Protein AF-A0A8J8BD97-F1 (afdb_monomer_lite)

Structure (mmCIF, N/CA/C/O backbone):
data_AF-A0A8J8BD97-F1
#
_entry.id   AF-A0A8J8BD97-F1
#
loop_
_atom_site.group_PDB
_atom_site.id
_atom_site.type_symbol
_atom_site.label_atom_id
_atom_site.label_alt_id
_atom_site.label_comp_id
_atom_site.label_asym_id
_atom_site.label_entity_id
_atom_site.label_seq_id
_atom_site.pdbx_PDB_ins_code
_atom_site.Cartn_x
_atom_site.Cartn_y
_atom_site.Cartn_z
_atom_site.occupancy
_atom_site.B_iso_or_equiv
_atom_site.auth_seq_id
_atom_site.auth_comp_id
_atom_site.auth_asym_id
_atom_site.auth_atom_id
_atom_site.pdbx_PDB_model_num
ATOM 1 N N . MET A 1 1 ? -46.536 -17.228 -31.215 1.00 35.28 1 MET A N 1
ATOM 2 C CA . MET A 1 1 ? -46.961 -16.449 -32.397 1.00 35.28 1 MET A CA 1
ATOM 3 C C . MET A 1 1 ? -45.708 -15.859 -33.032 1.00 35.28 1 MET A C 1
ATOM 5 O O . MET A 1 1 ? -45.006 -15.175 -32.308 1.00 35.28 1 MET A O 1
ATOM 9 N N . ALA A 1 2 ? -45.465 -16.206 -34.310 1.00 35.62 2 ALA A N 1
ATOM 10 C CA . ALA A 1 2 ? -44.478 -15.690 -35.294 1.00 35.62 2 ALA A CA 1
ATOM 11 C C . ALA A 1 2 ? -42.990 -15.623 -34.852 1.00 35.62 2 ALA A C 1
ATOM 13 O O . ALA A 1 2 ? -42.660 -14.841 -33.975 1.00 35.62 2 ALA A O 1
ATOM 14 N N . VAL A 1 3 ? -42.055 -16.492 -35.278 1.00 36.41 3 VAL A N 1
ATOM 15 C CA . VAL A 1 3 ? -41.516 -16.854 -36.625 1.00 36.41 3 VAL A CA 1
ATOM 16 C C . VAL A 1 3 ? -40.658 -15.756 -37.279 1.00 36.41 3 VAL A C 1
ATOM 18 O O . VAL A 1 3 ? -41.208 -14.749 -37.707 1.00 36.41 3 VAL A O 1
ATOM 21 N N . SER A 1 4 ? -39.341 -16.015 -37.391 1.00 37.94 4 SER A N 1
ATOM 22 C CA . SER A 1 4 ? -38.455 -15.852 -38.578 1.00 37.94 4 SER A CA 1
ATOM 23 C C . SER A 1 4 ? -36.998 -16.102 -38.118 1.00 37.94 4 SER A C 1
ATOM 25 O O . SER A 1 4 ? -36.515 -15.366 -37.267 1.00 37.94 4 SER A O 1
ATOM 27 N N . GLU A 1 5 ? -36.317 -17.228 -38.369 1.00 38.16 5 GLU A N 1
ATOM 28 C CA . GLU A 1 5 ? -35.751 -17.823 -39.606 1.00 38.16 5 GLU A CA 1
ATOM 29 C C . GLU A 1 5 ? -34.523 -17.121 -40.233 1.00 38.16 5 GLU A C 1
ATOM 31 O O . GLU A 1 5 ? -34.506 -15.906 -40.399 1.00 38.16 5 GLU A O 1
ATOM 36 N N . ALA A 1 6 ? -33.570 -17.985 -40.646 1.00 34.06 6 ALA A N 1
ATOM 37 C CA . ALA A 1 6 ? -32.276 -17.817 -41.340 1.00 34.06 6 ALA A CA 1
ATOM 38 C C . ALA A 1 6 ? -31.057 -17.447 -40.453 1.00 34.06 6 ALA A C 1
ATOM 40 O O . ALA A 1 6 ? -31.100 -16.499 -39.689 1.00 34.06 6 ALA A O 1
ATOM 41 N N . SER A 1 7 ? -29.911 -18.141 -40.484 1.00 34.38 7 SER A N 1
ATOM 42 C CA . SER A 1 7 ? -29.277 -18.841 -41.607 1.00 34.38 7 SER A CA 1
ATOM 43 C C . SER A 1 7 ? -28.393 -20.013 -41.142 1.00 34.38 7 SER A C 1
ATOM 45 O O . SER A 1 7 ? -27.539 -19.869 -40.268 1.00 34.38 7 SER A O 1
ATOM 47 N N . GLN A 1 8 ? -28.622 -21.173 -41.760 1.00 36.34 8 GLN A N 1
ATOM 48 C CA . GLN A 1 8 ? -27.786 -22.371 -41.738 1.00 36.34 8 GLN A CA 1
ATOM 49 C C . GLN A 1 8 ? -26.678 -22.221 -42.789 1.00 36.34 8 GLN A C 1
ATOM 51 O O . GLN A 1 8 ? -26.962 -21.830 -43.918 1.00 36.34 8 GLN A O 1
ATOM 56 N N . ASN A 1 9 ? -25.442 -22.605 -42.466 1.00 33.53 9 ASN A N 1
ATOM 57 C CA . ASN A 1 9 ? -24.452 -22.932 -43.492 1.00 33.53 9 ASN A CA 1
ATOM 58 C C . ASN A 1 9 ? -23.555 -24.077 -43.004 1.00 33.53 9 ASN A C 1
ATOM 60 O O . ASN A 1 9 ? -22.556 -23.883 -42.314 1.00 33.53 9 ASN A O 1
ATOM 64 N N . SER A 1 10 ? -23.980 -25.293 -43.338 1.00 34.22 10 SER A N 1
ATOM 65 C CA . SER A 1 10 ? -23.314 -26.557 -43.035 1.00 34.22 10 SER A CA 1
ATOM 66 C C . SER A 1 10 ? -22.428 -26.940 -44.221 1.00 34.22 10 SER A C 1
ATOM 68 O O . SER A 1 10 ? -22.919 -27.420 -45.240 1.00 34.22 10 SER A O 1
ATOM 70 N N . GLY A 1 11 ? -21.119 -26.720 -44.102 1.00 34.75 11 GLY A N 1
ATOM 71 C CA . GLY A 1 11 ? -20.126 -27.206 -45.058 1.00 34.75 11 GLY A CA 1
ATOM 72 C C . GLY A 1 11 ? -19.722 -28.647 -44.745 1.00 34.75 11 GLY A C 1
ATOM 73 O O . GLY A 1 11 ? -19.027 -28.908 -43.768 1.00 34.75 11 GLY A O 1
ATOM 74 N N . THR A 1 12 ? -20.161 -29.580 -45.584 1.00 37.75 12 THR A N 1
ATOM 75 C CA . THR A 1 12 ? -19.747 -30.990 -45.642 1.00 37.75 12 THR A CA 1
ATOM 76 C C . THR A 1 12 ? -18.242 -31.138 -45.895 1.00 37.75 12 THR A C 1
ATOM 78 O O . THR A 1 12 ? -17.764 -30.786 -46.973 1.00 37.75 12 THR A O 1
ATOM 81 N N . ALA A 1 13 ? -17.509 -31.723 -44.942 1.00 36.38 13 ALA A N 1
ATOM 82 C CA . ALA A 1 13 ? -16.130 -32.182 -45.116 1.00 36.38 13 ALA A CA 1
ATOM 83 C C . ALA A 1 13 ? -16.082 -33.718 -45.214 1.00 36.38 13 ALA A C 1
ATOM 85 O O . ALA A 1 13 ? -16.701 -34.429 -44.422 1.00 36.38 13 ALA A O 1
ATOM 86 N N . ALA A 1 14 ? -15.369 -34.211 -46.227 1.00 41.19 14 ALA A N 1
ATOM 87 C CA . ALA A 1 14 ? -15.228 -35.619 -46.586 1.00 41.19 14 ALA A CA 1
ATOM 88 C C . ALA A 1 14 ? -14.415 -36.437 -45.553 1.00 41.19 14 ALA A C 1
ATOM 90 O O . ALA A 1 14 ? -13.539 -35.882 -44.886 1.00 41.19 14 ALA A O 1
ATOM 91 N N . PRO A 1 15 ? -14.647 -37.761 -45.435 1.00 42.44 15 PRO A N 1
ATOM 92 C CA . PRO A 1 15 ? -13.942 -38.603 -44.473 1.00 42.44 15 PRO A CA 1
ATOM 93 C C . PRO A 1 15 ? -12.531 -38.986 -44.960 1.00 42.44 15 PRO A C 1
ATOM 95 O O . PRO A 1 15 ? -12.346 -39.486 -46.069 1.00 42.44 15 PRO A O 1
ATOM 98 N N . LEU A 1 16 ? -11.538 -38.774 -44.092 1.00 46.03 16 LEU A N 1
ATOM 99 C CA . LEU A 1 16 ? -10.150 -39.233 -44.239 1.00 46.03 16 LEU A CA 1
ATOM 100 C C . LEU A 1 16 ? -10.023 -40.753 -43.976 1.00 46.03 16 LEU A C 1
ATOM 102 O O . LEU A 1 16 ? -10.796 -41.306 -43.190 1.00 46.03 16 LEU A O 1
ATOM 106 N N . PRO A 1 17 ? -9.046 -41.445 -44.598 1.00 45.47 17 PRO A N 1
ATOM 107 C CA . PRO A 1 17 ? -8.873 -42.893 -44.479 1.00 45.47 17 PRO A CA 1
ATOM 108 C C . PRO A 1 17 ? -8.238 -43.304 -43.133 1.00 45.47 17 PRO A C 1
ATOM 110 O O . PRO A 1 17 ? -7.529 -42.509 -42.511 1.00 45.47 17 PRO A O 1
ATOM 113 N N . PRO A 1 18 ? -8.443 -44.555 -42.672 1.00 46.75 18 PRO A N 1
ATOM 114 C CA . PRO A 1 18 ? -7.999 -44.991 -41.352 1.00 46.75 18 PRO A CA 1
ATOM 115 C C . PRO A 1 18 ? -6.476 -45.170 -41.279 1.00 46.75 18 PRO A C 1
ATOM 117 O O . PRO A 1 18 ? -5.868 -45.921 -42.046 1.00 46.75 18 PRO A O 1
ATOM 120 N N . HIS A 1 19 ? -5.865 -44.505 -40.297 1.00 39.84 19 HIS A N 1
ATOM 121 C CA . HIS A 1 19 ? -4.459 -44.661 -39.947 1.00 39.84 19 HIS A CA 1
ATOM 122 C C . HIS A 1 19 ? -4.173 -46.064 -39.386 1.00 39.84 19 HIS A C 1
ATOM 124 O O . HIS A 1 19 ? -4.765 -46.520 -38.409 1.00 39.84 19 HIS A O 1
ATOM 130 N N . ARG A 1 20 ? -3.208 -46.731 -40.025 1.00 34.41 20 ARG A N 1
ATOM 131 C CA . ARG A 1 20 ? -2.569 -47.990 -39.624 1.00 34.41 20 ARG A CA 1
ATOM 132 C C . ARG A 1 20 ? -2.077 -47.932 -38.172 1.00 34.41 20 ARG A C 1
ATOM 134 O O . ARG A 1 20 ? -1.254 -47.086 -37.832 1.00 34.41 20 ARG A O 1
ATOM 141 N N . ALA A 1 21 ? -2.501 -48.902 -37.366 1.00 36.66 21 ALA A N 1
ATOM 142 C CA . ALA A 1 21 ? -1.968 -49.165 -36.035 1.00 36.66 21 ALA A CA 1
ATOM 143 C C . ALA A 1 21 ? -0.460 -49.482 -36.097 1.00 36.66 21 ALA A C 1
ATOM 145 O O . ALA A 1 21 ? -0.049 -50.552 -36.554 1.00 36.66 21 ALA A O 1
ATOM 146 N N . GLN A 1 22 ? 0.375 -48.551 -35.631 1.00 40.69 22 GLN A N 1
ATOM 147 C CA . GLN A 1 22 ? 1.781 -48.814 -35.339 1.00 40.69 22 GLN A CA 1
ATOM 148 C C . GLN A 1 22 ? 1.877 -49.576 -34.014 1.00 40.69 22 GLN A C 1
ATOM 150 O O . GLN A 1 22 ? 1.579 -49.052 -32.943 1.00 40.69 22 GLN A O 1
ATOM 155 N N . ARG A 1 23 ? 2.295 -50.843 -34.112 1.00 34.97 23 ARG A N 1
ATOM 156 C CA . ARG A 1 23 ? 2.743 -51.684 -32.996 1.00 34.97 23 ARG A CA 1
ATOM 157 C C . ARG A 1 23 ? 3.770 -50.920 -32.155 1.00 34.97 23 ARG A C 1
ATOM 159 O O . ARG A 1 23 ? 4.896 -50.714 -32.600 1.00 34.97 23 ARG A O 1
ATOM 166 N N . GLN A 1 24 ? 3.387 -50.569 -30.930 1.00 39.06 24 GLN A N 1
ATOM 167 C CA . GLN A 1 24 ? 4.304 -50.140 -29.880 1.00 39.06 24 GLN A CA 1
ATOM 168 C C . GLN A 1 24 ? 5.300 -51.271 -29.594 1.00 39.06 24 GLN A C 1
ATOM 170 O O . GLN A 1 24 ? 4.946 -52.319 -29.050 1.00 39.06 24 GLN A O 1
ATOM 175 N N . GLN A 1 25 ? 6.553 -51.071 -30.002 1.00 37.69 25 GLN A N 1
ATOM 176 C CA . GLN A 1 25 ? 7.673 -51.883 -29.546 1.00 37.69 25 GLN A CA 1
ATOM 177 C C . GLN A 1 25 ? 8.009 -51.477 -28.110 1.00 37.69 25 GLN A C 1
ATOM 179 O O . GLN A 1 25 ? 8.364 -50.338 -27.820 1.00 37.69 25 GLN A O 1
ATOM 184 N N . ARG A 1 26 ? 7.843 -52.445 -27.214 1.00 35.16 26 ARG A N 1
ATOM 185 C CA . ARG A 1 26 ? 8.197 -52.401 -25.796 1.00 35.16 26 ARG A CA 1
ATOM 186 C C . ARG A 1 26 ? 9.725 -52.228 -25.672 1.00 35.16 26 ARG A C 1
ATOM 188 O O . ARG A 1 26 ? 10.436 -53.038 -26.268 1.00 35.16 26 ARG A O 1
ATOM 195 N N . PRO A 1 27 ? 10.249 -51.235 -24.933 1.00 39.03 27 PRO A N 1
ATOM 196 C CA . PRO A 1 27 ? 11.689 -51.114 -24.733 1.00 39.03 27 PRO A CA 1
ATOM 197 C C . PRO A 1 27 ? 12.199 -52.243 -23.823 1.00 39.03 27 PRO A C 1
ATOM 199 O O . PRO A 1 27 ? 11.684 -52.446 -22.723 1.00 39.03 27 PRO A O 1
ATOM 202 N N . GLU A 1 28 ? 13.195 -52.994 -24.302 1.00 38.28 28 GLU A N 1
ATOM 203 C CA . GLU A 1 28 ? 13.972 -53.954 -23.504 1.00 38.28 28 GLU A CA 1
ATOM 204 C C . GLU A 1 28 ? 14.770 -53.211 -22.409 1.00 38.28 28 GLU A C 1
ATOM 206 O O . GLU A 1 28 ? 15.297 -52.124 -22.668 1.00 38.28 28 GLU A O 1
ATOM 211 N N . PRO A 1 29 ? 14.912 -53.777 -21.196 1.00 46.47 29 PRO A N 1
ATOM 212 C CA . PRO A 1 29 ? 15.723 -53.173 -20.145 1.00 46.47 29 PRO A CA 1
ATOM 213 C C . PRO A 1 29 ? 17.229 -53.274 -20.464 1.00 46.47 29 PRO A C 1
ATOM 215 O O . PRO A 1 29 ? 17.673 -54.243 -21.091 1.00 46.47 29 PRO A O 1
ATOM 218 N N . PRO A 1 30 ? 18.051 -52.307 -20.012 1.00 47.22 30 PRO A N 1
ATOM 219 C CA . PRO A 1 30 ? 19.470 -52.264 -20.336 1.00 47.22 30 PRO A CA 1
ATOM 220 C C . PRO A 1 30 ? 20.224 -53.417 -19.665 1.00 47.22 30 PRO A C 1
ATOM 222 O O . PRO A 1 30 ? 20.260 -53.546 -18.441 1.00 47.22 30 PRO A O 1
ATOM 225 N N . ARG A 1 31 ? 20.873 -54.255 -20.481 1.00 46.38 31 ARG A N 1
ATOM 226 C CA . ARG A 1 31 ? 21.808 -55.281 -20.007 1.00 46.38 31 ARG A CA 1
ATOM 227 C C . ARG A 1 31 ? 23.095 -54.612 -19.517 1.00 46.38 31 ARG A C 1
ATOM 229 O O . ARG A 1 31 ? 23.746 -53.882 -20.261 1.00 46.38 31 ARG A O 1
ATOM 236 N N . LEU A 1 32 ? 23.471 -54.893 -18.270 1.00 45.22 32 LEU A N 1
ATOM 237 C CA . LEU A 1 32 ? 24.732 -54.456 -17.668 1.00 45.22 32 LEU A CA 1
ATOM 238 C C . LEU A 1 32 ? 25.934 -55.027 -18.450 1.00 45.22 32 LEU A C 1
ATOM 240 O O . LEU A 1 32 ? 25.961 -56.231 -18.723 1.00 45.22 32 LEU A O 1
ATOM 244 N N . PRO A 1 33 ? 26.953 -54.217 -18.796 1.00 46.72 33 PRO A N 1
ATOM 245 C CA . PRO A 1 33 ? 28.117 -54.718 -19.508 1.00 46.72 33 PRO A CA 1
ATOM 246 C C . PRO A 1 33 ? 29.043 -55.506 -18.574 1.00 46.72 33 PRO A C 1
ATOM 248 O O . PRO A 1 33 ? 29.518 -55.012 -17.549 1.00 46.72 33 PRO A O 1
ATOM 251 N N . ALA A 1 34 ? 29.342 -56.738 -18.982 1.00 50.94 34 ALA A N 1
ATOM 252 C CA . ALA A 1 34 ? 30.339 -57.597 -18.364 1.00 50.94 34 ALA A CA 1
ATOM 253 C C . ALA A 1 34 ? 31.734 -56.939 -18.385 1.00 50.94 34 ALA A C 1
ATOM 255 O O . ALA A 1 34 ? 32.200 -56.438 -19.413 1.00 50.94 34 ALA A O 1
ATOM 256 N N . ARG A 1 35 ? 32.425 -56.968 -17.236 1.00 51.88 35 ARG A N 1
ATOM 257 C CA . ARG A 1 35 ? 33.811 -56.502 -17.062 1.00 51.88 35 ARG A CA 1
ATOM 258 C C . ARG A 1 35 ? 34.787 -57.389 -17.848 1.00 51.88 35 ARG A C 1
ATOM 260 O O . ARG A 1 35 ? 35.370 -58.325 -17.312 1.00 51.88 35 ARG A O 1
ATOM 267 N N . GLY A 1 36 ? 34.999 -57.064 -19.120 1.00 50.53 36 GLY A N 1
ATOM 268 C CA . GLY A 1 36 ? 36.103 -57.593 -19.922 1.00 50.53 36 GLY A CA 1
ATOM 269 C C . GLY A 1 36 ? 37.394 -56.803 -19.685 1.00 50.53 36 GLY A C 1
ATOM 270 O O . GLY A 1 36 ? 37.406 -55.577 -19.809 1.00 50.53 36 GLY A O 1
ATOM 271 N N . ARG A 1 37 ? 38.496 -57.499 -19.366 1.00 58.59 37 ARG A N 1
ATOM 272 C CA . ARG A 1 37 ? 39.863 -56.941 -19.321 1.00 58.59 37 ARG A CA 1
ATOM 273 C C . ARG A 1 37 ? 40.180 -56.251 -20.657 1.00 58.59 37 ARG A C 1
ATOM 275 O O . ARG A 1 37 ? 40.409 -56.911 -21.669 1.00 58.59 37 ARG A O 1
ATOM 282 N N . ARG A 1 38 ? 40.172 -54.913 -20.666 1.00 49.16 38 ARG A N 1
ATOM 283 C CA . ARG A 1 38 ? 40.465 -54.094 -21.852 1.00 49.16 38 ARG A CA 1
ATOM 284 C C . ARG A 1 38 ? 41.951 -54.194 -22.208 1.00 49.16 38 ARG A C 1
ATOM 286 O O . ARG A 1 38 ? 42.810 -53.867 -21.394 1.00 49.16 38 ARG A O 1
ATOM 293 N N . ARG A 1 39 ? 42.235 -54.619 -23.443 1.00 59.06 39 ARG A N 1
ATOM 294 C CA . ARG A 1 39 ? 43.574 -54.606 -24.053 1.00 59.06 39 ARG A CA 1
ATOM 295 C C . ARG A 1 39 ? 44.082 -53.153 -24.194 1.00 59.06 39 ARG A C 1
ATOM 297 O O . ARG A 1 39 ? 43.275 -52.276 -24.516 1.00 59.06 39 ARG A O 1
ATOM 304 N N . PRO A 1 40 ? 45.389 -52.883 -24.010 1.00 59.59 40 PRO A N 1
ATOM 305 C CA . PRO A 1 40 ? 45.945 -51.523 -23.938 1.00 59.59 40 PRO A CA 1
ATOM 306 C C . PRO A 1 40 ? 45.694 -50.661 -25.192 1.00 59.59 40 PRO A C 1
ATOM 308 O O . PRO A 1 40 ? 45.525 -49.450 -25.069 1.00 59.59 40 PRO A O 1
ATOM 311 N N . GLY A 1 41 ? 45.536 -51.264 -26.377 1.00 62.00 41 GLY A N 1
ATOM 312 C CA . GLY A 1 41 ? 45.231 -50.531 -27.617 1.00 62.00 41 GLY A CA 1
ATOM 313 C C . GLY A 1 41 ? 43.854 -49.844 -27.659 1.00 62.00 41 GLY A C 1
ATOM 314 O O . GLY A 1 41 ? 43.674 -48.885 -28.406 1.00 62.00 41 GLY A O 1
ATOM 315 N N . ALA A 1 42 ? 42.882 -50.267 -26.839 1.00 63.28 42 ALA A N 1
ATOM 316 C CA . ALA A 1 42 ? 41.546 -49.659 -26.832 1.00 63.28 42 ALA A CA 1
ATOM 317 C C . ALA A 1 42 ? 41.518 -48.284 -26.137 1.00 63.28 42 ALA A C 1
ATOM 319 O O . ALA A 1 42 ? 40.746 -47.416 -26.537 1.00 63.28 42 ALA A O 1
ATOM 320 N N . ARG A 1 43 ? 42.392 -48.057 -25.141 1.00 64.75 43 ARG A N 1
ATOM 321 C CA . ARG A 1 43 ? 42.479 -46.770 -24.423 1.00 64.75 43 ARG A CA 1
ATOM 322 C C . ARG A 1 43 ? 43.045 -45.656 -25.301 1.00 64.75 43 ARG A C 1
ATOM 324 O O . ARG A 1 43 ? 42.568 -44.533 -25.225 1.00 64.75 43 ARG A O 1
ATOM 331 N N . LEU A 1 44 ? 44.006 -45.981 -26.165 1.00 68.19 44 LEU A N 1
ATOM 332 C CA . LEU A 1 44 ? 44.607 -45.037 -27.110 1.00 68.19 44 LEU A CA 1
ATOM 333 C C . LEU A 1 44 ? 43.596 -44.545 -28.155 1.00 68.19 44 LEU A C 1
ATOM 335 O O . LEU A 1 44 ? 43.517 -43.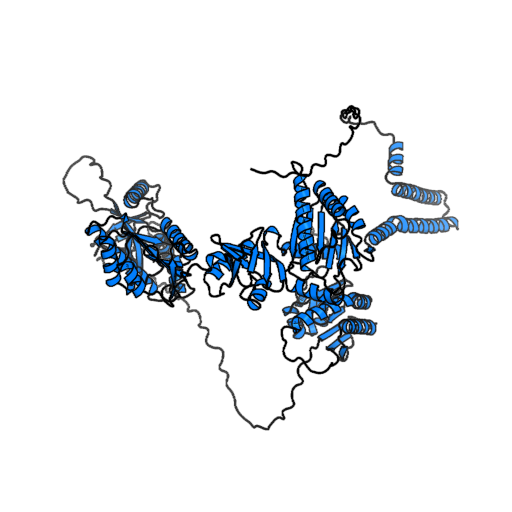351 -28.431 1.00 68.19 44 LEU A O 1
ATOM 339 N N . ARG A 1 45 ? 42.756 -45.448 -28.670 1.00 73.12 45 ARG A N 1
ATOM 340 C CA . ARG A 1 45 ? 41.702 -45.103 -29.636 1.00 73.12 45 ARG A CA 1
ATOM 341 C C . ARG A 1 45 ? 40.559 -44.299 -29.000 1.00 73.12 45 ARG A C 1
ATOM 343 O O . ARG A 1 45 ? 39.995 -43.418 -29.644 1.00 73.12 45 ARG A O 1
ATOM 350 N N . GLU A 1 46 ? 40.242 -44.570 -27.734 1.00 73.19 46 GLU A N 1
ATOM 351 C CA . GLU A 1 46 ? 39.256 -43.811 -26.949 1.00 73.19 46 GLU A CA 1
ATOM 352 C C . GLU A 1 46 ? 39.769 -42.397 -26.611 1.00 73.19 46 GLU A C 1
ATOM 354 O O . GLU A 1 46 ? 39.009 -41.434 -26.696 1.00 73.19 46 GLU A O 1
ATOM 359 N N . LEU A 1 47 ? 41.070 -42.245 -26.326 1.00 70.38 47 LEU A N 1
ATOM 360 C CA . LEU A 1 47 ? 41.707 -40.934 -26.142 1.00 70.38 47 LEU A CA 1
ATOM 361 C C . LEU A 1 47 ? 41.714 -40.114 -27.439 1.00 70.38 47 LEU A C 1
ATOM 363 O O . LEU A 1 47 ? 41.345 -38.943 -27.418 1.00 70.38 47 LEU A O 1
ATOM 367 N N . TRP A 1 48 ? 42.077 -40.740 -28.563 1.00 73.62 48 TRP A N 1
ATOM 368 C CA . TRP A 1 48 ? 42.134 -40.082 -29.871 1.00 73.62 48 TRP A CA 1
ATOM 369 C C . TRP A 1 48 ? 40.765 -39.573 -30.346 1.00 73.62 48 TRP A C 1
ATOM 371 O O . TRP A 1 48 ? 40.676 -38.502 -30.934 1.00 73.62 48 TRP A O 1
ATOM 381 N N . THR A 1 49 ? 39.687 -40.304 -30.044 1.00 73.19 49 THR A N 1
ATOM 382 C CA . THR A 1 49 ? 38.325 -39.942 -30.476 1.00 73.19 49 THR A CA 1
ATOM 383 C C . THR A 1 49 ? 37.616 -38.973 -29.532 1.00 73.19 49 THR A C 1
ATOM 385 O O . THR A 1 49 ? 36.848 -38.139 -29.999 1.00 73.19 49 THR A O 1
ATOM 388 N N . ARG A 1 50 ? 37.858 -39.043 -28.214 1.00 74.00 50 ARG A N 1
ATOM 389 C CA . ARG A 1 50 ? 37.197 -38.154 -27.237 1.00 74.00 50 ARG A CA 1
ATOM 390 C C . ARG A 1 50 ? 37.962 -36.870 -26.945 1.00 74.00 50 ARG A C 1
ATOM 392 O O . ARG A 1 50 ? 37.345 -35.883 -26.556 1.00 74.00 50 ARG A O 1
ATOM 399 N N . ARG A 1 51 ? 39.292 -36.888 -27.055 1.00 75.50 51 ARG A N 1
ATOM 400 C CA . ARG A 1 51 ? 40.169 -35.748 -26.744 1.00 75.50 51 ARG A CA 1
ATOM 401 C C . ARG A 1 51 ? 41.332 -35.687 -27.745 1.00 75.50 51 ARG A C 1
ATOM 403 O O . ARG A 1 51 ? 42.485 -35.862 -27.340 1.00 75.50 51 ARG A O 1
ATOM 410 N N . PRO A 1 52 ? 41.052 -35.430 -29.039 1.00 75.12 52 PRO A N 1
ATOM 411 C CA . PRO A 1 52 ? 42.068 -35.427 -30.096 1.00 75.12 52 PRO A CA 1
ATOM 412 C C . PRO A 1 52 ? 43.228 -34.467 -29.794 1.00 75.12 52 PRO A C 1
ATOM 414 O O . PRO A 1 52 ? 44.380 -34.790 -30.073 1.00 75.12 52 PRO A O 1
ATOM 417 N N . ASN A 1 53 ? 42.944 -33.348 -29.123 1.00 66.12 53 ASN A N 1
ATOM 418 C CA . ASN A 1 53 ? 43.937 -32.336 -28.755 1.00 66.12 53 ASN A CA 1
ATOM 419 C C . ASN A 1 53 ? 44.950 -32.854 -27.720 1.00 66.12 53 ASN A C 1
ATOM 421 O O . ASN A 1 53 ? 46.151 -32.652 -27.872 1.00 66.12 53 ASN A O 1
ATOM 425 N N . LEU A 1 54 ? 44.488 -33.587 -26.698 1.00 76.25 54 LEU A N 1
ATOM 426 C CA . LEU A 1 54 ? 45.371 -34.180 -25.686 1.00 76.25 54 LEU A CA 1
ATOM 427 C C . LEU A 1 54 ? 46.256 -35.268 -26.305 1.00 76.25 54 LEU A C 1
ATOM 429 O O . LEU A 1 54 ? 47.423 -35.411 -25.951 1.00 76.25 54 LEU A O 1
ATOM 433 N N . PHE A 1 55 ? 45.701 -36.029 -27.249 1.00 78.50 55 PHE A N 1
ATOM 434 C CA . PHE A 1 55 ? 46.456 -37.039 -27.975 1.00 78.50 55 PHE A CA 1
ATOM 435 C C . PHE A 1 55 ? 47.550 -36.419 -28.857 1.00 78.50 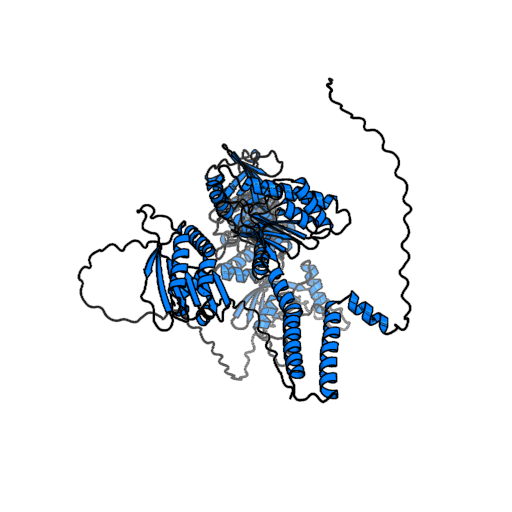55 PHE A C 1
ATOM 437 O O . PHE A 1 55 ? 48.688 -36.880 -28.811 1.00 78.50 55 PHE A O 1
ATOM 444 N N . ALA A 1 56 ? 47.233 -35.355 -29.603 1.00 75.56 56 ALA A N 1
ATOM 445 C CA . ALA A 1 56 ? 48.215 -34.616 -30.396 1.00 75.56 56 ALA A CA 1
ATOM 446 C C . ALA A 1 56 ? 49.345 -34.048 -29.518 1.00 75.56 56 ALA A C 1
ATOM 448 O O . ALA A 1 56 ? 50.516 -34.196 -29.866 1.00 75.56 56 ALA A O 1
ATOM 449 N N . PHE A 1 57 ? 49.004 -33.498 -28.346 1.00 75.38 57 PHE A N 1
ATOM 450 C CA . PHE A 1 57 ? 49.974 -32.991 -27.371 1.00 75.38 57 PHE A CA 1
ATOM 451 C C . PHE A 1 57 ? 50.908 -34.092 -26.851 1.00 75.38 57 PHE A C 1
ATOM 453 O O . PHE A 1 57 ? 52.124 -33.922 -26.844 1.00 75.38 57 PHE A O 1
ATOM 460 N N . LEU A 1 58 ? 50.362 -35.247 -26.455 1.00 82.00 58 LEU A N 1
ATOM 461 C CA . LEU A 1 58 ? 51.165 -36.376 -25.972 1.00 82.00 58 LEU A CA 1
ATOM 462 C C . LEU A 1 58 ? 52.071 -36.948 -27.066 1.00 82.00 58 LEU A C 1
ATOM 464 O O . LEU A 1 58 ? 53.219 -37.290 -26.793 1.00 82.00 58 LEU A O 1
ATOM 468 N N . LEU A 1 59 ? 51.573 -37.035 -28.299 1.00 83.25 59 LEU A N 1
ATOM 469 C CA . LEU A 1 59 ? 52.338 -37.552 -29.429 1.00 83.25 59 LEU A CA 1
ATOM 470 C C . LEU A 1 59 ? 53.493 -36.609 -29.783 1.00 83.25 59 LEU A C 1
ATOM 472 O O . LEU A 1 59 ? 54.630 -37.061 -29.903 1.00 83.25 59 LEU A O 1
ATOM 476 N N . LEU A 1 60 ? 53.237 -35.301 -29.851 1.00 77.31 60 LEU A N 1
ATOM 477 C CA . LEU A 1 60 ? 54.274 -34.303 -30.106 1.00 77.31 60 LEU A CA 1
ATOM 478 C C . LEU A 1 60 ? 55.279 -34.212 -28.949 1.00 77.31 60 LEU A C 1
ATOM 480 O O . LEU A 1 60 ? 56.483 -34.209 -29.186 1.00 77.31 60 LEU A O 1
ATOM 484 N N . GLY A 1 61 ? 54.808 -34.229 -27.699 1.00 80.88 61 GLY A N 1
ATOM 485 C CA . GLY A 1 61 ? 55.673 -34.262 -26.519 1.00 80.88 61 GLY A CA 1
ATOM 486 C C . GLY A 1 61 ? 56.570 -35.501 -26.497 1.00 80.88 61 GLY A C 1
ATOM 487 O O . GLY A 1 61 ? 57.763 -35.394 -26.224 1.00 80.88 61 GLY A O 1
ATOM 488 N N . SER A 1 62 ? 56.033 -36.667 -26.875 1.00 83.31 62 SER A N 1
ATOM 489 C CA . SER A 1 62 ? 56.824 -37.895 -27.006 1.00 83.31 62 SER A CA 1
ATOM 490 C C . SER A 1 62 ? 57.849 -37.826 -28.143 1.00 83.31 62 SER A C 1
ATOM 492 O O . SER A 1 62 ? 58.954 -38.340 -27.988 1.00 83.31 62 SER A O 1
ATOM 494 N N . LEU A 1 63 ? 57.526 -37.142 -29.248 1.00 82.62 63 LEU A N 1
ATOM 495 C CA . LEU A 1 63 ? 58.443 -36.914 -30.365 1.00 82.62 63 LEU A CA 1
ATOM 496 C C . LEU A 1 63 ? 59.608 -36.007 -29.945 1.00 82.62 63 LEU A C 1
ATOM 498 O O . LEU A 1 63 ? 60.761 -36.349 -30.187 1.00 82.62 63 LEU A O 1
ATOM 502 N N . VAL A 1 64 ? 59.318 -34.890 -29.271 1.00 78.19 64 VAL A N 1
ATOM 503 C CA . VAL A 1 64 ? 60.337 -33.953 -28.766 1.00 78.19 64 VAL A CA 1
ATOM 504 C C . VAL A 1 64 ? 61.229 -34.635 -27.729 1.00 78.19 64 VAL A C 1
ATOM 506 O O . VAL A 1 64 ? 62.452 -34.532 -27.807 1.00 78.19 64 VAL A O 1
ATOM 509 N N . LEU A 1 65 ? 60.639 -35.395 -26.802 1.00 82.44 65 LEU A N 1
ATOM 510 C CA . LEU A 1 65 ? 61.392 -36.147 -25.800 1.00 82.44 65 LEU A CA 1
ATOM 511 C C . LEU A 1 65 ? 62.263 -37.233 -26.447 1.00 82.44 65 LEU A C 1
ATOM 513 O O . LEU A 1 65 ? 63.421 -37.396 -26.073 1.00 82.44 65 LEU A O 1
ATOM 517 N N . GLY A 1 66 ? 61.739 -37.937 -27.454 1.00 84.56 66 GLY A N 1
ATOM 518 C CA . GLY A 1 66 ? 62.491 -38.923 -28.227 1.00 84.56 66 GLY A CA 1
ATOM 519 C C . GLY A 1 66 ? 63.678 -38.304 -28.968 1.00 84.56 66 GLY A C 1
ATOM 520 O O . GLY A 1 66 ? 64.778 -38.853 -28.926 1.00 84.56 66 GLY A O 1
ATOM 521 N N . LEU A 1 67 ? 63.490 -37.133 -29.583 1.00 78.12 67 LEU A N 1
ATOM 522 C CA . LEU A 1 67 ? 64.562 -36.387 -30.246 1.00 78.12 67 LEU A CA 1
ATOM 523 C C . LEU A 1 67 ? 65.623 -35.899 -29.248 1.00 78.12 67 LEU A C 1
ATOM 525 O O . LEU A 1 67 ? 66.815 -36.029 -29.524 1.00 78.12 67 LEU A O 1
ATOM 529 N N . ALA A 1 68 ? 65.214 -35.416 -28.072 1.00 75.31 68 ALA A N 1
ATOM 530 C CA . ALA A 1 68 ? 66.130 -34.987 -27.016 1.00 75.31 68 ALA A CA 1
ATOM 531 C C . ALA A 1 68 ? 66.969 -36.156 -26.466 1.00 75.31 68 ALA A C 1
ATOM 533 O O . ALA A 1 68 ? 68.193 -36.054 -26.369 1.00 75.31 68 ALA A O 1
ATOM 534 N N . VAL A 1 69 ? 66.333 -37.297 -26.178 1.00 81.88 69 VAL A N 1
ATOM 535 C CA . VAL A 1 69 ? 67.021 -38.514 -25.710 1.00 81.88 69 VAL A CA 1
ATOM 536 C C . VAL A 1 69 ? 67.953 -39.068 -26.791 1.00 81.88 69 VAL A C 1
ATOM 538 O O . VAL A 1 69 ? 69.093 -39.427 -26.496 1.00 81.88 69 VAL A O 1
ATOM 541 N N . SER A 1 70 ? 67.517 -39.085 -28.054 1.00 78.69 70 SER A N 1
ATOM 542 C CA . SER A 1 70 ? 68.353 -39.504 -29.184 1.00 78.69 70 SER A CA 1
ATOM 543 C C . SER A 1 70 ? 69.580 -38.600 -29.340 1.00 78.69 70 SER A C 1
ATOM 545 O O . SER A 1 70 ? 70.694 -39.102 -29.501 1.00 78.69 70 SER A O 1
ATOM 547 N N . SER A 1 71 ? 69.402 -37.279 -29.240 1.00 73.62 71 SER A N 1
ATOM 548 C CA . SER A 1 71 ? 70.500 -36.306 -29.307 1.00 73.62 71 SER A CA 1
ATOM 549 C C . SER A 1 71 ? 71.502 -36.489 -28.167 1.00 73.62 71 SER A C 1
ATOM 551 O O . SER A 1 71 ? 72.704 -36.374 -28.391 1.00 73.62 71 SER A O 1
ATOM 553 N N . TRP A 1 72 ? 71.029 -36.801 -26.957 1.00 76.94 72 TRP A N 1
ATOM 554 C CA . TRP A 1 72 ? 71.907 -37.069 -25.819 1.00 76.94 72 TRP A CA 1
ATOM 555 C C . TRP A 1 72 ? 72.673 -38.386 -25.997 1.00 76.94 72 TRP A C 1
ATOM 557 O O . TRP A 1 72 ? 73.889 -38.425 -25.832 1.00 76.94 72 TRP A O 1
ATOM 567 N N . SER A 1 73 ? 71.987 -39.458 -26.402 1.00 80.44 73 SER A N 1
ATOM 568 C CA . SER A 1 73 ? 72.595 -40.792 -26.523 1.00 80.44 73 SER A CA 1
ATOM 569 C C . SER A 1 73 ? 73.653 -40.907 -27.628 1.00 80.44 73 SER A C 1
ATOM 571 O O . SER A 1 73 ? 74.560 -41.728 -27.525 1.00 80.44 73 SER A O 1
ATOM 573 N N . THR A 1 74 ? 73.565 -40.081 -28.673 1.00 78.88 74 THR A N 1
ATOM 574 C CA . THR A 1 74 ? 74.482 -40.117 -29.825 1.00 78.88 74 THR A CA 1
ATOM 575 C C . THR A 1 74 ? 75.720 -39.230 -29.658 1.00 78.88 74 THR A C 1
ATOM 577 O O . THR A 1 74 ? 76.581 -39.226 -30.533 1.00 78.88 74 THR A O 1
ATOM 580 N N . GLY A 1 75 ? 75.853 -38.507 -28.536 1.00 69.88 75 GLY A N 1
ATOM 581 C CA . GLY A 1 75 ? 77.070 -37.758 -28.195 1.00 69.88 75 GLY A CA 1
ATOM 582 C C . GLY A 1 75 ? 77.315 -36.487 -29.019 1.00 69.88 75 GLY A C 1
ATOM 583 O O . GLY A 1 75 ? 78.415 -35.935 -28.981 1.00 69.88 75 GLY A O 1
ATOM 584 N N . PHE A 1 76 ? 76.312 -35.988 -29.749 1.00 66.31 76 PHE A N 1
ATOM 585 C CA . PHE A 1 76 ? 76.385 -34.727 -30.498 1.00 66.31 76 PHE A CA 1
ATOM 586 C C . PHE A 1 76 ? 76.299 -33.518 -29.550 1.00 66.31 76 PHE A C 1
ATOM 588 O O . PHE A 1 76 ? 75.284 -32.829 -29.484 1.00 66.31 76 PHE A O 1
ATOM 595 N N . HIS A 1 77 ? 77.363 -33.258 -28.789 1.00 60.09 77 HIS A N 1
ATOM 596 C CA . HIS A 1 77 ? 77.398 -32.168 -27.804 1.00 60.09 77 HIS A CA 1
ATOM 597 C C . HIS A 1 77 ? 77.883 -30.817 -28.361 1.00 60.09 77 HIS A C 1
ATOM 599 O O . HIS A 1 77 ? 77.821 -29.813 -27.656 1.00 60.09 77 HIS A O 1
ATOM 605 N N . SER A 1 78 ? 78.298 -30.741 -29.629 1.00 63.81 78 SER A N 1
ATOM 606 C CA . SER A 1 78 ? 78.632 -29.470 -30.286 1.00 63.81 78 SER A CA 1
ATOM 607 C C . SER A 1 78 ? 78.379 -29.530 -31.797 1.00 63.81 78 SER A C 1
ATOM 609 O O . SER A 1 78 ? 79.048 -30.242 -32.541 1.00 63.81 78 SER A O 1
ATOM 611 N N . GLY A 1 79 ? 77.378 -28.786 -32.275 1.00 66.19 79 GLY A N 1
ATOM 612 C CA . GLY A 1 79 ? 77.068 -28.706 -33.701 1.00 66.19 79 GLY A CA 1
ATOM 613 C C . GLY A 1 79 ? 75.814 -27.894 -34.019 1.00 66.19 79 GLY A C 1
ATOM 614 O O . GLY A 1 79 ? 75.036 -27.536 -33.138 1.00 66.19 79 GLY A O 1
ATOM 615 N N . PHE A 1 80 ? 75.612 -27.627 -35.310 1.00 74.44 80 PHE A N 1
ATOM 616 C CA . PHE A 1 80 ? 74.439 -26.931 -35.852 1.00 74.44 80 PHE A CA 1
ATOM 617 C C . PHE A 1 80 ? 73.112 -27.623 -35.487 1.00 74.44 80 PHE A C 1
ATOM 619 O O . PHE A 1 80 ? 72.137 -26.956 -35.152 1.00 74.44 80 PHE A O 1
ATOM 626 N N . TRP A 1 81 ? 73.088 -28.959 -35.499 1.00 72.62 81 TRP A N 1
ATOM 627 C CA . TRP A 1 81 ? 71.873 -29.754 -35.300 1.00 72.62 81 TRP A CA 1
ATOM 628 C C . TRP A 1 81 ? 71.262 -29.654 -33.892 1.00 72.62 81 TRP A C 1
ATOM 630 O O . TRP A 1 81 ? 70.056 -29.422 -33.820 1.00 72.62 81 TRP A O 1
ATOM 640 N N . PRO A 1 82 ? 72.031 -29.747 -32.787 1.00 67.31 82 PRO A N 1
ATOM 641 C CA . PRO A 1 82 ? 71.509 -29.476 -31.447 1.00 67.31 82 PRO A CA 1
ATOM 642 C C . PRO A 1 82 ? 70.871 -28.090 -31.315 1.00 67.31 82 PRO A C 1
ATOM 644 O O . PRO A 1 82 ? 69.764 -27.976 -30.799 1.00 67.31 82 PRO A O 1
ATOM 647 N N . ASN A 1 83 ? 71.520 -27.049 -31.846 1.00 69.06 83 ASN A N 1
ATOM 648 C CA . ASN A 1 83 ? 70.999 -25.680 -31.780 1.00 69.06 83 ASN A CA 1
ATOM 649 C C . ASN A 1 83 ? 69.741 -25.499 -32.641 1.00 69.06 83 ASN A C 1
ATOM 651 O O . ASN A 1 83 ? 68.782 -24.863 -32.210 1.00 69.06 83 ASN A O 1
ATOM 655 N N . PHE A 1 84 ? 69.709 -26.094 -33.837 1.00 75.50 84 PHE A N 1
ATOM 656 C CA . PHE A 1 84 ? 68.534 -26.072 -34.706 1.00 75.50 84 PHE A CA 1
ATOM 657 C C . PHE A 1 84 ? 67.343 -26.808 -34.080 1.00 75.50 84 PHE A C 1
ATOM 659 O O . PHE A 1 84 ? 66.224 -26.297 -34.113 1.00 75.50 84 PHE A O 1
ATOM 666 N N . LEU A 1 85 ? 67.576 -27.978 -33.474 1.00 71.12 85 LEU A N 1
ATOM 667 C CA . LEU A 1 85 ? 66.537 -28.750 -32.790 1.00 71.12 85 LEU A CA 1
ATOM 668 C C . LEU A 1 85 ? 66.027 -28.033 -31.540 1.00 71.12 85 LEU A C 1
ATOM 670 O O . LEU A 1 85 ? 64.822 -28.041 -31.310 1.00 71.12 85 LEU A O 1
ATOM 674 N N . LEU A 1 86 ? 66.904 -27.384 -30.769 1.00 70.56 86 LEU A N 1
ATOM 675 C CA . LEU A 1 86 ? 66.509 -26.621 -29.584 1.00 70.56 86 LEU A CA 1
ATOM 676 C C . LEU A 1 86 ? 65.628 -25.420 -29.960 1.00 70.56 86 LEU A C 1
ATOM 678 O O . LEU A 1 86 ? 64.565 -25.236 -29.372 1.00 70.56 86 LEU A O 1
ATOM 682 N N . ASN A 1 87 ? 66.025 -24.658 -30.984 1.00 70.38 87 ASN A N 1
ATOM 683 C CA . ASN A 1 87 ? 65.244 -23.516 -31.464 1.00 70.38 87 ASN A CA 1
ATOM 684 C C . ASN A 1 87 ? 63.915 -23.960 -32.090 1.00 70.38 87 ASN A C 1
ATOM 686 O O . ASN A 1 87 ? 62.867 -23.418 -31.758 1.00 70.38 87 ASN A O 1
ATOM 690 N N . SER A 1 88 ? 63.930 -25.012 -32.915 1.00 71.94 88 SER A N 1
ATOM 691 C CA . SER A 1 88 ? 62.708 -25.541 -33.539 1.00 71.94 88 SER A CA 1
ATOM 692 C C . SER A 1 88 ? 61.743 -26.139 -32.512 1.00 71.94 88 SER A C 1
ATOM 694 O O . SER A 1 88 ? 60.530 -26.009 -32.657 1.00 71.94 88 SER A O 1
ATOM 696 N N . ALA A 1 89 ? 62.260 -26.790 -31.462 1.00 66.12 89 ALA A N 1
ATOM 697 C CA . ALA A 1 89 ? 61.446 -27.282 -30.355 1.00 66.12 89 ALA A CA 1
ATOM 698 C C . ALA A 1 89 ? 60.845 -26.123 -29.549 1.00 66.12 89 ALA A C 1
ATOM 700 O O . ALA A 1 89 ? 59.674 -26.196 -29.185 1.00 66.12 89 ALA A O 1
ATOM 701 N N . GLY A 1 90 ? 61.609 -25.048 -29.325 1.00 68.62 90 GLY A N 1
ATOM 702 C CA . GLY A 1 90 ? 61.119 -23.816 -28.707 1.00 68.62 90 GLY A CA 1
ATOM 703 C C . GLY A 1 90 ? 59.954 -23.199 -29.482 1.00 68.62 90 GLY A C 1
ATOM 704 O O . GLY A 1 90 ? 58.899 -22.958 -28.897 1.00 68.62 90 GLY A O 1
ATOM 705 N N . ASP A 1 91 ? 60.095 -23.045 -30.799 1.00 71.94 91 ASP A N 1
ATOM 706 C CA . ASP A 1 91 ? 59.049 -22.480 -31.660 1.00 71.94 91 ASP A CA 1
ATOM 707 C C . ASP A 1 91 ? 57.807 -23.383 -31.749 1.00 71.94 91 ASP A C 1
ATOM 709 O O . ASP A 1 91 ? 56.677 -22.896 -31.687 1.00 71.94 91 ASP A O 1
ATOM 713 N N . LEU A 1 92 ? 57.984 -24.709 -31.828 1.00 68.56 92 LEU A N 1
ATOM 714 C CA . LEU A 1 92 ? 56.868 -25.665 -31.823 1.00 68.56 92 LEU A CA 1
ATOM 715 C C . LEU A 1 92 ? 56.113 -25.667 -30.491 1.00 68.56 92 LEU A C 1
ATOM 717 O O . LEU A 1 92 ? 54.882 -25.693 -30.486 1.00 68.56 92 LEU A O 1
ATOM 721 N N . ILE A 1 93 ? 56.831 -25.631 -29.365 1.00 69.38 93 ILE A N 1
ATOM 722 C CA . ILE A 1 93 ? 56.221 -25.555 -28.034 1.00 69.38 93 ILE A CA 1
ATOM 723 C C . ILE A 1 93 ? 55.509 -24.209 -27.868 1.00 69.38 93 ILE A C 1
ATOM 725 O O . ILE A 1 93 ? 54.364 -24.188 -27.418 1.00 69.38 93 ILE A O 1
ATOM 729 N N . GLY A 1 94 ? 56.133 -23.107 -28.295 1.00 66.12 94 GLY A N 1
ATOM 730 C CA . GLY A 1 94 ? 55.538 -21.771 -28.283 1.00 66.12 94 GLY A CA 1
ATOM 731 C C . GLY A 1 94 ? 54.244 -21.704 -29.096 1.00 66.12 94 GLY A C 1
ATOM 732 O O . GLY A 1 94 ? 53.203 -21.314 -28.568 1.00 66.12 94 GLY A O 1
ATOM 733 N N . GLY A 1 95 ? 54.265 -22.180 -30.344 1.00 72.62 95 GLY A N 1
ATOM 734 C CA . GLY A 1 95 ? 53.077 -22.243 -31.199 1.00 72.62 95 GLY A CA 1
ATOM 735 C C . GLY A 1 95 ? 51.968 -23.125 -30.618 1.00 72.62 95 GLY A C 1
ATOM 736 O O . GLY A 1 95 ? 50.791 -22.776 -30.696 1.00 72.62 95 GLY A O 1
ATOM 737 N N . MET A 1 96 ? 52.328 -24.236 -29.970 1.00 65.75 96 MET A N 1
ATOM 738 C CA . MET A 1 96 ? 51.368 -25.135 -29.329 1.00 65.75 96 MET A CA 1
ATOM 739 C C . MET A 1 96 ? 50.726 -24.507 -28.082 1.00 65.75 96 MET A C 1
ATOM 741 O O . MET A 1 96 ? 49.520 -24.646 -27.883 1.00 65.75 96 MET A O 1
ATOM 745 N N . ILE A 1 97 ? 51.491 -23.780 -27.262 1.00 65.50 97 ILE A N 1
ATOM 746 C CA . ILE A 1 97 ? 50.948 -23.033 -26.117 1.00 65.50 97 ILE A CA 1
ATOM 747 C C . ILE A 1 97 ? 49.962 -21.966 -26.607 1.00 65.50 97 ILE A C 1
ATOM 749 O O . ILE A 1 97 ? 48.869 -21.844 -26.054 1.00 65.50 97 ILE A O 1
ATOM 753 N N . VAL A 1 98 ? 50.289 -21.244 -27.681 1.00 69.25 98 VAL A N 1
ATOM 754 C CA . VAL A 1 98 ? 49.381 -20.241 -28.255 1.00 69.25 98 VAL A CA 1
ATOM 755 C C . VAL A 1 98 ? 48.079 -20.887 -28.745 1.00 69.25 98 VAL A C 1
ATOM 757 O O . VAL A 1 98 ? 47.005 -20.464 -28.330 1.00 69.25 98 VAL A O 1
ATOM 760 N N . LEU A 1 99 ? 48.148 -21.950 -29.550 1.00 71.81 99 LEU A N 1
ATOM 761 C CA . LEU A 1 99 ? 46.966 -22.599 -30.143 1.00 71.81 99 LEU A CA 1
ATOM 762 C C . LEU A 1 99 ? 46.086 -23.359 -29.139 1.00 71.81 99 LEU A C 1
ATOM 764 O O . LEU A 1 99 ? 44.872 -23.437 -29.318 1.00 71.81 99 LEU A O 1
ATOM 768 N N . PHE A 1 100 ? 46.669 -23.962 -28.099 1.00 66.75 100 PHE A N 1
ATOM 769 C CA . PHE A 1 100 ? 45.924 -24.848 -27.193 1.00 66.75 100 PHE A CA 1
ATOM 770 C C . PHE A 1 100 ? 45.684 -24.280 -25.800 1.00 66.75 100 PHE A C 1
ATOM 772 O O . PHE A 1 100 ? 44.774 -24.757 -25.124 1.00 66.75 100 PHE A O 1
ATOM 779 N N . LEU A 1 101 ? 46.470 -23.297 -25.361 1.00 61.97 101 LEU A N 1
ATOM 780 C CA . LEU A 1 101 ? 46.290 -22.660 -24.059 1.00 61.97 101 LEU A CA 1
ATOM 781 C C . LEU A 1 101 ? 45.677 -21.270 -24.218 1.00 61.97 101 LEU A C 1
ATOM 783 O O . LEU A 1 101 ? 44.670 -20.972 -23.585 1.00 61.97 101 LEU A O 1
ATOM 787 N N . ILE A 1 102 ? 46.248 -20.442 -25.097 1.00 62.81 102 ILE A N 1
ATOM 788 C CA . ILE A 1 102 ? 45.831 -19.043 -25.243 1.00 62.81 102 ILE A CA 1
ATOM 789 C C . ILE A 1 102 ? 44.592 -18.932 -26.132 1.00 62.81 102 ILE A C 1
ATOM 791 O O . ILE A 1 102 ? 43.641 -18.255 -25.760 1.00 62.81 102 ILE A O 1
ATOM 795 N N . GLU A 1 103 ? 44.540 -19.616 -27.273 1.00 69.06 103 GLU A N 1
ATOM 796 C CA . GLU A 1 103 ? 43.430 -19.475 -28.218 1.00 69.06 103 GLU A CA 1
ATOM 797 C C . GLU A 1 103 ? 42.067 -19.913 -27.653 1.00 69.06 103 GLU A C 1
ATOM 799 O O . GLU A 1 103 ? 41.091 -19.217 -27.919 1.00 69.06 103 GLU A O 1
ATOM 804 N N . PRO A 1 104 ? 41.932 -20.971 -26.829 1.00 61.41 104 PRO A N 1
ATOM 805 C CA . PRO A 1 104 ? 40.669 -21.262 -26.154 1.00 61.41 104 PRO A CA 1
ATOM 806 C C . PRO A 1 104 ? 40.263 -20.169 -25.164 1.00 61.41 104 PRO A C 1
ATOM 808 O O . PRO A 1 104 ? 39.083 -19.845 -25.103 1.00 61.41 104 PRO A O 1
ATOM 811 N N . ILE A 1 105 ? 41.217 -19.561 -24.449 1.00 60.56 105 ILE A N 1
ATOM 812 C CA . ILE A 1 105 ? 40.964 -18.437 -23.533 1.00 60.56 105 ILE A CA 1
ATOM 813 C C . ILE A 1 105 ? 40.533 -17.202 -24.327 1.00 60.56 105 ILE A C 1
ATOM 815 O O . ILE A 1 105 ? 39.546 -16.566 -23.977 1.00 60.56 105 ILE A O 1
ATOM 819 N N . VAL A 1 106 ? 41.200 -16.905 -25.444 1.00 56.78 106 VAL A N 1
ATOM 820 C CA . VAL A 1 106 ? 40.845 -15.802 -26.349 1.00 56.78 106 VAL A CA 1
ATOM 821 C C . VAL A 1 106 ? 39.502 -16.059 -27.027 1.00 56.78 106 VAL A C 1
ATOM 823 O O . VAL A 1 106 ? 38.706 -15.141 -27.144 1.00 56.78 106 VAL A O 1
ATOM 826 N N . ARG A 1 107 ? 39.192 -17.297 -27.426 1.00 57.66 107 ARG A N 1
ATOM 827 C CA . ARG A 1 107 ? 37.884 -17.676 -27.985 1.00 57.66 107 ARG A CA 1
ATOM 828 C C . ARG A 1 107 ? 36.782 -17.671 -26.931 1.00 57.66 107 ARG A C 1
ATOM 830 O O . ARG A 1 107 ? 35.647 -17.377 -27.277 1.00 57.66 107 ARG A O 1
ATOM 837 N N . GLN A 1 108 ? 37.090 -17.968 -25.672 1.00 57.38 108 GLN A N 1
ATOM 838 C CA . GLN A 1 108 ? 36.151 -17.886 -24.552 1.00 57.38 108 GLN A CA 1
ATOM 839 C C . GLN A 1 108 ? 35.903 -16.426 -24.145 1.00 57.38 108 GLN A C 1
ATOM 841 O O . GLN A 1 108 ? 34.754 -16.045 -23.955 1.00 57.38 108 GLN A O 1
ATOM 846 N N . ALA A 1 109 ? 36.937 -15.583 -24.150 1.00 52.91 109 ALA A N 1
ATOM 847 C CA . ALA A 1 109 ? 36.821 -14.130 -24.025 1.00 52.91 109 ALA A CA 1
ATOM 848 C C . ALA A 1 109 ? 36.108 -13.501 -25.241 1.00 52.91 109 ALA A C 1
ATOM 850 O O . ALA A 1 109 ? 35.330 -12.564 -25.096 1.00 52.91 109 ALA A O 1
ATOM 851 N N . ALA A 1 110 ? 36.290 -14.057 -26.445 1.00 50.56 110 ALA A N 1
ATOM 852 C CA . ALA A 1 110 ? 35.551 -13.665 -27.645 1.00 50.56 110 ALA A CA 1
ATOM 853 C C . ALA A 1 110 ? 34.100 -14.182 -27.635 1.00 50.56 110 ALA A C 1
ATOM 855 O O . ALA A 1 110 ? 33.213 -13.542 -28.184 1.00 50.56 110 ALA A O 1
ATOM 856 N N . ALA A 1 111 ? 33.817 -15.312 -26.983 1.00 51.44 111 ALA A N 1
ATOM 857 C CA . ALA A 1 111 ? 32.455 -15.794 -26.743 1.00 51.44 111 ALA A CA 1
ATOM 858 C C . ALA A 1 111 ? 31.722 -14.966 -25.671 1.00 51.44 111 ALA A C 1
ATOM 860 O O . ALA A 1 111 ? 30.495 -14.949 -25.666 1.00 51.44 111 ALA A O 1
ATOM 861 N N . GLN A 1 112 ? 32.467 -14.251 -24.821 1.00 53.88 112 GLN A N 1
ATOM 862 C CA . GLN A 1 112 ? 31.971 -13.189 -23.941 1.00 53.88 112 GLN A CA 1
ATOM 863 C C . GLN A 1 112 ? 31.807 -11.834 -24.657 1.00 53.88 112 GLN A C 1
ATOM 865 O O . GLN A 1 112 ? 31.405 -10.862 -24.017 1.00 53.88 112 GLN A O 1
ATOM 870 N N . GLN A 1 113 ? 32.095 -11.732 -25.964 1.00 58.34 113 GLN A N 1
ATOM 871 C CA . GLN A 1 113 ? 31.838 -10.492 -26.694 1.00 58.34 113 GLN A CA 1
ATOM 872 C C . GLN A 1 113 ? 30.338 -10.257 -26.814 1.00 58.34 113 GLN A C 1
ATOM 874 O O . GLN A 1 113 ? 29.599 -11.050 -27.402 1.00 58.34 113 GLN A O 1
ATOM 879 N N . ILE A 1 114 ? 29.929 -9.114 -26.272 1.00 66.62 114 ILE A N 1
ATOM 880 C CA . ILE A 1 114 ? 28.608 -8.530 -26.435 1.00 66.62 114 ILE A CA 1
ATOM 881 C C . ILE A 1 114 ? 28.323 -8.439 -27.938 1.00 66.62 114 ILE A C 1
ATOM 883 O O . ILE A 1 114 ? 29.007 -7.712 -28.662 1.00 66.62 114 ILE A O 1
ATOM 887 N N . ARG A 1 115 ? 27.337 -9.200 -28.428 1.00 81.38 115 ARG A N 1
ATOM 888 C CA . ARG A 1 115 ? 26.940 -9.117 -29.839 1.00 81.38 115 ARG A CA 1
ATOM 889 C C . ARG A 1 115 ? 25.953 -7.983 -30.000 1.00 81.38 115 ARG A C 1
ATOM 891 O O . ARG A 1 115 ? 24.902 -7.977 -29.370 1.00 81.38 115 ARG A O 1
ATOM 898 N N . GLN A 1 116 ? 26.287 -7.042 -30.864 1.00 82.38 116 GLN A N 1
ATOM 899 C CA . GLN A 1 116 ? 25.415 -5.924 -31.167 1.00 82.38 116 GLN A CA 1
ATOM 900 C C . GLN A 1 116 ? 24.450 -6.303 -32.295 1.00 82.38 116 GLN A C 1
ATOM 902 O O . GLN A 1 116 ? 24.871 -6.759 -33.358 1.00 82.38 116 GLN A O 1
ATOM 907 N N . HIS A 1 117 ? 23.160 -6.077 -32.076 1.00 88.31 117 HIS A N 1
ATOM 908 C CA . HIS A 1 117 ? 22.114 -6.179 -33.087 1.00 88.31 117 HIS A CA 1
ATOM 909 C C . HIS A 1 117 ? 21.568 -4.771 -33.365 1.00 88.31 117 HIS A C 1
ATOM 911 O O . HIS A 1 117 ? 21.338 -4.019 -32.418 1.00 88.31 117 HIS A O 1
ATOM 917 N N . PRO A 1 118 ? 21.337 -4.377 -34.630 1.00 86.50 118 PRO A N 1
ATOM 918 C CA . PRO A 1 118 ? 20.864 -3.025 -34.945 1.00 86.50 118 PRO A CA 1
ATOM 919 C C . PRO A 1 118 ? 19.486 -2.683 -34.361 1.00 86.50 118 PRO A C 1
ATOM 921 O O . PRO A 1 118 ? 19.192 -1.517 -34.138 1.00 86.50 118 PRO A O 1
ATOM 924 N N . ARG A 1 119 ? 18.638 -3.699 -34.165 1.00 92.50 119 ARG A N 1
ATOM 925 C CA . ARG A 1 119 ? 17.274 -3.605 -33.631 1.00 92.50 119 ARG A CA 1
ATOM 926 C C . ARG A 1 119 ? 16.853 -4.943 -33.032 1.00 92.50 119 ARG A C 1
ATOM 928 O O . ARG A 1 119 ? 17.501 -5.960 -33.298 1.00 92.50 119 ARG A O 1
ATOM 935 N N . LEU A 1 120 ? 15.751 -4.965 -32.290 1.00 94.75 120 LEU A N 1
ATOM 936 C CA . LEU A 1 120 ? 15.168 -6.199 -31.775 1.00 94.75 120 LEU A CA 1
ATOM 937 C C . LEU A 1 120 ? 14.363 -6.918 -32.872 1.00 94.75 120 LEU A C 1
ATOM 939 O O . LEU A 1 120 ? 13.362 -6.411 -33.369 1.00 94.75 120 LEU A O 1
ATOM 943 N N . ASP A 1 121 ? 14.796 -8.119 -33.260 1.00 94.88 121 ASP A N 1
ATOM 944 C CA . ASP A 1 121 ? 14.029 -9.004 -34.146 1.00 94.88 121 ASP A CA 1
ATOM 945 C C . ASP A 1 121 ? 13.164 -9.952 -33.301 1.00 94.88 121 ASP A C 1
ATOM 947 O O . ASP A 1 121 ? 13.640 -10.974 -32.796 1.00 94.88 121 ASP A O 1
ATOM 951 N N . TYR A 1 122 ? 11.877 -9.619 -33.157 1.00 95.56 122 TYR A N 1
ATOM 952 C CA . TYR A 1 122 ? 10.926 -10.431 -32.395 1.00 95.56 122 TYR A CA 1
ATOM 953 C C . TYR A 1 122 ? 10.769 -11.850 -32.947 1.00 95.56 122 TYR A C 1
ATOM 955 O O . TYR A 1 122 ? 10.640 -12.788 -32.166 1.00 95.56 122 TYR A O 1
ATOM 963 N N . ALA A 1 123 ? 10.826 -12.057 -34.265 1.00 94.81 123 ALA A N 1
ATOM 964 C CA . ALA A 1 123 ? 10.698 -13.396 -34.837 1.00 94.81 123 ALA A CA 1
ATOM 965 C C . ALA A 1 123 ? 11.921 -14.261 -34.498 1.00 94.81 123 ALA A C 1
ATOM 967 O O . ALA A 1 123 ? 11.791 -15.461 -34.243 1.00 94.81 123 ALA A O 1
ATOM 968 N N . TRP A 1 124 ? 13.114 -13.662 -34.482 1.00 95.00 124 TRP A N 1
ATOM 969 C CA . TRP A 1 124 ? 14.323 -14.324 -33.996 1.00 95.00 124 TRP A CA 1
ATOM 970 C C . TRP A 1 124 ? 14.251 -14.630 -32.501 1.00 95.00 124 TRP A C 1
ATOM 972 O O . TRP A 1 124 ? 14.520 -15.768 -32.111 1.00 95.00 124 TRP A O 1
ATOM 982 N N . PHE A 1 125 ? 13.832 -13.662 -31.687 1.00 96.19 125 PHE A N 1
ATOM 983 C CA . PHE A 1 125 ? 13.689 -13.833 -30.243 1.00 96.19 125 PHE A CA 1
ATOM 984 C C . PHE A 1 125 ? 12.667 -14.927 -29.899 1.00 96.19 125 PHE A C 1
ATOM 986 O O . PHE A 1 125 ? 12.973 -15.825 -29.122 1.00 96.19 125 PHE A O 1
ATOM 993 N N . LEU A 1 126 ? 11.499 -14.941 -30.548 1.00 96.88 126 LEU A N 1
ATOM 994 C CA . LEU A 1 126 ? 10.450 -15.939 -30.313 1.00 96.88 126 LEU A CA 1
ATOM 995 C C . LEU A 1 126 ? 10.899 -17.374 -30.627 1.00 96.88 126 LEU A C 1
ATOM 997 O O . LEU A 1 126 ? 10.505 -18.304 -29.923 1.00 96.88 126 LEU A O 1
ATOM 1001 N N . ARG A 1 127 ? 11.771 -17.572 -31.627 1.00 95.81 127 ARG A N 1
ATOM 1002 C CA . ARG A 1 127 ? 12.387 -18.891 -31.870 1.00 95.81 127 ARG A CA 1
ATOM 1003 C C . ARG A 1 127 ? 13.248 -19.344 -30.690 1.00 95.81 127 ARG A C 1
ATOM 1005 O O . ARG A 1 127 ? 13.213 -20.519 -30.352 1.00 95.81 127 ARG A O 1
ATOM 1012 N N . ARG A 1 128 ? 13.985 -18.427 -30.050 1.00 96.25 128 ARG A N 1
ATOM 1013 C CA . ARG A 1 128 ? 14.789 -18.719 -28.848 1.00 96.25 128 ARG A CA 1
ATOM 1014 C C . ARG A 1 128 ? 13.928 -18.961 -27.619 1.00 96.25 128 ARG A C 1
ATOM 1016 O O . ARG A 1 128 ? 14.194 -19.892 -26.871 1.00 96.25 128 ARG A O 1
ATOM 1023 N N . VAL A 1 129 ? 12.865 -18.181 -27.459 1.00 95.81 129 VAL A N 1
ATOM 1024 C CA . VAL A 1 129 ? 11.877 -18.355 -26.390 1.00 95.81 129 VAL A CA 1
ATOM 1025 C C . VAL A 1 129 ? 11.258 -19.752 -26.432 1.00 95.81 129 VAL A C 1
ATOM 1027 O O . VAL A 1 129 ? 11.220 -20.409 -25.402 1.00 95.81 129 VAL A O 1
ATOM 1030 N N . GLY A 1 130 ? 10.860 -20.257 -27.606 1.00 92.75 130 GLY A N 1
ATOM 1031 C CA . GLY A 1 130 ? 10.304 -21.615 -27.731 1.00 92.75 130 GLY A CA 1
ATOM 1032 C C . GLY A 1 130 ? 11.284 -22.752 -27.385 1.00 92.75 130 GLY A C 1
ATOM 1033 O O . GLY A 1 130 ? 10.859 -23.886 -27.148 1.00 92.75 130 GLY A O 1
ATOM 1034 N N . GLU A 1 131 ? 12.589 -22.456 -27.347 1.00 94.50 131 GLU A N 1
ATOM 1035 C CA . GLU A 1 131 ? 13.667 -23.362 -26.930 1.00 94.50 131 GLU A CA 1
ATOM 1036 C C . GLU A 1 131 ? 14.040 -23.198 -25.440 1.00 94.50 131 GLU A C 1
ATOM 1038 O O . GLU A 1 131 ? 14.783 -24.027 -24.905 1.00 94.50 131 GLU A O 1
ATOM 1043 N N . ALA A 1 132 ? 13.531 -22.174 -24.749 1.00 96.31 132 ALA A N 1
ATOM 1044 C CA . ALA A 1 132 ? 13.886 -21.892 -23.362 1.00 96.31 132 ALA A CA 1
ATOM 1045 C C . ALA A 1 132 ? 13.344 -22.966 -22.410 1.00 96.31 132 ALA A C 1
ATOM 1047 O O . ALA A 1 132 ? 12.236 -23.478 -22.586 1.00 96.31 132 ALA A O 1
ATOM 1048 N N . ARG A 1 133 ? 14.134 -23.323 -21.392 1.00 95.19 133 ARG A N 1
ATOM 1049 C CA . ARG A 1 133 ? 13.783 -24.395 -20.436 1.00 95.19 133 ARG A CA 1
ATOM 1050 C C . ARG A 1 133 ? 13.728 -23.946 -18.984 1.00 95.19 133 ARG A C 1
ATOM 1052 O O . ARG A 1 133 ? 13.155 -24.659 -18.169 1.00 95.19 133 ARG A O 1
ATOM 1059 N N . LYS A 1 134 ? 14.357 -22.823 -18.641 1.00 95.44 134 LYS A N 1
ATOM 1060 C CA . LYS A 1 134 ? 14.480 -22.356 -17.258 1.00 95.44 134 LYS A CA 1
ATOM 1061 C C . LYS A 1 134 ? 13.635 -21.122 -17.018 1.00 95.44 134 LYS A C 1
ATOM 1063 O O . LYS A 1 134 ? 12.821 -21.111 -16.105 1.00 95.44 134 LYS A O 1
ATOM 1068 N N . GLN A 1 135 ? 13.853 -20.080 -17.811 1.00 96.50 135 GLN A N 1
ATOM 1069 C CA . GLN A 1 135 ? 13.274 -18.773 -17.523 1.00 96.50 135 GLN A CA 1
ATOM 1070 C C . GLN A 1 135 ? 13.206 -17.887 -18.759 1.00 96.50 135 GLN A C 1
ATOM 1072 O O . GLN A 1 135 ? 14.087 -17.913 -19.615 1.00 96.50 135 GLN A O 1
ATOM 1077 N N . ILE A 1 136 ? 12.179 -17.054 -18.811 1.00 98.00 136 ILE A N 1
ATOM 1078 C CA . ILE A 1 136 ? 11.994 -15.995 -19.793 1.00 98.00 136 ILE A CA 1
ATOM 1079 C C . ILE A 1 136 ? 11.736 -14.713 -19.010 1.00 98.00 136 ILE A C 1
ATOM 1081 O O . ILE A 1 136 ? 10.886 -14.686 -18.121 1.00 98.00 136 ILE A O 1
ATOM 1085 N N . ARG A 1 137 ? 12.475 -13.652 -19.331 1.00 98.00 137 ARG A N 1
ATOM 1086 C CA . ARG A 1 137 ? 12.335 -12.335 -18.698 1.00 98.00 137 ARG A CA 1
ATOM 1087 C C . ARG A 1 137 ? 12.004 -11.299 -19.748 1.00 98.00 137 ARG A C 1
ATOM 1089 O O . ARG A 1 137 ? 12.686 -11.222 -20.762 1.00 98.00 137 ARG A O 1
ATOM 1096 N N . ILE A 1 138 ? 10.994 -10.485 -19.502 1.00 97.94 138 ILE A N 1
ATOM 1097 C CA . ILE A 1 138 ? 10.650 -9.361 -20.368 1.00 97.94 138 ILE A CA 1
ATOM 1098 C C . ILE A 1 138 ? 10.516 -8.136 -19.473 1.00 97.94 138 ILE A C 1
ATOM 1100 O O . ILE A 1 138 ? 9.718 -8.160 -18.547 1.00 97.94 138 ILE A O 1
ATOM 1104 N N . LEU A 1 139 ? 11.289 -7.088 -19.730 1.00 97.12 139 LEU A N 1
ATOM 1105 C CA . LEU A 1 139 ? 11.158 -5.768 -19.119 1.00 97.12 139 LEU A CA 1
ATOM 1106 C C . LEU A 1 139 ? 11.082 -4.745 -20.240 1.00 97.12 139 LEU A C 1
ATOM 1108 O O . LEU A 1 139 ? 12.023 -4.620 -21.022 1.00 97.12 139 LEU A O 1
ATOM 1112 N N . ASP A 1 140 ? 9.978 -4.015 -20.318 1.00 95.38 140 ASP A N 1
ATOM 1113 C CA . ASP A 1 140 ? 9.825 -2.942 -21.293 1.00 95.38 140 ASP A CA 1
ATOM 1114 C C . ASP A 1 140 ? 8.778 -1.914 -20.846 1.00 95.38 140 ASP A C 1
ATOM 1116 O O . ASP A 1 140 ? 7.949 -2.175 -19.977 1.00 95.38 140 ASP A O 1
ATOM 1120 N N . THR A 1 141 ? 8.771 -0.751 -21.495 1.00 91.50 141 THR A N 1
ATOM 1121 C CA . THR A 1 141 ? 7.712 0.257 -21.357 1.00 91.50 141 THR A CA 1
ATOM 1122 C C . THR A 1 141 ? 6.352 -0.353 -21.719 1.00 91.50 141 THR A C 1
ATOM 1124 O O . THR A 1 141 ? 5.402 -0.319 -20.941 1.00 91.50 141 THR A O 1
ATOM 1127 N N . PHE A 1 142 ? 6.299 -0.937 -22.910 1.00 92.44 142 PHE A N 1
ATOM 1128 C CA . PHE A 1 142 ? 5.269 -1.814 -23.451 1.00 92.44 142 PHE A CA 1
ATOM 1129 C C . PHE A 1 142 ? 6.003 -2.778 -24.392 1.00 92.44 142 PHE A C 1
ATOM 1131 O O . PHE A 1 142 ? 7.093 -2.454 -24.862 1.00 92.44 142 PHE A O 1
ATOM 1138 N N . SER A 1 143 ? 5.454 -3.954 -24.675 1.00 92.75 143 SER A N 1
ATOM 1139 C CA . SER A 1 143 ? 6.139 -4.941 -25.509 1.00 92.75 143 SER A CA 1
ATOM 1140 C C . SER A 1 143 ? 5.550 -5.011 -26.915 1.00 92.75 143 SER A C 1
ATOM 1142 O O . SER A 1 143 ? 4.372 -5.313 -27.103 1.00 92.75 143 SER A O 1
ATOM 1144 N N . GLY A 1 144 ? 6.395 -4.823 -27.928 1.00 92.31 144 GLY A N 1
ATOM 1145 C CA . GLY A 1 144 ? 6.050 -5.089 -29.326 1.00 92.31 144 GLY A CA 1
ATOM 1146 C C . GLY A 1 144 ? 5.920 -6.580 -29.663 1.00 92.31 144 GLY A C 1
ATOM 1147 O O . GLY A 1 144 ? 5.615 -6.916 -30.801 1.00 92.31 144 GLY A O 1
ATOM 1148 N N . LEU A 1 145 ? 6.105 -7.490 -28.698 1.00 94.69 145 LEU A N 1
ATOM 1149 C CA . LEU A 1 145 ? 6.141 -8.938 -28.929 1.00 94.69 145 LEU A CA 1
ATOM 1150 C C . LEU A 1 145 ? 4.903 -9.487 -29.660 1.00 94.69 145 LEU A C 1
ATOM 1152 O O . LEU A 1 145 ? 5.019 -10.431 -30.438 1.00 94.69 145 LEU A O 1
ATOM 1156 N N . PHE A 1 146 ? 3.731 -8.891 -29.422 1.00 93.81 146 PHE A N 1
ATOM 1157 C CA . PHE A 1 146 ? 2.453 -9.317 -30.002 1.00 93.81 146 PHE A CA 1
ATOM 1158 C C . PHE A 1 146 ? 2.006 -8.488 -31.215 1.00 93.81 146 PHE A C 1
ATOM 1160 O O . PHE A 1 146 ? 0.973 -8.802 -31.802 1.00 93.81 146 PHE A O 1
ATOM 1167 N N . SER A 1 147 ? 2.746 -7.442 -31.602 1.00 87.19 147 SER A N 1
ATOM 1168 C CA . SER A 1 147 ? 2.319 -6.510 -32.659 1.00 87.19 147 SER A CA 1
ATOM 1169 C C . SER A 1 147 ? 2.400 -7.111 -34.068 1.00 87.19 147 SER A C 1
ATOM 1171 O O . SER A 1 147 ? 1.647 -6.707 -34.951 1.00 87.19 147 SER A O 1
ATOM 1173 N N . GLY A 1 148 ? 3.305 -8.074 -34.277 1.00 87.81 148 GLY A N 1
ATOM 1174 C CA . GLY A 1 148 ? 3.470 -8.805 -35.533 1.00 87.81 148 GLY A CA 1
ATOM 1175 C C . GLY A 1 148 ? 2.587 -10.053 -35.599 1.00 87.81 148 GLY A C 1
ATOM 1176 O O . GLY A 1 148 ? 1.387 -9.980 -35.842 1.00 87.81 148 GLY A O 1
ATOM 1177 N N . ASP A 1 149 ? 3.196 -11.224 -35.398 1.00 91.88 149 ASP A N 1
ATOM 1178 C CA . ASP A 1 149 ? 2.489 -12.510 -35.370 1.00 91.88 149 ASP A CA 1
ATOM 1179 C C . ASP A 1 149 ? 2.122 -12.877 -33.924 1.00 91.88 149 ASP A C 1
ATOM 1181 O O . ASP A 1 149 ? 2.844 -13.600 -33.228 1.00 91.88 149 ASP A O 1
ATOM 1185 N N . ARG A 1 150 ? 0.985 -12.337 -33.469 1.00 94.06 150 ARG A N 1
ATOM 1186 C CA . ARG A 1 150 ? 0.425 -12.572 -32.129 1.00 94.06 150 ARG A CA 1
ATOM 1187 C C . ARG A 1 150 ? 0.305 -14.061 -31.805 1.00 94.06 150 ARG A C 1
ATOM 1189 O O . ARG A 1 150 ? 0.643 -14.477 -30.698 1.00 94.06 150 ARG A O 1
ATOM 1196 N N . ASP A 1 151 ? -0.129 -14.873 -32.767 1.00 93.75 151 ASP A N 1
ATOM 1197 C CA . ASP A 1 151 ? -0.321 -16.304 -32.547 1.00 93.75 151 ASP A CA 1
ATOM 1198 C C . ASP A 1 151 ? 1.019 -17.035 -32.419 1.00 93.75 151 ASP A C 1
ATOM 1200 O O . ASP A 1 151 ? 1.139 -17.957 -31.611 1.00 93.75 151 ASP A O 1
ATOM 1204 N N . ALA A 1 152 ? 2.047 -16.640 -33.178 1.00 94.88 152 ALA A N 1
ATOM 1205 C CA . ALA A 1 152 ? 3.395 -17.177 -32.997 1.00 94.88 152 ALA A CA 1
ATOM 1206 C C . ALA A 1 152 ? 3.978 -16.817 -31.629 1.00 94.88 152 ALA A C 1
ATOM 1208 O O . ALA A 1 152 ? 4.592 -17.681 -31.002 1.00 94.88 152 ALA A O 1
ATOM 1209 N N . ALA A 1 153 ? 3.747 -15.594 -31.147 1.00 96.44 153 ALA A N 1
ATOM 1210 C CA . ALA A 1 153 ? 4.180 -15.176 -29.818 1.00 96.44 153 ALA A CA 1
ATOM 1211 C C . ALA A 1 153 ? 3.508 -16.003 -28.712 1.00 96.44 153 ALA A C 1
ATOM 1213 O O . ALA A 1 153 ? 4.198 -16.567 -27.859 1.00 96.44 153 ALA A O 1
ATOM 1214 N N . ILE A 1 154 ? 2.178 -16.149 -28.773 1.00 95.25 154 ILE A N 1
ATOM 1215 C CA . ILE A 1 154 ? 1.416 -16.972 -27.822 1.00 95.25 154 ILE A CA 1
ATOM 1216 C C . ILE A 1 154 ? 1.890 -18.428 -27.872 1.00 95.25 154 ILE A C 1
ATOM 1218 O O . ILE A 1 154 ? 2.134 -19.019 -26.822 1.00 95.25 154 ILE A O 1
ATOM 1222 N N . ARG A 1 155 ? 2.067 -19.010 -29.069 1.00 95.12 155 ARG A N 1
ATOM 1223 C CA . ARG A 1 155 ? 2.569 -20.387 -29.218 1.00 95.12 155 ARG A CA 1
ATOM 1224 C C . ARG A 1 155 ? 3.954 -20.556 -28.600 1.00 95.12 155 ARG A C 1
ATOM 1226 O O . ARG A 1 155 ? 4.125 -21.459 -27.794 1.00 95.12 155 ARG A O 1
ATOM 1233 N N . ALA A 1 156 ? 4.915 -19.693 -28.927 1.00 96.88 156 ALA A N 1
ATOM 1234 C CA . ALA A 1 156 ? 6.287 -19.822 -28.441 1.00 96.88 156 ALA A CA 1
ATOM 1235 C C . ALA A 1 156 ? 6.384 -19.704 -26.911 1.00 96.88 156 ALA A C 1
ATOM 1237 O O . ALA A 1 156 ? 7.034 -20.534 -26.278 1.00 96.88 156 ALA A O 1
ATOM 1238 N N . LEU A 1 157 ? 5.706 -18.718 -26.311 1.00 96.69 157 LEU A N 1
ATOM 1239 C CA . LEU A 1 157 ? 5.681 -18.551 -24.855 1.00 96.69 157 LEU A CA 1
ATOM 1240 C C . LEU A 1 157 ? 4.964 -19.716 -24.163 1.00 96.69 157 LEU A C 1
ATOM 1242 O O . LEU A 1 157 ? 5.462 -20.249 -23.175 1.00 96.69 157 LEU A O 1
ATOM 1246 N N . ARG A 1 158 ? 3.823 -20.162 -24.701 1.00 95.12 158 ARG A N 1
ATOM 1247 C CA . ARG A 1 158 ? 3.095 -21.317 -24.165 1.00 95.12 158 ARG A CA 1
ATOM 1248 C C . ARG A 1 158 ? 3.947 -22.583 -24.226 1.00 95.12 158 ARG A C 1
ATOM 1250 O O . ARG A 1 158 ? 4.007 -23.323 -23.249 1.00 95.12 158 ARG A O 1
ATOM 1257 N N . ASP A 1 159 ? 4.607 -22.833 -25.353 1.00 94.31 159 ASP A N 1
ATOM 1258 C CA . ASP A 1 159 ? 5.439 -24.019 -25.543 1.00 94.31 159 ASP A CA 1
ATOM 1259 C C . ASP A 1 159 ? 6.644 -24.008 -24.582 1.00 94.31 159 ASP A C 1
ATOM 1261 O O . ASP A 1 159 ? 6.987 -25.057 -24.041 1.00 94.31 159 ASP A O 1
ATOM 1265 N N . ALA A 1 160 ? 7.229 -22.841 -24.291 1.00 95.94 160 ALA A N 1
ATOM 1266 C CA . ALA A 1 160 ? 8.275 -22.694 -23.277 1.00 95.94 160 ALA A CA 1
ATOM 1267 C C . ALA A 1 160 ? 7.763 -22.963 -21.849 1.00 95.94 160 ALA A C 1
ATOM 1269 O O . ALA A 1 160 ? 8.397 -23.697 -21.088 1.00 95.94 160 ALA A O 1
ATOM 1270 N N . ALA A 1 161 ? 6.580 -22.444 -21.498 1.00 94.44 161 ALA A N 1
ATOM 1271 C CA . ALA A 1 161 ? 5.946 -22.722 -20.208 1.00 94.44 161 ALA A CA 1
ATOM 1272 C C . ALA A 1 161 ? 5.643 -24.220 -20.031 1.00 94.44 161 ALA A C 1
ATOM 1274 O O . ALA A 1 161 ? 5.921 -24.786 -18.975 1.00 94.44 161 ALA A O 1
ATOM 1275 N N . ILE A 1 162 ? 5.149 -24.900 -21.076 1.00 91.38 162 ILE A N 1
ATOM 1276 C CA . ILE A 1 162 ? 4.921 -26.359 -21.074 1.00 91.38 162 ILE A CA 1
ATOM 1277 C C . ILE A 1 162 ? 6.228 -27.130 -20.841 1.00 91.38 162 ILE A C 1
ATOM 1279 O O . ILE A 1 162 ? 6.225 -28.196 -20.229 1.00 91.38 162 ILE A O 1
ATOM 1283 N N . GLN A 1 163 ? 7.356 -26.597 -21.308 1.00 92.25 163 GLN A N 1
ATOM 1284 C CA . GLN A 1 163 ? 8.678 -27.190 -21.104 1.00 92.25 163 GLN A CA 1
ATOM 1285 C C . GLN A 1 163 ? 9.282 -26.885 -19.722 1.00 92.25 163 GLN A C 1
ATOM 1287 O O . GLN A 1 163 ? 10.374 -27.372 -19.427 1.00 92.25 163 GLN A O 1
ATOM 1292 N N . GLY A 1 164 ? 8.577 -26.122 -18.880 1.00 93.38 164 GLY A N 1
ATOM 1293 C CA . GLY A 1 164 ? 8.965 -25.813 -17.505 1.00 93.38 164 GLY A CA 1
ATOM 1294 C C . GLY A 1 164 ? 9.628 -24.449 -17.305 1.00 93.38 164 GLY A C 1
ATOM 1295 O O . GLY A 1 164 ? 10.078 -24.182 -16.195 1.00 93.38 164 GLY A O 1
ATOM 1296 N N . ALA A 1 165 ? 9.695 -23.588 -18.327 1.00 96.31 165 ALA A N 1
ATOM 1297 C CA . ALA A 1 165 ? 10.300 -22.266 -18.185 1.00 96.31 165 ALA A CA 1
ATOM 1298 C C . ALA A 1 165 ? 9.376 -21.286 -17.439 1.00 96.31 165 ALA A C 1
ATOM 1300 O O . ALA A 1 165 ? 8.218 -21.113 -17.822 1.00 96.31 165 ALA A O 1
ATOM 1301 N N . ASP A 1 166 ? 9.901 -20.597 -16.425 1.00 96.38 166 ASP A N 1
ATOM 1302 C CA . ASP A 1 166 ? 9.185 -19.523 -15.729 1.00 96.38 166 ASP A CA 1
ATOM 1303 C C . ASP A 1 166 ? 9.207 -18.230 -16.554 1.00 96.38 166 ASP A C 1
ATOM 1305 O O . ASP A 1 166 ? 10.268 -17.728 -16.919 1.00 96.38 166 ASP A O 1
ATOM 1309 N N . ILE A 1 167 ? 8.039 -17.660 -16.832 1.00 97.44 167 ILE A N 1
ATOM 1310 C CA . ILE A 1 167 ? 7.875 -16.459 -17.650 1.00 97.44 167 ILE A CA 1
ATOM 1311 C C . ILE A 1 167 ? 7.563 -15.276 -16.738 1.00 97.44 167 ILE A C 1
ATOM 1313 O O . ILE A 1 167 ? 6.486 -15.191 -16.152 1.00 97.44 167 ILE A O 1
ATOM 1317 N N . ARG A 1 168 ? 8.503 -14.336 -16.646 1.00 97.56 168 ARG A N 1
ATOM 1318 C CA . ARG A 1 168 ? 8.396 -13.112 -15.849 1.00 97.56 168 ARG A CA 1
ATOM 1319 C C . ARG A 1 168 ? 8.331 -11.899 -16.756 1.00 97.56 168 ARG A C 1
ATOM 1321 O O . ARG A 1 168 ? 9.261 -11.635 -17.517 1.00 97.56 168 ARG A O 1
ATOM 1328 N N . VAL A 1 169 ? 7.245 -11.146 -16.655 1.00 97.31 169 VAL A N 1
ATOM 1329 C CA . VAL A 1 169 ? 7.004 -9.971 -17.492 1.00 97.31 169 VAL A CA 1
ATOM 1330 C C . VAL A 1 169 ? 6.814 -8.732 -16.625 1.00 97.31 169 VAL A C 1
ATOM 1332 O O . VAL A 1 169 ? 5.968 -8.706 -15.734 1.00 97.31 169 VAL A O 1
ATOM 1335 N N . LEU A 1 170 ? 7.592 -7.697 -16.916 1.00 96.44 170 LEU A N 1
ATOM 1336 C CA . LEU A 1 170 ? 7.527 -6.363 -16.347 1.00 96.44 170 LEU A CA 1
ATOM 1337 C C . LEU A 1 170 ? 7.160 -5.375 -17.441 1.00 96.44 170 LEU A C 1
ATOM 1339 O O . LEU A 1 170 ? 7.947 -5.117 -18.351 1.00 96.44 170 LEU A O 1
ATOM 1343 N N . LEU A 1 171 ? 5.968 -4.804 -17.322 1.00 95.31 171 LEU A N 1
ATOM 1344 C CA . LEU A 1 171 ? 5.541 -3.683 -18.150 1.00 95.31 171 LEU A CA 1
ATOM 1345 C C . LEU A 1 171 ? 5.429 -2.429 -17.295 1.00 95.31 171 LEU A C 1
ATOM 1347 O O . LEU A 1 171 ? 5.202 -2.506 -16.086 1.00 95.31 171 LEU A O 1
ATOM 1351 N N . MET A 1 172 ? 5.573 -1.258 -17.899 1.00 91.25 172 MET A N 1
ATOM 1352 C CA . MET A 1 172 ? 5.380 -0.022 -17.155 1.00 91.25 172 MET A CA 1
ATOM 1353 C C . MET A 1 172 ? 3.915 0.103 -16.735 1.00 91.25 172 MET A C 1
ATOM 1355 O O . MET A 1 172 ? 2.998 -0.193 -17.499 1.00 91.25 172 MET A O 1
ATOM 1359 N N . SER A 1 173 ? 3.668 0.565 -15.514 1.00 87.44 173 SER A N 1
ATOM 1360 C CA . SER A 1 173 ? 2.314 0.879 -15.080 1.00 87.44 173 SER A CA 1
ATOM 1361 C C . SER A 1 173 ? 1.810 2.098 -15.850 1.00 87.44 173 SER A C 1
ATOM 1363 O O . SER A 1 173 ? 2.449 3.158 -15.783 1.00 87.44 173 SER A O 1
ATOM 1365 N N . PRO A 1 174 ? 0.643 2.000 -16.519 1.00 78.50 174 PRO A N 1
ATOM 1366 C CA . PRO A 1 174 ? 0.108 3.099 -17.303 1.00 78.50 174 PRO A CA 1
ATOM 1367 C C . PRO A 1 174 ? -0.234 4.294 -16.418 1.00 78.50 174 PRO A C 1
ATOM 1369 O O . PRO A 1 174 ? -0.371 5.382 -16.930 1.00 78.50 174 PRO A O 1
ATOM 1372 N N . ASN A 1 175 ? -0.369 4.142 -15.099 1.00 73.00 175 ASN A N 1
ATOM 1373 C CA . ASN A 1 175 ? -0.903 5.177 -14.212 1.00 73.00 175 ASN A CA 1
ATOM 1374 C C . ASN A 1 175 ? 0.168 5.924 -13.413 1.00 73.00 175 ASN A C 1
ATOM 1376 O O . ASN A 1 175 ? -0.056 6.293 -12.262 1.00 73.00 175 ASN A O 1
ATOM 1380 N N . THR A 1 176 ? 1.338 6.138 -14.010 1.00 73.75 176 THR A N 1
ATOM 1381 C CA . THR A 1 176 ? 2.497 6.724 -13.319 1.00 73.75 176 THR A CA 1
ATOM 1382 C C . THR A 1 176 ? 3.020 7.975 -14.004 1.00 73.75 176 THR A C 1
ATOM 1384 O O . THR A 1 176 ? 2.876 8.140 -15.214 1.00 73.75 176 THR A O 1
ATOM 1387 N N . ASP A 1 177 ? 3.681 8.846 -13.244 1.00 72.50 177 ASP A N 1
ATOM 1388 C CA . ASP A 1 177 ? 4.317 10.046 -13.800 1.00 72.50 177 ASP A CA 1
ATOM 1389 C C . ASP A 1 177 ? 5.423 9.660 -14.805 1.00 72.50 177 ASP A C 1
ATOM 1391 O O . ASP A 1 177 ? 5.538 10.266 -15.869 1.00 72.50 177 ASP A O 1
ATOM 1395 N N . ALA A 1 178 ? 6.148 8.564 -14.536 1.00 75.81 178 ALA A N 1
ATOM 1396 C CA . ALA A 1 178 ? 7.113 7.971 -15.463 1.00 75.81 178 ALA A CA 1
ATOM 1397 C C . ALA A 1 178 ? 6.467 7.583 -16.805 1.00 75.81 178 ALA A C 1
ATOM 1399 O O . ALA A 1 178 ? 7.020 7.882 -17.863 1.00 75.81 178 ALA A O 1
ATOM 1400 N N . SER A 1 179 ? 5.267 6.991 -16.775 1.00 83.44 179 SER A N 1
ATOM 1401 C CA . SER A 1 179 ? 4.537 6.652 -18.001 1.00 83.44 179 SER A CA 1
ATOM 1402 C C . SER A 1 179 ? 4.090 7.866 -18.802 1.00 83.44 179 SER A C 1
ATOM 1404 O O . SER A 1 179 ? 4.212 7.860 -20.025 1.00 83.44 179 SER A O 1
ATOM 1406 N N . ALA A 1 180 ? 3.641 8.927 -18.125 1.00 78.56 180 ALA A N 1
ATOM 1407 C CA . ALA A 1 180 ? 3.237 10.168 -18.775 1.00 78.56 180 ALA A CA 1
ATOM 1408 C C . ALA A 1 180 ? 4.437 10.873 -19.419 1.00 78.56 180 ALA A C 1
ATOM 1410 O O . ALA A 1 180 ? 4.348 11.315 -20.563 1.00 78.56 180 ALA A O 1
ATOM 1411 N N . LEU A 1 181 ? 5.575 10.923 -18.718 1.00 79.88 181 LEU A N 1
ATOM 1412 C CA . LEU A 1 181 ? 6.820 11.450 -19.270 1.00 79.88 181 LEU A CA 1
ATOM 1413 C C . LEU A 1 181 ? 7.260 10.641 -20.491 1.00 79.88 181 LEU A C 1
ATOM 1415 O O . LEU A 1 181 ? 7.587 11.216 -21.526 1.00 79.88 181 LEU A O 1
ATOM 1419 N N . ARG A 1 182 ? 7.232 9.310 -20.398 1.00 84.94 182 ARG A N 1
ATOM 1420 C CA . ARG A 1 182 ? 7.622 8.434 -21.505 1.00 84.94 182 ARG A CA 1
ATOM 1421 C C . ARG A 1 182 ? 6.709 8.600 -22.720 1.00 84.94 182 ARG A C 1
ATOM 1423 O O . ARG A 1 182 ? 7.189 8.633 -23.849 1.00 84.94 182 ARG A O 1
ATOM 1430 N N . GLU A 1 183 ? 5.407 8.747 -22.492 1.00 86.81 183 GLU A N 1
ATOM 1431 C CA . GLU A 1 183 ? 4.420 9.033 -23.535 1.00 86.81 183 GLU A CA 1
ATOM 1432 C C . GLU A 1 183 ? 4.677 10.385 -24.187 1.00 86.81 183 GLU A C 1
ATOM 1434 O O . GLU A 1 183 ? 4.703 10.476 -25.412 1.00 86.81 183 GLU A O 1
ATOM 1439 N N . PHE A 1 184 ? 4.939 11.414 -23.384 1.00 83.12 184 PHE A N 1
ATOM 1440 C CA . PHE A 1 184 ? 5.316 12.728 -23.884 1.00 83.12 184 PHE A CA 1
ATOM 1441 C C . PHE A 1 184 ? 6.568 12.660 -24.769 1.00 83.12 184 PHE A C 1
ATOM 1443 O O . PHE A 1 184 ? 6.540 13.168 -25.886 1.00 83.12 184 PHE A O 1
ATOM 1450 N N . GLN A 1 185 ? 7.628 11.982 -24.318 1.00 82.19 185 GLN A N 1
ATOM 1451 C CA . GLN A 1 185 ? 8.873 11.826 -25.077 1.00 82.19 185 GLN A CA 1
ATOM 1452 C C . GLN A 1 185 ? 8.653 11.103 -26.417 1.00 82.19 185 GLN A C 1
ATOM 1454 O O . GLN A 1 185 ? 9.105 11.575 -27.460 1.00 82.19 185 GLN A O 1
ATOM 1459 N N . LEU A 1 186 ? 7.909 9.992 -26.421 1.00 86.31 186 LEU A N 1
ATOM 1460 C CA . LEU A 1 186 ? 7.645 9.239 -27.649 1.00 86.31 186 LEU A CA 1
ATOM 1461 C C . LEU A 1 186 ? 6.705 9.985 -28.604 1.00 86.31 186 LEU A C 1
ATOM 1463 O O . LEU A 1 186 ? 6.896 9.934 -29.817 1.00 86.31 186 LEU A O 1
ATOM 1467 N N . ARG A 1 187 ? 5.733 10.746 -28.091 1.00 86.31 187 ARG A N 1
ATOM 1468 C CA . ARG A 1 187 ? 4.825 11.550 -28.924 1.00 86.31 187 ARG A CA 1
ATOM 1469 C C . ARG A 1 187 ? 5.514 12.680 -29.680 1.00 86.31 187 ARG A C 1
ATOM 1471 O O . ARG A 1 187 ? 4.978 13.116 -30.695 1.00 86.31 187 ARG A O 1
ATOM 1478 N N . GLN A 1 188 ? 6.684 13.139 -29.229 1.00 82.69 188 GLN A N 1
ATOM 1479 C CA . GLN A 1 188 ? 7.470 14.132 -29.972 1.00 82.69 188 GLN A CA 1
ATOM 1480 C C . GLN A 1 188 ? 7.907 13.615 -31.347 1.00 82.69 188 GLN A C 1
ATOM 1482 O O . GLN A 1 188 ? 8.091 14.403 -32.268 1.00 82.69 188 GLN A O 1
ATOM 1487 N N . THR A 1 189 ? 8.057 12.298 -31.492 1.00 79.00 189 THR A N 1
ATOM 1488 C CA . THR A 1 189 ? 8.484 11.658 -32.745 1.00 79.00 189 THR A CA 1
ATOM 1489 C C . THR A 1 189 ? 7.407 10.807 -33.391 1.00 79.00 189 THR A C 1
ATOM 1491 O O . THR A 1 189 ? 7.430 10.622 -34.606 1.00 79.00 189 THR A O 1
ATOM 1494 N N . ILE A 1 190 ? 6.439 10.326 -32.610 1.00 84.88 190 ILE A N 1
ATOM 1495 C CA . ILE A 1 190 ? 5.354 9.463 -33.074 1.00 84.88 190 ILE A CA 1
ATOM 1496 C C . ILE A 1 190 ? 4.016 10.100 -32.669 1.00 84.88 190 ILE A C 1
ATOM 1498 O O . ILE A 1 190 ? 3.450 9.768 -31.620 1.00 84.88 190 ILE A O 1
ATOM 1502 N N . PRO A 1 191 ? 3.505 11.053 -33.472 1.00 80.94 191 PRO A N 1
ATOM 1503 C CA . PRO A 1 191 ? 2.234 11.709 -33.195 1.00 80.94 191 PRO A CA 1
ATOM 1504 C C . PRO A 1 191 ? 1.091 10.694 -33.092 1.00 80.94 191 PRO A C 1
ATOM 1506 O O . PRO A 1 191 ? 0.985 9.780 -33.905 1.00 80.94 191 PRO A O 1
ATOM 1509 N N . GLY A 1 192 ? 0.219 10.865 -32.096 1.00 78.69 192 GLY A N 1
ATOM 1510 C CA . GLY A 1 192 ? -0.936 9.983 -31.879 1.00 78.69 192 GLY A CA 1
ATOM 1511 C C . GLY A 1 192 ? -0.640 8.697 -31.102 1.00 78.69 192 GLY A C 1
ATOM 1512 O O . GLY A 1 192 ? -1.545 7.893 -30.912 1.00 78.69 192 GLY A O 1
ATOM 1513 N N . LEU A 1 193 ? 0.591 8.498 -30.617 1.00 82.56 193 LEU A N 1
ATOM 1514 C CA . LEU A 1 193 ? 0.914 7.356 -29.766 1.00 82.56 193 LEU A CA 1
ATOM 1515 C C . LEU A 1 193 ? 0.266 7.476 -28.377 1.00 82.56 193 LEU A C 1
ATOM 1517 O O . LEU A 1 193 ? 0.507 8.443 -27.645 1.00 82.56 193 LEU A O 1
ATOM 1521 N N . TRP A 1 194 ? -0.470 6.436 -27.987 1.00 81.94 194 TRP A N 1
ATOM 1522 C CA . TRP A 1 194 ? -1.033 6.261 -26.650 1.00 81.94 194 TRP A CA 1
ATOM 1523 C C . TRP A 1 194 ? -0.410 5.043 -25.977 1.00 81.94 194 TRP A C 1
ATOM 1525 O O . TRP A 1 194 ? -0.817 3.908 -26.208 1.00 81.94 194 TRP A O 1
ATOM 1535 N N . ILE A 1 195 ? 0.600 5.277 -25.130 1.00 84.38 195 ILE A N 1
ATOM 1536 C CA . ILE A 1 195 ? 1.313 4.191 -24.433 1.00 84.38 195 ILE A CA 1
ATOM 1537 C C . ILE A 1 195 ? 0.349 3.348 -23.594 1.00 84.38 195 ILE A C 1
ATOM 1539 O O . ILE A 1 195 ? 0.492 2.129 -23.540 1.00 84.38 195 ILE A O 1
ATOM 1543 N N . ASN A 1 196 ? -0.650 3.979 -22.972 1.00 78.31 196 ASN A N 1
ATOM 1544 C CA . ASN A 1 196 ? -1.647 3.264 -22.179 1.00 78.31 196 ASN A CA 1
ATOM 1545 C C . ASN A 1 196 ? -2.365 2.193 -23.008 1.00 78.31 196 ASN A C 1
ATOM 1547 O O . ASN A 1 196 ? -2.500 1.070 -22.534 1.00 78.31 196 ASN A O 1
ATOM 1551 N N . ASP A 1 197 ? -2.763 2.506 -24.241 1.00 81.06 197 ASP A N 1
ATOM 1552 C CA . ASP A 1 197 ? -3.501 1.578 -25.100 1.00 81.06 197 ASP A CA 1
ATOM 1553 C C . ASP A 1 197 ? -2.638 0.368 -25.472 1.00 81.06 197 ASP A C 1
ATOM 1555 O O . ASP A 1 197 ? -3.107 -0.769 -25.441 1.00 81.06 197 ASP A O 1
ATOM 1559 N N . LEU A 1 198 ? -1.348 0.598 -25.733 1.00 88.75 198 LEU A N 1
ATOM 1560 C CA . LEU A 1 198 ? -0.385 -0.466 -26.021 1.00 88.75 198 LEU A CA 1
ATOM 1561 C C . LEU A 1 198 ? -0.143 -1.366 -24.805 1.00 88.75 198 LEU A C 1
ATOM 1563 O O . LEU A 1 198 ? -0.152 -2.590 -24.935 1.00 88.75 198 LEU A O 1
ATOM 1567 N N . ILE A 1 199 ? 0.004 -0.782 -23.611 1.00 87.94 199 ILE A N 1
ATOM 1568 C CA . ILE A 1 199 ? 0.139 -1.554 -22.369 1.00 87.94 199 ILE A CA 1
ATOM 1569 C C . ILE A 1 199 ? -1.128 -2.383 -22.124 1.00 87.94 199 ILE A C 1
ATOM 1571 O O . ILE A 1 199 ? -1.026 -3.567 -21.812 1.00 87.94 199 ILE A O 1
ATOM 1575 N N . GLN A 1 200 ? -2.324 -1.810 -22.295 1.00 80.12 200 GLN A N 1
ATOM 1576 C CA . GLN A 1 200 ? -3.588 -2.537 -22.109 1.00 80.12 200 GLN A CA 1
ATOM 1577 C C . GLN A 1 200 ? -3.760 -3.674 -23.122 1.00 80.12 200 GLN A C 1
ATOM 1579 O O . GLN A 1 200 ? -4.221 -4.763 -22.758 1.00 80.12 200 GLN A O 1
ATOM 1584 N N . ALA A 1 201 ? -3.354 -3.453 -24.375 1.00 84.81 201 ALA A N 1
ATOM 1585 C CA . ALA A 1 201 ? -3.317 -4.498 -25.390 1.00 84.81 201 ALA A CA 1
ATOM 1586 C C . ALA A 1 201 ? -2.391 -5.643 -24.952 1.00 84.81 201 ALA A C 1
ATOM 1588 O O . ALA A 1 201 ? -2.834 -6.789 -24.891 1.00 84.81 201 ALA A O 1
ATOM 1589 N N . ASN A 1 202 ? -1.166 -5.336 -24.509 1.00 92.56 202 ASN A N 1
ATOM 1590 C CA . ASN A 1 202 ? -0.240 -6.350 -24.004 1.00 92.56 202 ASN A CA 1
ATOM 1591 C C . ASN A 1 202 ? -0.780 -7.100 -22.782 1.00 92.56 202 ASN A C 1
ATOM 1593 O O . ASN A 1 202 ? -0.653 -8.318 -22.709 1.00 92.56 202 ASN A O 1
ATOM 1597 N N . ILE A 1 203 ? -1.400 -6.407 -21.825 1.00 86.94 203 ILE A N 1
ATOM 1598 C CA . ILE A 1 203 ? -2.023 -7.046 -20.656 1.00 86.94 203 ILE A CA 1
ATOM 1599 C C . ILE A 1 203 ? -3.099 -8.040 -21.098 1.00 86.94 203 ILE A C 1
ATOM 1601 O O . ILE A 1 203 ? -3.183 -9.147 -20.563 1.00 86.94 203 ILE A O 1
ATOM 1605 N N . SER A 1 204 ? -3.903 -7.662 -22.089 1.00 82.69 204 SER A N 1
ATOM 1606 C CA . SER A 1 204 ? -4.922 -8.536 -22.667 1.00 82.69 204 SER A CA 1
ATOM 1607 C C . SER A 1 204 ? -4.293 -9.749 -23.364 1.00 82.69 204 SER A C 1
ATOM 1609 O O . SER A 1 204 ? -4.762 -10.870 -23.173 1.00 82.69 204 SER A O 1
ATOM 1611 N N . ASP A 1 205 ? -3.198 -9.555 -24.101 1.00 90.25 205 ASP A N 1
ATOM 1612 C CA . ASP A 1 205 ? -2.444 -10.635 -24.751 1.00 90.25 205 ASP A CA 1
ATOM 1613 C C . ASP A 1 205 ? -1.854 -11.625 -23.743 1.00 90.25 205 ASP A C 1
ATOM 1615 O O . ASP A 1 205 ? -2.000 -12.838 -23.899 1.00 90.25 205 ASP A O 1
ATOM 1619 N N . PHE A 1 206 ? -1.248 -11.127 -22.666 1.00 91.56 206 PHE A N 1
ATOM 1620 C CA . PHE A 1 206 ? -0.696 -11.973 -21.611 1.00 91.56 206 PHE A CA 1
ATOM 1621 C C . PHE A 1 206 ? -1.779 -12.723 -20.827 1.00 91.56 206 PHE A C 1
ATOM 1623 O O . PHE A 1 206 ? -1.544 -13.855 -20.414 1.00 91.56 206 PHE A O 1
ATOM 1630 N N . ARG A 1 207 ? -2.986 -12.160 -20.675 1.00 85.31 207 ARG A N 1
ATOM 1631 C CA . ARG A 1 207 ? -4.135 -12.891 -20.109 1.00 85.31 207 ARG A CA 1
ATOM 1632 C C . ARG A 1 207 ? -4.599 -14.034 -21.010 1.00 85.31 207 ARG A C 1
ATOM 1634 O O . ARG A 1 207 ? -4.932 -15.105 -20.510 1.00 85.31 207 ARG A O 1
ATOM 1641 N N . LEU A 1 208 ? -4.610 -13.829 -22.328 1.00 84.88 208 LEU A N 1
ATOM 1642 C CA . LEU A 1 208 ? -4.911 -14.907 -23.275 1.00 84.88 208 LEU A CA 1
ATOM 1643 C C . LEU A 1 208 ? -3.842 -15.999 -23.239 1.00 84.88 208 LEU A C 1
ATOM 1645 O O . LEU A 1 208 ? -4.178 -17.180 -23.297 1.00 84.88 208 LEU A O 1
ATOM 1649 N N . LEU A 1 209 ? -2.571 -15.615 -23.112 1.00 91.62 209 LEU A N 1
ATOM 1650 C CA . LEU A 1 209 ? -1.475 -16.559 -22.929 1.00 91.62 209 LEU A CA 1
ATOM 1651 C C . LEU A 1 209 ? -1.644 -17.379 -21.643 1.00 91.62 209 LEU A C 1
ATOM 1653 O O . LEU A 1 209 ? -1.512 -18.598 -21.700 1.00 91.62 209 LEU A O 1
ATOM 1657 N N . ASP A 1 210 ? -1.963 -16.741 -20.516 1.00 88.31 210 ASP A N 1
ATOM 1658 C CA . ASP A 1 210 ? -2.186 -17.426 -19.236 1.00 88.31 210 ASP A CA 1
ATOM 1659 C C . ASP A 1 210 ? -3.310 -18.467 -19.349 1.00 88.31 210 ASP A C 1
ATOM 1661 O O . ASP A 1 210 ? -3.126 -19.644 -19.037 1.00 88.31 210 ASP A O 1
ATOM 1665 N N . ALA A 1 211 ? -4.441 -18.076 -19.947 1.00 85.31 211 ALA A N 1
ATOM 1666 C CA . ALA A 1 211 ? -5.540 -18.994 -20.241 1.00 85.31 211 ALA A CA 1
ATOM 1667 C C . ALA A 1 211 ? -5.111 -20.152 -21.165 1.00 85.31 211 ALA A C 1
ATOM 1669 O O . ALA A 1 211 ? -5.519 -21.296 -20.958 1.00 85.31 211 ALA A O 1
ATOM 1670 N N . ALA A 1 212 ? -4.269 -19.882 -22.168 1.00 88.75 212 ALA A N 1
ATOM 1671 C CA . ALA A 1 212 ? -3.753 -20.900 -23.080 1.00 88.75 212 ALA A CA 1
ATOM 1672 C C . ALA A 1 212 ? -2.775 -21.875 -22.400 1.00 88.75 212 ALA A C 1
ATOM 1674 O O . ALA A 1 212 ? -2.755 -23.052 -22.762 1.00 88.75 212 ALA A O 1
ATOM 1675 N N . ILE A 1 213 ? -1.982 -21.415 -21.427 1.00 88.69 213 ILE A N 1
ATOM 1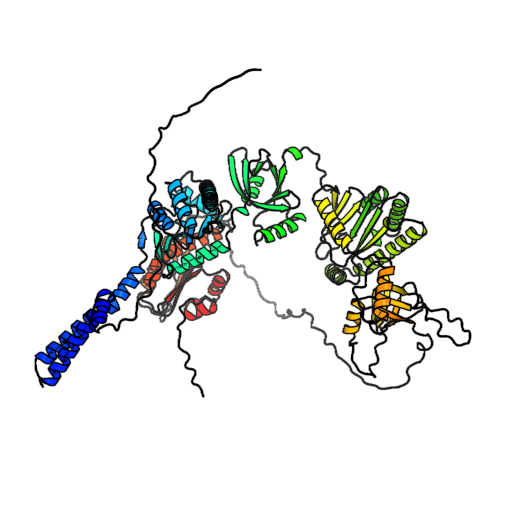676 C CA . ILE A 1 213 ? -1.102 -22.263 -20.609 1.00 88.69 213 ILE A CA 1
ATOM 1677 C C . ILE A 1 213 ? -1.953 -23.159 -19.699 1.00 88.69 213 ILE A C 1
ATOM 1679 O O . ILE A 1 213 ? -1.781 -24.380 -19.705 1.00 88.69 213 ILE A O 1
ATOM 1683 N N . LEU A 1 214 ? -2.932 -22.579 -18.997 1.00 85.00 214 LEU A N 1
ATOM 1684 C CA . LEU A 1 214 ? -3.833 -23.308 -18.097 1.00 85.00 214 LEU A CA 1
ATOM 1685 C C . LEU A 1 214 ? -4.669 -24.369 -18.825 1.00 85.00 214 LEU A C 1
ATOM 1687 O O . LEU A 1 214 ? -4.845 -25.469 -18.309 1.00 85.00 214 LEU A O 1
ATOM 1691 N N . ALA A 1 215 ? -5.134 -24.084 -20.045 1.00 86.25 215 ALA A N 1
ATOM 1692 C CA . ALA A 1 215 ? -5.911 -25.035 -20.844 1.00 86.25 215 ALA A CA 1
ATOM 1693 C C . ALA A 1 215 ? -5.129 -26.314 -21.202 1.00 86.25 215 ALA A C 1
ATOM 1695 O O . ALA A 1 215 ? -5.724 -27.379 -21.369 1.00 86.25 215 ALA A O 1
ATOM 1696 N N . VAL A 1 216 ? -3.800 -26.222 -21.317 1.00 82.94 216 VAL A N 1
ATOM 1697 C CA . VAL A 1 216 ? -2.922 -27.377 -21.568 1.00 82.94 216 VAL A CA 1
ATOM 1698 C C . VAL A 1 216 ? -2.530 -28.075 -20.257 1.00 82.94 216 VAL A C 1
ATOM 1700 O O . VAL A 1 216 ? -2.318 -29.287 -20.241 1.00 82.94 216 VAL A O 1
ATOM 1703 N N . GLY A 1 217 ? -2.483 -27.328 -19.149 1.00 64.06 217 GLY A N 1
ATOM 1704 C CA . GLY A 1 217 ? -1.969 -27.726 -17.836 1.00 64.06 217 GLY A CA 1
ATOM 1705 C C . GLY A 1 217 ? -2.821 -28.686 -16.996 1.00 64.06 217 GLY A C 1
ATOM 1706 O O . GLY A 1 217 ? -2.577 -28.790 -15.797 1.00 64.06 217 GLY A O 1
ATOM 1707 N N . ASN A 1 218 ? -3.778 -29.426 -17.570 1.00 59.88 218 ASN A N 1
ATOM 1708 C CA . ASN A 1 218 ? -4.593 -30.418 -16.846 1.00 59.88 218 ASN A CA 1
ATOM 1709 C C . ASN A 1 218 ? -3.775 -31.670 -16.423 1.00 59.88 218 ASN A C 1
ATOM 1711 O O . ASN A 1 218 ? -4.050 -32.784 -16.867 1.00 59.88 218 ASN A O 1
ATOM 1715 N N . GLY A 1 219 ? -2.760 -31.493 -15.563 1.00 58.50 219 GLY A N 1
ATOM 1716 C CA . GLY A 1 219 ? -2.039 -32.559 -14.852 1.00 58.50 219 GLY A CA 1
ATOM 1717 C C . GLY A 1 219 ? -0.513 -32.608 -15.020 1.00 58.50 219 GLY A C 1
ATOM 1718 O O . GLY A 1 219 ? 0.121 -33.448 -14.383 1.00 58.50 219 GLY A O 1
ATOM 1719 N N . LEU A 1 220 ? 0.096 -31.746 -15.841 1.00 64.06 220 LEU A N 1
ATOM 1720 C CA . LEU A 1 220 ? 1.555 -31.689 -16.021 1.00 64.06 220 LEU A CA 1
ATOM 1721 C C . LEU A 1 220 ? 2.138 -30.434 -15.352 1.00 64.06 220 LEU A C 1
ATOM 1723 O O . LEU A 1 220 ? 1.544 -29.363 -15.482 1.00 64.06 220 LEU A O 1
ATOM 1727 N N . PRO A 1 221 ? 3.290 -30.530 -14.659 1.00 68.75 221 PRO A N 1
ATOM 1728 C CA . PRO A 1 221 ? 3.977 -29.355 -14.141 1.00 68.75 221 PRO A CA 1
ATOM 1729 C C . PRO A 1 221 ? 4.409 -28.466 -15.311 1.00 68.75 221 PRO A C 1
ATOM 1731 O O . PRO A 1 221 ? 5.159 -28.901 -16.182 1.00 68.75 221 PRO A O 1
ATOM 1734 N N . HIS A 1 222 ? 3.919 -27.232 -15.322 1.00 81.81 222 HIS A N 1
ATOM 1735 C CA . HIS A 1 222 ? 4.314 -26.187 -16.258 1.00 81.81 222 HIS A CA 1
ATOM 1736 C C . HIS A 1 222 ? 4.999 -25.050 -15.493 1.00 81.81 222 HIS A C 1
ATOM 1738 O O . HIS A 1 222 ? 4.796 -24.886 -14.286 1.00 81.81 222 HIS A O 1
ATOM 1744 N N . GLY A 1 223 ? 5.812 -24.268 -16.196 1.00 84.25 223 GLY A N 1
ATOM 1745 C CA . GLY A 1 223 ? 6.393 -23.043 -15.660 1.00 84.25 223 GLY A CA 1
ATOM 1746 C C . GLY A 1 223 ? 5.317 -22.016 -15.303 1.00 84.25 223 GLY A C 1
ATOM 1747 O O . GLY A 1 223 ? 4.172 -22.088 -15.770 1.00 84.25 223 GLY A O 1
ATOM 1748 N N . ARG A 1 224 ? 5.669 -21.073 -14.429 1.00 89.81 224 ARG A N 1
ATOM 1749 C CA . ARG A 1 224 ? 4.761 -20.015 -13.971 1.00 89.81 224 ARG A CA 1
ATOM 1750 C C . ARG A 1 224 ? 4.827 -18.828 -14.919 1.00 89.81 224 ARG A C 1
ATOM 1752 O O . ARG A 1 224 ? 5.915 -18.354 -15.217 1.00 89.81 224 ARG A O 1
ATOM 1759 N N . LEU A 1 225 ? 3.675 -18.320 -15.350 1.00 93.19 225 LEU A N 1
ATOM 1760 C CA . LEU A 1 225 ? 3.577 -17.013 -15.992 1.00 93.19 225 LEU A CA 1
ATOM 1761 C C . LEU A 1 225 ? 3.190 -15.975 -14.939 1.00 93.19 225 LEU A C 1
ATOM 1763 O O . LEU A 1 225 ? 2.164 -16.110 -14.278 1.00 93.19 225 LEU A O 1
ATOM 1767 N N . GLU A 1 226 ? 3.994 -14.928 -14.799 1.00 94.19 226 GLU A N 1
ATOM 1768 C CA . GLU A 1 226 ? 3.687 -13.804 -13.926 1.00 94.19 226 GLU A CA 1
ATOM 1769 C C . GLU A 1 226 ? 3.937 -12.481 -14.652 1.00 94.19 226 GLU A C 1
ATOM 1771 O O . GLU A 1 226 ? 5.005 -12.240 -15.217 1.00 94.19 226 GLU A O 1
ATOM 1776 N N . LEU A 1 227 ? 2.925 -11.614 -14.626 1.00 94.06 227 LEU A N 1
ATOM 1777 C CA . LEU A 1 227 ? 2.970 -10.275 -15.197 1.00 94.06 227 LEU A CA 1
ATOM 1778 C C . LEU A 1 227 ? 2.782 -9.238 -14.085 1.00 94.06 227 LEU A C 1
ATOM 1780 O O . LEU A 1 227 ? 1.759 -9.219 -13.388 1.00 94.06 227 LEU A O 1
ATOM 1784 N N . ARG A 1 228 ? 3.774 -8.359 -13.945 1.00 93.75 228 ARG A N 1
ATOM 1785 C CA . ARG A 1 228 ? 3.806 -7.258 -12.983 1.00 93.75 228 ARG A CA 1
ATOM 1786 C C . ARG A 1 228 ? 3.956 -5.918 -13.693 1.00 93.75 228 ARG A C 1
ATOM 1788 O O . ARG A 1 228 ? 4.530 -5.830 -14.777 1.00 93.75 228 ARG A O 1
ATOM 1795 N N . LEU A 1 229 ? 3.441 -4.868 -13.059 1.00 91.56 229 LEU A N 1
ATOM 1796 C CA . LEU A 1 229 ? 3.567 -3.495 -13.522 1.00 91.56 229 LEU A CA 1
ATOM 1797 C C . LEU A 1 229 ? 4.516 -2.708 -12.618 1.00 91.56 229 LEU A C 1
ATOM 1799 O O . LEU A 1 229 ? 4.258 -2.563 -11.419 1.00 91.56 229 LEU A O 1
ATOM 1803 N N . TYR A 1 230 ? 5.594 -2.175 -13.189 1.00 90.69 230 TYR A N 1
ATOM 1804 C CA . TYR A 1 230 ? 6.564 -1.356 -12.460 1.00 90.69 230 TYR A CA 1
ATOM 1805 C C . TYR A 1 230 ? 6.204 0.133 -12.536 1.00 90.69 230 TYR A C 1
ATOM 1807 O O . TYR A 1 230 ? 5.566 0.583 -13.487 1.00 90.69 230 TYR A O 1
ATOM 1815 N N . THR A 1 231 ? 6.583 0.918 -11.523 1.00 81.56 231 THR A N 1
ATOM 1816 C CA . THR A 1 231 ? 6.191 2.340 -11.436 1.00 81.56 231 THR A CA 1
ATOM 1817 C C . THR A 1 231 ? 7.328 3.343 -11.584 1.00 81.56 231 THR A C 1
ATOM 1819 O O . THR A 1 231 ? 7.069 4.540 -11.689 1.00 81.56 231 THR A O 1
ATOM 1822 N N . VAL A 1 232 ? 8.571 2.871 -11.562 1.00 76.50 232 VAL A N 1
ATOM 1823 C CA . VAL A 1 232 ? 9.777 3.694 -11.723 1.00 76.50 232 VAL A CA 1
ATOM 1824 C C . VAL A 1 232 ? 10.167 3.795 -13.196 1.00 76.50 232 VAL A C 1
ATOM 1826 O O . VAL A 1 232 ? 9.840 2.912 -13.975 1.00 76.50 232 VAL A O 1
ATOM 1829 N N . ALA A 1 233 ? 10.861 4.849 -13.618 1.00 72.94 233 ALA A N 1
ATOM 1830 C CA . ALA A 1 233 ? 11.385 4.897 -14.982 1.00 72.94 233 ALA A CA 1
ATOM 1831 C C . ALA A 1 233 ? 12.542 3.891 -15.119 1.00 72.94 233 ALA A C 1
ATOM 1833 O O . ALA A 1 233 ? 13.622 4.116 -14.578 1.00 72.94 233 ALA A O 1
ATOM 1834 N N . ALA A 1 234 ? 12.318 2.775 -15.817 1.00 74.44 234 ALA A N 1
ATOM 1835 C CA . ALA A 1 234 ? 13.396 1.858 -16.171 1.00 74.44 234 ALA A CA 1
ATOM 1836 C C . ALA A 1 234 ? 14.263 2.511 -17.267 1.00 74.44 234 ALA A C 1
ATOM 1838 O O . ALA A 1 234 ? 13.700 3.011 -18.243 1.00 74.44 234 ALA A O 1
ATOM 1839 N N . PRO A 1 235 ? 15.602 2.535 -17.143 1.00 72.50 235 PRO A N 1
ATOM 1840 C CA . PRO A 1 235 ? 16.466 3.145 -18.155 1.00 72.50 235 PRO A CA 1
ATOM 1841 C C . PRO A 1 235 ? 16.738 2.228 -19.360 1.00 72.50 235 PRO A C 1
ATOM 1843 O O . PRO A 1 235 ? 17.341 2.665 -20.341 1.00 72.50 235 PRO A O 1
ATOM 1846 N N . PHE A 1 236 ? 16.301 0.967 -19.312 1.00 87.00 236 PHE A N 1
ATOM 1847 C CA . PHE A 1 236 ? 16.536 -0.033 -20.352 1.00 87.00 236 PHE A CA 1
ATOM 1848 C C . PHE A 1 236 ? 15.336 -0.966 -20.549 1.00 87.00 236 PHE A C 1
ATOM 1850 O O . PHE A 1 236 ? 14.459 -1.071 -19.692 1.00 87.00 236 PHE A O 1
ATOM 1857 N N . ALA A 1 237 ? 15.338 -1.652 -21.689 1.00 94.12 237 ALA A N 1
ATOM 1858 C CA . ALA A 1 237 ? 14.514 -2.809 -21.989 1.00 94.12 237 ALA A CA 1
ATOM 1859 C C . ALA A 1 237 ? 15.372 -4.081 -21.962 1.00 94.12 237 ALA A C 1
ATOM 1861 O O . ALA A 1 237 ? 16.559 -4.056 -22.308 1.00 94.12 237 ALA A O 1
ATOM 1862 N N . LEU A 1 238 ? 14.767 -5.193 -21.549 1.00 96.94 238 LEU A N 1
ATOM 1863 C CA . LEU A 1 238 ? 15.425 -6.491 -21.443 1.00 96.94 238 LEU A CA 1
ATOM 1864 C C . LEU A 1 238 ? 14.504 -7.603 -21.947 1.00 96.94 238 LEU A C 1
ATOM 1866 O O . LEU A 1 238 ? 13.389 -7.763 -21.460 1.00 96.94 238 LEU A O 1
ATOM 1870 N N . TYR A 1 239 ? 14.997 -8.401 -22.891 1.00 97.88 239 TYR A N 1
ATOM 1871 C CA . TYR A 1 239 ? 14.325 -9.582 -23.436 1.00 97.88 239 TYR A CA 1
ATOM 1872 C C . TYR A 1 239 ? 15.232 -10.802 -23.249 1.00 97.88 239 TYR A C 1
ATOM 1874 O O . TYR A 1 239 ? 16.124 -11.072 -24.054 1.00 97.88 239 TYR A O 1
ATOM 1882 N N . GLY A 1 240 ? 15.034 -11.507 -22.139 1.00 96.69 240 GLY A N 1
ATOM 1883 C CA . GLY A 1 240 ? 15.853 -12.617 -21.663 1.00 96.69 240 GLY A CA 1
ATOM 1884 C C . GLY A 1 240 ? 15.261 -13.996 -21.927 1.00 96.69 240 GLY A C 1
ATOM 1885 O O . GLY A 1 240 ? 14.052 -14.198 -21.811 1.00 96.69 240 GLY A O 1
ATOM 1886 N N . TRP A 1 241 ? 16.137 -14.955 -22.216 1.00 97.12 241 TRP A N 1
ATOM 1887 C CA . TRP A 1 241 ? 15.847 -16.385 -22.274 1.00 97.12 241 TRP A CA 1
ATOM 1888 C C . TRP A 1 241 ? 17.010 -17.154 -21.634 1.00 97.12 241 TRP A C 1
ATOM 1890 O O . TRP A 1 241 ? 18.171 -16.972 -21.993 1.00 97.12 241 TRP A O 1
ATOM 1900 N N . ASP A 1 242 ? 16.694 -18.005 -20.661 1.00 95.38 242 ASP A N 1
ATOM 1901 C CA . ASP A 1 242 ? 17.651 -18.779 -19.872 1.00 95.38 242 ASP A CA 1
ATOM 1902 C C . ASP A 1 242 ? 18.806 -17.925 -19.301 1.00 95.38 242 ASP A C 1
ATOM 1904 O O . ASP A 1 242 ? 18.576 -17.137 -18.382 1.00 95.38 242 ASP A O 1
ATOM 1908 N N . ASP A 1 243 ? 20.034 -18.100 -19.793 1.00 93.38 243 ASP A N 1
ATOM 1909 C CA . ASP A 1 243 ? 21.271 -17.425 -19.365 1.00 93.38 243 ASP A CA 1
ATOM 1910 C C . ASP A 1 243 ? 21.639 -16.203 -20.230 1.00 93.38 243 ASP A C 1
ATOM 1912 O O . ASP A 1 243 ? 22.701 -15.599 -20.051 1.00 93.38 243 ASP A O 1
ATOM 1916 N N . ARG A 1 244 ? 20.778 -15.827 -21.184 1.00 94.12 244 ARG A N 1
ATOM 1917 C CA . ARG A 1 244 ? 21.020 -14.753 -22.156 1.00 94.12 244 ARG A CA 1
ATOM 1918 C C . ARG A 1 244 ? 19.922 -13.707 -22.139 1.00 94.12 244 ARG A C 1
ATOM 1920 O O . ARG A 1 244 ? 18.777 -13.990 -21.791 1.00 94.12 244 ARG A O 1
ATOM 1927 N N . ALA A 1 245 ? 20.254 -12.502 -22.586 1.00 95.56 245 ALA A N 1
ATOM 1928 C CA . ALA A 1 245 ? 19.260 -11.476 -22.852 1.00 95.56 245 ALA A CA 1
ATOM 1929 C C . ALA A 1 245 ? 19.670 -10.533 -23.979 1.00 95.56 245 ALA A C 1
ATOM 1931 O O . ALA A 1 245 ? 20.853 -10.290 -24.201 1.00 95.56 245 ALA A O 1
ATOM 1932 N N . MET A 1 246 ? 18.673 -9.980 -24.666 1.00 96.94 246 MET A N 1
ATOM 1933 C CA . MET A 1 246 ? 18.830 -8.746 -25.426 1.00 96.94 246 MET A CA 1
ATOM 1934 C C . MET A 1 246 ? 18.591 -7.574 -24.485 1.00 96.94 246 MET A C 1
ATOM 1936 O O . MET A 1 246 ? 17.545 -7.502 -23.840 1.00 96.94 246 MET A O 1
ATOM 1940 N N . PHE A 1 247 ? 19.559 -6.674 -24.415 1.00 92.06 247 PHE A N 1
ATOM 1941 C CA . PHE A 1 247 ? 19.527 -5.479 -23.589 1.00 92.06 247 PHE A CA 1
ATOM 1942 C C . PHE A 1 247 ? 19.617 -4.237 -24.466 1.00 92.06 247 PHE A C 1
ATOM 1944 O O . PHE A 1 247 ? 20.474 -4.169 -25.347 1.00 92.06 247 PHE A O 1
ATOM 1951 N N . ALA A 1 248 ? 18.798 -3.229 -24.191 1.00 88.94 248 ALA A N 1
ATOM 1952 C CA . ALA A 1 248 ? 18.946 -1.927 -24.823 1.00 88.94 248 ALA A CA 1
ATOM 1953 C C . ALA A 1 248 ? 18.540 -0.795 -23.891 1.00 88.94 248 ALA A C 1
ATOM 1955 O O . ALA A 1 248 ? 17.522 -0.877 -23.211 1.00 88.94 248 ALA A O 1
ATOM 1956 N N . PHE A 1 249 ? 19.297 0.298 -23.905 1.00 80.81 249 PHE A N 1
ATOM 1957 C CA . PHE A 1 249 ? 18.871 1.534 -23.254 1.00 80.81 249 PHE A CA 1
ATOM 1958 C C . PHE A 1 249 ? 17.636 2.096 -23.955 1.00 80.81 249 PHE A C 1
ATOM 1960 O O . PHE A 1 249 ? 17.537 2.023 -25.176 1.00 80.81 249 PHE A O 1
ATOM 1967 N N . LEU A 1 250 ? 16.703 2.671 -23.197 1.00 78.62 250 LEU A N 1
ATOM 1968 C CA . LEU A 1 250 ? 15.477 3.248 -23.745 1.00 78.62 250 LEU A CA 1
ATOM 1969 C C . LEU A 1 250 ? 15.750 4.671 -24.265 1.00 78.62 250 LEU A C 1
ATOM 1971 O O . LEU A 1 250 ? 15.866 5.598 -23.460 1.00 78.62 250 LEU A O 1
ATOM 1975 N N . PRO A 1 251 ? 15.834 4.896 -25.593 1.00 74.69 251 PRO A N 1
ATOM 1976 C CA . PRO A 1 251 ? 16.049 6.237 -26.125 1.00 74.69 251 PRO A CA 1
ATOM 1977 C C . PRO A 1 251 ? 14.782 7.082 -25.932 1.00 74.69 251 PRO A C 1
ATOM 1979 O O . PRO A 1 251 ? 13.677 6.552 -26.074 1.00 74.69 251 PRO A O 1
ATOM 1982 N N . PRO A 1 252 ? 14.881 8.397 -25.662 1.00 70.25 252 PRO A N 1
ATOM 1983 C CA . PRO A 1 252 ? 13.708 9.244 -25.421 1.00 70.25 252 PRO A CA 1
ATOM 1984 C C . PRO A 1 252 ? 12.739 9.270 -26.615 1.00 70.25 252 PRO A C 1
ATOM 1986 O O . PRO A 1 252 ? 11.532 9.319 -26.431 1.00 70.25 252 PRO A O 1
ATOM 1989 N N . HIS A 1 253 ? 13.247 9.146 -27.837 1.00 79.75 253 HIS A N 1
ATOM 1990 C CA . HIS A 1 253 ? 12.498 9.389 -29.070 1.00 79.75 253 HIS A CA 1
ATOM 1991 C C . HIS A 1 253 ? 12.332 8.146 -29.965 1.00 79.75 253 HIS A C 1
ATOM 1993 O O . HIS A 1 253 ? 12.083 8.276 -31.160 1.00 79.75 253 HIS A O 1
ATOM 1999 N N . ALA A 1 254 ? 12.505 6.937 -29.426 1.00 85.06 254 ALA A N 1
ATOM 2000 C CA . ALA A 1 254 ? 12.271 5.707 -30.181 1.00 85.06 254 ALA A CA 1
ATOM 2001 C C . ALA A 1 254 ? 11.826 4.545 -29.282 1.00 85.06 254 ALA A C 1
ATOM 2003 O O . ALA A 1 254 ? 12.023 4.551 -28.062 1.00 85.06 254 ALA A O 1
ATOM 2004 N N . TYR A 1 255 ? 11.216 3.540 -29.907 1.00 87.75 255 TYR A N 1
ATOM 2005 C CA . TYR A 1 255 ? 10.868 2.275 -29.268 1.00 87.75 255 TYR A CA 1
ATOM 2006 C C . TYR A 1 255 ? 12.114 1.465 -28.888 1.00 87.75 255 TYR A C 1
ATOM 2008 O O . TYR A 1 255 ? 13.176 1.621 -29.493 1.00 87.75 255 TYR A O 1
ATOM 2016 N N . SER A 1 256 ? 11.960 0.581 -27.901 1.00 86.56 256 SER A N 1
ATOM 2017 C CA . SER A 1 256 ? 13.006 -0.312 -27.382 1.00 86.56 256 SER A CA 1
ATOM 2018 C C . SER A 1 256 ? 13.587 -1.217 -28.476 1.00 86.56 256 SER A C 1
ATOM 2020 O O . SER A 1 256 ? 14.706 -0.993 -28.914 1.00 86.56 256 SER A O 1
ATOM 2022 N N . ASP A 1 257 ? 12.817 -2.153 -29.020 1.00 89.38 257 ASP A N 1
ATOM 2023 C CA . ASP A 1 257 ? 12.395 -1.976 -30.399 1.00 89.38 257 ASP A CA 1
ATOM 2024 C C . ASP A 1 257 ? 13.446 -1.705 -31.488 1.00 89.38 257 ASP A C 1
ATOM 2026 O O . ASP A 1 257 ? 14.134 -2.571 -32.035 1.00 89.38 257 ASP A O 1
ATOM 2030 N N . HIS A 1 258 ? 13.501 -0.421 -31.827 1.00 88.56 258 HIS A N 1
ATOM 2031 C CA . HIS A 1 258 ? 14.296 0.166 -32.892 1.00 88.56 258 HIS A CA 1
ATOM 2032 C C . HIS A 1 258 ? 15.705 0.563 -32.441 1.00 88.56 258 HIS A C 1
ATOM 2034 O O . HIS A 1 258 ? 16.502 1.012 -33.263 1.00 88.56 258 HIS A O 1
ATOM 2040 N N . SER A 1 259 ? 16.006 0.449 -31.148 1.00 85.31 259 SER A N 1
ATOM 2041 C CA . SER A 1 259 ? 17.323 0.775 -30.614 1.00 85.31 259 SER A CA 1
ATOM 2042 C C . SER A 1 259 ? 18.302 -0.386 -30.785 1.00 85.31 259 SER A C 1
ATOM 2044 O O . SER A 1 259 ? 17.915 -1.551 -30.915 1.00 85.31 259 SER A O 1
ATOM 2046 N N . THR A 1 260 ? 19.592 -0.055 -30.770 1.00 82.12 260 THR A N 1
ATOM 2047 C CA . THR A 1 260 ? 20.672 -1.039 -30.753 1.00 82.12 260 THR A CA 1
ATOM 2048 C C . THR A 1 260 ? 20.505 -1.984 -29.564 1.00 82.12 260 THR A C 1
ATOM 2050 O O . THR A 1 260 ? 20.507 -1.538 -28.419 1.00 82.12 260 THR A O 1
ATOM 2053 N N . GLN A 1 261 ? 20.441 -3.286 -29.837 1.00 91.25 261 GLN A N 1
ATOM 2054 C CA . GLN A 1 261 ? 20.380 -4.325 -28.814 1.00 91.25 261 GLN A CA 1
ATOM 2055 C C . GLN A 1 261 ? 21.761 -4.932 -28.585 1.00 91.25 261 GLN A C 1
ATOM 2057 O O . GLN A 1 261 ? 22.520 -5.172 -29.524 1.00 91.25 261 GLN A O 1
ATOM 2062 N N . LEU A 1 262 ? 22.062 -5.237 -27.335 1.00 87.69 262 LEU A N 1
ATOM 2063 C CA . LEU A 1 262 ? 23.255 -5.940 -26.900 1.00 87.69 262 LEU A CA 1
ATOM 2064 C C . LEU A 1 262 ? 22.841 -7.334 -26.430 1.00 87.69 262 LEU A C 1
ATOM 2066 O O . LEU A 1 262 ? 22.083 -7.466 -25.473 1.00 87.69 262 LEU A O 1
ATOM 2070 N N . GLU A 1 263 ? 23.328 -8.377 -27.098 1.00 93.38 263 GLU A N 1
ATOM 2071 C CA . GLU A 1 263 ? 23.211 -9.747 -26.602 1.00 93.38 263 GLU A CA 1
ATOM 2072 C C . GLU A 1 263 ? 24.221 -9.923 -25.468 1.00 93.38 263 GLU A C 1
ATOM 2074 O O . GLU A 1 263 ? 25.437 -9.937 -25.684 1.00 93.38 263 GLU A O 1
ATOM 2079 N N . ILE A 1 264 ? 23.692 -10.026 -24.256 1.00 89.69 264 ILE A N 1
ATOM 2080 C CA . ILE A 1 264 ? 24.426 -10.189 -23.006 1.00 89.69 264 ILE A CA 1
ATOM 2081 C C . ILE A 1 264 ? 24.175 -11.586 -22.430 1.00 89.69 264 ILE A C 1
ATOM 2083 O O . ILE A 1 264 ? 23.180 -12.244 -22.741 1.00 89.69 264 ILE A O 1
ATOM 2087 N N . THR A 1 265 ? 25.087 -12.042 -21.577 1.00 90.38 265 THR A N 1
ATOM 2088 C CA . THR A 1 265 ? 24.999 -13.325 -20.866 1.00 90.38 265 THR A CA 1
ATOM 2089 C C . THR A 1 265 ? 25.131 -13.080 -19.371 1.00 90.38 265 THR A C 1
ATOM 2091 O O . THR A 1 265 ? 25.871 -12.175 -18.995 1.00 90.38 265 THR A O 1
ATOM 2094 N N . ASP A 1 266 ? 24.549 -13.921 -18.522 1.00 87.69 266 ASP A N 1
ATOM 2095 C CA . ASP A 1 266 ? 24.727 -13.846 -17.059 1.00 87.69 266 ASP A CA 1
ATOM 2096 C C . ASP A 1 266 ? 26.196 -13.977 -16.588 1.00 87.69 266 ASP A C 1
ATOM 2098 O O . ASP A 1 266 ? 26.531 -13.647 -15.454 1.00 87.69 266 ASP A O 1
ATOM 2102 N N . GLN A 1 267 ? 27.097 -14.419 -17.469 1.00 83.94 267 GLN A N 1
ATOM 2103 C CA . GLN A 1 267 ? 28.538 -14.488 -17.220 1.00 83.94 267 GLN A CA 1
ATOM 2104 C C . GLN A 1 267 ? 29.273 -13.160 -17.458 1.00 83.94 267 GLN A C 1
ATOM 2106 O O . GLN A 1 267 ? 30.430 -13.032 -17.054 1.00 83.94 267 GLN A O 1
ATOM 2111 N N . SER A 1 268 ? 28.658 -12.186 -18.138 1.00 80.25 268 SER A N 1
ATOM 2112 C CA . SER A 1 268 ? 29.272 -10.876 -18.373 1.00 80.25 268 SER A CA 1
ATOM 2113 C C . SER A 1 268 ? 28.902 -9.909 -17.250 1.00 80.25 268 SER A C 1
ATOM 2115 O O . SER A 1 268 ? 27.821 -10.006 -16.674 1.00 80.25 268 SER A O 1
ATOM 2117 N N . GLN A 1 269 ? 29.787 -8.960 -16.930 1.00 76.12 269 GLN A N 1
ATOM 2118 C CA . GLN A 1 269 ? 29.522 -7.971 -15.878 1.00 76.12 269 GLN A CA 1
ATOM 2119 C C . GLN A 1 269 ? 28.234 -7.183 -16.155 1.00 76.12 269 GLN A C 1
ATOM 2121 O O . GLN A 1 269 ? 27.338 -7.183 -15.318 1.00 76.12 269 GLN A O 1
ATOM 2126 N N . LEU A 1 270 ? 28.106 -6.623 -17.364 1.00 76.75 270 LEU A N 1
ATOM 2127 C CA . LEU A 1 270 ? 26.893 -5.927 -17.802 1.00 76.75 270 LEU A CA 1
ATOM 2128 C C . LEU A 1 270 ? 25.653 -6.828 -17.726 1.00 76.75 270 LEU A C 1
ATOM 2130 O O . LEU A 1 270 ? 24.570 -6.363 -17.389 1.00 76.75 270 LEU A O 1
ATOM 2134 N N . GLY A 1 271 ? 25.801 -8.118 -18.044 1.00 84.75 271 GLY A N 1
ATOM 2135 C CA . GLY A 1 271 ? 24.701 -9.067 -17.971 1.00 84.75 271 GLY A CA 1
ATOM 2136 C C . GLY A 1 271 ? 24.221 -9.315 -16.546 1.00 84.75 271 GLY A C 1
ATOM 2137 O O . GLY A 1 271 ? 23.015 -9.311 -16.318 1.00 84.75 271 GLY A O 1
ATOM 2138 N N . ARG A 1 272 ? 25.146 -9.460 -15.590 1.00 84.50 272 ARG A N 1
ATOM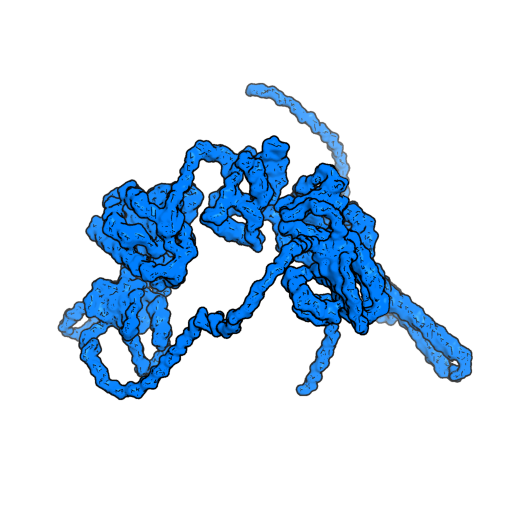 2139 C CA . ARG A 1 272 ? 24.815 -9.566 -14.161 1.00 84.50 272 ARG A CA 1
ATOM 2140 C C . ARG A 1 272 ? 24.120 -8.311 -13.660 1.00 84.50 272 ARG A C 1
ATOM 2142 O O . ARG A 1 272 ? 23.013 -8.415 -13.161 1.00 84.50 272 ARG A O 1
ATOM 2149 N N . GLU A 1 273 ? 24.698 -7.139 -13.909 1.00 79.25 273 GLU A N 1
ATOM 2150 C CA . GLU A 1 273 ? 24.124 -5.857 -13.478 1.00 79.25 273 GLU A CA 1
ATOM 2151 C C . GLU A 1 273 ? 22.714 -5.633 -14.052 1.00 79.25 273 GLU A C 1
ATOM 2153 O O . GLU A 1 273 ? 21.793 -5.249 -13.331 1.00 79.25 273 GLU A O 1
ATOM 2158 N N . ALA A 1 274 ? 22.504 -5.921 -15.341 1.00 84.12 274 ALA A N 1
ATOM 2159 C CA . ALA A 1 274 ? 21.192 -5.782 -15.973 1.00 84.12 274 ALA A CA 1
ATOM 2160 C C . ALA A 1 274 ? 20.151 -6.764 -15.402 1.00 84.12 274 ALA A C 1
ATOM 2162 O O . ALA A 1 274 ? 18.982 -6.401 -15.247 1.00 84.12 274 ALA A O 1
ATOM 2163 N N . LEU A 1 275 ? 20.560 -8.000 -15.093 1.00 89.88 275 LEU A N 1
ATOM 2164 C CA . LEU A 1 275 ? 19.692 -9.009 -14.482 1.00 89.88 275 LEU A CA 1
ATOM 2165 C C . LEU A 1 275 ? 19.404 -8.692 -13.008 1.00 89.88 275 LEU A C 1
ATOM 2167 O O . LEU A 1 275 ? 18.255 -8.805 -12.595 1.00 89.88 275 LEU A O 1
ATOM 2171 N N . ASP A 1 276 ? 20.386 -8.222 -12.242 1.00 86.94 276 ASP A N 1
ATOM 2172 C CA . ASP A 1 276 ? 20.199 -7.793 -10.852 1.00 86.94 276 ASP A CA 1
ATOM 2173 C C . ASP A 1 276 ? 19.225 -6.612 -10.780 1.00 86.94 276 ASP A C 1
ATOM 2175 O O . ASP A 1 276 ? 18.285 -6.613 -9.983 1.00 86.94 276 ASP A O 1
ATOM 2179 N N . GLN A 1 277 ? 19.364 -5.643 -11.690 1.00 85.50 277 GLN A N 1
ATOM 2180 C CA . GLN A 1 277 ? 18.434 -4.522 -11.790 1.00 85.50 277 GLN A CA 1
ATOM 2181 C C . GLN A 1 277 ? 17.029 -4.968 -12.228 1.00 85.50 277 GLN A C 1
ATOM 2183 O O . GLN A 1 277 ? 16.036 -4.407 -11.760 1.00 85.50 277 GLN A O 1
ATOM 2188 N N . PHE A 1 278 ? 16.913 -5.987 -13.090 1.00 93.69 278 PHE A N 1
ATOM 2189 C CA . PHE A 1 278 ? 15.619 -6.604 -13.397 1.00 93.69 278 PHE A CA 1
ATOM 2190 C C . PHE A 1 278 ? 14.980 -7.192 -12.134 1.00 93.69 278 PHE A C 1
ATOM 2192 O O . PHE A 1 278 ? 13.806 -6.929 -11.878 1.00 93.69 278 PHE A O 1
ATOM 2199 N N . GLU A 1 279 ? 15.726 -7.964 -11.341 1.00 93.50 279 GLU A N 1
ATOM 2200 C CA . GLU A 1 279 ? 15.204 -8.589 -10.119 1.00 93.50 279 GLU A CA 1
ATOM 2201 C C . GLU A 1 279 ? 14.842 -7.536 -9.051 1.00 93.50 279 GLU A C 1
ATOM 2203 O O . GLU A 1 279 ? 13.825 -7.680 -8.369 1.00 93.50 279 GLU A O 1
ATOM 2208 N N . ALA A 1 280 ? 15.586 -6.428 -8.964 1.00 84.38 280 ALA A N 1
ATOM 2209 C CA . ALA A 1 280 ? 15.237 -5.291 -8.109 1.00 84.38 280 ALA A CA 1
ATOM 2210 C C . ALA A 1 280 ? 13.901 -4.645 -8.526 1.00 84.38 280 ALA A C 1
ATOM 2212 O O . ALA A 1 280 ? 13.005 -4.474 -7.701 1.00 84.38 280 ALA A O 1
ATOM 2213 N N . ILE A 1 281 ? 13.718 -4.354 -9.822 1.00 88.56 281 ILE A N 1
ATOM 2214 C CA . ILE A 1 281 ? 12.448 -3.810 -10.338 1.00 88.56 281 ILE A CA 1
ATOM 2215 C C . ILE A 1 281 ? 11.311 -4.825 -10.150 1.00 88.56 281 ILE A C 1
ATOM 2217 O O . ILE A 1 281 ? 10.184 -4.444 -9.837 1.00 88.56 281 ILE A O 1
ATOM 2221 N N . TRP A 1 282 ? 11.593 -6.118 -10.324 1.00 93.69 282 TRP A N 1
ATOM 2222 C CA . TRP A 1 282 ? 10.629 -7.199 -10.131 1.00 93.69 282 TRP A CA 1
ATOM 2223 C C . TRP A 1 282 ? 10.081 -7.246 -8.704 1.00 93.69 282 TRP A C 1
ATOM 2225 O O . TRP A 1 282 ? 8.870 -7.414 -8.522 1.00 93.69 282 TRP A O 1
ATOM 2235 N N . ALA A 1 283 ? 10.958 -7.092 -7.708 1.00 87.06 283 ALA A N 1
ATOM 2236 C CA . ALA A 1 283 ? 10.590 -7.086 -6.297 1.00 87.06 283 ALA A CA 1
ATOM 2237 C C . ALA A 1 283 ? 9.629 -5.935 -5.950 1.00 87.06 283 ALA A C 1
ATOM 2239 O O . ALA A 1 283 ? 8.667 -6.157 -5.215 1.00 87.06 283 ALA A O 1
ATOM 2240 N N . ASP A 1 284 ? 9.833 -4.758 -6.548 1.00 81.94 284 ASP A N 1
ATOM 2241 C CA . ASP A 1 284 ? 9.031 -3.550 -6.302 1.00 81.94 284 ASP A CA 1
ATOM 2242 C C . ASP A 1 284 ? 7.756 -3.448 -7.165 1.00 81.94 284 ASP A C 1
ATOM 2244 O O . ASP A 1 284 ? 6.872 -2.623 -6.905 1.00 81.94 284 ASP A O 1
ATOM 2248 N N . ALA A 1 285 ? 7.646 -4.249 -8.228 1.00 85.88 285 ALA A N 1
ATOM 2249 C CA . ALA A 1 285 ? 6.532 -4.189 -9.169 1.00 85.88 285 ALA A CA 1
ATOM 2250 C C . ALA A 1 285 ? 5.256 -4.866 -8.636 1.00 85.88 285 ALA A C 1
ATOM 2252 O O . ALA A 1 285 ? 5.296 -5.903 -7.974 1.00 85.88 285 ALA A O 1
ATOM 2253 N N . ALA A 1 286 ? 4.091 -4.313 -8.992 1.00 78.50 286 ALA A N 1
ATOM 2254 C CA . ALA A 1 286 ? 2.795 -4.817 -8.534 1.00 78.50 286 ALA A CA 1
ATOM 2255 C C . ALA A 1 286 ? 2.203 -5.843 -9.520 1.00 78.50 286 ALA A C 1
ATOM 2257 O O . ALA A 1 286 ? 2.092 -5.537 -10.711 1.00 78.50 286 ALA A O 1
ATOM 2258 N N . PRO A 1 287 ? 1.766 -7.033 -9.077 1.00 82.81 287 PRO A N 1
ATOM 2259 C CA . PRO A 1 287 ? 1.113 -8.004 -9.950 1.00 82.81 287 PRO A CA 1
ATOM 2260 C C . PRO A 1 287 ? -0.276 -7.520 -10.398 1.00 82.81 287 PRO A C 1
ATOM 2262 O O . PRO A 1 287 ? -1.018 -6.896 -9.637 1.00 82.81 287 PRO A O 1
ATOM 2265 N N . ILE A 1 288 ? -0.660 -7.836 -11.640 1.00 74.25 288 ILE A N 1
ATOM 2266 C CA . ILE A 1 288 ? -1.921 -7.362 -12.247 1.00 74.25 288 ILE A CA 1
ATOM 2267 C C . ILE A 1 288 ? -3.195 -7.696 -11.457 1.00 74.25 288 ILE A C 1
ATOM 2269 O O . ILE A 1 288 ? -4.065 -6.827 -11.406 1.00 74.25 288 ILE A O 1
ATOM 2273 N N . PRO A 1 289 ? -3.357 -8.877 -10.824 1.00 64.44 289 PRO A N 1
ATOM 2274 C CA . PRO A 1 289 ? -4.549 -9.180 -10.024 1.00 64.44 289 PRO A CA 1
ATOM 2275 C C . PRO A 1 289 ? -4.799 -8.203 -8.865 1.00 64.44 289 PRO A C 1
ATOM 2277 O O . PRO A 1 289 ? -5.904 -8.144 -8.333 1.00 64.44 289 PRO A O 1
ATOM 2280 N N . GLN A 1 290 ? -3.793 -7.417 -8.474 1.00 69.81 290 GLN A N 1
ATOM 2281 C CA . GLN A 1 290 ? -3.936 -6.381 -7.456 1.00 69.81 290 GLN A CA 1
ATOM 2282 C C . GLN A 1 290 ? -4.447 -5.044 -8.020 1.00 69.81 290 GLN A C 1
ATOM 2284 O O . GLN A 1 290 ? -4.627 -4.099 -7.258 1.00 69.81 290 GLN A O 1
ATOM 2289 N N . LEU A 1 291 ? -4.709 -4.941 -9.325 1.00 75.94 291 LEU A N 1
ATOM 2290 C CA . LEU A 1 291 ? -5.234 -3.742 -9.977 1.00 75.94 291 LEU A CA 1
ATOM 2291 C C . LEU A 1 291 ? -6.637 -3.996 -10.533 1.00 75.94 291 LEU A C 1
ATOM 2293 O O . LEU A 1 291 ? -6.902 -5.023 -11.157 1.00 75.94 291 LEU A O 1
ATOM 2297 N N . LEU A 1 292 ? -7.536 -3.036 -10.329 1.00 81.19 292 LEU A N 1
ATOM 2298 C CA . LEU A 1 292 ? -8.906 -3.074 -10.821 1.00 81.19 292 LEU A CA 1
ATOM 2299 C C . LEU A 1 292 ? -8.981 -2.346 -12.172 1.00 81.19 292 LEU A C 1
ATOM 2301 O O . LEU A 1 292 ? -8.631 -1.163 -12.238 1.00 81.19 292 LEU A O 1
ATOM 2305 N N . PRO A 1 293 ? -9.426 -3.008 -13.256 1.00 80.31 293 PRO A N 1
ATOM 2306 C CA . PRO A 1 293 ? -9.732 -2.323 -14.503 1.00 80.31 293 PRO A CA 1
ATOM 2307 C C . PRO A 1 293 ? -10.982 -1.458 -14.325 1.00 80.31 293 PRO A C 1
ATOM 2309 O O . PRO A 1 293 ? -12.054 -1.954 -13.974 1.00 80.31 293 PRO A O 1
ATOM 2312 N N . VAL A 1 294 ? -10.836 -0.163 -14.587 1.00 87.00 294 VAL A N 1
ATOM 2313 C CA . VAL A 1 294 ? -11.909 0.827 -14.528 1.00 87.00 294 VAL A CA 1
ATOM 2314 C C . VAL A 1 294 ? -11.951 1.622 -15.827 1.00 87.00 294 VAL A C 1
ATOM 2316 O O . VAL A 1 294 ? -10.926 2.049 -16.349 1.00 87.00 294 VAL A O 1
ATOM 2319 N N . ARG A 1 295 ? -13.149 1.838 -16.350 1.00 86.88 295 ARG A N 1
ATOM 2320 C CA . ARG A 1 295 ? -13.424 2.673 -17.509 1.00 86.88 295 ARG A CA 1
ATOM 2321 C C . ARG A 1 295 ? -13.927 4.021 -17.027 1.00 86.88 295 ARG A C 1
ATOM 2323 O O . ARG A 1 295 ? -15.031 4.128 -16.496 1.00 86.88 295 ARG A O 1
ATOM 2330 N N . VAL A 1 296 ? -13.106 5.041 -17.205 1.00 87.69 296 VAL A N 1
ATOM 2331 C CA . VAL A 1 296 ? -13.463 6.426 -16.921 1.00 87.69 296 VAL A CA 1
ATOM 2332 C C . VAL A 1 296 ? -14.195 6.983 -18.136 1.00 87.69 296 VAL A C 1
ATOM 2334 O O . VAL A 1 296 ? -13.661 6.980 -19.245 1.00 87.69 296 VAL A O 1
ATOM 2337 N N . VAL A 1 297 ? -15.433 7.416 -17.930 1.00 85.19 297 VAL A N 1
ATOM 2338 C CA . VAL A 1 297 ? -16.294 8.019 -18.946 1.00 85.19 297 VAL A CA 1
ATOM 2339 C C . VAL A 1 297 ? -16.400 9.507 -18.632 1.00 85.19 297 VAL A C 1
ATOM 2341 O O . VAL A 1 297 ? -17.003 9.901 -17.634 1.00 85.19 297 VAL A O 1
ATOM 2344 N N . ASP A 1 298 ? -15.783 10.310 -19.489 1.00 80.62 298 ASP A N 1
ATOM 2345 C CA . ASP A 1 298 ? -15.878 11.768 -19.511 1.00 80.62 298 ASP A CA 1
ATOM 2346 C C . ASP A 1 298 ? -16.691 12.208 -20.747 1.00 80.62 298 ASP A C 1
ATOM 2348 O O . ASP A 1 298 ? -16.858 11.429 -21.689 1.00 80.62 298 ASP A O 1
ATOM 2352 N N . GLU A 1 299 ? -17.186 13.449 -20.774 1.00 76.31 299 GLU A N 1
ATOM 2353 C CA . GLU A 1 299 ? -17.959 14.014 -21.895 1.00 76.31 299 GLU A CA 1
ATOM 2354 C C . GLU A 1 299 ? -17.178 13.976 -23.217 1.00 76.31 299 GLU A C 1
ATOM 2356 O O . GLU A 1 299 ? -17.765 13.841 -24.290 1.00 76.31 299 GLU A O 1
ATOM 2361 N N . GLN A 1 300 ? -15.848 14.073 -23.145 1.00 70.69 300 GLN A N 1
ATOM 2362 C CA . GLN A 1 300 ? -14.974 14.160 -24.316 1.00 70.69 300 GLN A CA 1
ATOM 2363 C C . GLN A 1 300 ? -14.339 12.825 -24.718 1.00 70.69 300 GLN A C 1
ATOM 2365 O O . GLN A 1 300 ? -13.956 12.657 -25.877 1.00 70.69 300 GLN A O 1
ATOM 2370 N N . ALA A 1 301 ? -14.170 11.884 -23.783 1.00 74.25 301 ALA A N 1
ATOM 2371 C CA . ALA A 1 301 ? -13.453 10.640 -24.046 1.00 74.25 301 ALA A CA 1
ATOM 2372 C C . ALA A 1 301 ? -13.785 9.536 -23.036 1.00 74.25 301 ALA A C 1
ATOM 2374 O O . ALA A 1 301 ? -13.977 9.774 -21.846 1.00 74.25 301 ALA A O 1
ATOM 2375 N N . THR A 1 302 ? -13.750 8.293 -23.513 1.00 79.56 302 THR A N 1
ATOM 2376 C CA . THR A 1 302 ? -13.723 7.099 -22.662 1.00 79.56 302 THR A CA 1
ATOM 2377 C C . THR A 1 302 ? -12.285 6.602 -22.547 1.00 79.56 302 THR A C 1
ATOM 2379 O O . THR A 1 302 ? -11.595 6.504 -23.560 1.00 79.56 302 THR A O 1
ATOM 2382 N N . ARG A 1 303 ? -11.820 6.306 -21.329 1.00 80.62 303 ARG A N 1
ATOM 2383 C CA . ARG A 1 303 ? -10.448 5.848 -21.060 1.00 80.62 303 ARG A CA 1
ATOM 2384 C C . ARG A 1 303 ? -10.453 4.632 -20.141 1.00 80.62 303 ARG A C 1
ATOM 2386 O O . ARG A 1 303 ? -11.064 4.677 -19.076 1.00 80.62 303 ARG A O 1
ATOM 2393 N N . ASP A 1 304 ? -9.720 3.588 -20.512 1.00 78.12 304 ASP A N 1
ATOM 2394 C CA . ASP A 1 304 ? -9.542 2.398 -19.677 1.00 78.12 304 ASP A CA 1
ATOM 2395 C C . ASP A 1 304 ? -8.274 2.545 -18.810 1.00 78.12 304 ASP A C 1
ATOM 2397 O O . ASP A 1 304 ? -7.168 2.770 -19.304 1.00 78.12 304 ASP A O 1
ATOM 2401 N N . LEU A 1 305 ? -8.433 2.443 -17.488 1.00 79.94 305 LEU A N 1
ATOM 2402 C CA . LEU A 1 305 ? -7.382 2.593 -16.480 1.00 79.94 305 LEU A CA 1
ATOM 2403 C C . LEU A 1 305 ? -7.276 1.330 -15.615 1.00 79.94 305 LEU A C 1
ATOM 2405 O O . LEU A 1 305 ? -8.273 0.689 -15.309 1.00 79.94 305 LEU A O 1
ATOM 2409 N N . LEU A 1 306 ? -6.069 1.003 -15.147 1.00 79.44 306 LEU A N 1
ATOM 2410 C CA . LEU A 1 306 ? -5.845 -0.034 -14.128 1.00 79.44 306 LEU A CA 1
ATOM 2411 C C . LEU A 1 306 ? -5.473 0.600 -12.794 1.00 79.44 306 LEU A C 1
ATOM 2413 O O . LEU A 1 306 ? -4.334 1.022 -12.590 1.00 79.44 306 LEU A O 1
ATOM 2417 N N . VAL A 1 307 ? -6.431 0.703 -11.887 1.00 84.88 307 VAL A N 1
ATOM 2418 C CA . VAL A 1 307 ? -6.257 1.459 -10.645 1.00 84.88 307 VAL A CA 1
ATOM 2419 C C . VAL A 1 307 ? -6.065 0.540 -9.456 1.00 84.88 307 VAL A C 1
ATOM 2421 O O . VAL A 1 307 ? -6.590 -0.572 -9.407 1.00 84.88 307 VAL A O 1
ATOM 2424 N N . ARG A 1 308 ? -5.295 1.006 -8.475 1.00 87.50 308 ARG A N 1
ATOM 2425 C CA . ARG A 1 308 ? -5.225 0.310 -7.195 1.00 87.50 308 ARG A CA 1
ATOM 2426 C C . ARG A 1 308 ? -6.551 0.486 -6.482 1.00 87.50 308 ARG A C 1
ATOM 2428 O O . ARG A 1 308 ? -7.212 1.514 -6.616 1.00 87.50 308 ARG A O 1
ATOM 2435 N N . PHE A 1 309 ? -6.912 -0.530 -5.722 1.00 92.12 309 PHE A N 1
ATOM 2436 C CA . PHE A 1 309 ? -8.154 -0.548 -4.975 1.00 92.12 309 PHE A CA 1
ATOM 2437 C C . PHE A 1 309 ? -8.001 -1.240 -3.628 1.00 92.12 309 PHE A C 1
ATOM 2439 O O . PHE A 1 309 ? -7.154 -2.127 -3.461 1.00 92.12 309 PHE A O 1
ATOM 2446 N N . VAL A 1 310 ? -8.867 -0.879 -2.696 1.00 90.75 310 VAL A N 1
ATOM 2447 C CA . VAL A 1 310 ? -9.060 -1.570 -1.421 1.00 90.75 310 VAL A CA 1
ATOM 2448 C C . VAL A 1 310 ? -10.549 -1.865 -1.275 1.00 90.75 310 VAL A C 1
ATOM 2450 O O . VAL A 1 310 ? -11.383 -1.052 -1.676 1.00 90.75 310 VAL A O 1
ATOM 2453 N N . HIS A 1 311 ? -10.873 -3.041 -0.741 1.00 87.88 311 HIS A N 1
ATOM 2454 C CA . HIS A 1 311 ? -12.237 -3.389 -0.364 1.00 87.88 311 HIS A CA 1
ATOM 2455 C C . HIS A 1 311 ? -12.365 -3.315 1.149 1.00 87.88 311 HIS A C 1
ATOM 2457 O O . HIS A 1 311 ? -11.588 -3.955 1.853 1.00 87.88 311 HIS A O 1
ATOM 2463 N N . ILE A 1 312 ? -13.341 -2.548 1.620 1.00 85.44 312 ILE A N 1
ATOM 2464 C CA . ILE A 1 312 ? -13.730 -2.473 3.029 1.00 85.44 312 ILE A CA 1
ATOM 2465 C C . ILE A 1 312 ? -15.257 -2.499 3.044 1.00 85.44 312 ILE A C 1
ATOM 2467 O O . ILE A 1 312 ? -15.873 -1.732 2.311 1.00 85.44 312 ILE A O 1
ATOM 2471 N N . ASP A 1 313 ? -15.856 -3.405 3.815 1.00 71.75 313 ASP A N 1
ATOM 2472 C CA . ASP A 1 313 ? -17.304 -3.466 4.069 1.00 71.75 313 ASP A CA 1
ATOM 2473 C C . ASP A 1 313 ? -18.186 -3.391 2.802 1.00 71.75 313 ASP A C 1
ATOM 2475 O O . ASP A 1 313 ? -19.101 -2.576 2.704 1.00 71.75 313 ASP A O 1
ATOM 2479 N N . ASN A 1 314 ? -17.890 -4.231 1.798 1.00 77.38 314 ASN A N 1
ATOM 2480 C CA . ASN A 1 314 ? -18.525 -4.261 0.464 1.00 77.38 314 ASN A CA 1
ATOM 2481 C C . ASN A 1 314 ? -18.369 -2.994 -0.398 1.00 77.38 314 ASN A C 1
ATOM 2483 O O . ASN A 1 314 ? -18.810 -2.982 -1.549 1.00 77.38 314 ASN A O 1
ATOM 2487 N N . ALA A 1 315 ? -17.699 -1.957 0.093 1.00 85.69 315 ALA A N 1
ATOM 2488 C CA . ALA A 1 315 ? -17.344 -0.795 -0.698 1.00 85.69 315 ALA A CA 1
ATOM 2489 C C . ALA A 1 315 ? -16.016 -1.008 -1.437 1.00 85.69 315 ALA A C 1
ATOM 2491 O O . ALA A 1 315 ? -15.109 -1.718 -0.991 1.00 85.69 315 ALA A O 1
ATOM 2492 N N . THR A 1 316 ? -15.900 -0.374 -2.604 1.00 89.50 316 THR A N 1
ATOM 2493 C CA . THR A 1 316 ? -14.666 -0.355 -3.394 1.00 89.50 316 THR A CA 1
ATOM 2494 C C . THR A 1 316 ? -14.098 1.052 -3.386 1.00 89.50 316 THR A C 1
ATOM 2496 O O . THR A 1 316 ? -14.734 1.984 -3.880 1.00 89.50 316 THR A O 1
ATOM 2499 N N . TYR A 1 317 ? -12.889 1.182 -2.845 1.00 93.88 317 TYR A N 1
ATOM 2500 C CA . TYR A 1 317 ? -12.149 2.435 -2.799 1.00 93.88 317 TYR A CA 1
ATOM 2501 C C . TYR A 1 317 ? -11.043 2.403 -3.840 1.00 93.88 317 TYR A C 1
ATOM 2503 O O . TYR A 1 317 ? -10.230 1.477 -3.844 1.00 93.88 317 TYR A O 1
ATOM 2511 N N . LEU A 1 318 ? -11.001 3.401 -4.716 1.00 94.19 318 LEU A N 1
ATOM 2512 C CA . LEU A 1 318 ? -9.972 3.546 -5.741 1.00 94.19 318 LEU A CA 1
ATOM 2513 C C . LEU A 1 318 ? -8.860 4.475 -5.261 1.00 94.19 318 LEU A C 1
ATOM 2515 O O . LEU A 1 318 ? -9.128 5.478 -4.607 1.00 94.19 318 LEU A O 1
ATOM 2519 N N . VAL A 1 319 ? -7.622 4.173 -5.644 1.00 92.81 319 VAL A N 1
ATOM 2520 C CA . VAL A 1 319 ? -6.445 5.014 -5.388 1.00 92.81 319 VAL A CA 1
ATOM 2521 C C . VAL A 1 319 ? -5.721 5.245 -6.705 1.00 92.81 319 VAL A C 1
ATOM 2523 O O . VAL A 1 319 ? -5.142 4.319 -7.286 1.00 92.81 319 VAL A O 1
ATOM 2526 N N . SER A 1 320 ? -5.788 6.475 -7.215 1.00 88.31 320 SER A N 1
ATOM 2527 C CA . SER A 1 320 ? -5.152 6.847 -8.480 1.00 88.31 320 SER A CA 1
ATOM 2528 C C . SER A 1 320 ? -5.032 8.360 -8.636 1.00 88.31 320 SER A C 1
ATOM 2530 O O . SER A 1 320 ? -6.044 9.054 -8.712 1.00 88.31 320 SER A O 1
ATOM 2532 N N . LYS A 1 321 ? -3.803 8.856 -8.842 1.00 84.69 321 LYS A N 1
ATOM 2533 C CA . LYS A 1 321 ? -3.546 10.271 -9.171 1.00 84.69 321 LYS A CA 1
ATOM 2534 C C . LYS A 1 321 ? -4.269 10.726 -10.443 1.00 84.69 321 LYS A C 1
ATOM 2536 O O . LYS A 1 321 ? -4.591 11.897 -10.604 1.00 84.69 321 LYS A O 1
ATOM 2541 N N . ARG A 1 322 ? -4.512 9.804 -11.382 1.00 81.44 322 ARG A N 1
ATOM 2542 C CA . ARG A 1 322 ? -5.252 10.113 -12.612 1.00 81.44 322 ARG A CA 1
ATOM 2543 C C . ARG A 1 322 ? -6.742 10.269 -12.358 1.00 81.44 322 ARG A C 1
ATOM 2545 O O . ARG A 1 322 ? -7.362 11.087 -13.024 1.00 81.44 322 ARG A O 1
ATOM 2552 N N . ILE A 1 323 ? -7.295 9.512 -11.411 1.00 86.94 323 ILE A N 1
ATOM 2553 C CA . ILE A 1 323 ? -8.673 9.717 -10.961 1.00 86.94 323 ILE A CA 1
ATOM 2554 C C . ILE A 1 323 ? -8.760 11.036 -10.188 1.00 86.94 323 ILE A C 1
ATOM 2556 O O . ILE A 1 323 ? -9.641 11.823 -10.508 1.00 86.94 323 ILE A O 1
ATOM 2560 N N . ASP A 1 324 ? -7.802 11.337 -9.297 1.00 87.38 324 ASP A N 1
ATOM 2561 C CA . ASP A 1 324 ? -7.712 12.650 -8.632 1.00 87.38 324 ASP A CA 1
ATOM 2562 C C . ASP A 1 324 ? -7.761 13.789 -9.660 1.00 87.38 324 ASP A C 1
ATOM 2564 O O . ASP A 1 324 ? -8.618 14.668 -9.581 1.00 87.38 324 ASP A O 1
ATOM 2568 N N . ALA A 1 325 ? -6.873 13.752 -10.658 1.00 83.56 325 ALA A N 1
ATOM 2569 C CA . ALA A 1 325 ? -6.796 14.774 -11.696 1.00 83.56 325 ALA A CA 1
ATOM 2570 C C . ALA A 1 325 ? -8.067 14.840 -12.560 1.00 83.56 325 ALA A C 1
ATOM 2572 O O . ALA A 1 325 ? -8.527 15.931 -12.889 1.00 83.56 325 ALA A O 1
ATOM 2573 N N . ALA A 1 326 ? -8.650 13.689 -12.914 1.00 84.06 326 ALA A N 1
ATOM 2574 C CA . ALA A 1 326 ? -9.871 13.631 -13.711 1.00 84.06 326 ALA A CA 1
ATOM 2575 C C . ALA A 1 326 ? -11.085 14.190 -12.954 1.00 84.06 326 ALA A C 1
ATOM 2577 O O . ALA A 1 326 ? -11.876 14.907 -13.553 1.00 84.06 326 ALA A O 1
ATOM 2578 N N . ILE A 1 327 ? -11.201 13.934 -11.648 1.00 86.69 327 ILE A N 1
ATOM 2579 C CA . ILE A 1 327 ? -12.262 14.495 -10.797 1.00 86.69 327 ILE A CA 1
ATOM 2580 C C . ILE A 1 327 ? -12.087 16.004 -10.630 1.00 86.69 327 ILE A C 1
ATOM 2582 O O . ILE A 1 327 ? -13.064 16.745 -10.701 1.00 86.69 327 ILE A O 1
ATOM 2586 N N . HIS A 1 328 ? -10.850 16.480 -10.449 1.00 84.19 328 HIS A N 1
ATOM 2587 C CA . HIS A 1 328 ? -10.576 17.919 -10.386 1.00 84.19 328 HIS A CA 1
ATOM 2588 C C . HIS A 1 328 ? -10.942 18.632 -11.696 1.00 84.19 328 HIS A C 1
ATOM 2590 O O . HIS A 1 328 ? -11.423 19.762 -11.657 1.00 84.19 328 HIS A O 1
ATOM 2596 N N . ALA A 1 329 ? -10.721 17.986 -12.845 1.00 83.44 329 ALA A N 1
ATOM 2597 C CA . ALA A 1 329 ? -11.086 18.530 -14.151 1.00 83.44 329 ALA A CA 1
ATOM 2598 C C . ALA A 1 329 ? -12.598 18.441 -14.430 1.00 83.44 329 ALA A C 1
ATOM 2600 O O . ALA A 1 329 ? -13.169 19.366 -15.001 1.00 83.44 329 ALA A O 1
ATOM 2601 N N . ASN A 1 330 ? -13.239 17.344 -14.021 1.00 86.69 330 ASN A N 1
ATOM 2602 C CA . ASN A 1 330 ? -14.666 17.103 -14.184 1.00 86.69 330 ASN A CA 1
ATOM 2603 C C . ASN A 1 330 ? -15.254 16.454 -12.912 1.00 86.69 330 ASN A C 1
ATOM 2605 O O . ASN A 1 330 ? -15.194 15.233 -12.758 1.00 86.69 330 ASN A O 1
ATOM 2609 N N . PRO A 1 331 ? -15.894 17.231 -12.020 1.00 85.44 331 PRO A N 1
ATOM 2610 C CA . PRO A 1 331 ? -16.540 16.692 -10.818 1.00 85.44 331 PRO A CA 1
ATOM 2611 C C . PRO A 1 331 ? -17.692 15.706 -11.098 1.00 85.44 331 PRO A C 1
ATOM 2613 O O . PRO A 1 331 ? -18.092 14.951 -10.212 1.00 85.44 331 PRO A O 1
ATOM 2616 N N . ALA A 1 332 ? -18.231 15.694 -12.323 1.00 84.50 332 ALA A N 1
ATOM 2617 C CA . ALA A 1 332 ? -19.265 14.764 -12.778 1.00 84.50 332 ALA A CA 1
ATOM 2618 C C . ALA A 1 332 ? -18.687 13.491 -13.432 1.00 84.50 332 ALA A C 1
ATOM 2620 O O . ALA A 1 332 ? -19.403 12.784 -14.147 1.00 84.50 332 ALA A O 1
ATOM 2621 N N . LEU A 1 333 ? -17.399 13.198 -13.203 1.00 89.06 333 LEU A N 1
ATOM 2622 C CA . LEU A 1 333 ? -16.717 12.017 -13.724 1.00 89.06 333 LEU A CA 1
ATOM 2623 C C . LEU A 1 333 ? -17.501 10.737 -13.423 1.00 89.06 333 LEU A C 1
ATOM 2625 O O . LEU A 1 333 ? -17.879 10.478 -12.279 1.00 89.06 333 LEU A O 1
ATOM 2629 N N . ARG A 1 334 ? -17.679 9.892 -14.439 1.00 90.94 334 ARG A N 1
ATOM 2630 C CA . ARG A 1 334 ? -18.301 8.577 -14.280 1.00 90.94 334 ARG A CA 1
ATOM 2631 C C . ARG A 1 334 ? -17.244 7.496 -14.400 1.00 90.94 334 ARG A C 1
ATOM 2633 O O . ARG A 1 334 ? -16.425 7.505 -15.316 1.00 90.94 334 ARG A O 1
ATOM 2640 N N . VAL A 1 335 ? -17.285 6.529 -13.498 1.00 91.25 335 VAL A N 1
ATOM 2641 C CA . VAL A 1 335 ? -16.397 5.369 -13.500 1.00 91.25 335 VAL A CA 1
ATOM 2642 C C . VAL A 1 335 ? -17.244 4.113 -13.634 1.00 91.25 335 VAL A C 1
ATOM 2644 O O . VAL A 1 335 ? -18.230 3.938 -12.929 1.00 91.25 335 VAL A O 1
ATOM 2647 N N . ARG A 1 336 ? -16.879 3.225 -14.551 1.00 89.62 336 ARG A N 1
ATOM 2648 C CA . ARG A 1 336 ? -17.426 1.866 -14.651 1.00 89.62 336 ARG A CA 1
ATOM 2649 C C . ARG A 1 336 ? -16.314 0.884 -14.323 1.00 89.62 336 ARG A C 1
ATOM 2651 O O . ARG A 1 336 ? -15.166 1.151 -14.657 1.00 89.62 336 ARG A O 1
ATOM 2658 N N . PHE A 1 337 ? -16.613 -0.245 -13.701 1.00 82.81 337 PHE A N 1
ATOM 2659 C CA . PHE A 1 337 ? -15.612 -1.286 -13.465 1.00 82.81 337 PHE A CA 1
ATOM 2660 C C . PHE A 1 337 ? -16.182 -2.665 -13.795 1.00 82.81 337 PHE A C 1
ATOM 2662 O O . PHE A 1 337 ? -17.362 -2.927 -13.577 1.00 82.81 337 PHE A O 1
ATOM 2669 N N . GLY A 1 338 ? -15.342 -3.531 -14.366 1.00 69.38 338 GLY A N 1
ATOM 2670 C CA . GLY A 1 338 ? -15.767 -4.835 -14.886 1.00 69.38 338 GLY A CA 1
ATOM 2671 C C . GLY A 1 338 ? -16.619 -4.753 -16.161 1.00 69.38 338 GLY A C 1
ATOM 2672 O O . GLY A 1 338 ? -16.470 -3.842 -16.974 1.00 69.38 338 GLY A O 1
ATOM 2673 N N . ASP A 1 339 ? -17.502 -5.732 -16.337 1.00 60.41 339 ASP A N 1
ATOM 2674 C CA . ASP A 1 339 ? -18.514 -5.819 -17.401 1.00 60.41 339 ASP A CA 1
ATOM 2675 C C . ASP A 1 339 ? -19.824 -5.089 -17.045 1.00 60.41 339 ASP A C 1
ATOM 2677 O O . ASP A 1 339 ? -20.812 -5.158 -17.778 1.00 60.41 339 ASP A O 1
ATOM 2681 N N . GLN A 1 340 ? -19.840 -4.378 -15.916 1.00 62.97 340 GLN A N 1
ATOM 2682 C CA . GLN A 1 340 ? -21.048 -3.798 -15.352 1.00 62.97 340 GLN A CA 1
ATOM 2683 C C . GLN A 1 340 ? -21.532 -2.592 -16.170 1.00 62.97 340 GLN A C 1
ATOM 2685 O O . GLN A 1 340 ? -20.777 -1.673 -16.498 1.00 62.97 340 GLN A O 1
ATOM 2690 N N . SER A 1 341 ? -22.837 -2.562 -16.456 1.00 72.69 341 SER A N 1
ATOM 2691 C CA . SER A 1 341 ? -23.520 -1.414 -17.072 1.00 72.69 341 SER A CA 1
ATOM 2692 C C . SER A 1 341 ? -23.665 -0.222 -16.120 1.00 72.69 341 SER A C 1
ATOM 2694 O O . SER A 1 341 ? -23.933 0.897 -16.563 1.00 72.69 341 SER A O 1
ATOM 2696 N N . THR A 1 342 ? -23.509 -0.459 -14.817 1.00 81.94 342 THR A N 1
ATOM 2697 C CA . THR A 1 342 ? -23.689 0.533 -13.758 1.00 81.94 342 THR A CA 1
ATOM 2698 C C . THR A 1 342 ? -22.552 1.548 -13.779 1.00 81.94 342 THR A C 1
ATOM 2700 O O . THR A 1 342 ? -21.377 1.190 -13.705 1.00 81.94 342 THR A O 1
ATOM 2703 N N . ALA A 1 343 ? -22.902 2.827 -13.905 1.00 86.62 343 ALA A N 1
ATOM 2704 C CA . ALA A 1 343 ? -21.964 3.918 -13.702 1.00 86.62 343 ALA A CA 1
ATOM 2705 C C . ALA A 1 343 ? -21.893 4.263 -12.212 1.00 86.62 343 ALA A C 1
ATOM 2707 O O . ALA A 1 343 ? -22.904 4.275 -11.507 1.00 86.62 343 ALA A O 1
ATOM 2708 N N . PHE A 1 344 ? -20.681 4.544 -11.757 1.00 90.81 344 PHE A N 1
ATOM 2709 C CA . PHE A 1 344 ? -20.380 4.973 -10.406 1.00 90.81 344 PHE A CA 1
ATOM 2710 C C . PHE A 1 344 ? -19.834 6.394 -10.443 1.00 90.81 344 PHE A C 1
ATOM 2712 O O . PHE A 1 344 ? -19.082 6.745 -11.357 1.00 90.81 344 PHE A O 1
ATOM 2719 N N . GLN A 1 345 ? -20.177 7.198 -9.443 1.00 90.00 345 GLN A N 1
ATOM 2720 C CA . GLN A 1 345 ? -19.527 8.480 -9.216 1.00 90.00 345 GLN A CA 1
ATOM 2721 C C . GLN A 1 345 ? -18.473 8.303 -8.115 1.00 90.00 345 GLN A C 1
ATOM 2723 O O . GLN A 1 345 ? -18.804 7.796 -7.038 1.00 90.00 345 GLN A O 1
ATOM 2728 N N . PRO A 1 346 ? -17.203 8.650 -8.376 1.00 91.88 346 PRO A N 1
ATOM 2729 C CA . PRO A 1 346 ? -16.169 8.613 -7.358 1.00 91.88 346 PRO A CA 1
ATOM 2730 C C . PRO A 1 346 ? -16.340 9.795 -6.392 1.00 91.88 346 PRO A C 1
ATOM 2732 O O . PRO A 1 346 ? -16.423 10.947 -6.812 1.00 91.88 346 PRO A O 1
ATOM 2735 N N . GLU A 1 347 ? -16.377 9.506 -5.095 1.00 90.94 347 GLU A N 1
ATOM 2736 C CA . GLU A 1 347 ? -16.420 10.489 -4.012 1.00 90.94 347 GLU A CA 1
ATOM 2737 C C . GLU A 1 347 ? -15.074 10.505 -3.283 1.00 90.94 347 GLU A C 1
ATOM 2739 O O . GLU A 1 347 ? -14.647 9.487 -2.733 1.00 90.94 347 GLU A O 1
ATOM 2744 N N . ALA A 1 348 ? -14.402 11.657 -3.277 1.00 91.56 348 ALA A N 1
ATOM 2745 C CA . ALA A 1 348 ? -13.112 11.811 -2.615 1.00 91.56 348 ALA A CA 1
ATOM 2746 C C . ALA A 1 348 ? -13.263 11.717 -1.089 1.00 91.56 348 ALA A C 1
ATOM 2748 O O . ALA A 1 348 ? -14.035 12.460 -0.482 1.00 91.56 348 ALA A O 1
ATOM 2749 N N . ILE A 1 349 ? -12.483 10.837 -0.468 1.00 92.75 349 ILE A N 1
ATOM 2750 C CA . ILE A 1 349 ? -12.388 10.721 0.986 1.00 92.75 349 ILE A CA 1
ATOM 2751 C C . ILE A 1 349 ? -11.369 11.745 1.488 1.00 92.75 349 ILE A C 1
ATOM 2753 O O . ILE A 1 349 ? -10.225 11.777 1.028 1.00 92.75 349 ILE A O 1
ATOM 2757 N N . SER A 1 350 ? -11.783 12.597 2.428 1.00 88.81 350 SER A N 1
ATOM 2758 C CA . SER A 1 350 ? -10.892 13.587 3.041 1.00 88.81 350 SER A CA 1
ATOM 2759 C C . SER A 1 350 ? -9.760 12.900 3.809 1.00 88.81 350 SER A C 1
ATOM 2761 O O . SER A 1 350 ? -9.978 11.883 4.460 1.00 88.81 350 SER A O 1
ATOM 2763 N N . ALA A 1 351 ? -8.561 13.486 3.806 1.00 85.62 351 ALA A N 1
ATOM 2764 C CA . ALA A 1 351 ? -7.445 12.997 4.624 1.00 85.62 351 ALA A CA 1
ATOM 2765 C C . ALA A 1 351 ? -7.740 13.061 6.138 1.00 85.62 351 ALA A C 1
ATOM 2767 O O . ALA A 1 351 ? -7.149 12.312 6.915 1.00 85.62 351 ALA A O 1
ATOM 2768 N N . ASP A 1 352 ? -8.664 13.938 6.545 1.00 83.81 352 ASP A N 1
ATOM 2769 C CA . ASP A 1 352 ? -9.129 14.054 7.930 1.00 83.81 352 ASP A CA 1
ATOM 2770 C C . ASP A 1 352 ? -10.249 13.055 8.273 1.00 83.81 352 ASP A C 1
ATOM 2772 O O . ASP A 1 352 ? -10.621 12.931 9.444 1.00 83.81 352 ASP A O 1
ATOM 2776 N N . ASP A 1 353 ? -10.795 12.344 7.279 1.00 83.25 353 ASP A N 1
ATOM 2777 C CA . ASP A 1 353 ? -11.822 11.327 7.494 1.00 83.25 353 ASP A CA 1
ATOM 2778 C C . ASP A 1 353 ? -11.217 10.142 8.270 1.00 83.25 353 ASP A C 1
ATOM 2780 O O . ASP A 1 353 ? -10.177 9.605 7.872 1.00 83.25 353 ASP A O 1
ATOM 2784 N N . PRO A 1 354 ? -11.830 9.686 9.373 1.00 79.25 354 PRO A N 1
ATOM 2785 C CA . PRO A 1 354 ? -11.326 8.534 10.108 1.00 79.25 354 PRO A CA 1
ATOM 2786 C C . PRO A 1 354 ? -11.165 7.260 9.268 1.00 79.25 354 PRO A C 1
ATOM 2788 O O . PRO A 1 354 ? -10.257 6.465 9.532 1.00 79.25 354 PRO A O 1
ATOM 2791 N N . VAL A 1 355 ? -12.004 7.082 8.241 1.00 82.75 355 VAL A N 1
ATOM 2792 C CA . VAL A 1 355 ? -11.929 5.952 7.308 1.00 82.75 355 VAL A CA 1
ATOM 2793 C C . VAL A 1 355 ? -10.615 5.982 6.521 1.00 82.75 355 VAL A C 1
ATOM 2795 O O . VAL A 1 355 ? -10.076 4.920 6.215 1.00 82.75 355 VAL A O 1
ATOM 2798 N N . ALA A 1 356 ? -10.024 7.159 6.279 1.00 87.81 356 ALA A N 1
ATOM 2799 C CA . ALA A 1 356 ? -8.745 7.286 5.579 1.00 87.81 356 ALA A CA 1
ATOM 2800 C C . ALA A 1 356 ? -7.611 6.521 6.281 1.00 87.81 356 ALA A C 1
ATOM 2802 O O . ALA A 1 356 ? -6.795 5.894 5.614 1.00 87.81 356 ALA A O 1
ATOM 2803 N N . ARG A 1 357 ? -7.593 6.470 7.623 1.00 86.88 357 ARG A N 1
ATOM 2804 C CA . ARG A 1 357 ? -6.571 5.708 8.372 1.00 86.88 357 ARG A CA 1
ATOM 2805 C C . ARG A 1 357 ? -6.728 4.200 8.218 1.00 86.88 357 ARG A C 1
ATOM 2807 O O . ARG A 1 357 ? -5.734 3.476 8.167 1.00 86.88 357 ARG A O 1
ATOM 2814 N N . VAL A 1 358 ? -7.972 3.725 8.178 1.00 85.69 358 VAL A N 1
ATOM 2815 C CA . VAL A 1 358 ? -8.268 2.307 7.938 1.00 85.69 358 VAL A CA 1
ATOM 2816 C C . VAL A 1 358 ? -7.864 1.959 6.509 1.00 85.69 358 VAL A C 1
ATOM 2818 O O . VAL A 1 358 ? -7.138 0.993 6.296 1.00 85.69 358 VAL A O 1
ATOM 2821 N N . LEU A 1 359 ? -8.240 2.803 5.548 1.00 90.81 359 LEU A N 1
ATOM 2822 C CA . LEU A 1 359 ? -7.860 2.665 4.149 1.00 90.81 359 LEU A CA 1
ATOM 2823 C C . LEU A 1 359 ? -6.339 2.659 3.956 1.00 90.81 359 LEU A C 1
ATOM 2825 O O . LEU A 1 359 ? -5.842 1.797 3.240 1.00 90.81 359 LEU A O 1
ATOM 2829 N N . ASP A 1 360 ? -5.591 3.531 4.636 1.00 89.44 360 ASP A N 1
ATOM 2830 C CA . ASP A 1 360 ? -4.123 3.536 4.631 1.00 89.44 360 ASP A CA 1
ATOM 2831 C C . ASP A 1 360 ? -3.540 2.202 5.115 1.00 89.44 360 ASP A C 1
ATOM 2833 O O . ASP A 1 360 ? -2.618 1.664 4.497 1.00 89.44 360 ASP A O 1
ATOM 2837 N N . ARG A 1 361 ? -4.079 1.652 6.211 1.00 89.00 361 ARG A N 1
ATOM 2838 C CA . ARG A 1 361 ? -3.637 0.371 6.780 1.00 89.00 361 ARG A CA 1
ATOM 2839 C C . ARG A 1 361 ? -3.922 -0.788 5.833 1.00 89.00 361 ARG A C 1
ATOM 2841 O O . ARG A 1 361 ? -3.016 -1.570 5.555 1.00 89.00 361 ARG A O 1
ATOM 2848 N N . GLU A 1 362 ? -5.148 -0.891 5.327 1.00 83.25 362 GLU A N 1
ATOM 2849 C CA . GLU A 1 362 ? -5.551 -1.961 4.408 1.00 83.25 362 GLU A CA 1
ATOM 2850 C C . GLU A 1 362 ? -4.821 -1.850 3.061 1.00 83.25 362 GLU A C 1
ATOM 2852 O O . GLU A 1 362 ? -4.396 -2.850 2.479 1.00 83.25 362 GLU A O 1
ATOM 2857 N N . PHE A 1 363 ? -4.587 -0.625 2.585 1.00 87.88 363 PHE A N 1
ATOM 2858 C CA . PHE A 1 363 ? -3.759 -0.372 1.412 1.00 87.88 363 PHE A CA 1
ATOM 2859 C C . PHE A 1 363 ? -2.315 -0.824 1.654 1.00 87.88 363 PHE A C 1
ATOM 2861 O O . PHE A 1 363 ? -1.750 -1.545 0.831 1.00 87.88 363 PHE A O 1
ATOM 2868 N N . TYR A 1 364 ? -1.721 -0.465 2.793 1.00 82.94 364 TYR A N 1
ATOM 2869 C CA . TYR A 1 364 ? -0.375 -0.908 3.144 1.00 82.94 364 TYR A CA 1
ATOM 2870 C C . TYR A 1 364 ? -0.293 -2.431 3.283 1.00 82.94 364 TYR A C 1
ATOM 2872 O O . TYR A 1 364 ? 0.652 -3.031 2.783 1.00 82.94 364 TYR A O 1
ATOM 2880 N N . ALA A 1 365 ? -1.289 -3.080 3.886 1.00 74.00 365 ALA A N 1
ATOM 2881 C CA . ALA A 1 365 ? -1.341 -4.536 3.990 1.00 74.00 365 ALA A CA 1
ATOM 2882 C C . ALA A 1 365 ? -1.413 -5.213 2.610 1.00 74.00 365 ALA A C 1
ATOM 2884 O O . ALA A 1 365 ? -0.751 -6.224 2.381 1.00 74.00 365 ALA A O 1
ATOM 2885 N N . LYS A 1 366 ? -2.176 -4.636 1.672 1.00 77.69 366 LYS A N 1
ATOM 2886 C CA . LYS A 1 366 ? -2.351 -5.180 0.319 1.00 77.69 366 LYS A CA 1
ATOM 2887 C C . LYS A 1 366 ? -1.156 -4.927 -0.606 1.00 77.69 366 LYS A C 1
ATOM 2889 O O . LYS A 1 366 ? -0.843 -5.790 -1.422 1.00 77.69 366 LYS A O 1
ATOM 2894 N N . TYR A 1 367 ? -0.513 -3.761 -0.508 1.00 74.19 367 TYR A N 1
ATOM 2895 C CA . TYR A 1 367 ? 0.514 -3.310 -1.463 1.00 74.19 367 TYR A CA 1
ATOM 2896 C C . TYR A 1 367 ? 1.911 -3.107 -0.855 1.00 74.19 367 TYR A C 1
ATOM 2898 O O . TYR A 1 367 ? 2.817 -2.697 -1.577 1.00 74.19 367 TYR A O 1
ATOM 2906 N N . ALA A 1 368 ? 2.090 -3.336 0.451 1.00 75.94 368 ALA A N 1
ATOM 2907 C CA . ALA A 1 368 ? 3.332 -3.114 1.204 1.00 75.94 368 ALA A CA 1
ATOM 2908 C C . ALA A 1 368 ? 3.921 -1.692 1.064 1.00 75.94 368 ALA A C 1
ATOM 2910 O O . ALA A 1 368 ? 5.132 -1.492 1.125 1.00 75.94 368 ALA A O 1
ATOM 2911 N N . ARG A 1 369 ? 3.067 -0.682 0.851 1.00 79.00 369 ARG A N 1
ATOM 2912 C CA . ARG A 1 369 ? 3.471 0.715 0.619 1.00 79.00 369 ARG A CA 1
ATOM 2913 C C . ARG A 1 369 ? 2.356 1.690 0.986 1.00 79.00 369 ARG A C 1
ATOM 2915 O O . ARG A 1 369 ? 1.191 1.307 1.019 1.00 79.00 369 ARG A O 1
ATOM 2922 N N . ARG A 1 370 ? 2.697 2.961 1.220 1.00 84.25 370 ARG A N 1
ATOM 2923 C CA . ARG A 1 370 ? 1.703 4.029 1.438 1.00 84.25 370 ARG A CA 1
ATOM 2924 C C . ARG A 1 370 ? 1.015 4.432 0.124 1.00 84.25 370 ARG A C 1
ATOM 2926 O O . ARG A 1 370 ? 1.639 4.305 -0.939 1.00 84.25 370 ARG A O 1
ATOM 2933 N N . PRO A 1 371 ? -0.243 4.902 0.165 1.00 87.19 371 PRO A N 1
ATOM 2934 C CA . PRO A 1 371 ? -0.898 5.431 -1.022 1.00 87.19 371 PRO A CA 1
ATOM 2935 C C . PRO A 1 371 ? -0.200 6.709 -1.499 1.00 87.19 371 PRO A C 1
ATOM 2937 O O . PRO A 1 371 ? 0.286 7.523 -0.719 1.00 87.19 371 PRO A O 1
ATOM 2940 N N . ASP A 1 372 ? -0.121 6.850 -2.817 1.00 82.69 372 ASP A N 1
ATOM 2941 C CA . ASP A 1 372 ? 0.477 7.974 -3.543 1.00 82.69 372 ASP A CA 1
ATOM 2942 C C . ASP A 1 372 ? -0.580 8.955 -4.084 1.00 82.69 372 ASP A C 1
ATOM 2944 O O . ASP A 1 372 ? -0.240 9.870 -4.838 1.00 82.69 372 ASP A O 1
ATOM 2948 N N . ALA A 1 373 ? -1.849 8.737 -3.733 1.00 89.50 373 ALA A N 1
ATOM 2949 C CA . ALA A 1 373 ? -3.030 9.447 -4.214 1.00 89.50 373 ALA A CA 1
ATOM 2950 C C . ALA A 1 373 ? -4.145 9.407 -3.151 1.00 89.50 373 ALA A C 1
ATOM 2952 O O . ALA A 1 373 ? -4.063 8.610 -2.212 1.00 89.50 373 ALA A O 1
ATOM 2953 N N . GLY A 1 374 ? -5.188 10.225 -3.317 1.00 91.56 374 GLY A N 1
ATOM 2954 C CA . GLY A 1 374 ? -6.375 10.171 -2.457 1.00 91.56 374 GLY A CA 1
ATOM 2955 C C . GLY A 1 374 ? -7.199 8.893 -2.663 1.00 91.56 374 GLY A C 1
ATOM 2956 O O . GLY A 1 374 ? -7.120 8.249 -3.716 1.00 91.56 374 GLY A O 1
ATOM 2957 N N . PHE A 1 375 ? -7.999 8.525 -1.658 1.00 95.62 375 PHE A N 1
ATOM 2958 C CA . PHE A 1 375 ? -8.984 7.448 -1.780 1.00 95.62 375 PHE A CA 1
ATOM 2959 C C . PHE A 1 375 ? -10.302 7.989 -2.339 1.00 95.62 375 PHE A C 1
ATOM 2961 O O . PHE A 1 375 ? -10.777 9.036 -1.905 1.00 95.62 375 PHE A O 1
ATOM 2968 N N . HIS A 1 376 ? -10.922 7.238 -3.252 1.00 94.75 376 HIS A N 1
ATOM 2969 C CA . HIS A 1 376 ? -12.231 7.559 -3.827 1.00 94.75 376 HIS A CA 1
ATOM 2970 C C . HIS A 1 376 ? -13.211 6.418 -3.622 1.00 94.75 376 HIS A C 1
ATOM 2972 O O . HIS A 1 376 ? -12.980 5.320 -4.131 1.00 94.75 376 HIS A O 1
ATOM 2978 N N . LEU A 1 377 ? -14.312 6.673 -2.924 1.00 93.56 377 LEU A N 1
ATOM 2979 C CA . LEU A 1 377 ? -15.410 5.724 -2.781 1.00 93.56 377 LEU A CA 1
ATOM 2980 C C . LEU A 1 377 ? -16.248 5.698 -4.063 1.00 93.56 377 LEU A C 1
ATOM 2982 O O . LEU A 1 377 ? -16.690 6.739 -4.540 1.00 93.56 377 LEU A O 1
ATOM 2986 N N . LEU A 1 378 ? -16.499 4.513 -4.614 1.00 89.75 378 LEU A N 1
ATOM 2987 C CA . LEU A 1 378 ? -17.415 4.357 -5.743 1.00 89.75 378 LEU A CA 1
ATOM 2988 C C . LEU A 1 378 ? -18.868 4.260 -5.269 1.00 89.75 378 LEU A C 1
ATOM 2990 O O . LEU A 1 378 ? -19.249 3.249 -4.679 1.00 89.75 378 LEU A O 1
ATOM 2994 N N . ARG A 1 379 ? -19.696 5.266 -5.583 1.00 84.56 379 ARG A N 1
ATOM 2995 C CA . ARG A 1 379 ? -21.149 5.220 -5.340 1.00 84.56 379 ARG A CA 1
ATOM 2996 C C . ARG A 1 379 ? -21.934 4.900 -6.612 1.00 84.56 379 ARG A C 1
ATOM 2998 O O . ARG A 1 379 ? -21.682 5.552 -7.627 1.00 84.56 379 ARG A O 1
ATOM 3005 N N . PRO A 1 380 ? -22.886 3.950 -6.591 1.00 83.81 380 PRO A N 1
ATOM 3006 C CA . PRO A 1 380 ? -23.786 3.721 -7.716 1.00 83.81 380 PRO A CA 1
ATOM 3007 C C . PRO A 1 380 ? -24.593 4.983 -8.037 1.00 83.81 380 PRO A C 1
ATOM 3009 O O . PRO A 1 380 ? -25.154 5.612 -7.144 1.00 83.81 380 PRO A O 1
ATOM 3012 N N . GLU A 1 381 ? -24.710 5.333 -9.318 1.00 76.31 381 GLU A N 1
ATOM 3013 C CA . GLU A 1 381 ? -25.490 6.506 -9.751 1.00 76.31 381 GLU A CA 1
ATOM 3014 C C . GLU A 1 381 ? -26.975 6.413 -9.335 1.00 76.31 381 GLU A C 1
ATOM 3016 O O . GLU A 1 381 ? -27.611 7.431 -9.075 1.00 76.31 381 GLU A O 1
ATOM 3021 N N . ALA A 1 382 ? -27.519 5.197 -9.202 1.00 66.44 382 ALA A N 1
ATOM 3022 C CA . ALA A 1 382 ? -28.897 4.961 -8.761 1.00 66.44 382 ALA A CA 1
ATOM 3023 C C . ALA A 1 382 ? -29.158 5.374 -7.296 1.00 66.44 382 ALA A C 1
ATOM 3025 O O . ALA A 1 382 ? -30.274 5.784 -6.975 1.00 66.44 382 ALA A O 1
ATOM 3026 N N . ASP A 1 383 ? -28.134 5.337 -6.437 1.00 57.53 383 ASP A N 1
ATOM 3027 C CA . ASP A 1 383 ? -28.252 5.654 -5.006 1.00 57.53 383 ASP A CA 1
ATOM 3028 C C . ASP A 1 383 ? -28.145 7.161 -4.719 1.00 57.53 383 ASP A C 1
ATOM 3030 O O . ASP A 1 383 ? -28.430 7.614 -3.613 1.00 57.53 383 ASP A O 1
ATOM 3034 N N . MET A 1 384 ? -27.790 7.971 -5.723 1.00 53.69 384 MET A N 1
ATOM 3035 C CA . MET A 1 384 ? -27.623 9.426 -5.593 1.00 53.69 384 MET A CA 1
ATOM 3036 C C . MET A 1 384 ? -28.939 10.183 -5.341 1.00 53.69 384 MET A C 1
ATOM 3038 O O . MET A 1 384 ? -28.908 11.317 -4.866 1.00 53.69 384 MET A O 1
ATOM 3042 N N . ASN A 1 385 ? -30.090 9.570 -5.649 1.00 45.47 385 ASN A N 1
ATOM 3043 C CA . ASN A 1 385 ? -31.416 10.165 -5.438 1.00 45.47 385 ASN A CA 1
ATOM 3044 C C . ASN A 1 385 ? -32.066 9.767 -4.103 1.00 45.47 385 ASN A C 1
ATOM 3046 O O . ASN A 1 385 ? -33.116 10.314 -3.758 1.00 45.47 385 ASN A O 1
ATOM 3050 N N . ALA A 1 386 ? -31.477 8.837 -3.345 1.00 45.00 386 ALA A N 1
ATOM 3051 C CA . ALA A 1 386 ? -31.903 8.599 -1.973 1.00 45.00 386 ALA A CA 1
ATOM 3052 C C . ALA A 1 386 ? -31.414 9.784 -1.119 1.00 45.00 386 ALA A C 1
ATOM 3054 O O . ALA A 1 386 ? -30.233 10.131 -1.208 1.00 45.00 386 ALA A O 1
ATOM 3055 N N . PRO A 1 387 ? -32.277 10.451 -0.325 1.00 44.06 387 PRO A N 1
ATOM 3056 C CA . PRO A 1 387 ? -31.833 11.515 0.562 1.00 44.06 387 PRO A CA 1
ATOM 3057 C C . PRO A 1 387 ? -30.746 10.943 1.466 1.00 44.06 387 PRO A C 1
ATOM 3059 O O . PRO A 1 387 ? -30.997 10.065 2.285 1.00 44.06 387 PRO A O 1
ATOM 3062 N N . THR A 1 388 ? -29.518 11.409 1.254 1.00 47.09 388 THR A N 1
ATOM 3063 C CA . THR A 1 388 ? -28.367 11.024 2.056 1.00 47.09 388 THR A CA 1
ATOM 3064 C C . THR A 1 388 ? -28.687 11.323 3.508 1.00 47.09 388 THR A C 1
ATOM 3066 O O . THR A 1 388 ? -28.815 12.496 3.873 1.00 47.09 388 THR A O 1
ATOM 3069 N N . ASP A 1 389 ? -28.757 10.279 4.327 1.00 54.09 389 ASP A N 1
ATOM 3070 C CA . ASP A 1 389 ? -28.575 10.362 5.771 1.00 54.09 389 ASP A CA 1
ATOM 3071 C C . ASP A 1 389 ? -27.108 10.765 5.994 1.00 54.09 389 ASP A C 1
ATOM 3073 O O . ASP A 1 389 ? -26.229 9.953 6.285 1.00 54.09 389 ASP A O 1
ATOM 3077 N N . ARG A 1 390 ? -26.783 12.024 5.661 1.00 59.00 390 ARG A N 1
ATOM 3078 C CA . ARG A 1 390 ? -25.439 12.560 5.852 1.00 59.00 390 ARG A CA 1
ATOM 3079 C C . ARG A 1 390 ? -25.141 12.429 7.338 1.00 59.00 390 ARG A C 1
ATOM 3081 O O . ARG A 1 390 ? -25.968 12.896 8.128 1.00 59.00 390 ARG A O 1
ATOM 3088 N N . PRO A 1 391 ? -23.984 11.853 7.706 1.00 69.69 391 PRO A N 1
ATOM 3089 C CA . PRO A 1 391 ? -23.562 11.815 9.090 1.00 69.69 391 PRO A CA 1
ATOM 3090 C C . PRO A 1 391 ? -23.695 13.215 9.678 1.00 69.69 391 PRO A C 1
ATOM 3092 O O . PRO A 1 391 ? -23.140 14.172 9.127 1.00 69.69 391 PRO A O 1
ATOM 3095 N N . ARG A 1 392 ? -24.476 13.367 10.748 1.00 84.50 392 ARG A N 1
ATOM 3096 C CA . ARG A 1 392 ? -24.497 14.647 11.455 1.00 84.50 392 ARG A CA 1
ATOM 3097 C C . ARG A 1 392 ? -23.230 14.715 12.280 1.00 84.50 392 ARG A C 1
ATOM 3099 O O . ARG A 1 392 ? -22.967 13.846 13.107 1.00 84.50 392 ARG A O 1
ATOM 3106 N N . GLU A 1 393 ? -22.433 15.733 12.014 1.00 87.62 393 GLU A N 1
ATOM 3107 C CA . GLU A 1 393 ? -21.155 15.934 12.676 1.00 87.62 393 GLU A CA 1
ATOM 3108 C C . GLU A 1 393 ? -21.314 16.874 13.873 1.00 87.62 393 GLU A C 1
ATOM 3110 O O . GLU A 1 393 ? -21.993 17.900 13.801 1.00 87.62 393 GLU A O 1
ATOM 3115 N N . TYR A 1 394 ? -20.661 16.520 14.975 1.00 92.25 394 TYR A N 1
ATOM 3116 C CA . TYR A 1 394 ? -20.591 17.309 16.197 1.00 92.25 394 TYR A CA 1
ATOM 3117 C C . TYR A 1 394 ? -19.129 17.498 16.582 1.00 92.25 394 TYR A C 1
ATOM 3119 O O . TYR A 1 394 ? -18.387 16.527 16.622 1.00 92.25 394 TYR A O 1
ATOM 3127 N N . ASP A 1 395 ? -18.706 18.712 16.938 1.00 89.25 395 ASP A N 1
ATOM 3128 C CA . ASP A 1 395 ? -17.305 18.984 17.313 1.00 89.25 395 ASP A CA 1
ATOM 3129 C C . ASP A 1 395 ? -16.857 18.302 18.621 1.00 89.25 395 ASP A C 1
ATOM 3131 O O . ASP A 1 395 ? -15.663 18.129 18.872 1.00 89.25 395 ASP A O 1
ATOM 3135 N N . THR A 1 396 ? -17.816 17.939 19.475 1.00 93.38 396 THR A N 1
ATOM 3136 C CA . THR A 1 396 ? -17.628 17.253 20.764 1.00 93.38 396 THR A CA 1
ATOM 3137 C C . THR A 1 396 ? -18.796 16.301 21.004 1.00 93.38 396 THR A C 1
ATOM 3139 O O . THR A 1 396 ? -19.785 16.362 20.274 1.00 93.38 396 THR A O 1
ATOM 3142 N N . LEU A 1 397 ? -18.718 15.437 22.024 1.00 94.88 397 LEU A N 1
ATOM 3143 C CA . LEU A 1 397 ? -19.825 14.538 22.368 1.00 94.88 397 LEU A CA 1
ATOM 3144 C C . LEU A 1 397 ? -21.086 15.365 22.682 1.00 94.88 397 LEU A C 1
ATOM 3146 O O . LEU A 1 397 ? -21.081 16.108 23.671 1.00 94.88 397 LEU A O 1
ATOM 3150 N N . PRO A 1 398 ? -22.177 15.243 21.903 1.00 94.75 398 PRO A N 1
ATOM 3151 C CA . PRO A 1 398 ? -23.371 16.056 22.097 1.00 94.75 398 PRO A CA 1
ATOM 3152 C C . PRO A 1 398 ? -24.217 15.491 23.248 1.00 94.75 398 PRO A C 1
ATOM 3154 O O . PRO A 1 398 ? -25.278 14.911 23.036 1.00 94.75 398 PRO A O 1
ATOM 3157 N N . VAL A 1 399 ? -23.741 15.663 24.488 1.00 94.62 399 VAL A N 1
ATOM 3158 C CA . VAL A 1 399 ? -24.319 15.058 25.705 1.00 94.62 399 VAL A CA 1
ATOM 3159 C C . VAL A 1 399 ? -25.823 15.296 25.810 1.00 94.62 399 VAL A C 1
ATOM 3161 O O . VAL A 1 399 ? -26.554 14.368 26.125 1.00 94.62 399 VAL A O 1
ATOM 3164 N N . ARG A 1 400 ? -26.304 16.510 25.511 1.00 93.06 400 ARG A N 1
ATOM 3165 C CA . ARG A 1 400 ? -27.740 16.821 25.553 1.00 93.06 400 ARG A CA 1
ATOM 3166 C C . ARG A 1 400 ? -28.534 15.997 24.539 1.00 93.06 400 ARG A C 1
ATOM 3168 O O . ARG A 1 400 ? -29.485 15.339 24.930 1.00 93.06 400 ARG A O 1
ATOM 3175 N N . THR A 1 401 ? -28.106 15.984 23.278 1.00 94.38 401 THR A N 1
ATOM 3176 C CA . THR A 1 401 ? -28.748 15.192 22.221 1.00 94.38 401 THR A CA 1
ATOM 3177 C C . THR A 1 401 ? -28.762 13.710 22.577 1.00 94.38 401 THR A C 1
ATOM 3179 O O . THR A 1 401 ? -29.776 13.047 22.409 1.00 94.38 401 THR A O 1
ATOM 3182 N N . LEU A 1 402 ? -27.655 13.188 23.110 1.00 95.94 402 LEU A N 1
ATOM 3183 C CA . LEU A 1 402 ? -27.569 11.789 23.510 1.00 95.94 402 LEU A CA 1
ATOM 3184 C C . LEU A 1 402 ? -28.476 11.471 24.711 1.00 95.94 402 LEU A C 1
ATOM 3186 O O . LEU A 1 402 ? -29.083 10.409 24.743 1.00 95.94 402 LEU A O 1
ATOM 3190 N N . MET A 1 403 ? -28.602 12.386 25.674 1.00 96.25 403 MET A N 1
ATOM 3191 C CA . MET A 1 403 ? -29.535 12.256 26.798 1.00 96.25 403 MET A CA 1
ATOM 3192 C C . MET A 1 403 ? -30.996 12.259 26.340 1.00 96.25 403 MET A C 1
ATOM 3194 O O . MET A 1 403 ? -31.771 11.447 26.837 1.00 96.25 403 MET A O 1
ATOM 3198 N N . ASP A 1 404 ? -31.348 13.124 25.384 1.00 95.31 404 ASP A N 1
ATOM 3199 C CA . ASP A 1 404 ? -32.684 13.159 24.782 1.00 95.31 404 ASP A CA 1
ATOM 3200 C C . ASP A 1 404 ? -32.968 11.827 24.058 1.00 95.31 404 ASP A C 1
ATOM 3202 O O . ASP A 1 404 ? -33.979 11.186 24.328 1.00 95.31 404 ASP A O 1
ATOM 3206 N N . LEU A 1 405 ? -32.016 11.326 23.255 1.00 96.69 405 LEU A N 1
ATOM 3207 C CA . LEU A 1 405 ? -32.126 10.016 22.599 1.00 96.69 405 LEU A CA 1
ATOM 3208 C C . LEU A 1 405 ? -32.301 8.870 23.607 1.00 96.69 405 LEU A C 1
ATOM 3210 O O . LEU A 1 405 ? -33.191 8.047 23.441 1.00 96.69 405 LEU A O 1
ATOM 3214 N N . ILE A 1 406 ? -31.487 8.809 24.668 1.00 97.38 406 ILE A N 1
ATOM 3215 C CA . ILE A 1 406 ? -31.616 7.791 25.729 1.00 97.38 406 ILE A CA 1
ATOM 3216 C C . ILE A 1 406 ? -32.990 7.891 26.414 1.00 97.38 406 ILE A C 1
ATOM 3218 O O . ILE A 1 406 ? -33.588 6.869 26.756 1.00 97.38 406 ILE A O 1
ATOM 3222 N N . GLY A 1 407 ? -33.495 9.112 26.608 1.00 96.44 407 GLY A N 1
ATOM 3223 C CA . GLY A 1 407 ? -34.827 9.377 27.145 1.00 96.44 407 GLY A CA 1
ATOM 3224 C C . GLY A 1 407 ? -35.947 8.816 26.272 1.00 96.44 407 GLY A C 1
ATOM 3225 O O . GLY A 1 407 ? -36.917 8.299 26.826 1.00 96.44 407 GLY A O 1
ATOM 3226 N N . ASP A 1 408 ? -35.755 8.828 24.954 1.00 97.12 408 ASP A N 1
ATOM 3227 C CA . ASP A 1 408 ? -36.703 8.344 23.944 1.00 97.12 408 ASP A CA 1
ATOM 3228 C C . ASP A 1 408 ? -36.466 6.881 23.521 1.00 97.12 408 ASP A C 1
ATOM 3230 O O . ASP A 1 408 ? -37.218 6.349 22.711 1.00 97.12 408 ASP A O 1
ATOM 3234 N N . ALA A 1 409 ? -35.446 6.213 24.070 1.00 98.06 409 ALA A N 1
ATOM 3235 C CA . ALA A 1 409 ? -35.072 4.859 23.671 1.00 98.06 409 ALA A CA 1
ATOM 3236 C C . ALA A 1 409 ? -36.201 3.842 23.907 1.00 98.06 409 ALA A C 1
ATOM 3238 O O . ALA A 1 409 ? -36.822 3.825 24.982 1.00 98.06 409 ALA A O 1
ATOM 3239 N N . GLU A 1 410 ? -36.389 2.941 22.939 1.00 97.88 410 GLU A N 1
ATOM 3240 C CA . GLU A 1 410 ? -37.424 1.900 22.972 1.00 97.88 410 GLU A CA 1
ATOM 3241 C C . GLU A 1 410 ? -36.855 0.480 23.096 1.00 97.88 410 GLU A C 1
ATOM 3243 O O . GLU A 1 410 ? -37.480 -0.380 23.719 1.00 97.88 410 GLU A O 1
ATOM 3248 N N . ARG A 1 411 ? -35.669 0.205 22.534 1.00 97.81 411 ARG A N 1
ATOM 3249 C CA . ARG A 1 411 ? -35.131 -1.161 22.421 1.00 97.81 411 ARG A CA 1
ATOM 3250 C C . ARG A 1 411 ? -33.804 -1.336 23.133 1.00 97.81 411 ARG A C 1
ATOM 3252 O O . ARG A 1 411 ? -33.680 -2.227 23.978 1.00 97.81 411 ARG A O 1
ATOM 3259 N N . VAL A 1 412 ? -32.794 -0.543 22.778 1.00 98.12 412 VAL A N 1
ATOM 3260 C CA . VAL A 1 412 ? -31.425 -0.772 23.249 1.00 98.12 412 VAL A CA 1
ATOM 3261 C C . VAL A 1 412 ? -30.627 0.514 23.426 1.00 98.12 412 VAL A C 1
ATOM 3263 O O . VAL A 1 412 ? -30.650 1.411 22.591 1.00 98.12 412 VAL A O 1
ATOM 3266 N N . ILE A 1 413 ? -29.852 0.559 24.504 1.00 98.44 413 ILE A N 1
ATOM 3267 C CA . ILE A 1 413 ? -28.825 1.565 24.756 1.00 98.44 413 ILE A CA 1
ATOM 3268 C C . ILE A 1 413 ? -27.497 0.830 24.907 1.00 98.44 413 ILE A C 1
ATOM 3270 O O . ILE A 1 413 ? -27.356 -0.024 25.786 1.00 98.44 413 ILE A O 1
ATOM 3274 N N . ARG A 1 414 ? -26.508 1.166 24.075 1.00 98.50 414 ARG A N 1
ATOM 3275 C CA . ARG A 1 414 ? -25.146 0.635 24.191 1.00 98.50 414 ARG A CA 1
ATOM 3276 C C . ARG A 1 414 ? -24.126 1.747 24.321 1.00 98.50 414 ARG A C 1
ATOM 3278 O O . ARG A 1 414 ? -24.137 2.698 23.548 1.00 98.50 414 ARG A O 1
ATOM 3285 N N . ILE A 1 415 ? -23.219 1.607 25.279 1.00 98.12 415 ILE A N 1
ATOM 3286 C CA . ILE A 1 415 ? -22.143 2.569 25.524 1.00 98.12 415 ILE A CA 1
ATOM 3287 C C . ILE A 1 415 ? -20.819 1.811 25.537 1.00 98.12 415 ILE A C 1
ATOM 3289 O O . ILE A 1 415 ? -20.642 0.921 26.358 1.00 98.12 415 ILE A O 1
ATOM 3293 N N . LEU A 1 416 ? -19.888 2.174 24.660 1.00 97.62 416 LEU A N 1
ATOM 3294 C CA . LEU A 1 416 ? -18.484 1.770 24.682 1.00 97.62 416 LEU A CA 1
ATOM 3295 C C . LEU A 1 416 ? -17.633 3.033 24.754 1.00 97.62 416 LEU A C 1
ATOM 3297 O O . LEU A 1 416 ? -17.595 3.813 23.804 1.00 97.62 416 LEU A O 1
ATOM 3301 N N . ASP A 1 417 ? -16.936 3.239 25.866 1.00 95.19 417 ASP A N 1
ATOM 3302 C CA . ASP A 1 417 ? -16.056 4.397 26.030 1.00 95.19 417 ASP A CA 1
ATOM 3303 C C . ASP A 1 417 ? -14.905 4.089 26.998 1.00 95.19 417 ASP A C 1
ATOM 3305 O O . ASP A 1 417 ? -14.998 3.197 27.844 1.00 95.19 417 ASP A O 1
ATOM 3309 N N . THR A 1 418 ? -13.813 4.851 26.910 1.00 91.56 418 THR A N 1
ATOM 3310 C CA . THR A 1 418 ? -12.688 4.717 27.848 1.00 91.56 418 THR A CA 1
ATOM 3311 C C . THR A 1 418 ? -12.988 5.372 29.190 1.00 91.56 418 THR A C 1
ATOM 3313 O O . THR A 1 418 ? -12.698 4.798 30.233 1.00 91.56 418 THR A O 1
ATOM 3316 N N . SER A 1 419 ? -13.558 6.580 29.167 1.00 88.81 419 SER A N 1
ATOM 3317 C CA . SER A 1 419 ? -13.925 7.350 30.361 1.00 88.81 419 SER A CA 1
ATOM 3318 C C . SER A 1 419 ? -15.109 8.260 30.039 1.00 88.81 419 SER A C 1
ATOM 3320 O O . SER A 1 419 ? -14.967 9.423 29.653 1.00 88.81 419 SER A O 1
ATOM 3322 N N . SER A 1 420 ? -16.309 7.696 30.164 1.00 89.94 420 SER A N 1
ATOM 3323 C CA . SER A 1 420 ? -17.518 8.330 29.654 1.00 89.94 420 SER A CA 1
ATOM 3324 C C . SER A 1 420 ? -17.876 9.587 30.440 1.00 89.94 420 SER A C 1
ATOM 3326 O O . SER A 1 420 ? -18.280 9.549 31.609 1.00 89.94 420 SER A O 1
ATOM 3328 N N . THR A 1 421 ? -17.764 10.737 29.775 1.00 88.88 421 THR A N 1
ATOM 3329 C CA . THR A 1 421 ? -18.217 12.021 30.330 1.00 88.88 421 THR A CA 1
ATOM 3330 C C . THR A 1 421 ? -19.732 12.059 30.514 1.00 88.88 421 THR A C 1
ATOM 3332 O O . THR A 1 421 ? -20.204 12.640 31.488 1.00 88.88 421 THR A O 1
ATOM 3335 N N . LEU A 1 422 ? -20.469 11.330 29.667 1.00 91.44 422 LEU A N 1
ATOM 3336 C CA . LEU A 1 422 ? -21.911 11.130 29.795 1.00 91.44 422 LEU A CA 1
ATOM 3337 C C . LEU A 1 422 ? -22.282 10.545 31.165 1.00 91.44 422 LEU A C 1
ATOM 3339 O O . LEU A 1 422 ? -23.245 10.986 31.775 1.00 91.44 422 LEU A O 1
ATOM 3343 N N . ILE A 1 423 ? -21.492 9.598 31.678 1.00 92.12 423 ILE A N 1
ATOM 3344 C CA . ILE A 1 423 ? -21.782 8.925 32.950 1.00 92.12 423 ILE A CA 1
ATOM 3345 C C . ILE A 1 423 ? -21.237 9.727 34.144 1.00 92.12 423 ILE A C 1
ATOM 3347 O O . ILE A 1 423 ? -21.943 9.924 35.128 1.00 92.12 423 ILE A O 1
ATOM 3351 N N . ALA A 1 424 ? -19.982 10.194 34.089 1.00 84.56 424 ALA A N 1
ATOM 3352 C CA . ALA A 1 424 ? -19.329 10.830 35.244 1.00 84.56 424 ALA A CA 1
ATOM 3353 C C . ALA A 1 424 ? -19.807 12.264 35.479 1.00 84.56 424 ALA A C 1
ATOM 3355 O O . ALA A 1 424 ? -20.082 12.640 36.613 1.00 84.56 424 ALA A O 1
ATOM 3356 N N . GLU A 1 425 ? -19.885 13.074 34.421 1.00 83.75 425 GLU A N 1
ATOM 3357 C CA . GLU A 1 425 ? -20.348 14.464 34.527 1.00 83.75 425 GLU A CA 1
ATOM 3358 C C . GLU A 1 425 ? -21.864 14.548 34.377 1.00 83.75 425 GLU A C 1
ATOM 3360 O O . GLU A 1 425 ? -22.500 15.347 35.060 1.00 83.75 425 GLU A O 1
ATOM 3365 N N . GLY A 1 426 ? -22.456 13.693 33.534 1.00 74.38 426 GLY A N 1
ATOM 3366 C CA . GLY A 1 426 ? -23.911 13.599 33.418 1.00 74.38 426 GLY A CA 1
ATOM 3367 C C . GLY A 1 426 ? -24.585 13.049 34.675 1.00 74.38 426 GLY A C 1
ATOM 3368 O O . GLY A 1 426 ? -25.769 13.308 34.861 1.00 74.38 426 GLY A O 1
ATOM 3369 N N . GLY A 1 427 ? -23.844 12.360 35.556 1.00 81.94 427 GLY A N 1
ATOM 3370 C CA . GLY A 1 427 ? -24.198 12.093 36.952 1.00 81.94 427 GLY A CA 1
ATOM 3371 C C . GLY A 1 427 ? -25.641 11.625 37.173 1.00 81.94 427 GLY A C 1
ATOM 3372 O O . GLY A 1 427 ? -26.132 10.710 36.512 1.00 81.94 427 GLY A O 1
ATOM 3373 N N . THR A 1 428 ? -26.334 12.269 38.118 1.00 86.62 428 THR A N 1
ATOM 3374 C CA . THR A 1 428 ? -27.732 11.963 38.469 1.00 86.62 428 THR A CA 1
ATOM 3375 C C . THR A 1 428 ? -28.702 12.055 37.278 1.00 86.62 428 THR A C 1
ATOM 3377 O O . THR A 1 428 ? -29.548 11.167 37.167 1.00 86.62 428 THR A O 1
ATOM 3380 N N . PRO A 1 429 ? -28.624 13.065 36.381 1.00 92.62 429 PRO A N 1
ATOM 3381 C CA . PRO A 1 429 ? -29.413 13.082 35.145 1.00 92.62 429 PRO A CA 1
ATOM 3382 C C . PRO A 1 429 ? -29.280 11.819 34.287 1.00 92.62 429 PRO A C 1
ATOM 3384 O O . PRO A 1 429 ? -30.301 11.243 33.908 1.00 92.62 429 PRO A O 1
ATOM 3387 N N . PHE A 1 430 ? -28.051 11.367 34.015 1.00 94.50 430 PHE A N 1
ATOM 3388 C CA . PHE A 1 430 ? -27.807 10.143 33.244 1.00 94.50 430 PHE A CA 1
ATOM 3389 C C . PHE A 1 430 ? -28.436 8.929 33.928 1.00 94.50 430 PHE A C 1
ATOM 3391 O O . PHE A 1 430 ? -29.245 8.231 33.319 1.00 94.50 430 PHE A O 1
ATOM 3398 N N . VAL A 1 431 ? -28.134 8.732 35.216 1.00 93.94 431 VAL A N 1
ATOM 3399 C CA . VAL A 1 431 ? -28.660 7.608 36.008 1.00 93.94 431 VAL A CA 1
ATOM 3400 C C . VAL A 1 431 ? -30.188 7.583 35.975 1.00 93.94 431 VAL A C 1
ATOM 3402 O O . VAL A 1 431 ? -30.761 6.555 35.641 1.00 93.94 431 VAL A O 1
ATOM 3405 N N . ARG A 1 432 ? -30.852 8.719 36.223 1.00 94.75 432 ARG A N 1
ATOM 3406 C CA . ARG A 1 432 ? -32.320 8.816 36.193 1.00 94.75 432 ARG A CA 1
ATOM 3407 C C . ARG A 1 432 ? -32.906 8.455 34.827 1.00 94.75 432 ARG A C 1
ATOM 3409 O O . ARG A 1 432 ? -33.941 7.805 34.758 1.00 94.75 432 ARG A O 1
ATOM 3416 N N . THR A 1 433 ? -32.268 8.892 33.746 1.00 96.88 433 THR A N 1
ATOM 3417 C CA . THR A 1 433 ? -32.778 8.653 32.385 1.00 96.88 433 THR A CA 1
ATOM 3418 C C . THR A 1 433 ? -32.637 7.179 32.007 1.00 96.88 433 THR A C 1
ATOM 3420 O O . THR A 1 433 ? -33.556 6.590 31.446 1.00 96.88 433 THR A O 1
ATOM 3423 N N . VAL A 1 434 ? -31.526 6.547 32.397 1.00 97.38 434 VAL A N 1
ATOM 3424 C CA . VAL A 1 434 ? -31.334 5.103 32.221 1.00 97.38 434 VAL A CA 1
ATOM 3425 C C . VAL A 1 434 ? -32.296 4.293 33.095 1.00 97.38 434 VAL A C 1
ATOM 3427 O O . VAL A 1 434 ? -32.838 3.304 32.617 1.00 97.38 434 VAL A O 1
ATOM 3430 N N . GLU A 1 435 ? -32.566 4.714 34.335 1.00 96.19 435 GLU A N 1
ATOM 3431 C CA . GLU A 1 435 ? -33.591 4.092 35.191 1.00 96.19 435 GLU A CA 1
ATOM 3432 C C . GLU A 1 435 ? -34.965 4.097 34.510 1.00 96.19 435 GLU A C 1
ATOM 3434 O O . GLU A 1 435 ? -35.594 3.049 34.396 1.00 96.19 435 GLU A O 1
ATOM 3439 N N . GLN A 1 436 ? -35.386 5.238 33.959 1.00 96.25 436 GLN A N 1
ATOM 3440 C CA . GLN A 1 436 ? -36.647 5.346 33.220 1.00 96.25 436 GLN A CA 1
ATOM 3441 C C . GLN A 1 436 ? -36.672 4.458 31.965 1.00 96.25 436 GLN A C 1
ATOM 3443 O O . GLN A 1 436 ? -37.699 3.859 31.652 1.00 96.25 436 GLN A O 1
ATOM 3448 N N . ALA A 1 437 ? -35.553 4.334 31.244 1.00 97.69 437 ALA A N 1
ATOM 3449 C CA . ALA A 1 437 ? -35.451 3.417 30.109 1.00 97.69 437 ALA A CA 1
ATOM 3450 C C . ALA A 1 437 ? -35.569 1.944 30.552 1.00 97.69 437 ALA A C 1
ATOM 3452 O O . ALA A 1 437 ? -36.271 1.148 29.923 1.00 97.69 437 ALA A O 1
ATOM 3453 N N . LEU A 1 438 ? -34.949 1.579 31.679 1.00 97.56 438 LEU A N 1
ATOM 3454 C CA . LEU A 1 438 ? -35.063 0.243 32.267 1.00 97.56 438 LEU A CA 1
ATOM 3455 C C . LEU A 1 438 ? -36.497 -0.058 32.733 1.00 97.56 438 LEU A C 1
ATOM 3457 O O . LEU A 1 438 ? -36.994 -1.157 32.475 1.00 97.56 438 LEU A O 1
ATOM 3461 N N . GLU A 1 439 ? -37.203 0.905 33.324 1.00 95.62 439 GLU A N 1
ATOM 3462 C CA . GLU A 1 439 ? -38.628 0.768 33.669 1.00 95.62 439 GLU A CA 1
ATOM 3463 C C . GLU A 1 439 ? -39.496 0.472 32.431 1.00 95.62 439 GLU A C 1
ATOM 3465 O O . GLU A 1 439 ? -40.447 -0.304 32.515 1.00 95.62 439 GLU A O 1
ATOM 3470 N N . ARG A 1 440 ? -39.137 1.019 31.259 1.00 96.25 440 ARG A N 1
ATOM 3471 C CA . ARG A 1 440 ? -39.894 0.859 30.002 1.00 96.25 440 ARG A CA 1
ATOM 3472 C C . ARG A 1 440 ? -39.664 -0.435 29.226 1.00 96.25 440 ARG A C 1
ATOM 3474 O O . ARG A 1 440 ? -40.410 -0.695 28.290 1.00 96.25 440 ARG A O 1
ATOM 3481 N N . GLY A 1 441 ? -38.658 -1.241 29.551 1.00 96.81 441 GLY A N 1
ATOM 3482 C CA . GLY A 1 441 ? -38.352 -2.441 28.747 1.00 96.81 441 GLY A CA 1
ATOM 3483 C C . GLY A 1 441 ? -37.031 -2.392 27.970 1.00 96.81 441 GLY A C 1
ATOM 3484 O O . GLY A 1 441 ? -36.553 -3.439 27.539 1.00 96.81 441 GLY A O 1
ATOM 3485 N N . VAL A 1 442 ? -36.365 -1.235 27.903 1.00 98.31 442 VAL A N 1
ATOM 3486 C CA . VAL A 1 442 ? -35.114 -1.039 27.151 1.00 98.31 442 VAL A CA 1
ATOM 3487 C C . VAL A 1 442 ? -33.965 -1.877 27.726 1.00 98.31 442 VAL A C 1
ATOM 3489 O O . VAL A 1 442 ? -33.807 -1.967 28.948 1.00 98.31 442 VAL A O 1
ATOM 3492 N N . LYS A 1 443 ? -33.152 -2.491 26.859 1.00 98.38 443 LYS A N 1
ATOM 3493 C CA . LYS A 1 443 ? -31.914 -3.185 27.245 1.00 98.38 443 LYS A CA 1
ATOM 3494 C C . LYS A 1 443 ? -30.737 -2.208 27.284 1.00 98.38 443 LYS A C 1
ATOM 3496 O O . LYS A 1 443 ? -30.497 -1.495 26.318 1.00 98.38 443 LYS A O 1
ATOM 3501 N N . VAL A 1 444 ? -29.963 -2.210 28.363 1.00 98.38 444 VAL A N 1
ATOM 3502 C CA . VAL A 1 444 ? -28.829 -1.302 28.573 1.00 98.38 444 VAL A CA 1
ATOM 3503 C C . VAL A 1 444 ? -27.539 -2.102 28.713 1.00 98.38 444 VAL A C 1
ATOM 3505 O O . VAL A 1 444 ? -27.416 -2.963 29.582 1.00 98.38 444 VAL A O 1
ATOM 3508 N N . GLN A 1 445 ? -26.563 -1.805 27.859 1.00 98.38 445 GLN A N 1
ATOM 3509 C CA . GLN A 1 445 ? -25.262 -2.465 27.826 1.00 98.38 445 GLN A CA 1
ATOM 3510 C C . GLN A 1 445 ? -24.138 -1.430 27.895 1.00 98.38 445 GLN A C 1
ATOM 3512 O O . GLN A 1 445 ? -24.037 -0.549 27.043 1.00 98.38 445 GLN A O 1
ATOM 3517 N N . VAL A 1 446 ? -23.269 -1.530 28.899 1.00 97.94 446 VAL A N 1
ATOM 3518 C CA . VAL A 1 446 ? -22.188 -0.558 29.114 1.00 97.94 446 VAL A CA 1
ATOM 3519 C C . VAL A 1 446 ? -20.836 -1.262 29.176 1.00 97.94 446 VAL A C 1
ATOM 3521 O O . VAL A 1 446 ? -20.629 -2.146 30.003 1.00 97.94 446 VAL A O 1
ATOM 3524 N N . LEU A 1 447 ? -19.911 -0.839 28.318 1.00 97.12 447 LEU A N 1
ATOM 3525 C CA . LEU A 1 447 ? -18.511 -1.244 28.258 1.00 97.12 447 LEU A CA 1
ATOM 3526 C C . LEU A 1 447 ? -17.609 -0.077 28.637 1.00 97.12 447 LEU A C 1
ATOM 3528 O O . LEU A 1 447 ? -17.584 0.949 27.956 1.00 97.12 447 LEU A O 1
ATOM 3532 N N . LEU A 1 448 ? -16.821 -0.269 29.693 1.00 95.81 448 LEU A N 1
ATOM 3533 C CA . LEU A 1 448 ? -15.821 0.701 30.132 1.00 95.81 448 LEU A CA 1
ATOM 3534 C C . LEU A 1 448 ? -14.431 0.087 30.242 1.00 95.81 448 LEU A C 1
ATOM 3536 O O . LEU A 1 448 ? -14.272 -1.109 30.487 1.00 95.81 448 LEU A O 1
ATOM 3540 N N . LEU A 1 449 ? -13.415 0.933 30.100 1.00 93.56 449 LEU A N 1
ATOM 3541 C CA . LEU A 1 449 ? -12.032 0.533 30.312 1.00 93.56 449 LEU A CA 1
ATOM 3542 C C . LEU A 1 449 ? -11.801 0.194 31.791 1.00 93.56 449 LEU A C 1
ATOM 3544 O O . LEU A 1 449 ? -12.107 0.985 32.683 1.00 93.56 449 LEU A O 1
ATOM 3548 N N . ALA A 1 450 ? -11.232 -0.979 32.061 1.00 90.56 450 ALA A N 1
ATOM 3549 C CA . ALA A 1 450 ? -10.878 -1.384 33.415 1.00 90.56 450 ALA A CA 1
ATOM 3550 C C . ALA A 1 450 ? -9.708 -0.522 33.952 1.00 90.56 450 ALA A C 1
ATOM 3552 O O . ALA A 1 450 ? -8.608 -0.606 33.396 1.00 90.56 450 ALA A O 1
ATOM 3553 N N . PRO A 1 451 ? -9.882 0.240 35.055 1.00 85.88 451 PRO A N 1
ATOM 3554 C CA . PRO A 1 451 ? -8.934 1.268 35.523 1.00 85.88 451 PRO A CA 1
ATOM 3555 C C . PRO A 1 451 ? -7.560 0.724 35.927 1.00 85.88 451 PRO A C 1
ATOM 3557 O O . PRO A 1 451 ? -6.592 1.466 36.029 1.00 85.88 451 PRO A O 1
ATOM 3560 N N . THR A 1 452 ? -7.460 -0.579 36.181 1.00 80.62 452 THR A N 1
ATOM 3561 C CA . THR A 1 452 ? -6.240 -1.230 36.667 1.00 80.62 452 THR A CA 1
ATOM 3562 C C . THR A 1 452 ? -5.421 -1.916 35.576 1.00 80.62 452 THR A C 1
ATOM 3564 O O . THR A 1 452 ? -4.383 -2.507 35.875 1.00 80.62 452 THR A O 1
ATOM 3567 N N . THR A 1 453 ? -5.861 -1.847 34.321 1.00 83.62 453 THR A N 1
ATOM 3568 C CA . THR A 1 453 ? -5.199 -2.514 33.191 1.00 83.62 453 THR A CA 1
ATOM 3569 C C . THR A 1 453 ? -4.042 -1.694 32.631 1.00 83.62 453 THR A C 1
ATOM 3571 O O . THR A 1 453 ? -3.975 -0.482 32.837 1.00 83.62 453 THR A O 1
ATOM 3574 N N . GLN A 1 454 ? -3.134 -2.348 31.898 1.00 81.81 454 GLN A N 1
ATOM 3575 C CA . GLN A 1 454 ? -2.069 -1.643 31.177 1.00 81.81 454 GLN A CA 1
ATOM 3576 C C . GLN A 1 454 ? -2.661 -0.658 30.162 1.00 81.81 454 GLN A C 1
ATOM 3578 O O . GLN A 1 454 ? -2.259 0.494 30.131 1.00 81.81 454 GLN A O 1
ATOM 3583 N N . ALA A 1 455 ? -3.717 -1.061 29.447 1.00 86.19 455 ALA A N 1
ATOM 3584 C CA . ALA A 1 455 ? -4.449 -0.192 28.529 1.00 86.19 455 ALA A CA 1
ATOM 3585 C C . ALA A 1 455 ? -4.979 1.093 29.192 1.00 86.19 455 ALA A C 1
ATOM 3587 O O . ALA A 1 455 ? -4.951 2.153 28.573 1.00 86.19 455 ALA A O 1
ATOM 3588 N N . ALA A 1 456 ? -5.452 1.022 30.443 1.00 87.69 456 ALA A N 1
ATOM 3589 C CA . ALA A 1 456 ? -5.869 2.206 31.195 1.00 87.69 456 ALA A CA 1
ATOM 3590 C C . ALA A 1 456 ? -4.702 3.124 31.550 1.00 87.69 456 ALA A C 1
ATOM 3592 O O . ALA A 1 456 ? -4.838 4.336 31.412 1.00 87.69 456 ALA A O 1
ATOM 3593 N N . GLN A 1 457 ? -3.565 2.558 31.956 1.00 84.56 457 GLN A N 1
ATOM 3594 C CA . GLN A 1 457 ? -2.359 3.319 32.287 1.00 84.56 457 GLN A CA 1
ATOM 3595 C C . GLN A 1 457 ? -1.764 3.988 31.052 1.00 84.56 457 GLN A C 1
ATOM 3597 O O . GLN A 1 457 ? -1.504 5.188 31.077 1.00 84.56 457 GLN A O 1
ATOM 3602 N N . ASP A 1 458 ? -1.617 3.235 29.961 1.00 86.38 458 ASP A N 1
ATOM 3603 C CA . ASP A 1 458 ? -1.132 3.748 28.682 1.00 86.38 458 ASP A CA 1
ATOM 3604 C C . ASP A 1 458 ? -2.024 4.900 28.227 1.00 86.38 458 ASP A C 1
ATOM 3606 O O . ASP A 1 458 ? -1.538 5.975 27.883 1.00 86.38 458 ASP A O 1
ATOM 3610 N N . ARG A 1 459 ? -3.347 4.717 28.322 1.00 88.56 459 ARG A N 1
ATOM 3611 C CA . ARG A 1 459 ? -4.303 5.752 27.936 1.00 88.56 459 ARG A CA 1
ATOM 3612 C C . ARG A 1 459 ? -4.273 6.969 28.860 1.00 88.56 459 ARG A C 1
ATOM 3614 O O . ARG A 1 459 ? -4.389 8.091 28.372 1.00 88.56 459 ARG A O 1
ATOM 3621 N N . ALA A 1 460 ? -4.111 6.776 30.167 1.00 87.81 460 ALA A N 1
ATOM 3622 C CA . ALA A 1 460 ? -3.975 7.866 31.131 1.00 87.81 460 ALA A CA 1
ATOM 3623 C C . ALA A 1 460 ? -2.701 8.687 30.865 1.00 87.81 460 ALA A C 1
ATOM 3625 O O . ALA A 1 460 ? -2.762 9.917 30.792 1.00 87.81 460 ALA A O 1
ATOM 3626 N N . ALA A 1 461 ? -1.572 8.004 30.651 1.00 85.81 461 ALA A N 1
ATOM 3627 C CA . ALA A 1 461 ? -0.289 8.612 30.309 1.00 85.81 461 ALA A CA 1
ATOM 3628 C C . ALA A 1 461 ? -0.346 9.357 28.968 1.00 85.81 461 ALA A C 1
ATOM 3630 O O . ALA A 1 461 ? 0.240 10.428 28.824 1.00 85.81 461 ALA A O 1
ATOM 3631 N N . GLU A 1 462 ? -1.085 8.814 28.001 1.00 86.25 462 GLU A N 1
ATOM 3632 C CA . GLU A 1 462 ? -1.272 9.416 26.688 1.00 86.25 462 GLU A CA 1
ATOM 3633 C C . GLU A 1 462 ? -2.127 10.689 26.744 1.00 86.25 462 GLU A C 1
ATOM 3635 O O . GLU A 1 462 ? -1.742 11.706 26.177 1.00 86.25 462 GLU A O 1
ATOM 3640 N N . ILE A 1 463 ? -3.280 10.663 27.426 1.00 87.50 463 ILE A N 1
ATOM 3641 C CA . ILE A 1 463 ? -4.194 11.816 27.508 1.00 87.50 463 ILE A CA 1
ATOM 3642 C C . ILE A 1 463 ? -3.603 12.944 28.372 1.00 87.50 463 ILE A C 1
ATOM 3644 O O . ILE A 1 463 ? -3.952 14.106 28.163 1.00 87.50 463 ILE A O 1
ATOM 3648 N N . GLN A 1 464 ? -2.731 12.615 29.335 1.00 85.81 464 GLN A N 1
ATOM 3649 C CA . GLN A 1 464 ? -2.132 13.566 30.286 1.00 85.81 464 GLN A CA 1
ATOM 3650 C C . GLN A 1 464 ? -3.171 14.366 31.086 1.00 85.81 464 GLN A C 1
ATOM 3652 O O . GLN A 1 464 ? -2.950 15.513 31.473 1.00 85.81 464 GLN A O 1
ATOM 3657 N N . ASP A 1 465 ? -4.329 13.761 31.339 1.00 83.06 465 ASP A N 1
ATOM 3658 C CA . ASP A 1 465 ? -5.388 14.351 32.144 1.00 83.06 465 ASP A CA 1
ATOM 3659 C C . ASP A 1 465 ? -5.365 13.772 33.564 1.00 83.06 465 ASP A C 1
ATOM 3661 O O . ASP A 1 465 ? -5.733 12.607 33.739 1.00 83.06 465 ASP A O 1
ATOM 3665 N N . PRO A 1 466 ? -5.039 14.575 34.592 1.00 81.88 466 PRO A N 1
ATOM 3666 C CA . PRO A 1 466 ? -5.020 14.110 35.978 1.00 81.88 466 PRO A CA 1
ATOM 3667 C C . PRO A 1 466 ? -6.376 13.585 36.467 1.00 81.88 466 PRO A C 1
ATOM 3669 O O . PRO A 1 466 ? -6.435 12.799 37.406 1.00 81.88 466 PRO A O 1
ATOM 3672 N N . ALA A 1 467 ? -7.481 14.014 35.846 1.00 85.75 467 ALA A N 1
ATOM 3673 C CA . ALA A 1 467 ? -8.825 13.590 36.223 1.00 85.75 467 ALA A CA 1
ATOM 3674 C C . ALA A 1 467 ? -9.275 12.285 35.541 1.00 85.75 467 ALA A C 1
ATOM 3676 O O . ALA A 1 467 ? -10.382 11.821 35.820 1.00 85.75 467 ALA A O 1
ATOM 3677 N N . PHE A 1 468 ? -8.475 11.700 34.641 1.00 87.56 468 PHE A N 1
ATOM 3678 C CA . PHE A 1 468 ? -8.885 10.546 33.836 1.00 87.56 468 PHE A CA 1
ATOM 3679 C C . PHE A 1 468 ? -9.182 9.317 34.702 1.00 87.56 468 PHE A C 1
ATOM 3681 O O . PHE A 1 468 ? -10.266 8.743 34.598 1.00 87.56 468 PHE A O 1
ATOM 3688 N N . GLU A 1 469 ? -8.266 8.954 35.603 1.00 85.44 469 GLU A N 1
ATOM 3689 C CA . GLU A 1 469 ? -8.435 7.796 36.491 1.00 85.44 469 GLU A CA 1
ATOM 3690 C C . GLU A 1 469 ? -9.616 7.991 37.449 1.00 85.44 469 GLU A C 1
ATOM 3692 O O . GLU A 1 469 ? -10.516 7.152 37.506 1.00 85.44 469 GLU A O 1
ATOM 3697 N N . ALA A 1 470 ? -9.679 9.149 38.117 1.00 86.75 470 ALA A N 1
ATOM 3698 C CA . ALA A 1 470 ? -10.779 9.502 39.017 1.00 86.75 470 ALA A CA 1
ATOM 3699 C C . ALA A 1 470 ? -12.150 9.444 38.319 1.00 86.75 470 ALA A C 1
ATOM 3701 O O . ALA A 1 470 ? -13.161 9.095 38.932 1.00 86.75 470 ALA A O 1
ATOM 3702 N N . ARG A 1 471 ? -12.191 9.753 37.020 1.00 89.31 471 ARG A N 1
ATOM 3703 C CA . ARG A 1 471 ? -13.404 9.700 36.203 1.00 89.31 471 ARG A CA 1
ATOM 3704 C C . ARG A 1 471 ? -13.829 8.276 35.869 1.00 89.31 471 ARG A C 1
ATOM 3706 O O . ARG A 1 471 ? -15.021 7.993 35.955 1.00 89.31 471 ARG A O 1
ATOM 3713 N N . ILE A 1 472 ? -12.890 7.388 35.536 1.00 89.94 472 ILE A N 1
ATOM 3714 C CA . ILE A 1 472 ? -13.196 5.959 35.362 1.00 89.94 472 ILE A CA 1
ATOM 3715 C C . ILE A 1 472 ? -13.758 5.394 36.671 1.00 89.94 472 ILE A C 1
ATOM 3717 O O . ILE A 1 472 ? -14.768 4.689 36.656 1.00 89.94 472 ILE A O 1
ATOM 3721 N N . GLU A 1 473 ? -13.161 5.750 37.813 1.00 87.88 473 GLU A N 1
ATOM 3722 C CA . GLU A 1 473 ? -13.675 5.327 39.118 1.00 87.88 473 GLU A CA 1
ATOM 3723 C C . GLU A 1 473 ? -15.085 5.854 39.399 1.00 87.88 473 GLU A C 1
ATOM 3725 O O . GLU A 1 473 ? -15.939 5.103 39.871 1.00 87.88 473 GLU A O 1
ATOM 3730 N N . GLU A 1 474 ? -15.355 7.125 39.093 1.00 90.81 474 GLU A N 1
ATOM 3731 C CA . GLU A 1 474 ? -16.696 7.701 39.223 1.00 90.81 474 GLU A CA 1
ATOM 3732 C C . GLU A 1 474 ? -17.703 7.014 38.293 1.00 90.81 474 GLU A C 1
ATOM 3734 O O . GLU A 1 474 ? -18.796 6.671 38.742 1.00 90.81 474 GLU A O 1
ATOM 3739 N N . ASN A 1 475 ? -17.337 6.715 37.039 1.00 93.00 475 ASN A N 1
ATOM 3740 C CA . ASN A 1 475 ? -18.193 5.951 36.129 1.00 93.00 475 ASN A CA 1
ATOM 3741 C C . ASN A 1 475 ? -18.573 4.591 36.726 1.00 93.00 475 ASN A C 1
ATOM 3743 O O . ASN A 1 475 ? -19.753 4.244 36.785 1.00 93.00 475 ASN A O 1
ATOM 3747 N N . ILE A 1 476 ? -17.582 3.838 37.210 1.00 92.06 476 ILE A N 1
ATOM 3748 C CA . ILE A 1 476 ? -17.792 2.518 37.812 1.00 92.06 476 ILE A CA 1
ATOM 3749 C C . ILE A 1 476 ? -18.657 2.624 39.071 1.00 92.06 476 ILE A C 1
ATOM 3751 O O . ILE A 1 476 ? -19.569 1.819 39.269 1.00 92.06 476 ILE A O 1
ATOM 3755 N N . ARG A 1 477 ? -18.416 3.632 39.916 1.00 90.00 477 ARG A N 1
ATOM 3756 C CA . ARG A 1 477 ? -19.198 3.889 41.132 1.00 90.00 477 ARG A CA 1
ATOM 3757 C C . ARG A 1 477 ? -20.668 4.163 40.815 1.00 90.00 477 ARG A C 1
ATOM 3759 O O . ARG A 1 477 ? -21.537 3.575 41.462 1.00 90.00 477 ARG A O 1
ATOM 3766 N N . GLN A 1 478 ? -20.948 5.015 39.829 1.00 92.19 478 GLN A N 1
ATOM 3767 C CA . GLN A 1 478 ? -22.312 5.334 39.394 1.00 92.19 478 GLN A CA 1
ATOM 3768 C C . GLN A 1 478 ? -23.012 4.106 38.805 1.00 92.19 478 GLN A C 1
ATOM 3770 O O . GLN A 1 478 ? -24.118 3.768 39.223 1.00 92.19 478 GLN A O 1
ATOM 3775 N N . LEU A 1 479 ? -22.337 3.360 37.927 1.00 93.31 479 LEU A N 1
ATOM 3776 C CA . LEU A 1 479 ? -22.893 2.146 37.324 1.00 93.31 479 LEU A CA 1
ATOM 3777 C C . LEU A 1 479 ? -23.155 1.038 38.351 1.00 93.31 479 LEU A C 1
ATOM 3779 O O . LEU A 1 479 ? -24.164 0.349 38.256 1.00 93.31 479 LEU A O 1
ATOM 3783 N N . ARG A 1 480 ? -22.319 0.899 39.390 1.00 90.94 480 ARG A N 1
ATOM 3784 C CA . ARG A 1 480 ? -22.589 -0.017 40.514 1.00 90.94 480 ARG A CA 1
ATOM 3785 C C . ARG A 1 480 ? -23.806 0.378 41.336 1.00 90.94 480 ARG A C 1
ATOM 3787 O O . ARG A 1 480 ? -24.469 -0.493 41.898 1.00 90.94 480 ARG A O 1
ATOM 3794 N N . ARG A 1 481 ? -24.043 1.679 41.520 1.00 90.81 481 ARG A N 1
ATOM 3795 C CA . ARG A 1 481 ? -25.238 2.166 42.224 1.00 90.81 481 ARG A CA 1
ATOM 3796 C C . ARG A 1 481 ? -26.482 1.866 41.396 1.00 90.81 481 ARG A C 1
ATOM 3798 O O . ARG A 1 481 ? -27.417 1.289 41.939 1.00 90.81 481 ARG A O 1
ATOM 3805 N N . LEU A 1 482 ? -26.429 2.161 40.097 1.00 93.62 482 LEU A N 1
ATOM 3806 C CA . LEU A 1 482 ? -27.493 1.849 39.147 1.00 93.62 482 LEU A CA 1
ATOM 3807 C C . LEU A 1 482 ? -27.794 0.342 39.105 1.00 93.62 482 LEU A C 1
ATOM 3809 O O . LEU A 1 482 ? -28.941 -0.040 39.288 1.00 93.62 482 LEU A O 1
ATOM 3813 N N . ALA A 1 483 ? -26.778 -0.515 38.958 1.00 92.06 483 ALA A N 1
ATOM 3814 C CA . ALA A 1 483 ? -26.955 -1.969 38.907 1.00 92.06 483 ALA A CA 1
ATOM 3815 C C . ALA A 1 483 ? -27.586 -2.542 40.186 1.00 92.06 483 ALA A C 1
ATOM 3817 O O . ALA A 1 483 ? -28.513 -3.343 40.112 1.00 92.06 483 ALA A O 1
ATOM 3818 N N . ARG A 1 484 ? -27.138 -2.089 41.367 1.00 90.94 484 ARG A N 1
ATOM 3819 C CA . ARG A 1 484 ? -27.724 -2.513 42.651 1.00 90.94 484 ARG A CA 1
ATOM 3820 C C . ARG A 1 484 ? -29.172 -2.072 42.807 1.00 90.94 484 ARG A C 1
ATOM 3822 O O . ARG A 1 484 ? -29.983 -2.845 43.306 1.00 90.94 484 ARG A O 1
ATOM 3829 N N . LYS A 1 485 ? -29.483 -0.837 42.410 1.00 93.06 485 LYS A N 1
ATOM 3830 C CA . LYS A 1 485 ? -30.848 -0.319 42.473 1.00 93.06 485 LYS A CA 1
ATOM 3831 C C . LYS A 1 485 ? -31.760 -1.058 41.491 1.00 93.06 485 LYS A C 1
ATOM 3833 O O . LYS A 1 485 ? -32.792 -1.547 41.912 1.00 93.06 485 LYS A O 1
ATOM 3838 N N . ALA A 1 486 ? -31.335 -1.236 40.240 1.00 93.31 486 ALA A N 1
ATOM 3839 C CA . ALA A 1 486 ? -32.088 -1.982 39.234 1.00 93.31 486 ALA A CA 1
ATOM 3840 C C . ALA A 1 486 ? -32.413 -3.411 39.705 1.00 93.31 486 ALA A C 1
ATOM 3842 O O . ALA A 1 486 ? -33.551 -3.855 39.580 1.00 93.31 486 ALA A O 1
ATOM 3843 N N . LEU A 1 487 ? -31.447 -4.101 40.325 1.00 90.81 487 LEU A N 1
ATOM 3844 C CA . LEU A 1 487 ? -31.679 -5.415 40.927 1.00 90.81 487 LEU A CA 1
ATOM 3845 C C . LEU A 1 487 ? -32.709 -5.362 42.069 1.00 90.81 487 LEU A C 1
ATOM 3847 O O . LEU A 1 487 ? -33.585 -6.219 42.142 1.00 90.81 487 LEU A O 1
ATOM 3851 N N . ALA A 1 488 ? -32.621 -4.358 42.949 1.00 93.12 488 ALA A N 1
ATOM 3852 C CA . ALA A 1 488 ? -33.577 -4.161 44.041 1.00 93.12 488 ALA A CA 1
ATOM 3853 C C . ALA A 1 488 ? -34.996 -3.841 43.535 1.00 93.12 488 ALA A C 1
ATOM 3855 O O . ALA A 1 488 ? -35.973 -4.277 44.142 1.00 93.12 488 ALA A O 1
ATOM 3856 N N . ASP A 1 489 ? -35.096 -3.151 42.400 1.00 94.75 489 ASP A N 1
ATOM 3857 C CA . ASP A 1 489 ? -36.349 -2.808 41.723 1.00 94.75 489 ASP A CA 1
ATOM 3858 C C . ASP A 1 489 ? -36.893 -3.974 40.860 1.00 94.75 489 ASP A C 1
ATOM 3860 O O . ASP A 1 489 ? -37.924 -3.841 40.203 1.00 94.75 489 ASP A O 1
ATOM 3864 N N . GLY A 1 490 ? -36.227 -5.138 40.862 1.00 93.81 490 GLY A N 1
ATOM 3865 C CA . GLY A 1 490 ? -36.666 -6.339 40.146 1.00 93.81 490 GLY A CA 1
ATOM 3866 C C . GLY A 1 490 ? -36.389 -6.325 38.639 1.00 93.81 490 GLY A C 1
ATOM 3867 O O . GLY A 1 490 ? -36.976 -7.116 37.899 1.00 93.81 490 GLY A O 1
ATOM 3868 N N . VAL A 1 491 ? -35.503 -5.447 38.162 1.00 93.69 491 VAL A N 1
ATOM 3869 C CA . VAL A 1 491 ? -35.050 -5.442 36.766 1.00 93.69 491 VAL A CA 1
ATOM 3870 C C . VAL A 1 491 ? -34.216 -6.698 36.508 1.00 93.69 491 VAL A C 1
ATOM 3872 O O . VAL A 1 491 ? -33.266 -6.990 37.234 1.00 93.69 491 VAL A O 1
ATOM 3875 N N . ALA A 1 492 ? -34.563 -7.446 35.458 1.00 89.50 492 ALA A N 1
ATOM 3876 C CA . ALA A 1 492 ? -33.832 -8.651 35.079 1.00 89.50 492 ALA A CA 1
ATOM 3877 C C . ALA A 1 492 ? -32.360 -8.338 34.742 1.00 89.50 492 ALA A C 1
ATOM 3879 O O . ALA A 1 492 ? -32.056 -7.332 34.096 1.00 89.50 492 ALA A O 1
ATOM 3880 N N . ALA A 1 493 ? -31.443 -9.209 35.174 1.00 85.44 493 ALA A N 1
ATOM 3881 C CA . ALA A 1 493 ? -29.997 -8.989 35.061 1.00 85.44 493 ALA A CA 1
ATOM 3882 C C . ALA A 1 493 ? -29.502 -8.851 33.607 1.00 85.44 493 ALA A C 1
ATOM 3884 O O . ALA A 1 493 ? -28.518 -8.169 33.346 1.00 85.44 493 ALA A O 1
ATOM 3885 N N . ASP A 1 494 ? -30.201 -9.447 32.641 1.00 90.25 494 ASP A N 1
ATOM 3886 C CA . ASP A 1 494 ? -29.900 -9.345 31.209 1.00 90.25 494 ASP A CA 1
ATOM 3887 C C . ASP A 1 494 ? -30.362 -8.020 30.571 1.00 90.25 494 ASP A C 1
ATOM 3889 O O . ASP A 1 494 ? -29.993 -7.718 29.430 1.00 90.25 494 ASP A O 1
ATOM 3893 N N . ARG A 1 495 ? -31.153 -7.215 31.296 1.00 95.06 495 ARG A N 1
ATOM 3894 C CA . ARG A 1 495 ? -31.616 -5.891 30.856 1.00 95.06 495 ARG A CA 1
ATOM 3895 C C . ARG A 1 495 ? -30.667 -4.763 31.238 1.00 95.06 495 ARG A C 1
ATOM 3897 O O . ARG A 1 495 ? -30.692 -3.737 30.565 1.00 95.06 495 ARG A O 1
ATOM 3904 N N . LEU A 1 496 ? -29.819 -4.943 32.250 1.00 97.12 496 LEU A N 1
ATOM 3905 C CA . LEU A 1 496 ? -28.727 -4.024 32.573 1.00 97.12 496 LEU A CA 1
ATOM 3906 C C . LEU A 1 496 ? -27.425 -4.805 32.742 1.00 97.12 496 LEU A C 1
ATOM 3908 O O . LEU A 1 496 ? -27.151 -5.365 33.799 1.00 97.12 496 LEU A O 1
ATOM 3912 N N . GLU A 1 497 ? -26.584 -4.768 31.716 1.00 96.56 497 GLU A N 1
ATOM 3913 C CA . GLU A 1 497 ? -25.283 -5.425 31.732 1.00 96.56 497 GLU A CA 1
ATOM 3914 C C . GLU A 1 497 ? -24.164 -4.376 31.708 1.00 96.56 497 GLU A C 1
ATOM 3916 O O . GLU A 1 497 ? -24.061 -3.563 30.788 1.00 96.56 497 GLU A O 1
ATOM 3921 N N . VAL A 1 498 ? -23.283 -4.412 32.709 1.00 96.19 498 VAL A N 1
ATOM 3922 C CA . VAL A 1 498 ? -22.090 -3.557 32.763 1.00 96.19 498 VAL A CA 1
ATOM 3923 C C . VAL A 1 498 ? -20.852 -4.439 32.760 1.00 96.19 498 VAL A C 1
ATOM 3925 O O . VAL A 1 498 ? -20.693 -5.301 33.627 1.00 96.19 498 VAL A O 1
ATOM 3928 N N . ARG A 1 499 ? -19.961 -4.219 31.794 1.00 95.94 499 ARG A N 1
ATOM 3929 C CA . ARG A 1 499 ? -18.731 -4.990 31.611 1.00 95.94 499 ARG A CA 1
ATOM 3930 C C . ARG A 1 499 ? -17.511 -4.080 31.486 1.00 95.94 499 ARG A C 1
ATOM 3932 O O . ARG A 1 499 ? -17.603 -2.917 31.099 1.00 95.94 499 ARG A O 1
ATOM 3939 N N . LEU A 1 500 ? -16.354 -4.631 31.827 1.00 94.69 500 LEU A N 1
ATOM 3940 C CA . LEU A 1 500 ? -15.062 -3.970 31.783 1.00 94.69 500 LEU A CA 1
ATOM 3941 C C . LEU A 1 500 ? -14.146 -4.663 30.777 1.00 94.69 500 LEU A C 1
ATOM 3943 O O . LEU A 1 500 ? -13.936 -5.876 30.860 1.00 94.69 500 LEU A O 1
ATOM 3947 N N . TYR A 1 501 ? -13.584 -3.894 29.851 1.00 94.56 501 TYR A N 1
ATOM 3948 C CA . TYR A 1 501 ? -12.616 -4.380 28.871 1.00 94.56 501 TYR A CA 1
ATOM 3949 C C . TYR A 1 501 ? -11.189 -3.964 29.251 1.00 94.56 501 TYR A C 1
ATOM 3951 O O . TYR A 1 501 ? -10.976 -2.993 29.979 1.00 94.56 501 TYR A O 1
ATOM 3959 N N . ASP A 1 502 ? -10.199 -4.693 28.742 1.00 90.06 502 ASP A N 1
ATOM 3960 C CA . ASP A 1 502 ? -8.775 -4.504 29.050 1.00 90.06 502 ASP A CA 1
ATOM 3961 C C . ASP A 1 502 ? -7.906 -4.162 27.830 1.00 90.06 502 ASP A C 1
ATOM 3963 O O . ASP A 1 502 ? -6.706 -3.935 27.970 1.00 90.06 502 ASP A O 1
ATOM 3967 N N . ARG A 1 503 ? -8.509 -4.075 26.639 1.00 87.00 503 ARG A N 1
ATOM 3968 C CA . ARG A 1 503 ? -7.859 -3.660 25.387 1.00 87.00 503 ARG A CA 1
ATOM 3969 C C . ARG A 1 503 ? -8.572 -2.460 24.785 1.00 87.00 503 ARG A C 1
ATOM 3971 O O . ARG A 1 503 ? -9.765 -2.566 24.497 1.00 87.00 503 ARG A O 1
ATOM 3978 N N . LEU A 1 504 ? -7.842 -1.377 24.510 1.00 87.94 504 LEU A N 1
ATOM 3979 C CA . LEU A 1 504 ? -8.404 -0.159 23.912 1.00 87.94 504 LEU A CA 1
ATOM 3980 C C . LEU A 1 504 ? -9.213 -0.467 22.631 1.00 87.94 504 LEU A C 1
ATOM 3982 O O . LEU A 1 504 ? -8.785 -1.303 21.824 1.00 87.94 504 LEU A O 1
ATOM 3986 N N . PRO A 1 505 ? -10.407 0.127 22.462 1.00 87.31 505 PRO A N 1
ATOM 3987 C CA . PRO A 1 505 ? -11.160 0.056 21.216 1.00 87.31 505 PRO A CA 1
ATOM 3988 C C . PRO A 1 505 ? -10.600 1.040 20.184 1.00 87.31 505 PRO A C 1
ATOM 3990 O O . PRO A 1 505 ? -9.857 1.954 20.532 1.00 87.31 505 PRO A O 1
ATOM 3993 N N . GLU A 1 506 ? -10.967 0.869 18.914 1.00 85.06 506 GLU A N 1
ATOM 3994 C CA . GLU A 1 506 ? -10.586 1.818 17.855 1.00 85.06 506 GLU A CA 1
ATOM 3995 C C . GLU A 1 506 ? -11.461 3.092 17.889 1.00 85.06 506 GLU A C 1
ATOM 3997 O O . GLU A 1 506 ? -11.013 4.181 17.521 1.00 85.06 506 GLU A O 1
ATOM 4002 N N . CYS A 1 507 ? -12.692 2.982 18.400 1.00 90.25 507 CYS A N 1
ATOM 4003 C CA . CYS A 1 507 ? -13.632 4.089 18.577 1.00 90.25 507 CYS A CA 1
ATOM 4004 C C . CYS A 1 507 ? -14.442 3.969 19.881 1.00 90.25 507 CYS A C 1
ATOM 4006 O O . CYS A 1 507 ? -14.534 2.894 20.476 1.00 90.25 507 CYS A O 1
ATOM 4008 N N . SER A 1 508 ? -15.015 5.085 20.334 1.00 96.00 508 SER A N 1
ATOM 4009 C CA . SER A 1 508 ? -16.128 5.099 21.277 1.00 96.00 508 SER A CA 1
ATOM 4010 C C . SER A 1 508 ? -17.447 5.012 20.517 1.00 96.00 508 SER A C 1
ATOM 4012 O O . SER A 1 508 ? -17.577 5.538 19.411 1.00 96.00 508 SER A O 1
ATOM 4014 N N . VAL A 1 509 ? -18.426 4.346 21.123 1.00 97.56 509 VAL A N 1
ATOM 4015 C CA . VAL A 1 509 ? -19.727 4.055 20.516 1.00 97.56 509 VAL A CA 1
ATOM 4016 C C . VAL A 1 509 ? -20.817 4.378 21.524 1.00 97.56 509 VAL A C 1
ATOM 4018 O O . VAL A 1 509 ? -20.808 3.858 22.637 1.00 97.56 509 VAL A O 1
ATOM 4021 N N . HIS A 1 510 ? -21.771 5.212 21.129 1.00 98.00 510 HIS A N 1
ATOM 4022 C CA . HIS A 1 510 ? -23.007 5.439 21.867 1.00 98.00 510 HIS A CA 1
ATOM 4023 C C . HIS A 1 510 ? -24.172 5.114 20.936 1.00 98.00 510 HIS A C 1
ATOM 4025 O O . HIS A 1 510 ? -24.529 5.919 20.078 1.00 98.00 510 HIS A O 1
ATOM 4031 N N . GLN A 1 511 ? -24.717 3.908 21.063 1.00 97.94 511 GLN A N 1
ATOM 4032 C CA . GLN A 1 511 ? -25.868 3.460 20.289 1.00 97.94 511 GLN A CA 1
ATOM 4033 C C . GLN A 1 511 ? -27.141 3.660 21.104 1.00 97.94 511 GLN A C 1
ATOM 4035 O O . GLN A 1 511 ? -27.220 3.222 22.253 1.00 97.94 511 GLN A O 1
ATOM 4040 N N . VAL A 1 512 ? -28.144 4.261 20.477 1.00 98.12 512 VAL A N 1
ATOM 4041 C CA . VAL A 1 512 ? -29.519 4.291 20.963 1.00 98.12 512 VAL A CA 1
ATOM 4042 C C . VAL A 1 512 ? -30.413 3.830 19.823 1.00 98.12 512 VAL A C 1
ATOM 4044 O O . VAL A 1 512 ? -30.514 4.505 18.800 1.00 98.12 512 VAL A O 1
ATOM 4047 N N . ASP A 1 513 ? -31.013 2.655 19.990 1.00 97.12 513 ASP A N 1
ATOM 4048 C CA . ASP A 1 513 ? -31.793 1.972 18.958 1.00 97.12 513 ASP A CA 1
ATOM 4049 C C . ASP A 1 513 ? -31.021 1.886 17.627 1.00 97.12 513 ASP A C 1
ATOM 4051 O O . ASP A 1 513 ? -29.940 1.288 17.579 1.00 97.12 513 ASP A O 1
ATOM 4055 N N . ASP A 1 514 ? -31.541 2.495 16.561 1.00 94.38 514 ASP A N 1
ATOM 4056 C CA . ASP A 1 514 ? -30.938 2.457 15.225 1.00 94.38 514 ASP A CA 1
ATOM 4057 C C . ASP A 1 514 ? -29.981 3.639 14.968 1.00 94.38 514 ASP A C 1
ATOM 4059 O O . ASP A 1 514 ? -29.486 3.806 13.854 1.00 94.38 514 ASP A O 1
ATOM 4063 N N . ARG A 1 515 ? -29.696 4.473 15.978 1.00 95.62 515 ARG A N 1
ATOM 4064 C CA . ARG A 1 515 ? -28.766 5.606 15.872 1.00 95.62 515 ARG A CA 1
ATOM 4065 C C . ARG A 1 515 ? -27.479 5.332 16.621 1.00 95.62 515 ARG A C 1
ATOM 4067 O O . ARG A 1 515 ? -27.493 4.927 17.781 1.00 95.62 515 ARG A O 1
ATOM 4074 N N . ILE A 1 516 ? -26.357 5.610 15.973 1.00 95.88 516 ILE A N 1
ATOM 4075 C CA . ILE A 1 516 ? -25.026 5.418 16.535 1.00 95.88 516 ILE A CA 1
ATOM 4076 C C . ILE A 1 516 ? -24.283 6.748 16.498 1.00 95.88 516 ILE A C 1
ATOM 4078 O O . ILE A 1 516 ? -24.141 7.357 15.443 1.00 95.88 516 ILE A O 1
ATOM 4082 N N . MET A 1 517 ? -23.779 7.185 17.650 1.00 97.00 517 MET A N 1
ATOM 4083 C CA . MET A 1 517 ? -22.772 8.239 17.739 1.00 97.00 517 MET A CA 1
ATOM 4084 C C . MET A 1 517 ? -21.399 7.607 17.931 1.00 97.00 517 MET A C 1
ATOM 4086 O O . MET A 1 517 ? -21.151 6.945 18.945 1.00 97.00 517 MET A O 1
ATOM 4090 N N . VAL A 1 518 ? -20.510 7.817 16.963 1.00 94.88 518 VAL A N 1
ATOM 4091 C CA . VAL A 1 518 ? -19.159 7.248 16.959 1.00 94.88 518 VAL A CA 1
ATOM 4092 C C . VAL A 1 518 ? -18.097 8.344 16.971 1.00 94.88 518 VAL A C 1
ATOM 4094 O O . VAL A 1 518 ? -18.213 9.344 16.262 1.00 94.88 518 VAL A O 1
ATOM 4097 N N . ALA A 1 519 ? -17.038 8.140 17.755 1.00 93.25 519 ALA A N 1
ATOM 4098 C CA . ALA A 1 519 ? -15.823 8.948 17.691 1.00 93.25 519 ALA A CA 1
ATOM 4099 C C . ALA A 1 519 ? -14.580 8.068 17.795 1.00 93.25 519 ALA A C 1
ATOM 4101 O O . ALA A 1 519 ? -14.469 7.209 18.663 1.00 93.25 519 ALA A O 1
ATOM 4102 N N . PHE A 1 520 ? -13.606 8.294 16.924 1.00 87.00 520 PHE A N 1
ATOM 4103 C CA . PHE A 1 520 ? -12.369 7.518 16.917 1.00 87.00 520 PHE A CA 1
ATOM 4104 C C . PHE A 1 520 ? -11.451 7.958 18.047 1.00 87.00 520 PHE A C 1
ATOM 4106 O O . PHE A 1 520 ? -11.355 9.155 18.321 1.00 87.00 520 PHE A O 1
ATOM 4113 N N . LEU A 1 521 ? -10.768 7.009 18.697 1.00 83.38 521 LEU A N 1
ATOM 4114 C CA . LEU A 1 521 ? -9.885 7.326 19.819 1.00 83.38 521 LEU A CA 1
ATOM 4115 C C . LEU A 1 521 ? -8.721 8.200 19.322 1.00 83.38 521 LEU A C 1
ATOM 4117 O O . LEU A 1 521 ? -7.873 7.735 18.557 1.00 83.38 521 LEU A O 1
ATOM 4121 N N . PRO A 1 522 ? -8.654 9.478 19.730 1.00 76.25 522 PRO A N 1
ATOM 4122 C CA . PRO A 1 522 ? -7.625 10.383 19.243 1.00 76.25 522 PRO A CA 1
ATOM 4123 C C . PRO A 1 522 ? -6.335 10.218 20.049 1.00 76.25 522 PRO A C 1
ATOM 4125 O O . PRO A 1 522 ? -6.380 9.873 21.236 1.00 76.25 522 PRO A O 1
ATOM 4128 N N . TYR A 1 523 ? -5.198 10.549 19.431 1.00 77.56 523 TYR A N 1
ATOM 4129 C CA . TYR A 1 523 ? -3.935 10.637 20.157 1.00 77.56 523 TYR A CA 1
ATOM 4130 C C . TYR A 1 523 ? -3.959 11.832 21.125 1.00 77.56 523 TYR A C 1
ATOM 4132 O O . TYR A 1 523 ? -4.363 12.928 20.726 1.00 77.56 523 TYR A O 1
ATOM 4140 N N . GLN A 1 524 ? -3.565 11.631 22.386 1.00 83.56 524 GLN A N 1
ATOM 4141 C CA . GLN A 1 524 ? -3.443 12.673 23.429 1.00 83.56 524 GLN A CA 1
ATOM 4142 C C . GLN A 1 524 ? -4.721 13.474 23.752 1.00 83.56 524 GLN A C 1
ATOM 4144 O O . GLN A 1 524 ? -4.669 14.527 24.390 1.00 83.56 524 GLN A O 1
ATOM 4149 N N . ARG A 1 525 ? -5.900 13.021 23.316 1.00 83.94 525 ARG A N 1
ATOM 4150 C CA . ARG A 1 525 ? -7.172 13.716 23.573 1.00 83.94 525 ARG A CA 1
ATOM 4151 C C . ARG A 1 525 ? -8.227 12.760 24.113 1.00 83.94 525 ARG A C 1
ATOM 4153 O O . ARG A 1 525 ? -8.162 11.546 23.941 1.00 83.94 525 ARG A O 1
ATOM 4160 N N . ARG A 1 526 ? -9.242 13.314 24.772 1.00 86.38 526 ARG A N 1
ATOM 4161 C CA . ARG A 1 526 ? -10.420 12.543 25.191 1.00 86.38 526 ARG A CA 1
ATOM 4162 C C . ARG A 1 526 ? -11.358 12.334 24.006 1.00 86.38 526 ARG A C 1
ATOM 4164 O O . ARG A 1 526 ? -11.534 13.251 23.205 1.00 86.38 526 ARG A O 1
ATOM 4171 N N . THR A 1 527 ? -12.015 11.180 23.962 1.00 88.19 527 THR A N 1
ATOM 4172 C CA . THR A 1 527 ? -13.074 10.858 22.989 1.00 88.19 527 THR A CA 1
ATOM 4173 C C . THR A 1 527 ? -14.214 11.876 23.034 1.00 88.19 527 THR A C 1
ATOM 4175 O O . THR A 1 527 ? -14.728 12.276 21.999 1.00 88.19 527 THR A O 1
ATOM 4178 N N . SER A 1 528 ? -14.562 12.406 24.210 1.00 90.44 528 SER A N 1
ATOM 4179 C CA . SER A 1 528 ? -15.616 13.424 24.333 1.00 90.44 528 SER A CA 1
ATOM 4180 C C . SER A 1 528 ? -15.270 14.799 23.750 1.00 90.44 528 SER A C 1
ATOM 4182 O O . SER A 1 528 ? -16.167 15.611 23.545 1.00 90.44 528 SER A O 1
ATOM 4184 N N . ARG A 1 529 ? -13.985 15.076 23.487 1.00 90.00 529 ARG A N 1
ATOM 4185 C CA . ARG A 1 529 ? -13.482 16.371 22.989 1.00 90.00 529 ARG A CA 1
ATOM 4186 C C . ARG A 1 529 ? -13.020 16.322 21.532 1.00 90.00 529 ARG A C 1
ATOM 4188 O O . ARG A 1 529 ? -12.246 17.176 21.103 1.00 90.00 529 ARG A O 1
ATOM 4195 N N . VAL A 1 530 ? -13.422 15.291 20.806 1.00 88.62 530 VAL A N 1
ATOM 4196 C CA . VAL A 1 530 ? -13.186 15.180 19.367 1.00 88.62 530 VAL A CA 1
ATOM 4197 C C . VAL A 1 530 ? -14.502 15.085 18.633 1.00 88.62 530 VAL A C 1
ATOM 4199 O O . VAL A 1 530 ? -15.548 15.003 19.268 1.00 88.62 530 VAL A O 1
ATOM 4202 N N . LYS A 1 531 ? -14.428 15.109 17.306 1.00 89.50 531 LYS A N 1
ATOM 4203 C CA . LYS A 1 531 ? -15.595 15.043 16.444 1.00 89.50 531 LYS A CA 1
ATOM 4204 C C . LYS A 1 531 ? -16.346 13.720 16.630 1.00 89.50 531 LYS A C 1
ATOM 4206 O O . LYS A 1 531 ? -15.725 12.657 16.627 1.00 89.50 531 LYS A O 1
ATOM 4211 N N . HIS A 1 532 ? -17.664 13.810 16.794 1.00 93.62 532 HIS A N 1
ATOM 4212 C CA . HIS A 1 532 ? -18.600 12.683 16.811 1.00 93.62 532 HIS A CA 1
ATOM 4213 C C . HIS A 1 532 ? -19.444 12.714 15.546 1.00 93.62 532 HIS A C 1
ATOM 4215 O O . HIS A 1 532 ? -19.863 13.783 15.103 1.00 93.62 532 HIS A O 1
ATOM 4221 N N . LEU A 1 533 ? -19.717 11.536 14.999 1.00 90.31 533 LEU A N 1
ATOM 4222 C CA . LEU A 1 533 ? -20.596 11.352 13.852 1.00 90.31 533 LEU A CA 1
ATOM 4223 C C . LEU A 1 533 ? -21.847 10.604 14.312 1.00 90.31 533 LEU A C 1
ATOM 4225 O O . LEU A 1 533 ? -21.730 9.495 14.829 1.00 90.31 533 LEU A O 1
ATOM 4229 N N . GLU A 1 534 ? -23.024 11.204 14.138 1.00 93.62 534 GLU A N 1
ATOM 4230 C CA . GLU A 1 534 ? -24.312 10.511 14.240 1.00 93.62 534 GLU A CA 1
ATOM 4231 C C . GLU A 1 534 ? -24.636 9.884 12.885 1.00 93.62 534 GLU A C 1
ATOM 4233 O O . GLU A 1 534 ? -24.717 10.577 11.869 1.00 93.62 534 GLU A O 1
ATOM 4238 N N . ILE A 1 535 ? -24.811 8.568 12.890 1.00 90.12 535 ILE A N 1
ATOM 4239 C CA . ILE A 1 535 ? -25.058 7.730 11.718 1.00 90.12 535 ILE A CA 1
ATOM 4240 C C . ILE A 1 535 ? -26.135 6.692 12.038 1.00 90.12 535 ILE A C 1
ATOM 4242 O O . ILE A 1 535 ? -26.311 6.297 13.194 1.00 90.12 535 ILE A O 1
ATOM 4246 N N . GLY A 1 536 ? -26.843 6.230 11.011 1.00 86.06 536 GLY A N 1
ATOM 4247 C CA . GLY A 1 536 ? -27.741 5.087 11.136 1.00 86.06 536 GLY A CA 1
ATOM 4248 C C . GLY A 1 536 ? -26.974 3.782 11.364 1.00 86.06 536 GLY A C 1
ATOM 4249 O O . GLY A 1 536 ? -25.852 3.612 10.883 1.00 86.06 536 GLY A O 1
ATOM 4250 N N . HIS A 1 537 ? -27.601 2.845 12.067 1.00 85.06 537 HIS A N 1
ATOM 4251 C CA . HIS A 1 537 ? -27.094 1.498 12.329 1.00 85.06 537 HIS A CA 1
ATOM 4252 C C . HIS A 1 537 ? -26.707 0.753 11.043 1.00 85.06 537 HIS A C 1
ATOM 4254 O O . HIS A 1 537 ? -25.678 0.083 10.999 1.00 85.06 537 HIS A O 1
ATOM 4260 N N . ASP A 1 538 ? -27.494 0.925 9.981 1.00 79.06 538 ASP A N 1
ATOM 4261 C CA . ASP A 1 538 ? -27.301 0.205 8.720 1.00 79.06 538 ASP A CA 1
ATOM 4262 C C . ASP A 1 538 ? -26.203 0.813 7.835 1.00 79.06 538 ASP A C 1
ATOM 4264 O O . ASP A 1 538 ? -25.762 0.174 6.877 1.00 79.06 538 ASP A O 1
ATOM 4268 N N . ALA A 1 539 ? -25.719 2.019 8.157 1.00 72.62 539 ALA A N 1
ATOM 4269 C CA . ALA A 1 539 ? -24.595 2.629 7.456 1.00 72.62 539 ALA A CA 1
ATOM 4270 C C . ALA A 1 539 ? -23.302 1.842 7.724 1.00 72.62 539 ALA A C 1
ATOM 4272 O O . ALA A 1 539 ? -23.096 1.344 8.829 1.00 72.62 539 ALA A O 1
ATOM 4273 N N . SER A 1 540 ? -22.379 1.787 6.758 1.00 71.81 540 SER A N 1
ATOM 4274 C CA . SER A 1 540 ? -21.122 1.025 6.891 1.00 71.81 540 SER A CA 1
ATOM 4275 C C . SER A 1 540 ? -20.330 1.400 8.149 1.00 71.81 540 SER A C 1
ATOM 4277 O O . SER A 1 540 ? -19.891 0.532 8.899 1.00 71.81 540 SER A O 1
ATOM 4279 N N . LEU A 1 541 ? -20.222 2.700 8.447 1.00 74.56 541 LEU A N 1
ATOM 4280 C CA . LEU A 1 541 ? -19.562 3.169 9.668 1.00 74.56 541 LEU A CA 1
ATOM 4281 C C . LEU A 1 541 ? -20.334 2.769 10.947 1.00 74.56 541 LEU A C 1
ATOM 4283 O O . LEU A 1 541 ? -19.720 2.553 11.992 1.00 74.56 541 LEU A O 1
ATOM 4287 N N . GLY A 1 542 ? -21.661 2.629 10.866 1.00 84.25 542 GLY A N 1
ATOM 4288 C CA . GLY A 1 542 ? -22.514 2.148 11.954 1.00 84.25 542 GLY A CA 1
ATOM 4289 C C . GLY A 1 542 ? -22.279 0.665 12.235 1.00 84.25 542 GLY A C 1
ATOM 4290 O O . GLY A 1 542 ? -22.050 0.286 13.385 1.00 84.25 542 GLY A O 1
ATOM 4291 N N . GLN A 1 543 ? -22.204 -0.152 11.182 1.00 80.81 543 GLN A N 1
ATOM 4292 C CA . GLN A 1 543 ? -21.859 -1.574 11.274 1.00 80.81 543 GLN A CA 1
ATOM 4293 C C . GLN A 1 543 ? -20.447 -1.780 11.843 1.00 80.81 543 GLN A C 1
ATOM 4295 O O . GLN A 1 543 ? -20.252 -2.615 12.728 1.00 80.81 543 GLN A O 1
ATOM 4300 N N . PHE A 1 544 ? -19.467 -0.977 11.413 1.00 80.94 544 PHE A N 1
ATOM 4301 C CA . PHE A 1 544 ? -18.121 -0.986 11.993 1.00 80.94 544 PHE A CA 1
ATOM 4302 C C . PHE A 1 544 ? -18.143 -0.675 13.498 1.00 80.94 544 PHE A C 1
ATOM 4304 O O . PHE A 1 544 ? -17.561 -1.415 14.294 1.00 80.94 544 PHE A O 1
ATOM 4311 N N . ALA A 1 545 ? -18.840 0.389 13.910 1.00 88.06 545 ALA A N 1
ATOM 4312 C CA . ALA A 1 545 ? -18.975 0.752 15.320 1.00 88.06 545 ALA A CA 1
ATOM 4313 C C . ALA A 1 545 ? -19.628 -0.378 16.140 1.00 88.06 545 ALA A C 1
ATOM 4315 O O . ALA A 1 545 ? -19.181 -0.695 17.245 1.00 88.06 545 ALA A O 1
ATOM 4316 N N . GLN A 1 546 ? -20.633 -1.051 15.581 1.00 92.88 546 GLN A N 1
ATOM 4317 C CA . GLN A 1 546 ? -21.255 -2.210 16.211 1.00 92.88 546 GLN A CA 1
ATOM 4318 C C . GLN A 1 546 ? -20.293 -3.396 16.336 1.00 92.88 546 GLN A C 1
ATOM 4320 O O . GLN A 1 546 ? -20.220 -4.003 17.402 1.00 92.88 546 GLN A O 1
ATOM 4325 N N . LEU A 1 547 ? -19.507 -3.707 15.303 1.00 86.75 547 LEU A N 1
ATOM 4326 C CA . LEU A 1 547 ? -18.489 -4.761 15.369 1.00 86.75 547 LEU A CA 1
ATOM 4327 C C . LEU A 1 547 ? -17.450 -4.481 16.460 1.00 86.75 547 LEU A C 1
ATOM 4329 O O . LEU A 1 547 ? -17.073 -5.395 17.198 1.00 86.75 547 LEU A O 1
ATOM 4333 N N . GLN A 1 548 ? -17.026 -3.221 16.612 1.00 91.31 548 GLN A N 1
ATOM 4334 C CA . GLN A 1 548 ? -16.149 -2.813 17.713 1.00 91.31 548 GLN A CA 1
ATOM 4335 C C . GLN A 1 548 ? -16.812 -3.067 19.068 1.00 91.31 548 GLN A C 1
ATOM 4337 O O . GLN A 1 548 ? -16.173 -3.620 19.964 1.00 91.31 548 GLN A O 1
ATOM 4342 N N . PHE A 1 549 ? -18.094 -2.725 19.217 1.00 96.81 549 PHE A N 1
ATOM 4343 C CA . PHE A 1 549 ? -18.847 -3.018 20.434 1.00 96.81 549 PHE A CA 1
ATOM 4344 C C . PHE A 1 549 ? -18.904 -4.524 20.725 1.00 96.81 549 PHE A C 1
ATOM 4346 O O . PHE A 1 549 ? -18.468 -4.948 21.793 1.00 96.81 549 PHE A O 1
ATOM 4353 N N . GLU A 1 550 ? -19.384 -5.337 19.783 1.00 95.44 550 GLU A N 1
ATOM 4354 C CA . GLU A 1 550 ? -19.604 -6.778 19.974 1.00 95.44 550 GLU A CA 1
ATOM 4355 C C . GLU A 1 550 ? -18.288 -7.534 20.231 1.00 95.44 550 GLU A C 1
ATOM 4357 O O . GLU A 1 550 ? -18.209 -8.382 21.124 1.00 95.44 550 GLU A O 1
ATOM 4362 N N . SER A 1 551 ? -17.213 -7.174 19.520 1.00 90.12 551 SER A N 1
ATOM 4363 C CA . SER A 1 551 ? -15.881 -7.754 19.732 1.00 90.12 551 SER A CA 1
ATOM 4364 C C . SER A 1 551 ? -15.382 -7.524 21.161 1.00 90.12 551 SER A C 1
ATOM 4366 O O . SER A 1 551 ? -14.901 -8.450 21.822 1.00 90.12 551 SER A O 1
ATOM 4368 N N . LYS A 1 552 ? -15.526 -6.295 21.675 1.00 93.94 552 LYS A N 1
ATOM 4369 C CA . LYS A 1 552 ? -15.140 -5.974 23.054 1.00 93.94 552 LYS A CA 1
ATOM 4370 C C . LYS A 1 552 ? -16.098 -6.591 24.061 1.00 93.94 552 LYS A C 1
ATOM 4372 O O . LYS A 1 552 ? -15.643 -7.058 25.100 1.00 93.94 552 LYS A O 1
ATOM 4377 N N . TRP A 1 553 ? -17.389 -6.644 23.750 1.00 96.06 553 TRP A N 1
ATOM 4378 C CA . TRP A 1 553 ? -18.415 -7.241 24.600 1.00 96.06 553 TRP A CA 1
ATOM 4379 C C . TRP A 1 553 ? -18.125 -8.708 24.918 1.00 96.06 553 TRP A C 1
ATOM 4381 O O . TRP A 1 553 ? -18.216 -9.120 26.078 1.00 96.06 553 TRP A O 1
ATOM 4391 N N . ALA A 1 554 ? -17.726 -9.474 23.898 1.00 92.00 554 ALA A N 1
ATOM 4392 C CA . ALA A 1 554 ? -17.400 -10.891 24.018 1.00 92.00 554 ALA A CA 1
ATOM 4393 C C . ALA A 1 554 ? -16.182 -11.157 24.921 1.00 92.00 554 ALA A C 1
ATOM 4395 O O . ALA A 1 554 ? -16.155 -12.160 25.630 1.00 92.00 554 ALA A O 1
ATOM 4396 N N . ALA A 1 555 ? -15.191 -10.260 24.922 1.00 88.12 555 ALA A N 1
ATOM 4397 C CA . ALA A 1 555 ? -13.973 -10.390 25.728 1.00 88.12 555 ALA A CA 1
ATOM 4398 C C . ALA A 1 555 ? -14.056 -9.702 27.106 1.00 88.12 555 ALA A C 1
ATOM 4400 O O . ALA A 1 555 ? -13.196 -9.917 27.961 1.00 88.12 555 ALA A O 1
ATOM 4401 N N . ALA A 1 556 ? -15.050 -8.838 27.324 1.00 93.12 556 ALA A N 1
ATOM 4402 C CA . ALA A 1 556 ? -15.157 -8.029 28.530 1.00 93.12 556 ALA A CA 1
ATOM 4403 C C . ALA A 1 556 ? -15.697 -8.819 29.731 1.00 93.12 556 ALA A C 1
ATOM 4405 O O . ALA A 1 556 ? -16.547 -9.701 29.614 1.00 93.12 556 ALA A O 1
ATOM 4406 N N . ARG A 1 557 ? -15.233 -8.440 30.923 1.00 89.94 557 ARG A N 1
ATOM 4407 C CA . ARG A 1 557 ? -15.587 -9.075 32.199 1.00 89.94 557 ARG A CA 1
ATOM 4408 C C . ARG A 1 557 ? -16.769 -8.355 32.851 1.00 89.94 557 ARG A C 1
ATOM 4410 O O . ARG A 1 557 ? -16.750 -7.128 32.878 1.00 89.94 557 ARG A O 1
ATOM 4417 N N . PRO A 1 558 ? -17.763 -9.051 33.428 1.00 91.69 558 PRO A N 1
ATOM 4418 C CA . PRO A 1 558 ? -18.847 -8.388 34.150 1.00 91.69 558 PRO A CA 1
ATOM 4419 C C . PRO A 1 558 ? -18.310 -7.578 35.336 1.00 91.69 558 PRO A C 1
ATOM 4421 O O . PRO A 1 558 ? -17.357 -7.988 36.006 1.00 91.69 558 PRO A O 1
ATOM 4424 N N . LEU A 1 559 ? -18.925 -6.417 35.579 1.00 91.12 559 LEU A N 1
ATOM 4425 C CA . LEU A 1 559 ? -18.613 -5.543 36.714 1.00 91.12 559 LEU A CA 1
ATOM 4426 C C . LEU A 1 559 ? -19.108 -6.130 38.049 1.00 91.12 559 LEU A C 1
ATOM 4428 O O . LEU A 1 559 ? -18.613 -5.753 39.114 1.00 91.12 559 LEU A O 1
ATOM 4432 N N . GLU A 1 560 ? -20.078 -7.040 37.994 1.00 83.88 560 GLU A N 1
ATOM 4433 C CA . GLU A 1 560 ? -20.621 -7.734 39.158 1.00 83.88 560 GLU A CA 1
ATOM 4434 C C . GLU A 1 560 ? -19.529 -8.492 39.938 1.00 83.88 560 GLU A C 1
ATOM 4436 O O . GLU A 1 560 ? -18.611 -9.081 39.364 1.00 83.88 560 GLU A O 1
ATOM 4441 N N . GLY A 1 561 ? -19.581 -8.393 41.271 1.00 78.25 561 GLY A N 1
ATOM 4442 C CA . GLY A 1 561 ? -18.595 -8.966 42.201 1.00 78.25 561 GLY A CA 1
ATOM 4443 C C . GLY A 1 561 ? -17.194 -8.341 42.185 1.00 78.25 561 GLY A C 1
ATOM 4444 O O . GLY A 1 561 ? -16.326 -8.748 42.958 1.00 78.25 561 GLY A O 1
ATOM 4445 N N . MET A 1 562 ? -16.949 -7.319 41.362 1.00 84.50 562 MET A N 1
ATOM 4446 C CA . MET A 1 562 ? -15.762 -6.479 41.513 1.00 84.50 562 MET A CA 1
ATOM 4447 C C . MET A 1 562 ? -15.968 -5.514 42.694 1.00 84.50 562 MET A C 1
ATOM 4449 O O . MET A 1 562 ? -17.029 -4.897 42.808 1.00 84.50 562 MET A O 1
ATOM 4453 N N . LYS A 1 563 ? -14.946 -5.304 43.527 1.00 83.62 563 LYS A N 1
ATOM 4454 C CA . LYS A 1 563 ? -14.901 -4.327 44.629 1.00 83.62 563 LYS A CA 1
ATOM 4455 C C . LYS A 1 563 ? -13.608 -3.514 44.545 1.00 83.62 563 LYS A C 1
ATOM 4457 O O . LYS A 1 563 ? -12.592 -4.021 44.069 1.00 83.62 563 LYS A O 1
ATOM 4462 N N . TYR A 1 564 ? -13.638 -2.244 44.952 1.00 85.44 564 TYR A N 1
ATOM 4463 C CA . TYR A 1 564 ? -12.382 -1.521 45.160 1.00 85.44 564 TYR A CA 1
ATOM 4464 C C . TYR A 1 564 ? -11.728 -1.997 46.456 1.00 85.44 564 TYR A C 1
ATOM 4466 O O . TYR A 1 564 ? -12.420 -2.279 47.432 1.00 85.44 564 TYR A O 1
ATOM 4474 N N . ALA A 1 565 ? -10.405 -2.074 46.469 1.00 85.12 565 ALA A N 1
ATOM 4475 C CA . ALA A 1 565 ? -9.626 -2.288 47.673 1.00 85.12 565 ALA A CA 1
ATOM 4476 C C . ALA A 1 565 ? -8.432 -1.336 47.695 1.00 85.12 565 ALA A C 1
ATOM 4478 O O . ALA A 1 565 ? -7.732 -1.185 46.692 1.00 85.12 565 ALA A O 1
ATOM 4479 N N . ASP A 1 566 ? -8.206 -0.706 48.840 1.00 86.06 566 ASP A N 1
ATOM 4480 C CA . ASP A 1 566 ? -7.048 0.143 49.075 1.00 86.06 566 ASP A CA 1
ATOM 4481 C C . ASP A 1 566 ? -5.920 -0.741 49.611 1.00 86.06 566 ASP A C 1
ATOM 4483 O O . ASP A 1 566 ? -5.971 -1.236 50.739 1.00 86.06 566 ASP A O 1
ATOM 4487 N N . LEU A 1 567 ? -4.925 -0.980 48.759 1.00 84.19 567 LEU A N 1
ATOM 4488 C CA . LEU A 1 567 ? -3.712 -1.718 49.075 1.00 84.19 567 LEU A CA 1
ATOM 4489 C C . LEU A 1 567 ? -2.736 -0.771 49.774 1.00 84.19 567 LEU A C 1
ATOM 4491 O O . LEU A 1 567 ? -2.236 0.168 49.153 1.00 84.19 567 LEU A O 1
ATOM 4495 N N . ARG A 1 568 ? -2.461 -1.013 51.054 1.00 83.62 568 ARG A N 1
ATOM 4496 C CA . ARG A 1 568 ? -1.512 -0.228 51.847 1.00 83.62 568 ARG A CA 1
ATOM 4497 C C . ARG A 1 568 ? -0.181 -0.961 51.948 1.00 83.62 568 ARG A C 1
ATOM 4499 O O . ARG A 1 568 ? -0.122 -2.069 52.483 1.00 83.62 568 ARG A O 1
ATOM 4506 N N . ASN A 1 569 ? 0.880 -0.317 51.470 1.00 78.94 569 ASN A N 1
ATOM 4507 C CA . ASN A 1 569 ? 2.262 -0.736 51.684 1.00 78.94 569 ASN A CA 1
ATOM 4508 C C . ASN A 1 569 ? 3.033 0.423 52.337 1.00 78.94 569 ASN A C 1
ATOM 4510 O O . ASN A 1 569 ? 3.541 1.321 51.665 1.00 78.94 569 ASN A O 1
ATOM 4514 N N . GLY A 1 570 ? 3.046 0.456 53.671 1.00 82.25 570 GLY A N 1
ATOM 4515 C CA . GLY A 1 570 ? 3.558 1.604 54.421 1.00 82.25 570 GLY A CA 1
ATOM 4516 C C . GLY A 1 570 ? 2.694 2.856 54.215 1.00 82.25 570 GLY A C 1
ATOM 4517 O O . GLY A 1 570 ? 1.511 2.847 54.547 1.00 82.25 570 GLY A O 1
ATOM 4518 N N . GLN A 1 571 ? 3.294 3.935 53.699 1.00 77.81 571 GLN A N 1
ATOM 4519 C CA . GLN A 1 571 ? 2.598 5.193 53.366 1.00 77.81 571 GLN A CA 1
ATOM 4520 C C . GLN A 1 571 ? 1.995 5.193 51.949 1.00 77.81 571 GLN A C 1
ATOM 4522 O O . GLN A 1 571 ? 1.199 6.075 51.634 1.00 77.81 571 GLN A O 1
ATOM 4527 N N . ASP A 1 572 ? 2.364 4.232 51.093 1.00 75.06 572 ASP A N 1
ATOM 4528 C CA . ASP A 1 572 ? 1.835 4.134 49.732 1.00 75.06 572 ASP A CA 1
ATOM 4529 C C . ASP A 1 572 ? 0.469 3.433 49.752 1.00 75.06 572 ASP A C 1
ATOM 4531 O O . ASP A 1 572 ? 0.324 2.334 50.301 1.00 75.06 572 ASP A O 1
ATOM 4535 N N . VAL A 1 573 ? -0.541 4.083 49.171 1.00 81.81 573 VAL A N 1
ATOM 4536 C CA . VAL A 1 573 ? -1.911 3.568 49.078 1.00 81.81 573 VAL A CA 1
ATOM 4537 C C . VAL A 1 573 ? -2.276 3.447 47.608 1.00 81.81 573 VAL A C 1
ATOM 4539 O O . VAL A 1 573 ? -2.487 4.448 46.925 1.00 81.81 573 VAL A O 1
ATOM 4542 N N . LYS A 1 574 ? -2.393 2.209 47.123 1.00 81.00 574 LYS A N 1
ATOM 4543 C CA . LYS A 1 574 ? -2.825 1.918 45.753 1.00 81.00 574 LYS A CA 1
ATOM 4544 C C . LYS A 1 574 ? -4.244 1.379 45.754 1.00 81.00 574 LYS A C 1
ATOM 4546 O O . LYS A 1 574 ? -4.505 0.299 46.276 1.00 81.00 574 LYS A O 1
ATOM 4551 N N . ARG A 1 575 ? -5.160 2.104 45.117 1.00 82.81 575 ARG A N 1
ATOM 4552 C CA . ARG A 1 575 ? -6.531 1.637 44.912 1.00 82.81 575 ARG A CA 1
ATOM 4553 C C . ARG A 1 575 ? -6.581 0.647 43.750 1.00 82.81 575 ARG A C 1
ATOM 4555 O O . ARG A 1 575 ? -6.135 0.931 42.640 1.00 82.81 575 ARG A O 1
ATOM 4562 N N . LEU A 1 576 ? -7.119 -0.539 44.009 1.00 83.62 576 LEU A N 1
ATOM 4563 C CA . LEU A 1 576 ? -7.241 -1.623 43.042 1.00 83.62 576 LEU A CA 1
ATOM 4564 C C . LEU A 1 576 ? -8.701 -2.020 42.876 1.00 83.62 576 LEU A C 1
ATOM 4566 O O . LEU A 1 576 ? -9.438 -2.128 43.848 1.00 83.62 576 LEU A O 1
ATOM 4570 N N . LEU A 1 577 ? -9.107 -2.286 41.640 1.00 85.19 577 LEU A N 1
ATOM 4571 C CA . LEU A 1 577 ? -10.362 -2.956 41.343 1.00 85.19 577 LEU A CA 1
ATOM 4572 C C . LEU A 1 577 ? -10.116 -4.464 41.316 1.00 85.19 577 LEU A C 1
ATOM 4574 O O . LEU A 1 577 ? -9.392 -4.947 40.445 1.00 85.19 577 LEU A O 1
ATOM 4578 N N . LEU A 1 578 ? -10.675 -5.183 42.285 1.00 83.75 578 LEU A N 1
ATOM 4579 C CA . LEU A 1 578 ? -10.434 -6.606 42.508 1.00 83.75 578 LEU A CA 1
ATOM 4580 C C . LEU A 1 578 ? -11.741 -7.385 42.445 1.00 83.75 578 LEU A C 1
ATOM 4582 O O . LEU A 1 578 ? -12.784 -6.880 42.856 1.00 83.75 578 LEU A O 1
ATOM 4586 N N . ARG A 1 579 ? -11.684 -8.637 41.992 1.00 81.25 579 ARG A N 1
ATOM 4587 C CA . ARG A 1 579 ? -12.802 -9.566 42.154 1.00 81.25 579 ARG A CA 1
ATOM 4588 C C . ARG A 1 579 ? -12.680 -10.218 43.523 1.00 81.25 579 ARG A C 1
ATOM 4590 O O . ARG A 1 579 ? -11.674 -10.870 43.793 1.00 81.25 579 ARG A O 1
ATOM 4597 N N . ILE A 1 580 ? -13.675 -9.994 44.377 1.00 81.56 580 ILE A N 1
ATOM 4598 C CA . ILE A 1 580 ? -13.691 -10.494 45.753 1.00 81.56 580 ILE A CA 1
ATOM 4599 C C . ILE A 1 580 ? -14.989 -11.255 45.957 1.00 81.56 580 ILE A C 1
ATOM 4601 O O . ILE A 1 580 ? -16.064 -10.719 45.680 1.00 81.56 580 ILE A O 1
ATOM 4605 N N . TRP A 1 581 ? -14.885 -12.482 46.456 1.00 81.81 581 TRP A N 1
ATOM 4606 C CA . TRP A 1 581 ? -16.039 -13.314 46.765 1.00 81.81 581 TRP A CA 1
ATOM 4607 C C . TRP A 1 581 ? -15.934 -13.911 48.158 1.00 81.81 581 TRP A C 1
ATOM 4609 O O . TRP A 1 581 ? -14.847 -14.064 48.717 1.00 81.81 581 TRP A O 1
ATOM 4619 N N . GLU A 1 582 ? -17.097 -14.225 48.709 1.00 81.31 582 GLU A N 1
ATOM 4620 C CA . GLU A 1 582 ? -17.233 -14.974 49.948 1.00 81.31 582 GLU A CA 1
ATOM 4621 C C . GLU A 1 582 ? -17.450 -16.435 49.570 1.00 81.31 582 GLU A C 1
ATOM 4623 O O . GLU A 1 582 ? -18.379 -16.753 48.826 1.00 81.31 582 GLU A O 1
ATOM 4628 N N . ALA A 1 583 ? -16.588 -17.323 50.059 1.00 75.38 583 ALA A N 1
ATOM 4629 C CA . ALA A 1 583 ? -16.882 -18.745 50.030 1.00 75.38 583 ALA A CA 1
ATOM 4630 C C . ALA A 1 583 ? -17.449 -19.137 51.396 1.00 75.38 583 ALA A C 1
ATOM 4632 O O . ALA A 1 583 ? -16.854 -18.843 52.441 1.00 75.38 583 ALA A O 1
ATOM 4633 N N . ALA A 1 584 ? -18.596 -19.819 51.391 1.00 68.75 584 ALA A N 1
ATOM 4634 C CA . ALA A 1 584 ? -19.020 -20.568 52.562 1.00 68.75 584 ALA A CA 1
ATOM 4635 C C . ALA A 1 584 ? -17.910 -21.586 52.850 1.00 68.75 584 ALA A C 1
ATOM 4637 O O . ALA A 1 584 ? -17.582 -22.394 51.981 1.00 68.75 584 ALA A O 1
ATOM 4638 N N . GLY A 1 585 ? -17.270 -21.479 54.019 1.00 59.44 585 GLY A N 1
ATOM 4639 C CA . GLY A 1 585 ? -16.169 -22.371 54.375 1.00 59.44 585 GLY A CA 1
ATOM 4640 C C . GLY A 1 585 ? -16.599 -23.836 54.239 1.00 59.44 585 GLY A C 1
ATOM 4641 O O . GLY A 1 585 ? -17.791 -24.127 54.396 1.00 59.44 585 GLY A O 1
ATOM 4642 N N . PRO A 1 586 ? -15.670 -24.765 53.944 1.00 54.81 586 PRO A N 1
ATOM 4643 C CA . PRO A 1 586 ? -16.002 -26.181 53.935 1.00 54.81 586 PRO A CA 1
ATOM 4644 C C . PRO A 1 586 ? -16.671 -26.509 55.268 1.00 54.81 586 PRO A C 1
ATOM 4646 O O . PRO A 1 586 ? -16.129 -26.211 56.335 1.00 54.81 586 PRO A O 1
ATOM 4649 N N . VAL A 1 587 ? -17.880 -27.072 55.207 1.00 49.28 587 VAL A N 1
ATOM 4650 C CA . VAL A 1 587 ? -18.537 -27.639 56.382 1.00 49.28 587 VAL A CA 1
ATOM 4651 C C . VAL A 1 587 ? -17.632 -28.779 56.822 1.00 49.28 587 VAL A C 1
ATOM 4653 O O . VAL A 1 587 ? -17.692 -29.871 56.262 1.00 49.28 587 VAL A O 1
ATOM 4656 N N . VAL A 1 588 ? -16.721 -28.493 57.753 1.00 51.44 588 VAL A N 1
ATOM 4657 C CA . VAL A 1 588 ? -15.872 -29.506 58.370 1.00 51.44 588 VAL A CA 1
ATOM 4658 C C . VAL A 1 588 ? -16.837 -30.544 58.919 1.00 51.44 588 VAL A C 1
ATOM 4660 O O . VAL A 1 588 ? -17.669 -30.226 59.775 1.00 51.44 588 VAL A O 1
ATOM 4663 N N . ALA A 1 589 ? -16.799 -31.751 58.350 1.00 48.53 589 ALA A N 1
ATOM 4664 C CA . ALA A 1 589 ? -17.599 -32.855 58.843 1.00 48.53 589 ALA A CA 1
ATOM 4665 C C . ALA A 1 589 ? -17.324 -32.969 60.350 1.00 48.53 589 ALA A C 1
ATOM 4667 O O . ALA A 1 589 ? -16.158 -32.892 60.746 1.00 48.53 589 ALA A O 1
ATOM 4668 N N . PRO A 1 590 ? -18.360 -33.056 61.200 1.00 48.25 590 PRO A N 1
ATOM 4669 C CA . PRO A 1 590 ? -18.163 -33.106 62.634 1.00 48.25 590 PRO A CA 1
ATOM 4670 C C . PRO A 1 590 ? -17.480 -34.431 62.971 1.00 48.25 590 PRO A C 1
ATOM 4672 O O . PRO A 1 590 ? -18.149 -35.442 63.179 1.00 48.25 590 PRO A O 1
ATOM 4675 N N . ASP A 1 591 ? -16.150 -34.432 63.013 1.00 46.62 591 ASP A N 1
ATOM 4676 C CA . ASP A 1 591 ? -15.398 -35.523 63.609 1.00 46.62 591 ASP A CA 1
ATOM 4677 C C . ASP A 1 591 ? -15.772 -35.550 65.090 1.00 46.62 591 ASP A C 1
ATOM 4679 O O . ASP A 1 591 ? -15.586 -34.595 65.851 1.00 46.62 591 ASP A O 1
ATOM 4683 N N . GLY A 1 592 ? -16.476 -36.622 65.439 1.00 58.81 592 GLY A N 1
ATOM 4684 C CA . GLY A 1 592 ? -17.240 -36.736 66.664 1.00 58.81 592 GLY A CA 1
ATOM 4685 C C . GLY A 1 592 ? -16.381 -36.586 67.911 1.00 58.81 592 GLY A C 1
ATOM 4686 O O . GLY A 1 592 ? -15.403 -37.304 68.097 1.00 58.81 592 GLY A O 1
ATOM 4687 N N . GLY A 1 593 ? -16.824 -35.721 68.825 1.00 53.50 593 GLY A N 1
ATOM 4688 C CA . GLY A 1 593 ? -16.355 -35.773 70.206 1.00 53.50 593 GLY A CA 1
ATOM 4689 C C . GLY A 1 593 ? -16.385 -34.464 70.982 1.00 53.50 593 GLY A C 1
ATOM 4690 O O . GLY A 1 593 ? -15.346 -34.018 71.441 1.00 53.50 593 GLY A O 1
ATOM 4691 N N . GLY A 1 594 ? -17.581 -33.927 71.242 1.00 53.22 594 GLY A N 1
ATOM 4692 C CA . GLY A 1 594 ? -17.849 -33.226 72.503 1.00 53.22 594 GLY A CA 1
ATOM 4693 C C . GLY A 1 594 ? -17.588 -31.712 72.576 1.00 53.22 594 GLY A C 1
ATOM 4694 O O . GLY A 1 594 ? -16.508 -31.217 72.297 1.00 53.22 594 GLY A O 1
ATOM 4695 N N . ALA A 1 595 ? -18.602 -31.031 73.121 1.00 45.50 595 ALA A N 1
ATOM 4696 C CA . ALA A 1 595 ? -18.616 -29.681 73.698 1.00 45.50 595 ALA A CA 1
ATOM 4697 C C . ALA A 1 595 ? -18.751 -28.465 72.750 1.00 45.50 595 ALA A C 1
ATOM 4699 O O . ALA A 1 595 ? -17.798 -27.791 72.380 1.00 45.50 595 ALA A O 1
ATOM 4700 N N . ARG A 1 596 ? -20.032 -28.153 72.485 1.00 49.62 596 ARG A N 1
ATOM 4701 C CA . ARG A 1 596 ? -20.656 -26.828 72.286 1.00 49.62 596 ARG A CA 1
ATOM 4702 C C . ARG A 1 596 ? -19.729 -25.608 72.418 1.00 49.62 596 ARG A C 1
ATOM 4704 O O . ARG A 1 596 ? -19.501 -25.098 73.512 1.00 49.62 596 ARG A O 1
ATOM 4711 N N . GLY A 1 597 ? -19.403 -25.038 71.268 1.00 45.66 597 GLY A N 1
ATOM 4712 C CA . GLY A 1 597 ? -19.317 -23.599 71.065 1.00 45.66 597 GLY A CA 1
ATOM 4713 C C . GLY A 1 597 ? -19.777 -23.322 69.640 1.00 45.66 597 GLY A C 1
ATOM 4714 O O . GLY A 1 597 ? -19.101 -23.740 68.706 1.00 45.66 597 GLY A O 1
ATOM 4715 N N . GLU A 1 598 ? -20.937 -22.686 69.462 1.00 46.00 598 GLU A N 1
ATOM 4716 C CA . GLU A 1 598 ? -21.380 -22.165 68.163 1.00 46.00 598 GLU A CA 1
ATOM 4717 C C . GLU A 1 598 ? -20.387 -21.083 67.720 1.00 46.00 598 GLU A C 1
ATOM 4719 O O . GLU A 1 598 ? -20.562 -19.893 67.975 1.00 46.00 598 GLU A O 1
ATOM 4724 N N . ARG A 1 599 ? -19.282 -21.494 67.094 1.00 49.16 599 ARG A N 1
ATOM 4725 C CA . ARG A 1 599 ? -18.460 -20.578 66.313 1.00 49.16 599 ARG A CA 1
ATOM 4726 C C . ARG A 1 599 ? -19.246 -20.301 65.044 1.00 49.16 599 ARG A C 1
ATOM 4728 O O . ARG A 1 599 ? -19.307 -21.151 64.161 1.00 49.16 599 ARG A O 1
ATOM 4735 N N . SER A 1 600 ? -19.878 -19.130 65.000 1.00 51.56 600 SER A N 1
ATOM 4736 C CA . SER A 1 600 ? -20.381 -18.529 63.766 1.00 51.56 600 SER A CA 1
ATOM 4737 C C . SER A 1 600 ? -19.280 -18.657 62.713 1.00 51.56 600 SER A C 1
ATOM 4739 O O . SER A 1 600 ? -18.195 -18.098 62.889 1.00 51.56 600 SER A O 1
ATOM 4741 N N . GLY A 1 601 ? -19.500 -19.500 61.703 1.00 54.22 601 GLY A N 1
ATOM 4742 C CA . GLY A 1 601 ? -18.510 -19.775 60.670 1.00 54.22 601 GLY A CA 1
ATOM 4743 C C . GLY A 1 601 ? -18.238 -18.490 59.905 1.00 54.22 601 GLY A C 1
ATOM 4744 O O . GLY A 1 601 ? -19.064 -18.073 59.099 1.00 54.22 601 GLY A O 1
ATOM 4745 N N . SER A 1 602 ? -17.113 -17.835 60.193 1.00 62.56 602 SER A N 1
ATOM 4746 C CA . SER A 1 602 ? -16.694 -16.649 59.453 1.00 62.56 602 SER A CA 1
ATOM 4747 C C . SER A 1 602 ? -16.492 -17.052 57.997 1.00 62.56 602 SER A C 1
ATOM 4749 O O . SER A 1 602 ? -15.645 -17.899 57.704 1.00 62.56 602 SER A O 1
ATOM 4751 N N . ALA A 1 603 ? -17.286 -16.477 57.093 1.00 73.06 603 ALA A N 1
ATOM 4752 C CA . ALA A 1 603 ? -17.088 -16.651 55.662 1.00 73.06 603 ALA A CA 1
ATOM 4753 C C . ALA A 1 603 ? -15.649 -16.249 55.316 1.00 73.06 603 ALA A C 1
ATOM 4755 O O . ALA A 1 603 ? -15.167 -15.199 55.747 1.00 73.06 603 ALA A O 1
ATOM 4756 N N . SER A 1 604 ? -14.948 -17.114 54.587 1.00 79.56 604 SER A N 1
ATOM 4757 C CA . SER A 1 604 ? -13.604 -16.801 54.112 1.00 79.56 604 SER A CA 1
ATOM 4758 C C . SER A 1 604 ? -13.731 -15.977 52.841 1.00 79.56 604 SER A C 1
ATOM 4760 O O . SER A 1 604 ? -14.453 -16.347 51.910 1.00 79.56 604 SER A O 1
ATOM 4762 N N . LEU A 1 605 ? -13.053 -14.835 52.822 1.00 83.62 605 LEU A N 1
ATOM 4763 C CA . LEU A 1 605 ? -12.982 -13.973 51.656 1.00 83.62 605 LEU A CA 1
ATOM 4764 C C . LEU A 1 605 ? -11.811 -14.419 50.793 1.00 83.62 605 LEU A C 1
ATOM 4766 O O . LEU A 1 605 ? -10.725 -14.700 51.296 1.00 83.62 605 LEU A O 1
ATOM 4770 N N . TYR A 1 606 ? -12.026 -14.457 49.489 1.00 82.81 606 TYR A N 1
ATOM 4771 C CA . TYR A 1 606 ? -10.991 -14.780 48.521 1.00 82.81 606 TYR A CA 1
ATOM 4772 C C . TYR A 1 606 ? -10.916 -13.683 47.468 1.00 82.81 606 TYR A C 1
ATOM 4774 O O . TYR A 1 606 ? -11.900 -12.993 47.180 1.00 82.81 606 TYR A O 1
ATOM 4782 N N . LEU A 1 607 ? -9.729 -13.516 46.896 1.00 83.31 607 LEU A N 1
ATOM 4783 C CA . LEU A 1 607 ? -9.489 -12.625 45.771 1.00 83.31 607 LEU A CA 1
ATOM 4784 C C . LEU A 1 607 ? -8.675 -13.324 44.693 1.00 83.31 607 LEU A C 1
ATOM 4786 O O . LEU A 1 607 ? -7.883 -14.216 44.981 1.00 83.31 607 LEU A O 1
ATOM 4790 N N . ALA A 1 608 ? -8.847 -12.870 43.456 1.00 76.62 608 ALA A N 1
ATOM 4791 C CA . ALA A 1 608 ? -8.052 -13.299 42.314 1.00 76.62 608 ALA A CA 1
ATOM 4792 C C . ALA A 1 608 ? -7.585 -12.055 41.550 1.00 76.62 608 ALA A C 1
ATOM 4794 O O . ALA A 1 608 ? -8.409 -11.235 41.130 1.00 76.62 608 ALA A O 1
ATOM 4795 N N . SER A 1 609 ? -6.266 -11.865 41.418 1.00 75.06 609 SER A N 1
ATOM 4796 C CA . SER A 1 609 ? -5.707 -10.711 40.699 1.00 75.06 609 SER A CA 1
ATOM 4797 C C . SER A 1 609 ? -4.241 -10.888 40.304 1.00 75.06 609 SER A C 1
ATOM 4799 O O . SER A 1 609 ? -3.349 -10.849 41.149 1.00 75.06 60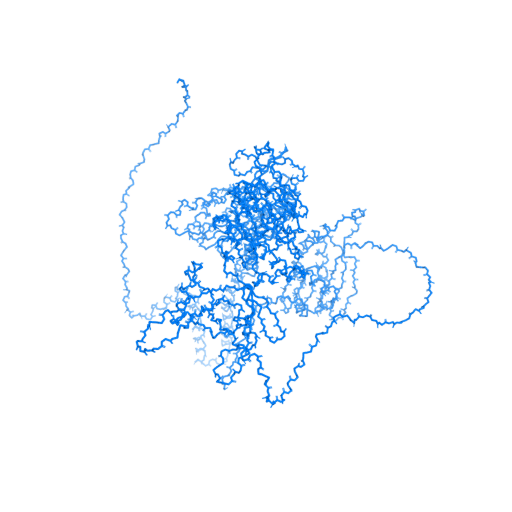9 SER A O 1
ATOM 4801 N N . ASN A 1 610 ? -3.975 -10.914 38.995 1.00 67.62 610 ASN A N 1
ATOM 4802 C CA . ASN A 1 610 ? -2.614 -10.910 38.440 1.00 67.62 610 ASN A CA 1
ATOM 4803 C C . ASN A 1 610 ? -1.817 -9.643 38.806 1.00 67.62 610 ASN A C 1
ATOM 4805 O O . ASN A 1 610 ? -0.588 -9.647 38.821 1.00 67.62 610 ASN A O 1
ATOM 4809 N N . ARG A 1 611 ? -2.505 -8.539 39.131 1.00 69.44 611 ARG A N 1
ATOM 4810 C CA . ARG A 1 611 ? -1.853 -7.272 39.488 1.00 69.44 611 ARG A CA 1
ATOM 4811 C C . ARG A 1 611 ? -1.300 -7.283 40.910 1.00 69.44 611 ARG A C 1
ATOM 4813 O O . ARG A 1 611 ? -0.307 -6.609 41.161 1.00 69.44 611 ARG A O 1
ATOM 4820 N N . ILE A 1 612 ? -1.921 -8.035 41.822 1.00 73.56 612 ILE A N 1
ATOM 4821 C CA . ILE A 1 612 ? -1.400 -8.188 43.185 1.00 73.56 612 ILE A CA 1
ATOM 4822 C C . ILE A 1 612 ? -0.039 -8.876 43.136 1.00 73.56 612 ILE A C 1
ATOM 4824 O O . ILE A 1 612 ? 0.893 -8.371 43.750 1.00 73.56 612 ILE A O 1
ATOM 4828 N N . GLU A 1 613 ? 0.123 -9.910 42.311 1.00 72.62 613 GLU A N 1
ATOM 4829 C CA . GLU A 1 613 ? 1.420 -10.575 42.134 1.00 72.62 613 GLU A CA 1
ATOM 4830 C C . GLU A 1 613 ? 2.495 -9.630 41.588 1.00 72.62 613 GLU A C 1
ATOM 4832 O O . GLU A 1 613 ? 3.598 -9.575 42.123 1.00 72.62 613 GLU A O 1
ATOM 4837 N N . GLY A 1 614 ? 2.164 -8.810 40.584 1.00 68.56 614 GLY A N 1
ATOM 4838 C CA . GLY A 1 614 ? 3.094 -7.805 40.062 1.00 68.56 614 GLY A CA 1
ATOM 4839 C C . GLY A 1 614 ? 3.502 -6.754 41.103 1.00 68.56 614 GLY A C 1
ATOM 4840 O O . GLY A 1 614 ? 4.664 -6.355 41.153 1.00 68.56 614 GLY A O 1
ATOM 4841 N N . ILE A 1 615 ? 2.571 -6.320 41.962 1.00 68.62 615 ILE A N 1
ATOM 4842 C CA . ILE A 1 615 ? 2.862 -5.360 43.039 1.00 68.62 615 ILE A CA 1
ATOM 4843 C C . ILE A 1 615 ? 3.711 -6.006 44.139 1.00 68.62 615 ILE A C 1
ATOM 4845 O O . ILE A 1 615 ? 4.656 -5.377 44.612 1.00 68.62 615 ILE A O 1
ATOM 4849 N N . LEU A 1 616 ? 3.405 -7.247 44.526 1.00 71.62 616 LEU A N 1
ATOM 4850 C CA . LEU A 1 616 ? 4.181 -8.003 45.510 1.00 71.62 616 LEU A CA 1
ATOM 4851 C C . LEU A 1 616 ? 5.612 -8.250 45.009 1.00 71.62 616 LEU A C 1
ATOM 4853 O O . LEU A 1 616 ? 6.569 -7.971 45.731 1.00 71.62 616 LEU A O 1
ATOM 4857 N N . ALA A 1 617 ? 5.769 -8.647 43.743 1.00 71.06 617 ALA A N 1
ATOM 4858 C CA . ALA A 1 617 ? 7.073 -8.823 43.109 1.00 71.06 617 ALA A CA 1
ATOM 4859 C C . ALA A 1 617 ? 7.875 -7.510 43.048 1.00 71.06 617 ALA A C 1
ATOM 4861 O O . ALA A 1 617 ? 9.053 -7.487 43.404 1.00 71.06 617 ALA A O 1
ATOM 4862 N N . ALA A 1 618 ? 7.240 -6.396 42.660 1.00 65.25 618 ALA A N 1
ATOM 4863 C CA . ALA A 1 618 ? 7.885 -5.080 42.616 1.00 65.25 618 ALA A CA 1
ATOM 4864 C C . ALA A 1 618 ? 8.287 -4.556 44.007 1.00 65.25 618 ALA A C 1
ATOM 4866 O O . ALA A 1 618 ? 9.239 -3.788 44.122 1.00 65.25 618 ALA A O 1
ATOM 4867 N N . ALA A 1 619 ? 7.590 -4.982 45.064 1.00 64.94 619 ALA A N 1
ATOM 4868 C CA . ALA A 1 619 ? 7.936 -4.674 46.449 1.00 64.94 619 ALA A CA 1
ATOM 4869 C C . ALA A 1 619 ? 9.106 -5.526 46.992 1.00 64.94 619 ALA A C 1
ATOM 4871 O O . ALA A 1 619 ? 9.430 -5.420 48.173 1.00 64.94 619 ALA A O 1
ATOM 4872 N N . GLY A 1 620 ? 9.738 -6.365 46.159 1.00 60.22 620 GLY A N 1
ATOM 4873 C CA . GLY A 1 620 ? 10.835 -7.247 46.569 1.00 60.22 620 GLY A CA 1
ATOM 4874 C C . GLY A 1 620 ? 10.376 -8.471 47.365 1.00 60.22 620 GLY A C 1
ATOM 4875 O O . GLY A 1 620 ? 11.204 -9.170 47.944 1.00 60.22 620 GLY A O 1
ATOM 4876 N N . VAL A 1 621 ? 9.069 -8.749 47.388 1.00 61.34 621 VAL A N 1
ATOM 4877 C CA . VAL A 1 621 ? 8.482 -9.922 48.044 1.00 61.34 621 VAL A CA 1
ATOM 4878 C C . VAL A 1 621 ? 8.545 -11.091 47.064 1.00 61.34 621 VAL A C 1
ATOM 4880 O O . VAL A 1 621 ? 7.562 -11.450 46.421 1.00 61.34 621 VAL A O 1
ATOM 4883 N N . GLY A 1 622 ? 9.743 -11.640 46.869 1.00 49.84 622 GLY A N 1
ATOM 4884 C CA . GLY A 1 622 ? 9.900 -12.911 46.165 1.00 49.84 622 GLY A CA 1
ATOM 4885 C C . GLY A 1 622 ? 9.451 -14.083 47.050 1.00 49.84 622 GLY A C 1
ATOM 4886 O O . GLY A 1 622 ? 9.507 -13.964 48.276 1.00 49.84 622 GLY A O 1
ATOM 4887 N N . PRO A 1 623 ? 9.056 -15.231 46.472 1.00 45.88 623 PRO A N 1
ATOM 4888 C CA . PRO A 1 623 ? 8.906 -16.482 47.212 1.00 45.88 623 PRO A CA 1
ATOM 4889 C C . PRO A 1 623 ? 10.303 -16.995 47.602 1.00 45.88 623 PRO A C 1
ATOM 4891 O O . PRO A 1 623 ? 10.867 -17.882 46.967 1.00 45.88 623 PRO A O 1
ATOM 4894 N N . GLY A 1 624 ? 10.928 -16.355 48.588 1.00 42.00 624 GLY A N 1
ATOM 4895 C CA . GLY A 1 624 ? 12.200 -16.786 49.150 1.00 42.00 624 GLY A CA 1
ATOM 4896 C C . GLY A 1 624 ? 11.961 -17.868 50.206 1.00 42.00 624 GLY A C 1
ATOM 4897 O O . GLY A 1 624 ? 11.194 -17.622 51.136 1.00 42.00 624 GLY A O 1
ATOM 4898 N N . PRO A 1 625 ? 12.610 -19.043 50.122 1.00 38.28 625 PRO A N 1
ATOM 4899 C CA . PRO A 1 625 ? 12.558 -20.049 51.172 1.00 38.28 625 PRO A CA 1
ATOM 4900 C C . PRO A 1 625 ? 13.497 -19.602 52.299 1.00 38.28 625 PRO A C 1
ATOM 4902 O O . PRO A 1 625 ? 14.668 -19.967 52.339 1.00 38.28 625 PRO A O 1
ATOM 4905 N N . GLY A 1 626 ? 13.010 -18.728 53.174 1.00 45.06 626 GLY A N 1
ATOM 4906 C CA . GLY A 1 626 ? 13.761 -18.240 54.325 1.00 45.06 626 GLY A CA 1
ATOM 4907 C C . GLY A 1 626 ? 12.814 -17.968 55.479 1.00 45.06 626 GLY A C 1
ATOM 4908 O O . GLY A 1 626 ? 12.062 -16.996 55.429 1.00 45.06 626 GLY A O 1
ATOM 4909 N N . GLU A 1 627 ? 12.883 -18.826 56.497 1.00 43.94 627 GLU A N 1
ATOM 4910 C CA . GLU A 1 627 ? 12.009 -18.905 57.682 1.00 43.94 627 GLU A CA 1
ATOM 4911 C C . GLU A 1 627 ? 11.951 -17.608 58.523 1.00 43.94 627 GLU A C 1
ATOM 4913 O O . GLU A 1 627 ? 11.053 -17.455 59.342 1.00 43.94 627 GLU A O 1
ATOM 4918 N N . ASP A 1 628 ? 12.823 -16.628 58.253 1.00 4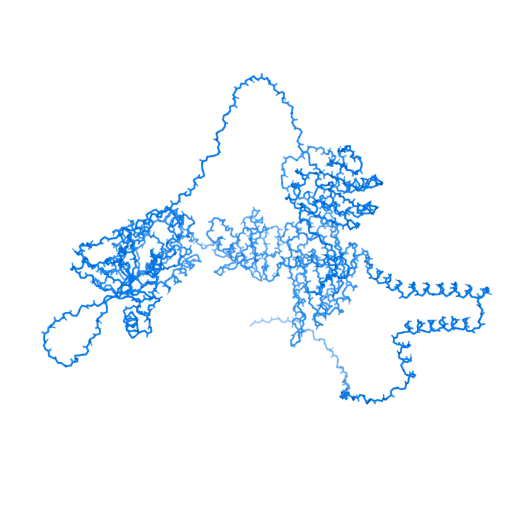5.06 628 ASP A N 1
ATOM 4919 C CA . ASP A 1 628 ? 12.904 -15.344 58.970 1.00 45.06 628 ASP A CA 1
ATOM 4920 C C . ASP A 1 628 ? 12.596 -14.106 58.101 1.00 45.06 628 ASP A C 1
ATOM 4922 O O . ASP A 1 628 ? 12.820 -12.959 58.503 1.00 45.06 628 ASP A O 1
ATOM 4926 N N . SER A 1 629 ? 12.060 -14.297 56.894 1.00 45.81 629 SER A N 1
ATOM 4927 C CA . SER A 1 629 ? 11.688 -13.181 56.019 1.00 45.81 629 SER A CA 1
ATOM 4928 C C . SER A 1 629 ? 10.400 -12.539 56.537 1.00 45.81 629 SER A C 1
ATOM 4930 O O . SER A 1 629 ? 9.306 -13.042 56.294 1.00 45.81 629 SER A O 1
ATOM 4932 N N . HIS A 1 630 ? 10.506 -11.421 57.261 1.00 51.09 630 HIS A N 1
ATOM 4933 C CA . HIS A 1 630 ? 9.360 -10.579 57.606 1.00 51.09 630 HIS A CA 1
ATOM 4934 C C . HIS A 1 630 ? 8.639 -10.134 56.324 1.00 51.09 630 HIS A C 1
ATOM 4936 O O . HIS A 1 630 ? 8.996 -9.119 55.728 1.00 51.09 630 HIS A O 1
ATOM 4942 N N . VAL A 1 631 ? 7.628 -10.897 55.896 1.00 51.34 631 VAL A N 1
ATOM 4943 C CA . VAL A 1 631 ? 6.753 -10.532 54.781 1.00 51.34 631 VAL A CA 1
ATOM 4944 C C . VAL A 1 631 ? 6.182 -9.151 55.110 1.00 51.34 631 VAL A C 1
ATOM 4946 O O . VAL A 1 631 ? 5.533 -9.011 56.155 1.00 51.34 631 VAL A O 1
ATOM 4949 N N . PRO A 1 632 ? 6.436 -8.105 54.300 1.00 53.00 632 PRO A N 1
ATOM 4950 C CA . PRO A 1 632 ? 5.776 -6.830 54.516 1.00 53.00 632 PRO A CA 1
ATOM 4951 C C . PRO A 1 632 ? 4.275 -7.101 54.457 1.00 53.00 632 PRO A C 1
ATOM 4953 O O . PRO A 1 632 ? 3.765 -7.598 53.453 1.00 53.00 632 PRO A O 1
ATOM 4956 N N . GLN A 1 633 ? 3.585 -6.853 55.575 1.00 65.81 633 GLN A N 1
ATOM 4957 C CA . GLN A 1 633 ? 2.144 -7.049 55.680 1.00 65.81 633 GLN A CA 1
ATOM 4958 C C . GLN A 1 633 ? 1.470 -6.063 54.733 1.00 65.81 633 GLN A C 1
ATOM 4960 O O . GLN A 1 633 ? 1.205 -4.915 55.087 1.00 65.81 633 GLN A O 1
ATOM 4965 N N . VAL A 1 634 ? 1.230 -6.503 53.505 1.00 73.75 634 VAL A N 1
ATOM 4966 C CA . VAL A 1 634 ? 0.403 -5.773 52.563 1.00 73.75 634 VAL A CA 1
ATOM 4967 C C . VAL A 1 634 ? -1.025 -5.873 53.075 1.00 73.75 634 VAL A C 1
ATOM 4969 O O . VAL A 1 634 ? -1.605 -6.959 53.118 1.00 73.75 634 VAL A O 1
ATOM 4972 N N . ARG A 1 635 ? -1.564 -4.734 53.513 1.00 84.81 635 ARG A N 1
ATOM 4973 C CA . ARG A 1 635 ? -2.904 -4.655 54.098 1.00 84.81 635 ARG A CA 1
ATOM 4974 C C . ARG A 1 635 ? -3.899 -4.199 53.049 1.00 84.81 635 ARG A C 1
ATOM 4976 O O . ARG A 1 635 ? -3.638 -3.253 52.308 1.00 84.81 635 ARG A O 1
ATOM 4983 N N . LEU A 1 636 ? -5.046 -4.859 53.004 1.00 85.00 636 LEU A N 1
ATOM 4984 C CA . LEU A 1 636 ? -6.151 -4.530 52.113 1.00 85.00 636 LEU A CA 1
ATOM 4985 C C . LEU A 1 636 ? -7.327 -3.993 52.918 1.00 85.00 636 LEU A C 1
ATOM 4987 O O . LEU A 1 636 ? -7.792 -4.643 53.851 1.00 85.00 636 LEU A O 1
ATOM 4991 N N . ILE A 1 637 ? -7.836 -2.829 52.521 1.00 86.44 637 ILE A N 1
ATOM 4992 C CA . ILE A 1 637 ? -9.119 -2.303 52.997 1.00 86.44 637 ILE A CA 1
ATOM 4993 C C . ILE A 1 637 ? -10.107 -2.399 51.845 1.00 86.44 637 ILE A C 1
ATOM 4995 O O . ILE A 1 637 ? -9.964 -1.702 50.842 1.00 86.44 637 ILE A O 1
ATOM 4999 N N . VAL A 1 638 ? -11.096 -3.278 51.974 1.00 84.88 638 VAL A N 1
ATOM 5000 C CA . VAL A 1 638 ? -12.052 -3.581 50.903 1.00 84.88 638 VAL A CA 1
ATOM 5001 C C . VAL A 1 638 ? -13.301 -2.704 51.027 1.00 84.88 638 VAL A C 1
ATOM 5003 O O . VAL A 1 638 ? -13.911 -2.600 52.092 1.00 84.88 638 VAL A O 1
ATOM 5006 N N . GLU A 1 639 ? -13.724 -2.088 49.922 1.00 82.50 639 GLU A N 1
ATOM 5007 C CA . GLU A 1 639 ? -14.950 -1.291 49.851 1.00 82.50 639 GLU A CA 1
ATOM 5008 C C . GLU A 1 639 ? -16.181 -2.140 50.221 1.00 82.50 639 GLU A C 1
ATOM 5010 O O . GLU A 1 639 ? -16.391 -3.235 49.695 1.00 82.50 639 GLU A O 1
ATOM 5015 N N . GLY A 1 640 ? -17.022 -1.616 51.118 1.00 79.38 640 GLY A N 1
ATOM 5016 C CA . GLY A 1 640 ? -18.218 -2.310 51.610 1.00 79.38 640 GLY A CA 1
ATOM 5017 C C . GLY A 1 640 ? -17.975 -3.239 52.804 1.00 79.38 640 GLY A C 1
ATOM 5018 O O . GLY A 1 640 ? -18.943 -3.776 53.330 1.00 79.38 640 GLY A O 1
ATOM 5019 N N . LEU A 1 641 ? -16.727 -3.372 53.268 1.00 80.75 641 LEU A N 1
ATOM 5020 C CA . LEU A 1 641 ? -16.349 -4.074 54.503 1.00 80.75 641 LEU A CA 1
ATOM 5021 C C . LEU A 1 641 ? -15.651 -3.088 55.469 1.00 80.75 641 LEU A C 1
ATOM 5023 O O . LEU A 1 641 ? -14.447 -3.189 55.709 1.00 80.75 641 LEU A O 1
ATOM 5027 N N . PRO A 1 642 ? -16.363 -2.050 55.956 1.00 67.75 642 PRO A N 1
ATOM 5028 C CA . PRO A 1 642 ? -15.750 -0.939 56.677 1.00 67.75 642 PRO A CA 1
ATOM 5029 C C . PRO A 1 642 ? -15.141 -1.377 58.016 1.00 67.75 642 PRO A C 1
ATOM 5031 O O . PRO A 1 642 ? -15.802 -2.012 58.831 1.00 67.75 642 PRO A O 1
ATOM 5034 N N . GLY A 1 643 ? -13.892 -0.967 58.261 1.00 72.69 643 GLY A N 1
ATOM 5035 C CA . GLY A 1 643 ? -13.195 -1.161 59.540 1.00 72.69 643 GLY A CA 1
ATOM 5036 C C . GLY A 1 643 ? -12.396 -2.460 59.670 1.00 72.69 643 GLY A C 1
ATOM 5037 O O . GLY A 1 643 ? -11.738 -2.643 60.690 1.00 72.69 643 GLY A O 1
ATOM 5038 N N . GLN A 1 644 ? -12.409 -3.328 58.656 1.00 81.12 644 GLN A N 1
ATOM 5039 C CA . GLN A 1 644 ? -11.669 -4.589 58.658 1.00 81.12 644 GLN A CA 1
ATOM 5040 C C . GLN A 1 644 ? -10.485 -4.500 57.686 1.00 81.12 644 GLN A C 1
ATOM 5042 O O . GLN A 1 644 ? -10.668 -4.297 56.484 1.00 81.12 644 GLN A O 1
ATOM 5047 N N . GLU A 1 645 ? -9.265 -4.592 58.219 1.00 84.81 645 GLU A N 1
ATOM 5048 C CA . GLU A 1 645 ? -8.052 -4.767 57.414 1.00 84.81 645 GLU A CA 1
ATOM 5049 C C . GLU A 1 645 ? -7.855 -6.261 57.154 1.00 84.81 645 GLU A C 1
ATOM 5051 O O . GLU A 1 645 ? -8.088 -7.083 58.040 1.00 84.81 645 GLU A O 1
ATOM 5056 N N . TYR A 1 646 ? -7.425 -6.609 55.945 1.00 85.75 646 TYR A N 1
ATOM 5057 C CA . TYR A 1 646 ? -7.141 -7.987 55.558 1.00 85.75 646 TYR A CA 1
ATOM 5058 C C . TYR A 1 646 ? -5.667 -8.149 55.199 1.00 85.75 646 TYR A C 1
ATOM 5060 O O . TYR A 1 646 ? -5.097 -7.301 54.506 1.00 85.75 646 TYR A O 1
ATOM 5068 N N . CYS A 1 647 ? -5.071 -9.254 55.633 1.00 83.94 647 CYS A N 1
ATOM 5069 C CA . CYS A 1 647 ? -3.777 -9.725 55.161 1.00 83.94 647 CYS A CA 1
ATOM 5070 C C . CYS A 1 647 ? -3.972 -10.691 53.990 1.00 83.94 647 CYS A C 1
ATOM 5072 O O . CYS A 1 647 ? -4.906 -11.495 53.964 1.00 83.94 647 CYS A O 1
ATOM 5074 N N . LEU A 1 648 ? -3.070 -10.605 53.015 1.00 80.06 648 LEU A N 1
ATOM 5075 C CA . LEU A 1 648 ? -2.989 -11.556 51.913 1.00 80.06 648 LEU A CA 1
ATOM 5076 C C . LEU A 1 648 ? -2.335 -12.853 52.395 1.00 80.06 648 LEU A C 1
ATOM 5078 O O . LEU A 1 648 ? -1.183 -12.818 52.828 1.00 80.06 648 LEU A O 1
ATOM 5082 N N . SER A 1 649 ? -3.031 -13.987 52.272 1.00 78.50 649 SER A N 1
ATOM 5083 C CA . SER A 1 649 ? -2.400 -15.305 52.412 1.00 78.50 649 SER A CA 1
ATOM 5084 C C . SER A 1 649 ? -1.381 -15.543 51.295 1.00 78.50 649 SER A C 1
ATOM 5086 O O . SER A 1 649 ? -1.386 -14.840 50.278 1.00 78.50 649 SER A O 1
ATOM 5088 N N . GLU A 1 650 ? -0.552 -16.579 51.429 1.00 74.69 650 GLU A N 1
ATOM 5089 C CA . GLU A 1 650 ? 0.200 -17.142 50.299 1.00 74.69 650 GLU A CA 1
ATOM 5090 C C . GLU A 1 650 ? -0.735 -17.497 49.124 1.00 74.69 650 GLU A C 1
ATOM 5092 O O . GLU A 1 650 ? -1.930 -17.746 49.344 1.00 74.69 650 GLU A O 1
ATOM 5097 N N . PRO A 1 651 ? -0.234 -17.457 47.872 1.00 76.69 651 PRO A N 1
ATOM 5098 C CA . PRO A 1 651 ? -1.040 -17.806 46.713 1.00 76.69 651 PRO A CA 1
ATOM 5099 C C . PRO A 1 651 ? -1.444 -19.278 46.801 1.00 76.69 651 PRO A C 1
ATOM 5101 O O . PRO A 1 651 ? -0.604 -20.165 46.933 1.00 76.69 651 PRO A O 1
ATOM 5104 N N . ILE A 1 652 ? -2.746 -19.530 46.719 1.00 76.94 652 ILE A N 1
ATOM 5105 C CA . ILE A 1 652 ? -3.301 -20.876 46.676 1.00 76.94 652 ILE A CA 1
ATOM 5106 C C . ILE A 1 652 ? -3.162 -21.352 45.233 1.00 76.94 652 ILE A C 1
ATOM 5108 O O . ILE A 1 652 ? -3.827 -20.835 44.328 1.00 76.94 652 ILE A O 1
ATOM 5112 N N . PHE A 1 653 ? -2.252 -22.297 45.005 1.00 70.25 653 PHE A N 1
ATOM 5113 C CA . PHE A 1 653 ? -2.020 -22.820 43.665 1.00 70.25 653 PHE A CA 1
ATOM 5114 C C . PHE A 1 653 ? -3.239 -23.617 43.167 1.00 70.25 653 PHE A C 1
ATOM 5116 O O . PHE A 1 653 ? -3.869 -24.316 43.966 1.00 70.25 653 PHE A O 1
ATOM 5123 N N . PRO A 1 654 ? -3.590 -23.532 41.866 1.00 61.75 654 PRO A N 1
ATOM 5124 C CA . PRO A 1 654 ? -4.807 -24.145 41.322 1.00 61.75 654 PRO A CA 1
ATOM 5125 C C . PRO A 1 654 ? -4.874 -25.671 41.462 1.00 61.75 654 PRO A C 1
ATOM 5127 O O . PRO A 1 654 ? -5.951 -26.246 41.362 1.00 61.75 654 PRO A O 1
ATOM 5130 N N . ASP A 1 655 ? -3.731 -26.325 41.647 1.00 70.75 655 ASP A N 1
ATOM 5131 C CA . ASP A 1 655 ? -3.559 -27.770 41.795 1.00 70.75 655 ASP A CA 1
ATOM 5132 C C . ASP A 1 655 ? -3.632 -28.253 43.255 1.00 70.75 655 ASP A C 1
ATOM 5134 O O . ASP A 1 655 ? -3.771 -29.454 43.499 1.00 70.75 655 ASP A O 1
ATOM 5138 N N . ALA A 1 656 ? -3.599 -27.347 44.237 1.00 72.69 656 ALA A N 1
ATOM 5139 C CA . ALA A 1 656 ? -3.850 -27.691 45.632 1.00 72.69 656 ALA A CA 1
ATOM 5140 C C . ALA A 1 656 ? -5.354 -27.960 45.862 1.00 72.69 656 ALA A C 1
ATOM 5142 O O . ALA A 1 656 ? -6.185 -27.280 45.261 1.00 72.69 656 ALA A O 1
ATOM 5143 N N . PRO A 1 657 ? -5.750 -28.871 46.776 1.00 70.62 657 PRO A N 1
ATOM 5144 C CA . PRO A 1 657 ? -7.164 -29.139 47.070 1.00 70.62 657 PRO A CA 1
ATOM 5145 C C . PRO A 1 657 ? -7.967 -27.880 47.428 1.00 70.62 657 PRO A C 1
ATOM 5147 O O . PRO A 1 657 ? -9.097 -27.711 46.976 1.00 70.62 657 PRO A O 1
ATOM 5150 N N . GLU A 1 658 ? -7.363 -26.959 48.187 1.00 68.06 658 GLU A N 1
ATOM 5151 C CA . GLU A 1 658 ? -7.960 -25.654 48.498 1.00 68.06 658 GLU A CA 1
ATOM 5152 C C . GLU A 1 658 ? -8.085 -24.754 47.259 1.00 68.06 658 GLU A C 1
ATOM 5154 O O . GLU A 1 658 ? -9.053 -24.007 47.142 1.00 68.06 658 GLU A O 1
ATOM 5159 N N . GLY A 1 659 ? -7.139 -24.840 46.321 1.00 70.38 659 GLY A N 1
ATOM 5160 C CA . GLY A 1 659 ? -7.140 -24.077 45.073 1.00 70.38 659 GLY A CA 1
ATOM 5161 C C . GLY A 1 659 ? -8.183 -24.570 44.082 1.00 70.38 659 GLY A C 1
ATOM 5162 O O . GLY A 1 659 ? -8.877 -23.748 43.490 1.00 70.38 659 GLY A O 1
ATOM 5163 N N . ILE A 1 660 ? -8.360 -25.890 43.971 1.00 72.06 660 ILE A N 1
ATOM 5164 C CA . ILE A 1 660 ? -9.430 -26.508 43.177 1.00 72.06 660 ILE A CA 1
ATOM 5165 C C . ILE A 1 660 ? -10.788 -26.067 43.725 1.00 72.06 660 ILE A C 1
ATOM 5167 O O . ILE A 1 660 ? -11.598 -25.530 42.976 1.00 72.06 660 ILE A O 1
ATOM 5171 N N . LEU A 1 661 ? -11.010 -26.195 45.038 1.00 70.44 661 LEU A N 1
ATOM 5172 C CA . LEU A 1 661 ? -12.261 -25.778 45.680 1.00 70.44 661 LEU A CA 1
ATOM 5173 C C . LEU A 1 661 ? -12.523 -24.275 45.524 1.00 70.44 661 LEU A C 1
ATOM 5175 O O . LEU A 1 661 ? -13.649 -23.866 45.241 1.00 70.44 661 LEU A O 1
ATOM 5179 N N . ALA A 1 662 ? -11.495 -23.438 45.677 1.00 66.69 662 ALA A N 1
ATOM 5180 C CA . ALA A 1 662 ? -11.628 -21.999 45.493 1.00 66.69 662 ALA A CA 1
ATOM 5181 C C . ALA A 1 662 ? -11.896 -21.626 44.025 1.00 66.69 662 ALA A C 1
ATOM 5183 O O . ALA A 1 662 ? -12.697 -20.727 43.767 1.00 66.69 662 ALA A O 1
ATOM 5184 N N . ALA A 1 663 ? -11.281 -22.322 43.064 1.00 68.69 663 ALA A N 1
ATOM 5185 C CA . ALA A 1 663 ? -11.514 -22.132 41.634 1.00 68.69 663 ALA A CA 1
ATOM 5186 C C . ALA A 1 663 ? -12.906 -22.621 41.201 1.00 68.69 663 ALA A C 1
ATOM 5188 O O . ALA A 1 663 ? -13.559 -21.956 40.397 1.00 68.69 663 ALA A O 1
ATOM 5189 N N . GLU A 1 664 ? -13.392 -23.733 41.758 1.00 72.75 664 GLU A N 1
ATOM 5190 C CA . GLU A 1 664 ? -14.753 -24.241 41.551 1.00 72.75 664 GLU A CA 1
ATOM 5191 C C . GLU A 1 664 ? -15.799 -23.297 42.149 1.00 72.75 664 GLU A C 1
ATOM 5193 O O . GLU A 1 664 ? -16.756 -22.932 41.467 1.00 72.75 664 GLU A O 1
ATOM 5198 N N . ALA A 1 665 ? -15.593 -22.825 43.384 1.00 63.41 665 ALA A N 1
ATOM 5199 C CA . ALA A 1 665 ? -16.452 -21.821 44.008 1.00 63.41 665 ALA A CA 1
ATOM 5200 C C . ALA A 1 665 ? -16.468 -20.518 43.195 1.00 63.41 665 ALA A C 1
ATOM 5202 O O . ALA A 1 665 ? -17.523 -19.927 42.973 1.00 63.41 665 ALA A O 1
ATOM 5203 N N . PHE A 1 666 ? -15.310 -20.094 42.687 1.00 64.94 666 PHE A N 1
ATOM 5204 C CA . PHE A 1 666 ? -15.209 -18.942 41.801 1.00 64.94 666 PHE A CA 1
ATOM 5205 C C . PHE A 1 666 ? -15.984 -19.158 40.494 1.00 64.94 666 PHE A C 1
ATOM 5207 O O . PHE A 1 666 ? -16.753 -18.287 40.089 1.00 64.94 666 PHE A O 1
ATOM 5214 N N . ALA A 1 667 ? -15.834 -20.317 39.849 1.00 65.75 667 ALA A N 1
ATOM 5215 C CA . ALA A 1 667 ? -16.568 -20.649 38.632 1.00 65.75 667 ALA A CA 1
ATOM 5216 C C . ALA A 1 667 ? -18.084 -20.728 38.873 1.00 65.75 667 ALA A C 1
ATOM 5218 O O . ALA A 1 667 ? -18.852 -20.298 38.016 1.00 65.75 667 ALA A O 1
ATOM 5219 N N . ALA A 1 668 ? -18.520 -21.198 40.043 1.00 63.28 668 ALA A N 1
ATOM 5220 C CA . ALA A 1 668 ? -19.930 -21.227 40.425 1.00 63.28 668 ALA A CA 1
ATOM 5221 C C . ALA A 1 668 ? -20.521 -19.818 40.606 1.00 63.28 668 ALA A C 1
ATOM 5223 O O . ALA A 1 668 ? -21.659 -19.577 40.211 1.00 63.28 668 ALA A O 1
ATOM 5224 N N . VAL A 1 669 ? -19.751 -18.881 41.171 1.00 59.41 669 VAL A N 1
ATOM 5225 C CA . VAL A 1 669 ? -20.200 -17.495 41.394 1.00 59.41 669 VAL A CA 1
ATOM 5226 C C . VAL A 1 669 ? -20.116 -16.652 40.115 1.00 59.41 669 VAL A C 1
ATOM 5228 O O . VAL A 1 669 ? -20.972 -15.802 39.886 1.00 59.41 669 VAL A O 1
ATOM 5231 N N . PHE A 1 670 ? -19.102 -16.869 39.272 1.00 57.22 670 PHE A N 1
ATOM 5232 C CA . PHE A 1 670 ? -18.774 -15.971 38.154 1.00 57.22 670 PHE A CA 1
ATOM 5233 C C . PHE A 1 670 ? -18.868 -16.597 36.758 1.00 57.22 670 PHE A C 1
ATOM 5235 O O . PHE A 1 670 ? -18.594 -15.914 35.771 1.00 57.22 670 PHE A O 1
ATOM 5242 N N . GLY A 1 671 ? -19.229 -17.876 36.655 1.00 59.47 671 GLY A N 1
ATOM 5243 C CA . GLY A 1 671 ? -19.439 -18.587 35.390 1.00 59.47 671 GLY A CA 1
ATOM 5244 C C . GLY A 1 671 ? -18.168 -18.998 34.634 1.00 59.47 671 GLY A C 1
ATOM 5245 O O . GLY A 1 671 ? -18.272 -19.531 33.533 1.00 59.47 671 GLY A O 1
ATOM 5246 N N . ALA A 1 672 ? -16.973 -18.758 35.181 1.00 65.25 672 ALA A N 1
ATOM 5247 C CA . ALA A 1 672 ? -15.693 -19.160 34.588 1.00 65.25 672 ALA A CA 1
ATOM 5248 C C . ALA A 1 672 ? -14.610 -19.293 35.666 1.00 65.25 672 ALA A C 1
ATOM 5250 O O . ALA A 1 672 ? -14.673 -18.584 36.666 1.00 65.25 672 ALA A O 1
ATOM 5251 N N . ALA A 1 673 ? -13.612 -20.159 35.456 1.00 67.81 673 ALA A N 1
ATOM 5252 C CA . ALA A 1 673 ? -12.458 -20.297 36.350 1.00 67.81 673 ALA A CA 1
ATOM 5253 C C . ALA A 1 673 ? -11.579 -19.023 36.352 1.00 67.81 673 ALA A C 1
ATOM 5255 O O . ALA A 1 673 ? -11.547 -18.307 35.344 1.00 67.81 673 ALA A O 1
ATOM 5256 N N . PRO A 1 674 ? -10.869 -18.715 37.454 1.00 70.75 674 PRO A N 1
ATOM 5257 C CA . PRO A 1 674 ? -10.017 -17.533 37.517 1.00 70.75 674 PRO A CA 1
ATOM 5258 C C . PRO A 1 674 ? -8.771 -17.696 36.634 1.00 70.75 674 PRO A C 1
ATOM 5260 O O . PRO A 1 674 ? -8.113 -18.731 36.641 1.00 70.75 674 PRO A O 1
ATOM 5263 N N . ASP A 1 675 ? -8.420 -16.637 35.907 1.00 69.06 675 ASP A N 1
ATOM 5264 C CA . ASP A 1 675 ? -7.210 -16.495 35.082 1.00 69.06 675 ASP A CA 1
ATOM 5265 C C . ASP A 1 675 ? -5.997 -15.988 35.891 1.00 69.06 675 ASP A C 1
ATOM 5267 O O . ASP A 1 675 ? -5.001 -15.526 35.326 1.00 69.06 675 ASP A O 1
ATOM 5271 N N . ALA A 1 676 ? -6.106 -16.019 37.221 1.00 70.44 676 ALA A N 1
ATOM 5272 C CA . ALA A 1 676 ? -5.164 -15.431 38.160 1.00 70.44 676 ALA A CA 1
ATOM 5273 C C . ALA A 1 676 ? -5.022 -16.275 39.437 1.00 70.44 676 ALA A C 1
ATOM 5275 O O . ALA A 1 676 ? -5.983 -16.948 39.819 1.00 70.44 676 ALA A O 1
ATOM 5276 N N . PRO A 1 677 ? -3.873 -16.198 40.140 1.00 77.56 677 PRO A N 1
ATOM 5277 C CA . PRO A 1 677 ? -3.701 -16.830 41.445 1.00 77.56 677 PRO A CA 1
ATOM 5278 C C . PRO A 1 677 ? -4.761 -16.362 42.443 1.00 77.56 677 PRO A C 1
ATOM 5280 O O . PRO A 1 677 ? -5.086 -15.170 42.513 1.00 77.56 677 PRO A O 1
ATOM 5283 N N . ILE A 1 678 ? -5.286 -17.313 43.215 1.00 80.44 678 ILE A N 1
ATOM 5284 C CA . ILE A 1 678 ? -6.275 -17.059 44.260 1.00 80.44 678 ILE A CA 1
ATOM 5285 C C . ILE A 1 678 ? -5.540 -16.837 45.582 1.00 80.44 678 ILE A C 1
ATOM 5287 O O . ILE A 1 678 ? -4.643 -17.599 45.933 1.00 80.44 678 ILE A O 1
ATOM 5291 N N . ARG A 1 679 ? -5.934 -15.818 46.343 1.00 84.44 679 ARG A N 1
ATOM 5292 C CA . ARG A 1 679 ? -5.472 -15.605 47.721 1.00 84.44 679 ARG A CA 1
ATOM 5293 C C . ARG A 1 679 ? -6.658 -15.538 48.664 1.00 84.44 679 ARG A C 1
ATOM 5295 O O . ARG A 1 679 ? -7.687 -14.953 48.320 1.00 84.44 679 ARG A O 1
ATOM 5302 N N . ARG A 1 680 ? -6.503 -16.111 49.856 1.00 84.12 680 ARG A N 1
ATOM 5303 C CA . ARG A 1 680 ? -7.431 -15.915 50.967 1.00 84.12 680 ARG A CA 1
ATOM 5304 C C . ARG A 1 680 ? -7.127 -14.569 51.626 1.00 84.12 680 ARG A C 1
ATOM 5306 O O . ARG A 1 680 ? -5.973 -14.149 51.728 1.00 84.12 680 ARG A O 1
ATOM 5313 N N . LEU A 1 681 ? -8.182 -13.876 52.022 1.00 84.00 681 LEU A N 1
ATOM 5314 C CA . LEU A 1 681 ? -8.142 -12.636 52.777 1.00 84.00 681 LEU A CA 1
ATOM 5315 C C . LEU A 1 681 ? -8.412 -12.964 54.240 1.00 84.00 681 LEU A C 1
ATOM 5317 O O . LEU A 1 681 ? -9.556 -13.208 54.625 1.00 84.00 681 LEU A O 1
ATOM 5321 N N . ASP A 1 682 ? -7.353 -12.950 55.042 1.00 84.31 682 ASP A N 1
ATOM 5322 C CA . ASP A 1 682 ? -7.447 -13.214 56.472 1.00 84.31 682 ASP A CA 1
ATOM 5323 C C . ASP A 1 682 ? -7.641 -11.887 57.219 1.00 84.31 682 ASP A C 1
ATOM 5325 O O . ASP A 1 682 ? -6.849 -10.958 57.024 1.00 84.31 682 ASP A O 1
ATOM 5329 N N . PRO A 1 683 ? -8.697 -11.737 58.035 1.00 84.12 683 PRO A N 1
ATOM 5330 C CA . PRO A 1 683 ? -8.915 -10.508 58.781 1.00 84.12 683 PRO A CA 1
ATOM 5331 C C . PRO A 1 683 ? -7.802 -10.298 59.811 1.00 84.12 683 PRO A C 1
ATOM 5333 O O . PRO A 1 683 ? -7.385 -11.227 60.498 1.00 84.12 683 PRO A O 1
ATOM 5336 N N . VAL A 1 684 ? -7.321 -9.062 59.927 1.00 83.19 684 VAL A N 1
ATOM 5337 C CA . VAL A 1 684 ? -6.338 -8.682 60.944 1.00 83.19 684 VAL A CA 1
ATOM 5338 C C . VAL A 1 684 ? -7.062 -8.545 62.280 1.00 83.19 684 VAL A C 1
ATOM 5340 O O . VAL A 1 684 ? -7.856 -7.619 62.468 1.00 83.19 684 VAL A O 1
ATOM 5343 N N . ASP A 1 685 ? -6.793 -9.453 63.218 1.00 74.38 685 ASP A N 1
ATOM 5344 C CA . ASP A 1 685 ? -7.355 -9.373 64.565 1.00 74.38 685 ASP A CA 1
ATOM 5345 C C . ASP A 1 685 ? -6.894 -8.084 65.260 1.00 74.38 685 ASP A C 1
ATOM 5347 O O . ASP A 1 685 ? -5.702 -7.780 65.363 1.00 74.38 685 ASP A O 1
ATOM 5351 N N . GLY A 1 686 ? -7.853 -7.312 65.783 1.00 60.81 686 GLY A N 1
ATOM 5352 C CA . GLY A 1 686 ? -7.611 -5.987 66.367 1.00 60.81 686 GLY A CA 1
ATOM 5353 C C . GLY A 1 686 ? -6.640 -5.957 67.558 1.00 60.81 686 GLY A C 1
ATOM 5354 O O . GLY A 1 686 ? -6.231 -4.873 67.971 1.00 60.81 686 GLY A O 1
ATOM 5355 N N . GLN A 1 687 ? -6.240 -7.114 68.100 1.00 55.50 687 GLN A N 1
ATOM 5356 C CA . GLN A 1 687 ? -5.240 -7.211 69.169 1.00 55.50 687 GLN A CA 1
ATOM 5357 C C . GLN A 1 687 ? -3.792 -7.059 68.668 1.00 55.50 687 GLN A C 1
ATOM 5359 O O . GLN A 1 687 ? -2.959 -6.539 69.413 1.00 55.50 687 GLN A O 1
ATOM 5364 N N . ASP A 1 688 ? -3.495 -7.410 67.413 1.00 51.81 688 ASP A N 1
ATOM 5365 C CA . ASP A 1 688 ? -2.147 -7.257 66.840 1.00 51.81 688 ASP A CA 1
ATOM 5366 C C . ASP A 1 688 ? -1.887 -5.846 66.290 1.00 51.81 688 ASP A C 1
ATOM 5368 O O . ASP A 1 688 ? -0.739 -5.411 66.183 1.00 51.81 688 ASP A O 1
ATOM 5372 N N . ALA A 1 689 ? -2.940 -5.070 66.017 1.00 48.97 689 ALA A N 1
ATOM 5373 C CA . ALA A 1 689 ? -2.826 -3.708 65.494 1.00 48.97 689 ALA A CA 1
ATOM 5374 C C . ALA A 1 689 ? -2.308 -2.672 66.519 1.00 48.97 689 ALA A C 1
ATOM 5376 O O . ALA A 1 689 ? -1.956 -1.560 66.126 1.00 48.97 689 ALA A O 1
ATOM 5377 N N . GLN A 1 690 ? -2.249 -3.007 67.817 1.00 43.34 690 GLN A N 1
ATOM 5378 C CA . GLN A 1 690 ? -1.944 -2.056 68.901 1.00 43.34 690 GLN A CA 1
ATOM 5379 C C . GLN A 1 690 ? -0.687 -2.361 69.732 1.00 43.34 690 GLN A C 1
ATOM 5381 O O . GLN A 1 690 ? -0.420 -1.632 70.687 1.00 43.34 690 GLN A O 1
ATOM 5386 N N . ARG A 1 691 ? 0.134 -3.369 69.401 1.00 39.19 691 ARG A N 1
ATOM 5387 C CA . ARG A 1 691 ? 1.437 -3.543 70.074 1.00 39.19 691 ARG A CA 1
ATOM 5388 C C . ARG A 1 691 ? 2.506 -2.656 69.417 1.00 39.19 691 ARG A C 1
ATOM 5390 O O . ARG A 1 691 ? 2.960 -2.990 68.323 1.00 39.19 691 ARG A O 1
ATOM 5397 N N . PRO A 1 692 ? 2.969 -1.556 70.050 1.00 37.78 692 PRO A N 1
ATOM 5398 C CA . PRO A 1 692 ? 4.142 -0.845 69.559 1.00 37.78 692 PRO A CA 1
ATOM 5399 C C . PRO A 1 692 ? 5.358 -1.770 69.697 1.00 37.78 692 PRO A C 1
ATOM 5401 O O . PRO A 1 692 ? 5.683 -2.214 70.800 1.00 37.78 692 PRO A O 1
ATOM 5404 N N . ARG A 1 693 ? 6.023 -2.083 68.578 1.00 36.47 693 ARG A N 1
ATOM 5405 C CA . ARG A 1 693 ? 7.295 -2.818 68.572 1.00 36.47 693 ARG A CA 1
ATOM 5406 C C . ARG A 1 693 ? 8.357 -1.986 69.297 1.00 36.47 693 ARG A C 1
ATOM 5408 O O . ARG A 1 693 ? 8.942 -1.067 68.731 1.00 36.47 693 ARG A O 1
ATOM 5415 N N . ARG A 1 694 ? 8.587 -2.314 70.566 1.00 40.66 694 ARG A N 1
ATOM 5416 C CA . ARG A 1 694 ? 9.855 -2.088 71.259 1.00 40.66 694 ARG A CA 1
ATOM 5417 C C . ARG A 1 694 ? 10.738 -3.259 70.853 1.00 40.66 694 ARG A C 1
ATOM 5419 O O . ARG A 1 694 ? 10.411 -4.373 71.224 1.00 40.66 694 ARG A O 1
ATOM 5426 N N . ASP A 1 695 ? 11.714 -3.009 69.993 1.00 35.16 695 ASP A N 1
ATOM 5427 C CA . ASP A 1 695 ? 13.074 -3.543 70.091 1.00 35.16 695 ASP A CA 1
ATOM 5428 C C . ASP A 1 695 ? 13.888 -2.955 68.937 1.00 35.16 695 ASP A C 1
ATOM 5430 O O . ASP A 1 695 ? 13.509 -3.016 67.766 1.00 35.16 695 ASP A O 1
ATOM 5434 N N . GLY A 1 696 ? 14.947 -2.244 69.317 1.00 43.34 696 GLY A N 1
ATOM 5435 C CA . GLY A 1 696 ? 15.779 -1.466 68.419 1.00 43.34 696 GLY A CA 1
ATOM 5436 C C . GLY A 1 696 ? 16.781 -2.334 67.678 1.00 43.34 696 GLY A C 1
ATOM 5437 O O . GLY A 1 696 ? 17.461 -3.151 68.284 1.00 43.34 696 GLY A O 1
ATOM 5438 N N . TYR A 1 697 ? 16.916 -2.063 66.386 1.00 31.89 697 TYR A N 1
ATOM 5439 C CA . TYR A 1 697 ? 18.168 -2.177 65.652 1.00 31.89 697 TYR A CA 1
ATOM 5440 C C . TYR A 1 697 ? 18.186 -1.045 64.620 1.00 31.89 697 TYR A C 1
ATOM 5442 O O . TYR A 1 697 ? 17.427 -1.047 63.653 1.00 31.89 697 TYR A O 1
ATOM 5450 N N . GLU A 1 698 ? 19.017 -0.032 64.873 1.00 35.19 698 GLU A N 1
ATOM 5451 C CA . GLU A 1 698 ? 19.370 0.984 63.885 1.00 35.19 698 GLU A CA 1
ATOM 5452 C C . GLU A 1 698 ? 20.256 0.336 62.816 1.00 35.19 698 GLU A C 1
ATOM 5454 O O . GLU A 1 698 ? 21.418 0.015 63.060 1.00 35.19 698 GLU A O 1
ATOM 5459 N N . ALA A 1 699 ? 19.706 0.159 61.618 1.00 27.95 699 ALA A N 1
ATOM 5460 C CA . ALA A 1 699 ? 20.478 -0.039 60.400 1.00 27.95 699 ALA A CA 1
ATOM 5461 C C . ALA A 1 699 ? 20.090 1.067 59.413 1.00 27.95 699 ALA A C 1
ATOM 5463 O O . ALA A 1 699 ? 19.148 0.949 58.629 1.00 27.95 699 ALA A O 1
ATOM 5464 N N . THR A 1 700 ? 20.809 2.183 59.488 1.00 29.41 700 THR A N 1
ATOM 5465 C CA . THR A 1 700 ? 20.679 3.324 58.582 1.00 29.41 700 THR A CA 1
ATOM 5466 C C . THR A 1 700 ? 21.229 2.941 57.206 1.00 29.41 700 THR A C 1
ATOM 5468 O O . THR A 1 700 ? 22.415 3.108 56.938 1.00 29.41 700 THR A O 1
ATOM 5471 N N . THR A 1 701 ? 20.381 2.415 56.320 1.00 24.94 701 THR A N 1
ATOM 5472 C CA . THR A 1 701 ? 20.703 2.300 54.888 1.00 24.94 701 THR A CA 1
ATOM 5473 C C . THR A 1 701 ? 20.062 3.470 54.150 1.00 24.94 701 THR A C 1
ATOM 5475 O O . THR A 1 701 ? 18.912 3.416 53.723 1.00 24.94 701 THR A O 1
ATOM 5478 N N . THR A 1 702 ? 20.816 4.561 54.030 1.00 24.86 702 THR A N 1
ATOM 5479 C CA . THR A 1 702 ? 20.466 5.717 53.198 1.00 24.86 702 THR A CA 1
ATOM 5480 C C . THR A 1 702 ? 20.782 5.389 51.739 1.00 24.86 702 THR A C 1
ATOM 5482 O O . THR A 1 702 ? 21.938 5.450 51.324 1.00 24.86 702 THR A O 1
ATOM 5485 N N . VAL A 1 703 ? 19.767 5.045 50.943 1.00 24.14 703 VAL A N 1
ATOM 5486 C CA . VAL A 1 703 ? 19.888 4.977 49.478 1.00 24.14 703 VAL A CA 1
ATOM 5487 C C . VAL A 1 703 ? 19.626 6.375 48.913 1.00 24.14 703 VAL A C 1
ATOM 5489 O O . VAL A 1 703 ? 18.500 6.867 48.946 1.00 24.14 703 VAL A O 1
ATOM 5492 N N . TYR A 1 704 ? 20.673 7.030 48.410 1.00 24.44 704 TYR A N 1
ATOM 5493 C CA . TYR A 1 704 ? 20.551 8.265 47.635 1.00 24.44 704 TYR A CA 1
ATOM 5494 C C . TYR A 1 704 ? 20.030 7.939 46.229 1.00 24.44 704 TYR A C 1
ATOM 5496 O O . TYR A 1 704 ? 20.733 7.322 45.432 1.00 24.44 704 TYR A O 1
ATOM 5504 N N . PHE A 1 705 ? 18.822 8.398 45.899 1.00 26.42 705 PHE A N 1
ATOM 5505 C CA . PHE A 1 705 ? 18.404 8.559 44.507 1.00 26.42 705 PHE A CA 1
ATOM 5506 C C . PHE A 1 705 ? 19.004 9.861 43.962 1.00 26.42 705 PHE A C 1
ATOM 5508 O O . PHE A 1 705 ? 18.729 10.948 44.470 1.00 26.42 705 PHE A O 1
ATOM 5515 N N . ALA A 1 706 ? 19.845 9.747 42.934 1.00 25.00 706 ALA A N 1
ATOM 5516 C CA . ALA A 1 706 ? 20.354 10.881 42.172 1.00 25.00 706 ALA A CA 1
ATOM 5517 C C . ALA A 1 706 ? 19.231 11.492 41.305 1.00 25.00 706 ALA A C 1
ATOM 5519 O O . ALA A 1 706 ? 18.515 10.740 40.638 1.00 25.00 706 ALA A O 1
ATOM 5520 N N . PRO A 1 707 ? 19.067 12.827 41.253 1.00 27.59 707 PRO A N 1
ATOM 5521 C CA . PRO A 1 707 ? 18.176 13.459 40.289 1.00 27.59 707 PRO A CA 1
ATOM 5522 C C . PRO A 1 707 ? 18.862 13.582 38.918 1.00 27.59 707 PRO A C 1
ATOM 5524 O O . PRO A 1 707 ? 20.009 14.018 38.812 1.00 27.59 707 PRO A O 1
ATOM 5527 N N . LEU A 1 708 ? 18.139 13.214 37.857 1.00 28.91 708 LEU A N 1
ATOM 5528 C CA . LEU A 1 708 ? 18.501 13.492 36.462 1.00 28.91 708 LEU A CA 1
ATOM 5529 C C . LEU A 1 708 ? 18.619 15.014 36.220 1.00 28.91 708 LEU A C 1
ATOM 5531 O O . LEU A 1 708 ? 17.805 15.772 36.756 1.00 28.91 708 LEU A O 1
ATOM 5535 N N . PRO A 1 709 ? 19.570 15.490 35.392 1.00 29.02 709 PRO A N 1
ATOM 5536 C CA . PRO A 1 709 ? 19.700 16.911 35.094 1.00 29.02 709 PRO A CA 1
ATOM 5537 C C . PRO A 1 709 ? 18.679 17.370 34.041 1.00 29.02 709 PRO A C 1
ATOM 5539 O O . PRO A 1 709 ? 18.454 16.721 33.020 1.00 29.02 709 PRO A O 1
ATOM 5542 N N . SER A 1 710 ? 18.082 18.537 34.281 1.00 29.77 710 SER A N 1
ATOM 5543 C CA . SER A 1 710 ? 17.175 19.239 33.368 1.00 29.77 710 SER A CA 1
ATOM 5544 C C . SER A 1 710 ? 17.908 19.876 32.171 1.00 29.77 710 SER A C 1
ATOM 5546 O O . SER A 1 710 ? 18.966 20.479 32.374 1.00 29.77 710 SER A O 1
ATOM 5548 N N . PRO A 1 711 ? 17.331 19.892 30.953 1.00 33.53 711 PRO A N 1
ATOM 5549 C CA . PRO A 1 711 ? 17.927 20.542 29.787 1.00 33.53 711 PRO A CA 1
ATOM 5550 C C . PRO A 1 711 ? 17.531 22.026 29.707 1.00 33.53 711 PRO A C 1
ATOM 5552 O O . PRO A 1 711 ? 16.642 22.405 28.950 1.00 33.53 711 PRO A O 1
ATOM 5555 N N . ARG A 1 712 ? 18.181 22.892 30.492 1.00 35.44 712 ARG A N 1
ATOM 5556 C CA . ARG A 1 712 ? 18.131 24.359 30.316 1.00 35.44 712 ARG A CA 1
ATOM 5557 C C . ARG A 1 712 ? 19.387 25.015 30.886 1.00 35.44 712 ARG A C 1
ATOM 5559 O O . ARG A 1 712 ? 19.336 25.490 32.011 1.00 35.44 712 ARG A O 1
ATOM 5566 N N . GLN A 1 713 ? 20.490 25.055 30.130 1.00 31.08 713 GLN A N 1
ATOM 5567 C CA . GLN A 1 713 ? 21.618 25.971 30.405 1.00 31.08 713 GLN A CA 1
ATOM 5568 C C . GLN A 1 713 ? 22.711 25.936 29.319 1.00 31.08 713 GLN A C 1
ATOM 5570 O O . GLN A 1 713 ? 23.858 25.619 29.588 1.00 31.08 713 GLN A O 1
ATOM 5575 N N . TRP A 1 714 ? 22.377 26.294 28.078 1.00 31.92 714 TRP A N 1
ATOM 5576 C CA . TRP A 1 714 ? 23.381 26.706 27.085 1.00 31.92 714 TRP A CA 1
ATOM 5577 C C . TRP A 1 714 ? 22.823 27.893 26.305 1.00 31.92 714 TRP A C 1
ATOM 5579 O O . TRP A 1 714 ? 22.128 27.703 25.319 1.00 31.92 714 TRP A O 1
ATOM 5589 N N . MET A 1 715 ? 23.040 29.104 26.824 1.00 31.20 715 MET A N 1
ATOM 5590 C CA . MET A 1 715 ? 23.168 30.374 26.089 1.00 31.20 715 MET A CA 1
ATOM 5591 C C . MET A 1 715 ? 23.185 31.517 27.108 1.00 31.20 715 MET A C 1
ATOM 5593 O O . MET A 1 715 ? 22.143 32.044 27.485 1.00 31.20 715 MET A O 1
ATOM 5597 N N . GLN A 1 716 ? 24.379 31.893 27.566 1.00 31.62 716 GLN A N 1
ATOM 5598 C CA . GLN A 1 716 ? 24.664 33.240 28.062 1.00 31.62 716 GLN A CA 1
ATOM 5599 C C . GLN A 1 716 ? 26.178 33.478 28.015 1.00 31.62 716 GLN A C 1
ATOM 5601 O O . GLN A 1 716 ? 26.906 33.208 28.963 1.00 31.62 716 GLN A O 1
ATOM 5606 N N . GLY A 1 717 ? 26.640 33.990 26.876 1.00 29.30 717 GLY A N 1
ATOM 5607 C CA . GLY A 1 717 ? 27.900 34.714 26.754 1.00 29.30 717 GLY A CA 1
ATOM 5608 C C . GLY A 1 717 ? 27.595 36.096 26.182 1.00 29.30 717 GLY A C 1
ATOM 5609 O O . GLY A 1 717 ? 27.277 36.212 25.004 1.00 29.30 717 GLY A O 1
ATOM 5610 N N . ARG A 1 718 ? 27.627 37.132 27.032 1.00 33.53 718 ARG A N 1
ATOM 5611 C CA . ARG A 1 718 ? 27.753 38.545 26.616 1.00 33.53 718 ARG A CA 1
ATOM 5612 C C . ARG A 1 718 ? 29.199 38.771 26.136 1.00 33.53 718 ARG A C 1
ATOM 5614 O O . ARG A 1 718 ? 30.090 38.094 26.637 1.00 33.53 718 ARG A O 1
ATOM 5621 N N . VAL A 1 719 ? 29.485 39.667 25.186 1.00 33.56 719 VAL A N 1
ATOM 5622 C CA . VAL A 1 719 ? 29.851 41.112 25.324 1.00 33.56 719 VAL A CA 1
ATOM 5623 C C . VAL A 1 719 ? 30.523 41.507 23.964 1.00 33.56 719 VAL A C 1
ATOM 5625 O O . VAL A 1 719 ? 31.056 40.585 23.345 1.00 33.56 719 VAL A O 1
ATOM 5628 N N . PRO A 1 720 ? 30.664 42.777 23.492 1.00 43.75 720 PRO A N 1
ATOM 5629 C CA . PRO A 1 720 ? 29.945 44.045 23.714 1.00 43.75 720 PRO A CA 1
ATOM 5630 C C . PRO A 1 720 ? 29.413 44.702 22.412 1.00 43.75 720 PRO A C 1
ATOM 5632 O O . PRO A 1 720 ? 29.782 44.352 21.294 1.00 43.75 720 PRO A O 1
ATOM 5635 N N . ALA A 1 721 ? 28.597 45.740 22.601 1.00 36.72 721 ALA A N 1
ATOM 5636 C CA . ALA A 1 721 ? 28.283 46.761 21.611 1.00 36.72 721 ALA A CA 1
ATOM 5637 C C . ALA A 1 721 ? 29.421 47.793 21.500 1.00 36.72 721 ALA A C 1
ATOM 5639 O O . ALA A 1 721 ? 29.901 48.253 22.533 1.00 36.72 721 ALA A O 1
ATOM 5640 N N . ASP A 1 722 ? 29.815 48.153 20.274 1.00 36.16 722 ASP A N 1
ATOM 5641 C CA . ASP A 1 722 ? 29.915 49.551 19.827 1.00 36.16 722 ASP A CA 1
ATOM 5642 C C . ASP A 1 722 ? 30.321 49.677 18.344 1.00 36.16 722 ASP A C 1
ATOM 5644 O O . ASP A 1 722 ? 31.023 48.832 17.795 1.00 36.16 722 ASP A O 1
ATOM 5648 N N . ALA A 1 723 ? 29.913 50.818 17.775 1.00 33.06 723 ALA A N 1
ATOM 5649 C CA . ALA A 1 723 ? 30.456 51.528 16.610 1.00 33.06 723 ALA A CA 1
ATOM 5650 C C . ALA A 1 723 ? 29.818 51.343 15.208 1.00 33.06 723 ALA A C 1
ATOM 5652 O O . ALA A 1 723 ? 30.145 50.460 14.423 1.00 33.06 723 ALA A O 1
ATOM 5653 N N . SER A 1 724 ? 29.037 52.383 14.876 1.00 33.88 724 SER A N 1
ATOM 5654 C CA . SER A 1 724 ? 29.076 53.195 13.644 1.00 33.88 724 SER A CA 1
ATOM 5655 C C . SER A 1 724 ? 28.621 52.596 12.309 1.00 33.88 724 SER A C 1
ATOM 5657 O O . SER A 1 724 ? 29.238 51.704 11.738 1.00 33.88 724 SER A O 1
ATOM 5659 N N . GLY A 1 725 ? 27.572 53.217 11.763 1.00 38.06 725 GLY A N 1
ATOM 5660 C CA . GLY A 1 725 ? 27.070 52.979 10.419 1.00 38.06 725 GLY A CA 1
ATOM 5661 C C . GLY A 1 725 ? 27.835 53.706 9.311 1.00 38.06 725 GLY A C 1
ATOM 5662 O O . GLY A 1 725 ? 28.471 54.740 9.513 1.00 38.06 725 GLY A O 1
ATOM 5663 N N . SER A 1 726 ? 27.693 53.161 8.105 1.00 32.81 726 SER A N 1
ATOM 5664 C CA . SER A 1 726 ? 27.711 53.860 6.816 1.00 32.81 726 SER A CA 1
ATOM 5665 C C . SER A 1 726 ? 26.999 52.976 5.776 1.00 32.81 726 SER A C 1
ATOM 5667 O O . SER A 1 726 ? 27.038 51.750 5.906 1.00 32.81 726 SER A O 1
ATOM 5669 N N . PRO A 1 727 ? 26.295 53.564 4.792 1.00 45.94 727 PRO A N 1
ATOM 5670 C CA . PRO A 1 727 ? 25.323 52.856 3.964 1.00 45.94 727 PRO A CA 1
ATOM 5671 C C . PRO A 1 727 ? 26.021 52.082 2.843 1.00 45.94 727 PRO A C 1
ATOM 5673 O O . PRO A 1 727 ? 26.853 52.634 2.120 1.00 45.94 727 PRO A O 1
ATOM 5676 N N . ARG A 1 728 ? 25.680 50.800 2.686 1.00 32.78 728 ARG A N 1
ATOM 5677 C CA . ARG A 1 728 ? 26.191 49.959 1.602 1.00 32.78 728 ARG A CA 1
ATOM 5678 C C . ARG A 1 728 ? 25.139 49.887 0.497 1.00 32.78 728 ARG A C 1
ATOM 5680 O O . ARG A 1 728 ? 24.017 49.465 0.731 1.00 32.78 728 ARG A O 1
ATOM 5687 N N . SER A 1 729 ? 25.556 50.375 -0.665 1.00 36.09 729 SER A N 1
ATOM 5688 C CA . SER A 1 729 ? 24.895 50.365 -1.967 1.00 36.09 729 SER A CA 1
ATOM 5689 C C . SER A 1 729 ? 24.246 49.020 -2.306 1.00 36.09 729 SER A C 1
ATOM 5691 O O . SER A 1 729 ? 24.940 48.005 -2.341 1.00 36.09 729 SER A O 1
ATOM 5693 N N . ASP A 1 730 ? 22.958 49.051 -2.650 1.00 38.28 730 ASP A N 1
ATOM 5694 C CA . ASP A 1 730 ? 22.227 47.951 -3.279 1.00 38.28 730 ASP A CA 1
ATOM 5695 C C . ASP A 1 730 ? 22.787 47.692 -4.688 1.00 38.28 730 ASP A C 1
ATOM 5697 O O . ASP A 1 730 ? 22.518 48.431 -5.635 1.00 38.28 730 ASP A O 1
ATOM 5701 N N . ALA A 1 731 ? 23.595 46.643 -4.824 1.00 35.78 731 ALA A N 1
ATOM 5702 C CA . ALA A 1 731 ? 23.853 45.985 -6.098 1.00 35.78 731 ALA A CA 1
ATOM 5703 C C . ALA A 1 731 ? 23.087 44.660 -6.071 1.00 35.78 731 ALA A C 1
ATOM 5705 O O . ALA A 1 731 ? 23.340 43.819 -5.210 1.00 35.78 731 ALA A O 1
ATOM 5706 N N . ALA A 1 732 ? 22.116 44.512 -6.973 1.00 38.88 732 ALA A N 1
ATOM 5707 C CA . ALA A 1 732 ? 21.305 43.311 -7.103 1.00 38.88 732 ALA A CA 1
ATOM 5708 C C . ALA A 1 732 ? 22.200 42.079 -7.319 1.00 38.88 732 ALA A C 1
ATOM 5710 O O . ALA A 1 732 ? 22.963 42.026 -8.286 1.00 38.88 732 ALA A O 1
ATOM 5711 N N . GLU A 1 733 ? 22.102 41.101 -6.417 1.00 33.44 733 GLU A N 1
ATOM 5712 C CA . GLU A 1 733 ? 22.709 39.785 -6.595 1.00 33.44 733 GLU A CA 1
ATOM 5713 C C . GLU A 1 733 ? 22.146 39.138 -7.875 1.00 33.44 733 GLU A C 1
ATOM 5715 O O . GLU A 1 733 ? 20.921 39.081 -8.044 1.00 33.44 733 GLU A O 1
ATOM 5720 N N . PRO A 1 734 ? 22.997 38.663 -8.804 1.00 42.50 734 PRO A N 1
ATOM 5721 C CA . PRO A 1 734 ? 22.527 37.925 -9.965 1.00 42.50 734 PRO A CA 1
ATOM 5722 C C . PRO A 1 734 ? 21.822 36.650 -9.498 1.00 42.50 734 PRO A C 1
ATOM 5724 O O . PRO A 1 734 ? 22.345 35.878 -8.696 1.00 42.50 734 PRO A O 1
ATOM 5727 N N . THR A 1 735 ? 20.609 36.439 -10.001 1.00 40.69 735 THR A N 1
ATOM 5728 C CA . THR A 1 735 ? 19.793 35.252 -9.734 1.00 40.69 735 THR A CA 1
ATOM 5729 C C . THR A 1 735 ? 20.597 34.011 -10.128 1.00 40.69 735 THR A C 1
ATOM 5731 O O . THR A 1 735 ? 21.062 33.928 -11.263 1.00 40.69 735 THR A O 1
ATOM 5734 N N . ALA A 1 736 ? 20.805 33.080 -9.192 1.00 49.53 736 ALA A N 1
ATOM 5735 C CA . ALA A 1 736 ? 21.641 31.896 -9.385 1.00 49.53 736 ALA A CA 1
ATOM 5736 C C . ALA A 1 736 ? 21.127 31.039 -10.557 1.00 49.53 736 ALA A C 1
ATOM 5738 O O . ALA A 1 736 ? 20.184 30.262 -10.414 1.00 49.53 736 ALA A O 1
ATOM 5739 N N . ALA A 1 737 ? 21.729 31.210 -11.736 1.00 58.66 737 ALA A N 1
ATOM 5740 C CA . ALA A 1 737 ? 21.504 30.340 -12.880 1.00 58.66 737 ALA A CA 1
ATOM 5741 C C . ALA A 1 737 ? 21.923 28.906 -12.515 1.00 58.66 737 ALA A C 1
ATOM 5743 O O . ALA A 1 737 ? 22.913 28.720 -11.807 1.00 58.66 737 ALA A O 1
ATOM 5744 N N . GLN A 1 738 ? 21.172 27.906 -12.989 1.00 77.19 738 GLN A N 1
ATOM 5745 C CA . GLN A 1 738 ? 21.479 26.484 -12.792 1.00 77.19 738 GLN A CA 1
ATOM 5746 C C . GLN A 1 738 ? 22.905 26.186 -13.272 1.00 77.19 738 GLN A C 1
ATOM 5748 O O . GLN A 1 738 ? 23.168 26.119 -14.475 1.00 77.19 738 GLN A O 1
ATOM 5753 N N . SER A 1 739 ? 23.819 26.030 -12.320 1.00 88.62 739 SER A N 1
ATOM 5754 C CA . SER A 1 739 ? 25.213 25.700 -12.557 1.00 88.62 739 SER A CA 1
ATOM 5755 C C . SER A 1 739 ? 25.511 24.287 -12.061 1.00 88.62 739 SER A C 1
ATOM 5757 O O . SER A 1 739 ? 24.997 23.824 -11.043 1.00 88.62 739 SER A O 1
ATOM 5759 N N . ALA A 1 740 ? 26.322 23.577 -12.831 1.00 91.19 740 ALA A N 1
ATOM 5760 C CA . ALA A 1 740 ? 26.801 22.240 -12.575 1.00 91.19 740 ALA A CA 1
ATOM 5761 C C . ALA A 1 740 ? 28.253 22.280 -12.118 1.00 91.19 740 ALA A C 1
ATOM 5763 O O . ALA A 1 740 ? 29.124 22.765 -12.841 1.00 91.19 740 ALA A O 1
ATOM 5764 N N . SER A 1 741 ? 28.507 21.752 -10.921 1.00 94.19 741 SER A N 1
ATOM 5765 C CA . SER A 1 741 ? 29.862 21.596 -10.408 1.00 94.19 741 SER A CA 1
ATOM 5766 C C . SER A 1 741 ? 30.531 20.381 -11.051 1.00 94.19 741 SER A C 1
ATOM 5768 O O . SER A 1 741 ? 29.966 19.283 -11.128 1.00 94.19 741 SER A O 1
ATOM 5770 N N . VAL A 1 742 ? 31.752 20.591 -11.534 1.00 96.56 742 VAL A N 1
ATOM 5771 C CA . VAL A 1 742 ? 32.587 19.558 -12.143 1.00 96.56 742 VAL A CA 1
ATOM 5772 C C . VAL A 1 742 ? 33.949 19.568 -11.467 1.00 96.56 742 VAL A C 1
ATOM 5774 O O . VAL A 1 742 ? 34.547 20.625 -11.261 1.00 96.56 742 VAL A O 1
ATOM 5777 N N . SER A 1 743 ? 34.455 18.392 -11.109 1.00 96.81 743 SER A N 1
ATOM 5778 C CA . SER A 1 743 ? 35.816 18.245 -10.593 1.00 96.81 743 SER A CA 1
ATOM 5779 C C . SER A 1 743 ? 36.500 17.043 -11.218 1.00 96.81 743 SER A C 1
ATOM 5781 O O . SER A 1 743 ? 35.939 15.947 -11.212 1.00 96.81 743 SER A O 1
ATOM 5783 N N . ILE A 1 744 ? 37.718 17.245 -11.709 1.00 96.62 744 ILE A N 1
ATOM 5784 C CA . ILE A 1 744 ? 38.552 16.207 -12.306 1.00 96.62 744 ILE A CA 1
ATOM 5785 C C . ILE A 1 744 ? 39.821 16.079 -11.472 1.00 96.62 744 ILE A C 1
ATOM 5787 O O . ILE A 1 744 ? 40.474 17.079 -11.188 1.00 96.62 744 ILE A O 1
ATOM 5791 N N . TYR A 1 745 ? 40.166 14.855 -11.100 1.00 96.69 745 TYR A N 1
ATOM 5792 C CA . TYR A 1 745 ? 41.419 14.467 -10.474 1.00 96.69 745 TYR A CA 1
ATOM 5793 C C . TYR A 1 745 ? 42.061 13.347 -11.288 1.00 96.69 745 TYR A C 1
ATOM 5795 O O . TYR A 1 745 ? 41.412 12.338 -11.575 1.00 96.69 745 TYR A O 1
ATOM 5803 N N . LEU A 1 746 ? 43.344 13.500 -11.599 1.00 96.06 746 LEU A N 1
ATOM 5804 C CA . LEU A 1 746 ? 44.174 12.496 -12.253 1.00 96.06 746 LEU A CA 1
ATOM 5805 C C . LEU A 1 746 ? 45.452 12.306 -11.434 1.00 96.06 746 LEU A C 1
ATOM 5807 O O . LEU A 1 746 ? 46.071 13.281 -10.997 1.00 96.06 746 LEU A O 1
ATOM 5811 N N . CYS A 1 747 ? 45.867 11.051 -11.248 1.00 93.88 747 CYS A N 1
ATOM 5812 C CA . CYS A 1 747 ? 47.097 10.734 -10.520 1.00 93.88 747 CYS A CA 1
ATOM 5813 C C . CYS A 1 747 ? 48.368 11.249 -11.215 1.00 93.88 747 CYS A C 1
ATOM 5815 O O . CYS A 1 747 ? 49.385 11.449 -10.559 1.00 93.88 747 CYS A O 1
ATOM 5817 N N . GLU A 1 748 ? 48.305 11.481 -12.528 1.00 90.94 748 GLU A N 1
ATOM 5818 C CA . GLU A 1 748 ? 49.406 11.959 -13.362 1.00 90.94 748 GLU A CA 1
ATOM 5819 C C . GLU A 1 748 ? 48.929 13.086 -14.287 1.00 90.94 748 GLU A C 1
ATOM 5821 O O . GLU A 1 748 ? 47.767 13.134 -14.686 1.00 90.94 748 GLU A O 1
ATOM 5826 N N . GLU A 1 749 ? 49.834 13.993 -14.653 1.00 89.75 749 GLU A N 1
ATOM 5827 C CA . GLU A 1 749 ? 49.528 15.124 -15.541 1.00 89.75 749 GLU A CA 1
ATOM 5828 C C . GLU A 1 749 ? 49.430 14.720 -17.023 1.00 89.75 749 GLU A C 1
ATOM 5830 O O . GLU A 1 749 ? 48.775 15.398 -17.814 1.00 89.75 749 GLU A O 1
ATOM 5835 N N . ALA A 1 750 ? 50.067 13.621 -17.435 1.00 87.88 750 ALA A N 1
ATOM 5836 C CA . ALA A 1 750 ? 50.099 13.211 -18.838 1.00 87.88 750 ALA A CA 1
ATOM 5837 C C . ALA A 1 750 ? 48.679 13.009 -19.391 1.00 87.88 750 ALA A C 1
ATOM 5839 O O . ALA A 1 750 ? 47.854 12.421 -18.714 1.00 87.88 750 ALA A O 1
ATOM 5840 N N . ALA A 1 751 ? 48.390 13.477 -20.612 1.00 85.81 751 ALA A N 1
ATOM 5841 C CA . ALA A 1 751 ? 47.101 13.337 -21.315 1.00 85.81 751 ALA A CA 1
ATOM 5842 C C . ALA A 1 751 ? 45.861 14.018 -20.680 1.00 85.81 751 ALA A C 1
ATOM 5844 O O . ALA A 1 751 ? 44.744 13.780 -21.145 1.00 85.81 751 ALA A O 1
ATOM 5845 N N . HIS A 1 752 ? 46.022 14.891 -19.673 1.00 93.19 752 HIS A N 1
ATOM 5846 C CA . HIS A 1 752 ? 44.885 15.532 -18.991 1.00 93.19 752 HIS A CA 1
ATOM 5847 C C . HIS A 1 752 ? 43.960 16.309 -19.941 1.00 93.19 752 HIS A C 1
ATOM 5849 O O . HIS A 1 752 ? 42.744 16.313 -19.762 1.00 93.19 752 HIS A O 1
ATOM 5855 N N . GLU A 1 753 ? 44.517 16.898 -21.006 1.00 95.56 753 GLU A N 1
ATOM 5856 C CA . GLU A 1 753 ? 43.754 17.583 -22.055 1.00 95.56 753 GLU A CA 1
ATOM 5857 C C . GLU A 1 753 ? 42.729 16.668 -22.740 1.00 95.56 753 GLU A C 1
ATOM 5859 O O . GLU A 1 753 ? 41.674 17.131 -23.169 1.00 95.56 753 GLU A O 1
ATOM 5864 N N . GLN A 1 754 ? 43.024 15.369 -22.865 1.00 95.94 754 GLN A N 1
ATOM 5865 C CA . GLN A 1 754 ? 42.109 14.401 -23.464 1.00 95.94 754 GLN A CA 1
ATOM 5866 C C . GLN A 1 754 ? 40.922 14.124 -22.539 1.00 95.94 754 GLN A C 1
ATOM 5868 O O . GLN A 1 754 ? 39.791 14.054 -23.019 1.00 95.94 754 GLN A O 1
ATOM 5873 N N . VAL A 1 755 ? 41.172 14.003 -21.231 1.00 96.44 755 VAL A N 1
ATOM 5874 C CA . VAL A 1 755 ? 40.114 13.826 -20.227 1.00 96.44 755 VAL A CA 1
ATOM 5875 C C . VAL A 1 755 ? 39.260 15.083 -20.129 1.00 96.44 755 VAL A C 1
ATOM 5877 O O . VAL A 1 755 ? 38.038 14.989 -20.190 1.00 96.44 755 VAL A O 1
ATOM 5880 N N . GLU A 1 756 ? 39.883 16.262 -20.050 1.00 97.12 756 GLU A N 1
ATOM 5881 C CA . GLU A 1 756 ? 39.158 17.535 -20.012 1.00 97.12 756 GLU A CA 1
ATOM 5882 C C . GLU A 1 756 ? 38.294 17.713 -21.265 1.00 97.12 756 GLU A C 1
ATOM 5884 O O . GLU A 1 756 ? 37.116 18.041 -21.152 1.00 97.12 756 GLU A O 1
ATOM 5889 N N . ARG A 1 757 ? 38.825 17.401 -22.457 1.00 97.44 757 ARG A N 1
ATOM 5890 C CA . ARG A 1 757 ? 38.058 17.452 -23.710 1.00 97.44 757 ARG A CA 1
ATOM 5891 C C . ARG A 1 757 ? 36.882 16.475 -23.713 1.00 97.44 757 ARG A C 1
ATOM 5893 O O . ARG A 1 757 ? 35.798 16.855 -24.142 1.00 97.44 757 ARG A O 1
ATOM 5900 N N . ALA A 1 758 ? 37.071 15.247 -23.229 1.00 96.88 758 ALA A N 1
ATOM 5901 C CA . ALA A 1 758 ? 35.992 14.264 -23.145 1.00 96.88 758 ALA A CA 1
ATOM 5902 C C . ALA A 1 758 ? 34.891 14.700 -22.160 1.00 96.88 758 ALA A C 1
ATOM 5904 O O . ALA A 1 758 ? 33.708 14.503 -22.433 1.00 96.88 758 ALA A O 1
ATOM 5905 N N . VAL A 1 759 ? 35.266 15.324 -21.038 1.00 97.19 759 VAL A N 1
ATOM 5906 C CA . VAL A 1 759 ? 34.318 15.896 -20.069 1.00 97.19 759 VAL A CA 1
ATOM 5907 C C . VAL A 1 759 ? 33.577 17.099 -20.665 1.00 97.19 759 VAL A C 1
ATOM 5909 O O . VAL A 1 759 ? 32.356 17.171 -20.543 1.00 97.19 759 VAL A O 1
ATOM 5912 N N . ASP A 1 760 ? 34.271 17.992 -21.373 1.00 97.44 760 ASP A N 1
ATOM 5913 C CA . ASP A 1 760 ? 33.662 19.113 -22.103 1.00 97.44 760 ASP A CA 1
ATOM 5914 C C . ASP A 1 760 ? 32.658 18.632 -23.163 1.00 97.44 760 ASP A C 1
ATOM 5916 O O . ASP A 1 760 ? 31.570 19.191 -23.294 1.00 97.44 760 ASP A O 1
ATOM 5920 N N . GLU A 1 761 ? 33.002 17.598 -23.934 1.00 95.69 761 GLU A N 1
ATOM 5921 C CA . GLU A 1 761 ? 32.108 17.005 -24.935 1.00 95.69 761 GLU A CA 1
ATOM 5922 C C . GLU A 1 761 ? 30.882 16.349 -24.289 1.00 95.69 761 GLU A C 1
ATOM 5924 O O . GLU A 1 761 ? 29.766 16.535 -24.779 1.00 95.69 761 GLU A O 1
ATOM 5929 N N . ALA A 1 762 ? 31.061 15.650 -23.163 1.00 94.38 762 ALA A N 1
ATOM 5930 C CA . ALA A 1 762 ? 29.959 15.070 -22.399 1.00 94.38 762 ALA A CA 1
ATOM 5931 C C . ALA A 1 762 ? 29.008 16.145 -21.845 1.00 94.38 762 ALA A C 1
ATOM 5933 O O . ALA A 1 762 ? 27.787 16.000 -21.934 1.00 94.38 762 ALA A O 1
ATOM 5934 N N . LEU A 1 763 ? 29.550 17.252 -21.328 1.00 95.75 763 LEU A N 1
ATOM 5935 C CA . LEU A 1 763 ? 28.764 18.404 -20.882 1.00 95.75 763 LEU A CA 1
ATOM 5936 C C . LEU A 1 763 ? 27.987 19.041 -22.040 1.00 95.75 763 LEU A C 1
ATOM 5938 O O . LEU A 1 763 ? 26.781 19.262 -21.916 1.00 95.75 763 LEU A O 1
ATOM 5942 N N . LYS A 1 764 ? 28.634 19.251 -23.193 1.00 95.12 764 LYS A N 1
ATOM 5943 C CA . LYS A 1 764 ? 27.981 19.794 -24.396 1.00 95.12 764 LYS A CA 1
ATOM 5944 C C . LYS A 1 764 ? 26.858 18.894 -24.897 1.00 95.12 764 LYS A C 1
ATOM 5946 O O . LYS A 1 764 ? 25.798 19.392 -25.265 1.00 95.12 764 LYS A O 1
ATOM 5951 N N . HIS A 1 765 ? 27.051 17.575 -24.870 1.00 90.56 765 HIS A N 1
ATOM 5952 C CA . HIS A 1 765 ? 26.008 16.613 -25.234 1.00 90.56 765 HIS A CA 1
ATOM 5953 C C . HIS A 1 765 ? 24.802 16.671 -24.280 1.00 90.56 765 HIS A C 1
ATOM 5955 O O . HIS A 1 765 ? 23.664 16.472 -24.703 1.00 90.56 765 HIS A O 1
ATOM 5961 N N . ALA A 1 766 ? 25.033 17.021 -23.011 1.00 90.94 766 ALA A N 1
ATOM 5962 C CA . ALA A 1 766 ? 23.987 17.286 -22.024 1.00 90.94 766 ALA A CA 1
ATOM 5963 C C . ALA A 1 766 ? 23.378 18.705 -22.109 1.00 90.94 766 ALA A C 1
ATOM 5965 O O . ALA A 1 766 ? 22.507 19.048 -21.305 1.00 90.94 766 ALA A O 1
ATOM 5966 N N . GLY A 1 767 ? 23.799 19.528 -23.077 1.00 93.06 767 GLY A N 1
ATOM 5967 C CA . GLY A 1 767 ? 23.333 20.905 -23.247 1.00 93.06 767 GLY A CA 1
ATOM 5968 C C . GLY A 1 767 ? 23.892 21.877 -22.205 1.00 93.06 767 GLY A C 1
ATOM 5969 O O . GLY A 1 767 ? 23.200 22.821 -21.825 1.00 93.06 767 GLY A O 1
ATOM 5970 N N . LEU A 1 768 ? 25.102 21.621 -21.701 1.00 94.44 768 LEU A N 1
ATOM 5971 C CA . LEU A 1 768 ? 25.824 22.476 -20.762 1.00 94.44 768 LEU A CA 1
ATOM 5972 C C . LEU A 1 768 ? 27.133 22.964 -21.391 1.00 94.44 768 LEU A C 1
ATOM 5974 O O . LEU A 1 768 ? 27.882 22.181 -21.972 1.00 94.44 768 LEU A O 1
ATOM 5978 N N . ASP A 1 769 ? 27.440 24.244 -21.209 1.00 95.12 769 ASP A N 1
ATOM 5979 C CA . ASP A 1 769 ? 28.715 24.843 -21.589 1.00 95.12 769 ASP A CA 1
ATOM 5980 C C . ASP A 1 769 ? 29.538 25.147 -20.339 1.00 95.12 769 ASP A C 1
ATOM 5982 O O . ASP A 1 769 ? 29.007 25.555 -19.306 1.00 95.12 769 ASP A O 1
ATOM 5986 N N . VAL A 1 770 ? 30.856 24.972 -20.412 1.00 95.81 770 VAL A N 1
ATOM 5987 C CA . VAL A 1 770 ? 31.735 25.351 -19.300 1.00 95.81 770 VAL A CA 1
ATOM 5988 C C . VAL A 1 770 ? 31.852 26.867 -19.227 1.00 95.81 770 VAL A C 1
ATOM 5990 O O . VAL A 1 770 ? 32.422 27.496 -20.118 1.00 95.81 770 VAL A O 1
ATOM 5993 N N . VAL A 1 771 ? 31.344 27.428 -18.132 1.00 95.88 771 VAL A N 1
ATOM 5994 C CA . VAL A 1 771 ? 31.322 28.863 -17.832 1.00 95.88 771 VAL A CA 1
ATOM 5995 C C . VAL A 1 771 ? 32.622 29.295 -17.161 1.00 95.88 771 VAL A C 1
ATOM 5997 O O . VAL A 1 771 ? 33.177 30.337 -17.498 1.00 95.88 771 VAL A O 1
ATOM 6000 N N . GLU A 1 772 ? 33.134 28.481 -16.238 1.00 95.44 772 GLU A N 1
ATOM 6001 C CA . GLU A 1 772 ? 34.323 28.798 -15.447 1.00 95.44 772 GLU A CA 1
ATOM 6002 C C . GLU A 1 772 ? 35.252 27.583 -15.353 1.00 95.44 772 GLU A C 1
ATOM 6004 O O . GLU A 1 772 ? 34.794 26.449 -15.201 1.00 95.44 772 GLU A O 1
ATOM 6009 N N . ARG A 1 773 ? 36.566 27.821 -15.431 1.00 97.00 773 ARG A N 1
ATOM 6010 C CA . ARG A 1 773 ? 37.616 26.821 -15.197 1.00 97.00 773 ARG A CA 1
ATOM 6011 C C . ARG A 1 773 ? 38.588 27.375 -14.166 1.00 97.00 773 ARG A C 1
ATOM 6013 O O . ARG A 1 773 ? 39.119 28.463 -14.367 1.00 97.00 773 ARG A O 1
ATOM 6020 N N . SER A 1 774 ? 38.849 26.624 -13.101 1.00 93.75 774 SER A N 1
ATOM 6021 C CA . SER A 1 774 ? 39.910 26.968 -12.157 1.00 93.75 774 SER A CA 1
ATOM 6022 C C . SER A 1 774 ? 41.287 26.662 -12.750 1.00 93.75 774 SER A C 1
ATOM 6024 O O . SER A 1 774 ? 41.425 25.826 -13.657 1.00 93.75 774 SER A O 1
ATOM 6026 N N . ASP A 1 775 ? 42.323 27.285 -12.194 1.00 92.88 775 ASP A N 1
ATOM 6027 C CA . ASP A 1 775 ? 43.699 26.864 -12.451 1.00 92.88 775 ASP A CA 1
ATOM 6028 C C . ASP A 1 775 ? 43.912 25.431 -11.930 1.00 92.88 775 ASP A C 1
ATOM 6030 O O . ASP A 1 775 ? 43.372 25.079 -10.870 1.00 92.88 775 ASP A O 1
ATOM 6034 N N . PRO A 1 776 ? 44.632 24.576 -12.677 1.00 90.62 776 PRO A N 1
ATOM 6035 C CA . PRO A 1 776 ? 44.943 23.230 -12.226 1.00 90.62 776 PRO A CA 1
ATOM 6036 C C . PRO A 1 776 ? 46.007 23.258 -11.121 1.00 90.62 776 PRO A C 1
ATOM 6038 O O . PRO A 1 776 ? 46.944 24.057 -11.155 1.00 90.62 776 PRO A O 1
ATOM 6041 N N . VAL A 1 777 ? 45.897 22.353 -10.150 1.00 87.06 777 VAL A N 1
ATOM 6042 C CA . VAL A 1 777 ? 46.958 22.124 -9.155 1.00 87.06 777 VAL A CA 1
ATOM 6043 C C . VAL A 1 777 ? 48.002 21.176 -9.763 1.00 87.06 777 VAL A C 1
ATOM 6045 O O . VAL A 1 777 ? 47.644 20.107 -10.246 1.00 87.06 777 VAL A O 1
ATOM 6048 N N . ILE A 1 778 ? 49.280 21.571 -9.779 1.00 67.12 778 ILE A N 1
ATOM 6049 C CA . ILE A 1 778 ? 50.381 20.834 -10.435 1.00 67.12 778 ILE A CA 1
ATOM 6050 C C . ILE A 1 778 ? 51.006 19.822 -9.455 1.00 67.12 778 ILE A C 1
ATOM 6052 O O . ILE A 1 778 ? 51.277 20.157 -8.303 1.00 67.12 778 ILE A O 1
ATOM 6056 N N . GLY A 1 779 ? 51.241 18.587 -9.919 1.00 72.62 779 GLY A N 1
ATOM 6057 C CA . GLY A 1 779 ? 51.778 17.452 -9.147 1.00 72.62 779 GLY A CA 1
ATOM 6058 C C . GLY A 1 779 ? 50.837 16.245 -9.179 1.00 72.62 779 GLY A C 1
ATOM 6059 O O . GLY A 1 779 ? 51.210 15.177 -9.650 1.00 72.62 779 GLY A O 1
ATOM 6060 N N . SER A 1 780 ? 49.587 16.459 -8.774 1.00 70.31 780 SER A N 1
ATOM 6061 C CA . SER A 1 780 ? 48.432 15.620 -9.107 1.00 70.31 780 SER A CA 1
ATOM 6062 C C . SER A 1 780 ? 47.450 16.510 -9.853 1.00 70.31 780 SER A C 1
ATOM 6064 O O . SER A 1 780 ? 47.051 17.532 -9.291 1.00 70.31 780 SER A O 1
ATOM 6066 N N . TRP A 1 781 ? 47.086 16.182 -11.091 1.00 92.06 781 TRP A N 1
ATOM 6067 C CA . TRP A 1 781 ? 46.308 17.108 -11.910 1.00 92.06 781 TRP A CA 1
ATOM 6068 C C . TRP A 1 781 ? 44.869 17.176 -11.394 1.00 92.06 781 TRP A C 1
ATOM 6070 O O . TRP A 1 781 ? 44.078 16.255 -11.596 1.00 92.06 781 TRP A O 1
ATOM 6080 N N . PHE A 1 782 ? 44.547 18.257 -10.683 1.00 94.44 782 PHE A N 1
ATOM 6081 C CA . PHE A 1 782 ? 43.214 18.515 -10.146 1.00 94.44 782 PHE A CA 1
ATOM 6082 C C . PHE A 1 782 ? 42.658 19.826 -10.685 1.00 94.44 782 PHE A C 1
ATOM 6084 O O . PHE A 1 782 ? 43.302 20.869 -10.551 1.00 94.44 782 PHE A O 1
ATOM 6091 N N . ARG A 1 783 ? 41.445 19.786 -11.240 1.00 95.00 783 ARG A N 1
ATOM 6092 C CA . ARG A 1 783 ? 40.772 20.950 -11.822 1.00 95.00 783 ARG A CA 1
ATOM 6093 C C . ARG A 1 783 ? 39.298 20.993 -11.441 1.00 95.00 783 ARG A C 1
ATOM 6095 O O . ARG A 1 783 ? 38.616 19.968 -11.463 1.00 95.00 783 ARG A O 1
ATOM 6102 N N . ARG A 1 784 ? 38.795 22.188 -11.117 1.00 95.62 784 ARG A N 1
ATOM 6103 C CA . ARG A 1 784 ? 37.365 22.453 -10.918 1.00 95.62 784 ARG A CA 1
ATOM 6104 C C . ARG A 1 784 ? 36.824 23.262 -12.085 1.00 95.62 784 ARG A C 1
ATOM 6106 O O . ARG A 1 784 ? 37.500 24.150 -12.602 1.00 95.62 784 ARG A O 1
ATOM 6113 N N . MET A 1 785 ? 35.606 22.950 -12.494 1.00 96.62 785 MET A N 1
ATOM 6114 C CA . MET A 1 785 ? 34.911 23.649 -13.564 1.00 96.62 785 MET A CA 1
ATOM 6115 C C . MET A 1 785 ? 33.465 23.882 -13.133 1.00 96.62 785 MET A C 1
ATOM 6117 O O . MET A 1 785 ? 32.884 23.082 -12.395 1.00 96.62 785 MET A O 1
ATOM 6121 N N . THR A 1 786 ? 32.890 24.975 -13.610 1.00 95.38 786 THR A N 1
ATOM 6122 C CA . THR A 1 786 ? 31.469 25.273 -13.453 1.00 95.38 786 THR A CA 1
ATOM 6123 C C . THR A 1 786 ? 30.861 25.269 -14.843 1.00 95.38 786 THR A C 1
ATOM 6125 O O . THR A 1 786 ? 31.267 26.060 -15.695 1.00 95.38 786 THR A O 1
ATOM 6128 N N . ALA A 1 787 ? 29.911 24.374 -15.091 1.00 94.94 787 ALA A N 1
ATOM 6129 C CA . ALA A 1 787 ? 29.158 24.332 -16.337 1.00 94.94 787 ALA A CA 1
ATOM 6130 C C . ALA A 1 787 ? 27.766 24.934 -16.134 1.00 94.94 787 ALA A C 1
ATOM 6132 O O . ALA A 1 787 ? 27.192 24.839 -15.060 1.00 94.94 787 ALA A O 1
ATOM 6133 N N . GLY A 1 788 ? 27.208 25.577 -17.143 1.00 92.19 788 GLY A N 1
ATOM 6134 C CA . GLY A 1 788 ? 25.888 26.191 -17.092 1.00 92.19 788 GLY A CA 1
ATOM 6135 C C . GLY A 1 788 ? 25.313 26.266 -18.494 1.00 92.19 788 GLY A C 1
ATOM 6136 O O . GLY A 1 788 ? 26.011 26.031 -19.478 1.00 92.19 788 GLY A O 1
ATOM 6137 N N . ARG A 1 789 ? 24.027 26.576 -18.614 1.00 87.81 789 ARG A N 1
ATOM 6138 C CA . ARG A 1 789 ? 23.454 26.843 -19.935 1.00 87.81 789 ARG A CA 1
ATOM 6139 C C . ARG A 1 789 ? 23.908 28.215 -20.411 1.00 87.81 789 ARG A C 1
ATOM 6141 O O . ARG A 1 789 ? 23.813 29.185 -19.657 1.00 87.81 789 ARG A O 1
ATOM 6148 N N . ALA A 1 790 ? 24.368 28.304 -21.658 1.00 71.19 790 ALA A N 1
ATOM 6149 C CA . ALA A 1 790 ? 24.508 29.591 -22.322 1.00 71.19 790 ALA A CA 1
ATOM 6150 C C . ALA A 1 790 ? 23.160 30.325 -22.235 1.00 71.19 790 ALA A C 1
ATOM 6152 O O . ALA A 1 790 ? 22.110 29.731 -22.476 1.00 71.19 790 ALA A O 1
ATOM 6153 N N . ALA A 1 791 ? 23.191 31.583 -21.793 1.00 55.44 791 ALA A N 1
ATOM 6154 C CA . ALA A 1 791 ? 22.005 32.349 -21.434 1.00 55.44 791 ALA A CA 1
ATOM 6155 C C . ALA A 1 791 ? 21.080 32.587 -22.642 1.00 55.44 791 ALA A C 1
ATOM 6157 O O . ALA A 1 791 ? 21.155 33.620 -23.304 1.00 55.44 791 ALA A O 1
ATOM 6158 N N . GLU A 1 792 ? 20.160 31.659 -22.901 1.00 46.38 792 GLU A N 1
ATOM 6159 C CA . GLU A 1 792 ? 18.922 31.957 -23.615 1.00 46.38 792 GLU A CA 1
ATOM 6160 C C . GLU A 1 792 ? 17.999 32.731 -22.663 1.00 46.38 792 GLU A C 1
ATOM 6162 O O . GLU A 1 792 ? 17.384 32.188 -21.750 1.00 46.38 792 GLU A O 1
ATOM 6167 N N . THR A 1 793 ? 18.000 34.051 -22.858 1.00 40.22 793 THR A N 1
ATOM 6168 C CA . THR A 1 793 ? 16.961 35.041 -22.523 1.00 40.22 793 THR A CA 1
ATOM 6169 C C . THR A 1 793 ? 15.854 34.617 -21.543 1.00 40.22 793 THR A C 1
ATOM 6171 O O . THR A 1 793 ? 14.832 34.051 -21.911 1.00 40.22 793 THR A O 1
ATOM 6174 N N . ALA A 1 794 ? 16.060 35.038 -20.294 1.00 44.94 794 ALA A N 1
ATOM 6175 C CA . ALA A 1 794 ? 15.105 35.473 -19.273 1.00 44.94 794 ALA A CA 1
ATOM 6176 C C . ALA A 1 794 ? 13.600 35.515 -19.632 1.00 44.94 794 ALA A C 1
ATOM 6178 O O . ALA A 1 794 ? 13.061 36.589 -19.875 1.00 44.94 794 ALA A O 1
ATOM 6179 N N . VAL A 1 795 ? 12.899 34.387 -19.499 1.00 43.12 795 VAL A N 1
ATOM 6180 C CA . VAL A 1 795 ? 11.539 34.289 -18.930 1.00 43.12 795 VAL A CA 1
ATOM 6181 C C . VAL A 1 795 ? 11.429 32.874 -18.361 1.00 43.12 795 VAL A C 1
ATOM 6183 O O . VAL A 1 795 ? 11.519 31.952 -19.147 1.00 43.12 795 VAL A O 1
ATOM 6186 N N . HIS A 1 796 ? 11.314 32.704 -17.036 1.00 44.78 796 HIS A N 1
ATOM 6187 C CA . HIS A 1 796 ? 10.730 31.558 -16.291 1.00 44.78 796 HIS A CA 1
ATOM 6188 C C . HIS A 1 796 ? 11.352 31.491 -14.881 1.00 44.78 796 HIS A C 1
ATOM 6190 O O . HIS A 1 796 ? 12.238 30.693 -14.600 1.00 44.78 796 HIS A O 1
ATOM 6196 N N . ALA A 1 797 ? 10.891 32.365 -13.980 1.00 40.34 797 ALA A N 1
ATOM 6197 C CA . ALA A 1 797 ? 11.368 32.455 -12.594 1.00 40.34 797 ALA A CA 1
ATOM 6198 C C . ALA A 1 797 ? 10.384 31.858 -11.568 1.00 40.34 797 ALA A C 1
ATOM 6200 O O . ALA A 1 797 ? 10.305 32.335 -10.439 1.00 40.34 797 ALA A O 1
ATOM 6201 N N . LEU A 1 798 ? 9.601 30.834 -11.926 1.00 41.22 798 LEU A N 1
ATOM 6202 C CA . LEU A 1 798 ? 8.639 30.266 -10.978 1.00 41.22 798 LEU A CA 1
ATOM 6203 C C . LEU A 1 798 ? 8.444 28.757 -11.138 1.00 41.22 798 LEU A C 1
ATOM 6205 O O . LEU A 1 798 ? 7.351 28.331 -11.482 1.00 41.22 798 LEU A O 1
ATOM 6209 N N . GLU A 1 799 ? 9.470 27.930 -10.894 1.00 43.50 799 GLU A N 1
ATOM 6210 C CA . GLU A 1 799 ? 9.265 26.474 -10.993 1.00 43.50 799 GLU A CA 1
ATOM 6211 C C . GLU A 1 799 ? 10.304 25.600 -10.258 1.00 43.50 799 GLU A C 1
ATOM 6213 O O . GLU A 1 799 ? 11.096 24.880 -10.857 1.00 43.50 799 GLU A O 1
ATOM 6218 N N . ASN A 1 800 ? 10.239 25.549 -8.921 1.00 36.44 800 ASN A N 1
ATOM 6219 C CA . ASN A 1 800 ? 11.037 24.598 -8.120 1.00 36.44 800 ASN A CA 1
ATOM 6220 C C . ASN A 1 800 ? 10.729 23.108 -8.413 1.00 36.44 800 ASN A C 1
ATOM 6222 O O . ASN A 1 800 ? 11.487 22.242 -7.989 1.00 36.44 800 ASN A O 1
ATOM 6226 N N . ARG A 1 801 ? 9.642 22.778 -9.136 1.00 39.03 801 ARG A N 1
ATOM 6227 C CA . ARG A 1 801 ? 9.312 21.396 -9.552 1.00 39.03 801 ARG A CA 1
ATOM 6228 C C . ARG A 1 801 ? 9.932 20.983 -10.894 1.00 39.03 801 ARG A C 1
ATOM 6230 O O . ARG A 1 801 ? 10.075 19.788 -11.132 1.00 39.03 801 ARG A O 1
ATOM 6237 N N . VAL A 1 802 ? 10.329 21.936 -11.741 1.00 50.22 802 VAL A N 1
ATOM 6238 C CA . VAL A 1 802 ? 11.008 21.649 -13.020 1.00 50.22 802 VAL A CA 1
ATOM 6239 C C . VAL A 1 802 ? 12.487 21.343 -12.809 1.00 50.22 802 VAL A C 1
ATOM 6241 O O . VAL A 1 802 ? 13.035 20.507 -13.522 1.00 50.22 802 VAL A O 1
ATOM 6244 N N . VAL A 1 803 ? 13.097 21.912 -11.766 1.00 51.91 803 VAL A N 1
ATOM 6245 C CA . VAL A 1 803 ? 14.519 21.722 -11.437 1.00 51.91 803 VAL A CA 1
ATOM 6246 C C . VAL A 1 803 ? 14.876 20.236 -11.277 1.00 51.91 803 VAL A C 1
ATOM 6248 O O . VAL A 1 803 ? 15.779 19.757 -11.949 1.00 51.91 803 VAL A O 1
ATOM 6251 N N . THR A 1 804 ? 14.108 19.453 -10.509 1.00 54.19 804 THR A N 1
ATOM 6252 C CA . THR A 1 804 ? 14.423 18.026 -10.281 1.00 54.19 804 THR A CA 1
ATOM 6253 C C . THR A 1 804 ? 14.241 17.153 -11.530 1.00 54.19 804 THR A C 1
ATOM 6255 O O . THR A 1 804 ? 15.011 16.220 -11.755 1.00 54.19 804 THR A O 1
ATOM 6258 N N . ALA A 1 805 ? 13.232 17.440 -12.360 1.00 53.09 805 ALA A N 1
ATOM 6259 C CA . ALA A 1 805 ? 13.009 16.709 -13.611 1.00 53.09 805 ALA A CA 1
ATOM 6260 C C . ALA A 1 805 ? 14.099 17.024 -14.648 1.00 53.09 805 ALA A C 1
ATOM 6262 O O . ALA A 1 805 ? 14.555 16.140 -15.376 1.00 53.09 805 ALA A O 1
ATOM 6263 N N . GLN A 1 806 ? 14.547 18.278 -14.676 1.00 67.12 806 GLN A N 1
ATOM 6264 C CA . GLN A 1 806 ? 15.621 18.743 -15.538 1.00 67.12 806 GLN A CA 1
ATOM 6265 C C . GLN A 1 806 ? 16.982 18.180 -15.101 1.00 67.12 806 GLN A C 1
ATOM 6267 O O . GLN A 1 806 ? 17.740 17.720 -15.952 1.00 67.12 806 GLN A O 1
ATOM 6272 N N . ASP A 1 807 ? 17.258 18.111 -13.796 1.00 70.88 807 ASP A N 1
ATOM 6273 C CA . ASP A 1 807 ? 18.472 17.490 -13.248 1.00 70.88 807 ASP A CA 1
ATOM 6274 C C . ASP A 1 807 ? 18.544 15.993 -13.579 1.00 70.88 807 ASP A C 1
ATOM 6276 O O . ASP A 1 807 ? 19.605 15.480 -13.948 1.00 70.88 807 ASP A O 1
ATOM 6280 N N . ALA A 1 808 ? 17.410 15.286 -13.526 1.00 69.38 808 ALA A N 1
ATOM 6281 C CA . ALA A 1 808 ? 17.328 13.887 -13.939 1.00 69.38 808 ALA A CA 1
ATOM 6282 C C . ALA A 1 808 ? 17.601 13.713 -15.445 1.00 69.38 808 ALA A C 1
ATOM 6284 O O . ALA A 1 808 ? 18.304 12.783 -15.843 1.00 69.38 808 ALA A O 1
ATOM 6285 N N . GLN A 1 809 ? 17.099 14.626 -16.285 1.00 75.75 809 GLN A N 1
ATOM 6286 C CA . GLN A 1 809 ? 17.357 14.618 -17.727 1.00 75.75 809 GLN A CA 1
ATOM 6287 C C . GLN A 1 809 ? 18.829 14.904 -18.052 1.00 75.75 809 GLN A C 1
ATOM 6289 O O . GLN A 1 809 ? 19.421 14.192 -18.863 1.00 75.75 809 GLN A O 1
ATOM 6294 N N . ILE A 1 810 ? 19.430 15.908 -17.408 1.00 79.56 810 ILE A N 1
ATOM 6295 C CA . ILE A 1 810 ? 20.856 16.234 -17.553 1.00 79.56 810 ILE A CA 1
ATOM 6296 C C . ILE A 1 810 ? 21.703 15.037 -17.117 1.00 79.56 810 ILE A C 1
ATOM 6298 O O . ILE A 1 810 ? 22.595 14.617 -17.848 1.00 79.56 810 ILE A O 1
ATOM 6302 N N . THR A 1 811 ? 21.373 14.428 -15.976 1.00 80.81 811 THR A N 1
ATOM 6303 C CA . THR A 1 811 ? 22.058 13.225 -15.485 1.00 80.81 811 THR A CA 1
ATOM 6304 C C . THR A 1 811 ? 21.972 12.084 -16.501 1.00 80.81 811 THR A C 1
ATOM 6306 O O . THR A 1 811 ? 22.986 11.462 -16.799 1.00 80.81 811 THR A O 1
ATOM 6309 N N . ALA A 1 812 ? 20.804 11.832 -17.098 1.00 72.81 812 ALA A N 1
ATOM 6310 C CA . ALA A 1 812 ? 20.644 10.787 -18.110 1.00 72.81 812 ALA A CA 1
ATOM 6311 C C . ALA A 1 812 ? 21.486 11.039 -19.377 1.00 72.81 812 ALA A C 1
ATOM 6313 O O . ALA A 1 812 ? 22.103 10.109 -19.895 1.00 72.81 812 ALA A O 1
ATOM 6314 N N . LEU A 1 813 ? 21.552 12.284 -19.861 1.00 79.12 813 LEU A N 1
ATOM 6315 C CA . LEU A 1 813 ? 22.378 12.653 -21.020 1.00 79.12 813 LEU A CA 1
ATOM 6316 C C . LEU A 1 813 ? 23.882 12.553 -20.717 1.00 79.12 813 LEU A C 1
ATOM 6318 O O . LEU A 1 813 ? 24.664 12.111 -21.562 1.00 79.12 813 LEU A O 1
ATOM 6322 N N . LEU A 1 814 ? 24.284 12.892 -19.489 1.00 85.31 814 LEU A N 1
ATOM 6323 C CA . LEU A 1 814 ? 25.652 12.688 -19.015 1.00 85.31 814 LEU A CA 1
ATOM 6324 C C . LEU A 1 814 ? 26.005 11.198 -18.965 1.00 85.31 814 LEU A C 1
ATOM 6326 O O . LEU A 1 814 ? 27.063 10.815 -19.461 1.00 85.31 814 LEU A O 1
ATOM 6330 N N . LEU A 1 815 ? 25.104 10.349 -18.452 1.00 81.00 815 LEU A N 1
ATOM 6331 C CA . LEU A 1 815 ? 25.288 8.893 -18.430 1.00 81.00 815 LEU A CA 1
ATOM 6332 C C . LEU A 1 815 ? 25.466 8.309 -19.843 1.00 81.00 815 LEU A C 1
ATOM 6334 O O . LEU A 1 815 ? 26.298 7.426 -20.035 1.00 81.00 815 LEU A O 1
ATOM 6338 N N . GLN A 1 816 ? 24.752 8.832 -20.846 1.00 80.56 816 GLN A N 1
ATOM 6339 C CA . GLN A 1 816 ? 24.911 8.420 -22.251 1.00 80.56 816 GLN A CA 1
ATOM 6340 C C . GLN A 1 816 ? 26.282 8.789 -22.836 1.00 80.56 816 GLN A C 1
ATOM 6342 O O . GLN A 1 816 ? 26.779 8.097 -23.724 1.00 80.56 816 GLN A O 1
ATOM 6347 N N . SER A 1 817 ? 26.911 9.845 -22.319 1.00 87.44 817 SER A N 1
ATOM 6348 C CA . SER A 1 817 ? 28.210 10.348 -22.787 1.00 87.44 817 SER A CA 1
ATOM 6349 C C . SER A 1 817 ? 29.405 9.739 -22.042 1.00 87.44 817 SER A C 1
ATOM 6351 O O . SER A 1 817 ? 30.557 9.946 -22.429 1.00 87.44 817 SER A O 1
ATOM 6353 N N . LEU A 1 818 ? 29.152 8.948 -20.993 1.00 90.44 818 LEU A N 1
ATOM 6354 C CA . LEU A 1 818 ? 30.191 8.327 -20.170 1.00 90.44 818 LEU A CA 1
ATOM 6355 C C . LEU A 1 818 ? 31.211 7.468 -20.924 1.00 90.44 818 LEU A C 1
ATOM 6357 O O . LEU A 1 818 ? 32.377 7.518 -20.530 1.00 90.44 818 LEU A O 1
ATOM 6361 N N . PRO A 1 819 ? 30.866 6.699 -21.979 1.00 91.06 819 PRO A N 1
ATOM 6362 C CA . PRO A 1 819 ? 31.849 5.850 -22.650 1.00 91.06 819 PRO A CA 1
ATOM 6363 C C . PRO A 1 819 ? 33.080 6.615 -23.152 1.00 91.06 819 PRO A C 1
ATOM 6365 O O . PRO A 1 819 ? 34.195 6.110 -23.039 1.00 91.06 819 PRO A O 1
ATOM 6368 N N . ALA A 1 820 ? 32.904 7.849 -23.642 1.00 89.56 820 ALA A N 1
ATOM 6369 C CA . ALA A 1 820 ? 34.010 8.693 -24.095 1.00 89.56 820 ALA A CA 1
ATOM 6370 C C . ALA A 1 820 ? 34.900 9.149 -22.926 1.00 89.56 820 ALA A C 1
ATOM 6372 O O . ALA A 1 820 ? 36.128 9.080 -23.014 1.00 89.56 820 ALA A O 1
ATOM 6373 N N . VAL A 1 821 ? 34.287 9.536 -21.802 1.00 94.94 821 VAL A N 1
ATOM 6374 C CA . VAL A 1 821 ? 35.009 9.918 -20.579 1.00 94.94 821 VAL A CA 1
ATOM 6375 C C . VAL A 1 821 ? 35.777 8.715 -20.021 1.00 94.94 821 VAL A C 1
ATOM 6377 O O . VAL A 1 821 ? 36.975 8.817 -19.777 1.00 94.94 821 VAL A O 1
ATOM 6380 N N . ILE A 1 822 ? 35.152 7.540 -19.918 1.00 93.69 822 ILE A N 1
ATOM 6381 C CA . ILE A 1 822 ? 35.798 6.303 -19.445 1.00 93.69 822 ILE A CA 1
ATOM 6382 C C . ILE A 1 822 ? 36.955 5.888 -20.367 1.00 93.69 822 ILE A C 1
ATOM 6384 O O . ILE A 1 822 ? 38.010 5.479 -19.880 1.00 93.69 822 ILE A O 1
ATOM 6388 N N . ALA A 1 823 ? 36.793 6.020 -21.687 1.00 91.62 823 ALA A N 1
ATOM 6389 C CA . ALA A 1 823 ? 37.861 5.755 -22.647 1.00 91.62 823 ALA A CA 1
ATOM 6390 C C . ALA A 1 823 ? 39.049 6.714 -22.458 1.00 91.62 823 ALA A C 1
ATOM 6392 O O . ALA A 1 823 ? 40.197 6.273 -22.483 1.00 91.62 823 ALA A O 1
ATOM 6393 N N . SER A 1 824 ? 38.786 8.001 -22.201 1.00 96.31 824 SER A N 1
ATOM 6394 C CA . SER A 1 824 ? 39.837 8.991 -21.922 1.00 96.31 824 SER A CA 1
ATOM 6395 C C . SER A 1 824 ? 40.597 8.711 -20.620 1.00 96.31 824 SER A C 1
ATOM 6397 O O . SER A 1 824 ? 41.773 9.041 -20.517 1.00 96.31 824 SER A O 1
ATOM 6399 N N . LEU A 1 825 ? 39.961 8.037 -19.654 1.00 95.88 825 LEU A N 1
ATOM 6400 C CA . LEU A 1 825 ? 40.580 7.651 -18.386 1.00 95.88 825 LEU A CA 1
ATOM 6401 C C . LEU A 1 825 ? 41.439 6.381 -18.487 1.00 95.88 825 LEU A C 1
ATOM 6403 O O . LEU A 1 825 ? 42.089 6.014 -17.508 1.00 95.88 825 LEU A O 1
ATOM 6407 N N . GLN A 1 826 ? 41.454 5.674 -19.624 1.00 93.50 826 GLN A N 1
ATOM 6408 C CA . GLN A 1 826 ? 42.208 4.423 -19.781 1.00 93.50 826 GLN A CA 1
ATOM 6409 C C . GLN A 1 826 ? 43.701 4.526 -19.427 1.00 93.50 826 GLN A C 1
ATOM 6411 O O . GLN A 1 826 ? 44.155 3.621 -18.732 1.00 93.50 826 GLN A O 1
ATOM 6416 N N . PRO A 1 827 ? 44.445 5.591 -19.792 1.00 95.31 827 PRO A N 1
ATOM 6417 C CA . PRO A 1 827 ? 45.880 5.690 -19.507 1.00 95.31 827 PRO A CA 1
ATOM 6418 C C . PRO A 1 827 ? 46.245 5.816 -18.021 1.00 95.31 827 PRO A C 1
ATOM 6420 O O . PRO A 1 827 ? 47.382 5.533 -17.659 1.00 95.31 827 PRO A O 1
ATOM 6423 N N . TYR A 1 828 ? 45.310 6.232 -17.163 1.00 94.56 828 TYR A N 1
ATOM 6424 C CA . TYR A 1 828 ? 45.589 6.526 -15.755 1.00 94.56 828 TYR A CA 1
ATOM 6425 C C . TYR A 1 828 ? 45.361 5.318 -14.870 1.00 94.56 828 TYR A C 1
ATOM 6427 O O . TYR A 1 828 ? 44.366 4.610 -15.031 1.00 94.56 828 TYR A O 1
ATOM 6435 N N . LYS A 1 829 ? 46.223 5.132 -13.874 1.00 93.62 829 LYS A N 1
ATOM 6436 C CA . LYS A 1 829 ? 45.999 4.127 -12.838 1.00 93.62 829 LYS A CA 1
ATOM 6437 C C . LYS A 1 829 ? 44.803 4.498 -11.957 1.00 93.62 829 LYS A C 1
ATOM 6439 O O . LYS A 1 829 ? 43.908 3.673 -11.773 1.00 93.62 829 LYS A O 1
ATOM 6444 N N . ASP A 1 830 ? 44.790 5.750 -11.500 1.00 95.25 830 ASP A N 1
ATOM 6445 C CA . ASP A 1 830 ? 43.884 6.271 -10.483 1.00 95.25 830 ASP A CA 1
ATOM 6446 C C . ASP A 1 830 ? 43.305 7.630 -10.929 1.00 95.25 830 ASP A C 1
ATOM 6448 O O . ASP A 1 830 ? 44.036 8.523 -11.369 1.00 95.25 830 ASP A O 1
ATOM 6452 N N . ALA A 1 831 ? 41.984 7.796 -10.851 1.00 97.19 831 ALA A N 1
ATOM 6453 C CA . ALA A 1 831 ? 41.305 9.019 -11.288 1.00 97.19 831 ALA A CA 1
ATOM 6454 C C . ALA A 1 831 ? 39.958 9.222 -10.582 1.00 97.19 831 ALA A C 1
ATOM 6456 O O . ALA A 1 831 ? 39.298 8.259 -10.192 1.00 97.19 831 ALA A O 1
ATOM 6457 N N . VAL A 1 832 ? 39.520 10.477 -10.469 1.00 97.31 832 VAL A N 1
ATOM 6458 C CA . VAL A 1 832 ? 38.156 10.835 -10.055 1.00 97.31 832 VAL A CA 1
ATOM 6459 C C . VAL A 1 832 ? 37.600 11.868 -11.024 1.00 97.31 832 VAL A C 1
ATOM 6461 O O . VAL A 1 832 ? 38.207 12.912 -11.238 1.00 97.31 832 VAL A O 1
ATOM 6464 N N . VAL A 1 833 ? 36.422 11.614 -11.584 1.00 97.25 833 VAL A N 1
ATOM 6465 C CA . VAL A 1 833 ? 35.670 12.606 -12.360 1.00 97.25 833 VAL A CA 1
ATOM 6466 C C . VAL A 1 833 ? 34.289 12.736 -11.741 1.00 97.25 833 VAL A C 1
ATOM 6468 O O . VAL A 1 833 ? 33.507 11.791 -11.754 1.00 97.25 833 VAL A O 1
ATOM 6471 N N . ARG A 1 834 ? 33.973 13.911 -11.203 1.00 96.75 834 ARG A N 1
ATOM 6472 C CA . ARG A 1 834 ? 32.635 14.246 -10.714 1.00 96.75 834 ARG A CA 1
ATOM 6473 C C . ARG A 1 834 ? 31.985 15.226 -11.677 1.00 96.75 834 ARG A C 1
ATOM 6475 O O . ARG A 1 834 ? 32.555 16.281 -11.944 1.00 96.75 834 ARG A O 1
ATOM 6482 N N . ILE A 1 835 ? 30.780 14.902 -12.129 1.00 95.69 835 ILE A N 1
ATOM 6483 C CA . ILE A 1 835 ? 29.900 15.789 -12.889 1.00 95.69 835 ILE A CA 1
ATOM 6484 C C . ILE A 1 835 ? 28.546 15.786 -12.174 1.00 95.69 835 ILE A C 1
ATOM 6486 O O . ILE A 1 835 ? 27.761 14.850 -12.329 1.00 95.69 835 ILE A O 1
ATOM 6490 N N . GLN A 1 836 ? 28.276 16.806 -11.353 1.00 93.00 836 GLN A N 1
ATOM 6491 C CA . GLN A 1 836 ? 27.081 16.865 -10.499 1.00 93.00 836 GLN A CA 1
ATOM 6492 C C . GLN A 1 836 ? 26.904 15.613 -9.612 1.00 93.00 836 GLN A C 1
ATOM 6494 O O . GLN A 1 836 ? 27.706 15.363 -8.704 1.00 93.00 836 GLN A O 1
ATOM 6499 N N . ALA A 1 837 ? 25.842 14.842 -9.877 1.00 92.56 837 ALA A N 1
ATOM 6500 C CA . ALA A 1 837 ? 25.466 13.613 -9.196 1.00 92.56 837 ALA A CA 1
ATOM 6501 C C . ALA A 1 837 ? 26.170 12.372 -9.764 1.00 92.56 837 ALA A C 1
ATOM 6503 O O . ALA A 1 837 ? 26.035 11.297 -9.193 1.00 92.56 837 ALA A O 1
ATOM 6504 N N . VAL A 1 838 ? 26.890 12.483 -10.880 1.00 94.94 838 VAL A N 1
ATOM 6505 C CA . VAL A 1 838 ? 27.635 11.369 -11.473 1.00 94.94 838 VAL A CA 1
ATOM 6506 C C . VAL A 1 838 ? 29.076 11.427 -10.983 1.00 94.94 838 VAL A C 1
ATOM 6508 O O . VAL A 1 838 ? 29.745 12.451 -11.119 1.00 94.94 838 VAL A O 1
ATOM 6511 N N . LEU A 1 839 ? 29.559 10.324 -10.420 1.00 96.69 839 LEU A N 1
ATOM 6512 C CA . LEU A 1 839 ? 30.929 10.167 -9.951 1.00 96.69 839 LEU A CA 1
ATOM 6513 C C . LEU A 1 839 ? 31.569 8.955 -10.629 1.00 96.69 839 LEU A C 1
ATOM 6515 O O . LEU A 1 839 ? 31.128 7.828 -10.436 1.00 96.69 839 LEU A O 1
ATOM 6519 N N . ILE A 1 840 ? 32.628 9.180 -11.394 1.00 96.56 840 ILE A N 1
ATOM 6520 C CA . ILE A 1 840 ? 33.490 8.136 -11.945 1.00 96.56 840 ILE A CA 1
ATOM 6521 C C . ILE A 1 840 ? 34.712 8.046 -11.041 1.00 96.56 840 ILE A C 1
ATOM 6523 O O . ILE A 1 840 ? 35.421 9.037 -10.864 1.00 96.56 840 ILE A O 1
ATOM 6527 N N . VAL A 1 841 ? 34.969 6.870 -10.483 1.00 96.25 841 VAL A N 1
ATOM 6528 C CA . VAL A 1 841 ? 36.166 6.596 -9.689 1.00 96.25 841 VAL A CA 1
ATOM 6529 C C . VAL A 1 841 ? 36.942 5.484 -10.371 1.00 96.25 841 VAL A C 1
ATOM 6531 O O . VAL A 1 841 ? 36.380 4.447 -10.714 1.00 96.25 841 VAL A O 1
ATOM 6534 N N . LYS A 1 842 ? 38.238 5.696 -10.578 1.00 95.88 842 LYS A N 1
ATOM 6535 C CA . LYS A 1 842 ? 39.163 4.678 -11.059 1.00 95.88 842 LYS A CA 1
ATOM 6536 C C . LYS A 1 842 ? 40.207 4.415 -9.982 1.00 95.88 842 LYS A C 1
ATOM 6538 O O . LYS A 1 842 ? 40.859 5.362 -9.547 1.00 95.88 842 LYS A O 1
ATOM 6543 N N . ILE A 1 843 ? 40.328 3.160 -9.554 1.00 95.00 843 ILE A N 1
ATOM 6544 C CA . ILE A 1 843 ? 41.301 2.692 -8.557 1.00 95.00 843 ILE A CA 1
ATOM 6545 C C . ILE A 1 843 ? 41.984 1.451 -9.114 1.00 95.00 843 ILE A C 1
ATOM 6547 O O . ILE A 1 843 ? 41.301 0.506 -9.506 1.00 95.00 843 ILE A O 1
ATOM 6551 N N . ASP A 1 844 ? 43.316 1.437 -9.144 1.00 93.06 844 ASP A N 1
ATOM 6552 C CA . ASP A 1 844 ? 44.106 0.282 -9.588 1.00 93.06 844 ASP A CA 1
ATOM 6553 C C . ASP A 1 844 ? 43.625 -0.285 -10.942 1.00 93.06 844 ASP A C 1
ATOM 6555 O O . ASP A 1 844 ? 43.493 -1.496 -11.124 1.00 93.06 844 ASP A O 1
ATOM 6559 N N . TRP A 1 845 ? 43.368 0.604 -11.911 1.00 90.81 845 TRP A N 1
ATOM 6560 C CA . TRP A 1 845 ? 42.850 0.293 -13.256 1.00 90.81 845 TRP A CA 1
ATOM 6561 C C . TRP A 1 845 ? 41.377 -0.128 -13.349 1.00 90.81 845 TRP A C 1
ATOM 6563 O O . TRP A 1 845 ? 40.859 -0.253 -14.461 1.00 90.81 845 TRP A O 1
ATOM 6573 N N . VAL A 1 846 ? 40.679 -0.281 -12.226 1.00 87.44 846 VAL A N 1
ATOM 6574 C CA . VAL A 1 846 ? 39.253 -0.627 -12.182 1.00 87.44 846 VAL A CA 1
ATOM 6575 C C . VAL A 1 846 ? 38.424 0.649 -12.176 1.00 87.44 846 VAL A C 1
ATOM 6577 O O . VAL A 1 846 ? 38.624 1.509 -11.325 1.00 87.44 846 VAL A O 1
ATOM 6580 N N . VAL A 1 847 ? 37.497 0.779 -13.127 1.00 90.94 847 VAL A N 1
ATOM 6581 C CA . VAL A 1 847 ? 36.582 1.924 -13.225 1.00 90.94 847 VAL A CA 1
ATOM 6582 C C . VAL A 1 847 ? 35.237 1.550 -12.614 1.00 90.94 847 VAL A C 1
ATOM 6584 O O . VAL A 1 847 ? 34.636 0.557 -13.015 1.00 90.94 847 VAL A O 1
ATOM 6587 N N . ALA A 1 848 ? 34.748 2.384 -11.704 1.00 88.00 848 ALA A N 1
ATOM 6588 C CA . ALA A 1 848 ? 33.401 2.337 -11.162 1.00 88.00 848 ALA A CA 1
ATOM 6589 C C . ALA A 1 848 ? 32.680 3.661 -11.447 1.00 88.00 848 ALA A C 1
ATOM 6591 O O . ALA A 1 848 ? 33.272 4.742 -11.391 1.00 88.00 848 ALA A O 1
ATOM 6592 N N . VAL A 1 849 ? 31.392 3.576 -11.770 1.00 92.38 849 VAL A N 1
ATOM 6593 C CA . VAL A 1 849 ? 30.524 4.737 -11.983 1.00 92.38 849 VAL A CA 1
ATOM 6594 C C . VAL A 1 849 ? 29.426 4.693 -10.934 1.00 92.38 849 VAL A C 1
ATOM 6596 O O . VAL A 1 849 ? 28.693 3.714 -10.835 1.00 92.38 849 VAL A O 1
ATOM 6599 N N . HIS A 1 850 ? 29.297 5.767 -10.167 1.00 90.50 850 HIS A N 1
ATOM 6600 C CA . HIS A 1 850 ? 28.326 5.900 -9.095 1.00 90.50 850 HIS A CA 1
ATOM 6601 C C . HIS A 1 850 ? 27.390 7.075 -9.367 1.00 90.50 850 HIS A C 1
ATOM 6603 O O . HIS A 1 850 ? 27.824 8.161 -9.759 1.00 90.50 850 HIS A O 1
ATOM 6609 N N . GLN A 1 851 ? 26.101 6.873 -9.097 1.00 91.62 851 GLN A N 1
ATOM 6610 C CA . GLN A 1 851 ? 25.141 7.960 -8.966 1.00 91.62 851 GLN A CA 1
ATOM 6611 C C . GLN A 1 851 ? 25.025 8.333 -7.486 1.00 91.62 851 GLN A C 1
ATOM 6613 O O . GLN A 1 851 ? 24.632 7.523 -6.650 1.00 91.62 851 GLN A O 1
ATOM 6618 N N . LEU A 1 852 ? 25.399 9.562 -7.156 1.00 90.62 852 LEU A N 1
ATOM 6619 C CA . LEU A 1 852 ? 25.451 10.073 -5.797 1.00 90.62 852 LEU A CA 1
ATOM 6620 C C . LEU A 1 852 ? 24.052 10.429 -5.289 1.00 90.62 852 LEU A C 1
ATOM 6622 O O . LEU A 1 852 ? 23.315 11.187 -5.925 1.00 90.62 852 LEU A O 1
ATOM 6626 N N . SER A 1 853 ? 23.722 9.962 -4.087 1.00 88.50 853 SER A N 1
ATOM 6627 C CA . SER A 1 853 ? 22.557 10.441 -3.336 1.00 88.50 853 SER A CA 1
ATOM 6628 C C . SER A 1 853 ? 22.705 11.919 -2.951 1.00 88.50 853 SER A C 1
ATOM 6630 O O . SER A 1 853 ? 23.814 12.453 -2.898 1.00 88.50 853 SER A O 1
ATOM 6632 N N . ALA A 1 854 ? 21.598 12.580 -2.598 1.00 83.38 854 ALA A N 1
ATOM 6633 C CA . ALA A 1 854 ? 21.624 13.973 -2.141 1.00 83.38 854 ALA A CA 1
ATOM 6634 C C . ALA A 1 854 ? 22.563 14.188 -0.934 1.00 83.38 854 ALA A C 1
ATOM 6636 O O . ALA A 1 854 ? 23.268 15.191 -0.869 1.00 83.38 854 ALA A O 1
ATOM 6637 N N . ALA A 1 855 ? 22.632 13.223 -0.009 1.00 82.81 855 ALA A N 1
ATOM 6638 C CA . ALA A 1 855 ? 23.531 13.284 1.144 1.00 82.81 855 ALA A CA 1
ATOM 6639 C C . ALA A 1 855 ? 25.014 13.174 0.741 1.00 82.81 855 ALA A C 1
ATOM 6641 O O . ALA A 1 855 ? 25.855 13.883 1.290 1.00 82.81 855 ALA A O 1
ATOM 6642 N N . GLN A 1 856 ? 25.337 12.322 -0.237 1.00 94.00 856 GLN A N 1
ATOM 6643 C CA . GLN A 1 856 ? 26.702 12.175 -0.754 1.00 94.00 856 GLN A CA 1
ATOM 6644 C C . GLN A 1 856 ? 27.135 13.393 -1.582 1.00 94.00 856 GLN A C 1
ATOM 6646 O O . GLN A 1 856 ? 28.268 13.849 -1.441 1.00 94.00 856 GLN A O 1
ATOM 6651 N N . GLN A 1 857 ? 26.233 13.958 -2.394 1.00 92.75 857 GLN A N 1
ATOM 6652 C CA . GLN A 1 857 ? 26.473 15.218 -3.108 1.00 92.75 857 GLN A CA 1
ATOM 6653 C C . GLN A 1 857 ? 26.758 16.350 -2.120 1.00 92.75 857 GLN A C 1
ATOM 6655 O O . GLN A 1 857 ? 27.805 16.986 -2.207 1.00 92.75 857 GLN A O 1
ATOM 6660 N N . TYR A 1 858 ? 25.897 16.508 -1.108 1.00 89.69 858 TYR A N 1
ATOM 6661 C CA . TYR A 1 858 ? 26.092 17.481 -0.037 1.00 89.69 858 TYR A CA 1
ATOM 6662 C C . TYR A 1 858 ? 27.443 17.289 0.665 1.00 89.69 858 TYR A C 1
ATOM 6664 O O . TYR A 1 858 ? 28.170 18.258 0.883 1.00 89.69 858 TYR A O 1
ATOM 6672 N N . ALA A 1 859 ? 27.822 16.048 0.988 1.00 90.25 859 ALA A N 1
ATOM 6673 C CA . ALA A 1 859 ? 29.106 15.756 1.619 1.00 90.25 859 ALA A CA 1
ATOM 6674 C C . ALA A 1 859 ? 30.299 16.189 0.750 1.00 90.25 859 ALA A C 1
ATOM 6676 O O . ALA A 1 859 ? 31.251 16.764 1.280 1.00 90.25 859 ALA A O 1
ATOM 6677 N N . LEU A 1 860 ? 30.241 15.964 -0.566 1.00 92.44 860 LEU A N 1
ATOM 6678 C CA . LEU A 1 860 ? 31.290 16.384 -1.498 1.00 92.44 860 LEU A CA 1
ATOM 6679 C C . LEU A 1 860 ? 31.320 17.891 -1.736 1.00 92.44 860 LEU A C 1
ATOM 6681 O O . LEU A 1 860 ? 32.403 18.451 -1.883 1.00 92.44 860 LEU A O 1
ATOM 6685 N N . ASP A 1 861 ? 30.169 18.557 -1.731 1.00 90.19 861 ASP A N 1
ATOM 6686 C CA . ASP A 1 861 ? 30.103 20.017 -1.848 1.00 90.19 861 ASP A CA 1
ATOM 6687 C C . ASP A 1 861 ? 30.736 20.704 -0.631 1.00 90.19 861 ASP A C 1
ATOM 6689 O O . ASP A 1 861 ? 31.409 21.723 -0.769 1.00 90.19 861 ASP A O 1
ATOM 6693 N N . HIS A 1 862 ? 30.602 20.102 0.555 1.00 89.56 862 HIS A N 1
ATOM 6694 C CA . HIS A 1 862 ? 31.197 20.610 1.796 1.00 89.56 862 HIS A CA 1
ATOM 6695 C C . HIS A 1 862 ? 32.641 20.143 2.023 1.00 89.56 862 HIS A C 1
ATOM 6697 O O . HIS A 1 862 ? 33.371 20.757 2.804 1.00 89.56 862 HIS A O 1
ATOM 6703 N N . LYS A 1 863 ? 33.067 19.054 1.374 1.00 94.00 863 LYS A N 1
ATOM 6704 C CA . LYS A 1 863 ? 34.420 18.487 1.480 1.00 94.00 863 LYS A CA 1
ATOM 6705 C C . LYS A 1 863 ? 34.992 18.171 0.094 1.00 94.00 863 LYS A C 1
ATOM 6707 O O . LYS A 1 863 ? 35.284 17.010 -0.201 1.00 94.00 863 LYS A O 1
ATOM 6712 N N . PRO A 1 864 ? 35.196 19.182 -0.766 1.00 91.38 864 PRO A N 1
ATOM 6713 C CA . PRO A 1 864 ? 35.622 18.954 -2.143 1.00 91.38 864 PRO A CA 1
ATOM 6714 C C . PRO A 1 864 ? 37.047 18.387 -2.250 1.00 91.38 864 PRO A C 1
ATOM 6716 O O . PRO A 1 864 ? 37.421 17.882 -3.303 1.00 91.38 864 PRO A O 1
ATOM 6719 N N . GLN A 1 865 ? 37.837 18.429 -1.172 1.00 92.38 865 GLN A N 1
ATOM 6720 C CA . GLN A 1 865 ? 39.123 17.737 -1.069 1.00 92.38 865 GLN A CA 1
ATOM 6721 C C . GLN A 1 865 ? 38.995 16.209 -1.133 1.00 92.38 865 GLN A C 1
ATOM 6723 O O . GLN A 1 865 ? 39.943 15.550 -1.523 1.00 92.38 865 GLN A O 1
ATOM 6728 N N . LEU A 1 866 ? 37.830 15.626 -0.825 1.00 93.31 866 LEU A N 1
ATOM 6729 C CA . LEU A 1 866 ? 37.647 14.179 -0.985 1.00 93.31 866 LEU A CA 1
ATOM 6730 C C . LEU A 1 866 ? 37.820 13.753 -2.450 1.00 93.31 866 LEU A C 1
ATOM 6732 O O . LEU A 1 866 ? 38.323 12.670 -2.716 1.00 93.31 866 LEU A O 1
ATOM 6736 N N . ALA A 1 867 ? 37.487 14.623 -3.410 1.00 92.25 867 ALA A N 1
ATOM 6737 C CA . ALA A 1 867 ? 37.653 14.339 -4.834 1.00 92.25 867 ALA A CA 1
ATOM 6738 C C . ALA A 1 867 ? 39.123 14.269 -5.292 1.00 92.25 867 ALA A C 1
ATOM 6740 O O . ALA A 1 867 ? 39.362 13.900 -6.436 1.00 92.25 867 ALA A O 1
ATOM 6741 N N . THR A 1 868 ? 40.102 14.598 -4.438 1.00 93.88 868 THR A N 1
ATOM 6742 C CA . THR A 1 868 ? 41.534 14.511 -4.777 1.00 93.88 868 THR A CA 1
ATOM 6743 C C . THR A 1 868 ? 42.167 13.166 -4.421 1.00 93.88 868 THR A C 1
ATOM 6745 O O . THR A 1 868 ? 43.376 13.012 -4.556 1.00 93.88 868 THR A O 1
ATOM 6748 N N . SER A 1 869 ? 41.395 12.202 -3.915 1.00 94.38 869 SER A N 1
ATOM 6749 C CA . SER A 1 869 ? 41.894 10.869 -3.568 1.00 94.38 869 SER A CA 1
ATOM 6750 C C . SER A 1 869 ? 40.814 9.813 -3.837 1.00 94.38 869 SER A C 1
ATOM 6752 O O . SER A 1 869 ? 39.827 9.749 -3.099 1.00 94.38 869 SER A O 1
ATOM 6754 N N . PRO A 1 870 ? 40.977 8.964 -4.874 1.00 95.12 870 PRO A N 1
ATOM 6755 C CA . PRO A 1 870 ? 40.033 7.893 -5.208 1.00 95.12 870 PRO A CA 1
ATOM 6756 C C . PRO A 1 870 ? 39.693 6.969 -4.028 1.00 95.12 870 PRO A C 1
ATOM 6758 O O . PRO A 1 870 ? 38.538 6.596 -3.836 1.00 95.12 870 PRO A O 1
ATOM 6761 N N . HIS A 1 871 ? 40.677 6.636 -3.190 1.00 94.56 871 HIS A N 1
ATOM 6762 C CA . HIS A 1 871 ? 40.454 5.776 -2.027 1.00 94.56 871 HIS A CA 1
ATOM 6763 C C . HIS A 1 871 ? 39.677 6.486 -0.912 1.00 94.56 871 HIS A C 1
ATOM 6765 O O . HIS A 1 871 ? 38.782 5.895 -0.303 1.00 94.56 871 HIS A O 1
ATOM 6771 N N . GLU A 1 872 ? 39.992 7.757 -0.645 1.00 95.19 872 GLU A N 1
ATOM 6772 C CA . GLU A 1 872 ? 39.304 8.523 0.398 1.00 95.19 872 GLU A CA 1
ATOM 6773 C C . GLU A 1 872 ? 37.858 8.822 0.016 1.00 95.19 872 GLU A C 1
ATOM 6775 O O . GLU A 1 872 ? 36.990 8.728 0.880 1.00 95.19 872 GLU A O 1
ATOM 6780 N N . ILE A 1 873 ? 37.569 9.131 -1.256 1.00 95.56 873 ILE A N 1
ATOM 6781 C CA . ILE A 1 873 ? 36.193 9.404 -1.693 1.00 95.56 873 ILE A CA 1
ATOM 6782 C C . ILE A 1 873 ? 35.298 8.168 -1.588 1.00 95.56 873 ILE A C 1
ATOM 6784 O O . ILE A 1 873 ? 34.169 8.284 -1.116 1.00 95.56 873 ILE A O 1
ATOM 6788 N N . VAL A 1 874 ? 35.802 6.984 -1.952 1.00 94.56 874 VAL A N 1
ATOM 6789 C CA . VAL A 1 874 ? 35.057 5.720 -1.825 1.00 94.56 874 VAL A CA 1
ATOM 6790 C C . VAL A 1 874 ? 34.761 5.413 -0.359 1.00 94.56 874 VAL A C 1
ATOM 6792 O O . VAL A 1 874 ? 33.611 5.143 -0.009 1.00 94.56 874 VAL A O 1
ATOM 6795 N N . SER A 1 875 ? 35.767 5.547 0.511 1.00 93.75 875 SER A N 1
ATOM 6796 C CA . SER A 1 875 ? 35.623 5.325 1.954 1.00 93.75 875 SER A CA 1
ATOM 6797 C C . SER A 1 875 ? 34.672 6.336 2.609 1.00 93.75 875 SER A C 1
ATOM 6799 O O . SER A 1 875 ? 33.733 5.957 3.309 1.00 93.75 875 SER A O 1
ATOM 6801 N N . ALA A 1 876 ? 34.855 7.631 2.339 1.00 92.06 876 ALA A N 1
ATOM 6802 C CA . ALA A 1 876 ? 34.090 8.705 2.969 1.00 92.06 876 ALA A CA 1
ATOM 6803 C C . ALA A 1 876 ? 32.611 8.722 2.561 1.00 92.06 876 ALA A C 1
ATOM 6805 O O . ALA A 1 876 ? 31.766 9.160 3.342 1.00 92.06 876 ALA A O 1
ATOM 6806 N N . LEU A 1 877 ? 32.294 8.263 1.348 1.00 93.06 877 LEU A N 1
ATOM 6807 C CA . LEU A 1 877 ? 30.923 8.199 0.840 1.00 93.06 877 LEU A CA 1
ATOM 6808 C C . LEU A 1 877 ? 30.262 6.835 1.049 1.00 93.06 877 LEU A C 1
ATOM 6810 O O . LEU A 1 877 ? 29.113 6.668 0.630 1.00 93.06 877 LEU A O 1
ATOM 6814 N N . ALA A 1 878 ? 30.970 5.893 1.686 1.00 91.81 878 ALA A N 1
ATOM 6815 C CA . ALA A 1 878 ? 30.554 4.504 1.847 1.00 91.81 878 ALA A CA 1
ATOM 6816 C C . ALA A 1 878 ? 30.096 3.883 0.515 1.00 91.81 878 ALA A C 1
ATOM 6818 O O . ALA A 1 878 ? 29.077 3.194 0.453 1.00 91.81 878 ALA A O 1
ATOM 6819 N N . LEU A 1 879 ? 30.823 4.174 -0.570 1.00 87.56 879 LEU A N 1
ATOM 6820 C CA . LEU A 1 879 ? 30.559 3.552 -1.863 1.00 87.56 879 LEU A CA 1
ATOM 6821 C C . LEU A 1 879 ? 30.972 2.088 -1.744 1.00 87.56 879 LEU A C 1
ATOM 6823 O O . LEU A 1 879 ? 32.103 1.797 -1.352 1.00 87.56 879 LEU A O 1
ATOM 6827 N N . ALA A 1 880 ? 30.041 1.174 -2.019 1.00 75.75 880 ALA A N 1
ATOM 6828 C CA . ALA A 1 880 ? 30.324 -0.251 -1.979 1.00 75.75 880 ALA A CA 1
ATOM 6829 C C . ALA A 1 880 ? 31.518 -0.538 -2.897 1.00 75.75 880 ALA A C 1
ATOM 6831 O O . ALA A 1 880 ? 31.494 -0.223 -4.090 1.00 75.75 880 ALA A O 1
ATOM 6832 N N . ALA A 1 881 ? 32.587 -1.086 -2.322 1.00 55.78 881 ALA A N 1
ATOM 6833 C CA . ALA A 1 881 ? 33.716 -1.589 -3.081 1.00 55.78 881 ALA A CA 1
ATOM 6834 C C . ALA A 1 881 ? 33.302 -2.929 -3.699 1.00 55.78 881 ALA A C 1
ATOM 6836 O O . ALA A 1 881 ? 33.732 -3.986 -3.247 1.00 55.78 881 ALA A O 1
ATOM 6837 N N . ASP A 1 882 ? 32.440 -2.891 -4.712 1.00 46.56 882 ASP A N 1
ATOM 6838 C CA . ASP A 1 882 ? 32.057 -4.075 -5.480 1.00 46.56 882 ASP A CA 1
ATOM 6839 C C . ASP A 1 882 ? 33.183 -4.421 -6.469 1.00 46.56 882 ASP A C 1
ATOM 6841 O O . ASP A 1 882 ? 33.065 -4.305 -7.687 1.00 46.56 882 ASP A O 1
ATOM 6845 N N . GLY A 1 883 ? 34.338 -4.802 -5.919 1.00 42.06 883 GLY A N 1
ATOM 6846 C CA . GLY A 1 883 ? 35.435 -5.451 -6.630 1.00 42.06 883 GLY A CA 1
ATOM 6847 C C . GLY A 1 883 ? 35.498 -6.934 -6.247 1.00 42.06 883 GLY A C 1
ATOM 6848 O O . GLY A 1 883 ? 35.149 -7.288 -5.120 1.00 42.06 883 GLY A O 1
ATOM 6849 N N . PRO A 1 884 ? 35.931 -7.833 -7.150 1.00 40.28 884 PRO A N 1
ATOM 6850 C CA . PRO A 1 884 ? 36.000 -9.256 -6.850 1.00 40.28 884 PRO A CA 1
ATOM 6851 C C . PRO A 1 884 ? 36.989 -9.490 -5.703 1.00 40.28 884 PRO A C 1
ATOM 6853 O O . PRO A 1 884 ? 38.146 -9.071 -5.778 1.00 40.28 884 PRO A O 1
ATOM 6856 N N . LEU A 1 885 ? 36.515 -10.161 -4.652 1.00 36.44 885 LEU A N 1
ATOM 6857 C CA . LEU A 1 885 ? 37.311 -10.666 -3.537 1.00 36.44 885 LEU A CA 1
ATOM 6858 C C . LEU A 1 885 ? 38.608 -11.300 -4.063 1.00 36.44 885 LEU A C 1
ATOM 6860 O O . LEU A 1 885 ? 38.588 -12.309 -4.768 1.00 36.44 885 LEU A O 1
ATOM 6864 N N . ARG A 1 886 ? 39.748 -10.694 -3.717 1.00 39.91 886 ARG A N 1
ATOM 6865 C CA . ARG A 1 886 ? 41.029 -11.399 -3.707 1.00 39.91 886 ARG A CA 1
ATOM 6866 C C . ARG A 1 886 ? 40.947 -12.432 -2.586 1.00 39.91 886 ARG A C 1
ATOM 6868 O O . ARG A 1 886 ? 41.099 -12.080 -1.421 1.00 39.91 886 ARG A O 1
ATOM 6875 N N . ASP A 1 887 ? 40.708 -13.685 -2.949 1.00 37.91 887 ASP A N 1
ATOM 6876 C CA . ASP A 1 887 ? 41.014 -14.822 -2.086 1.00 37.91 887 ASP A CA 1
ATOM 6877 C C . ASP A 1 887 ? 42.541 -14.888 -1.915 1.00 37.91 887 ASP A C 1
ATOM 6879 O O . ASP A 1 887 ? 43.247 -15.459 -2.749 1.00 37.91 887 ASP A O 1
ATOM 6883 N N . GLU A 1 888 ? 43.077 -14.283 -0.852 1.00 34.59 888 GLU A N 1
ATOM 6884 C CA . GLU A 1 888 ? 44.366 -14.723 -0.318 1.00 34.59 888 GLU A CA 1
ATOM 6885 C C . GLU A 1 888 ? 44.126 -15.896 0.645 1.00 34.59 888 GLU A C 1
ATOM 6887 O O . GLU A 1 888 ? 43.306 -15.781 1.561 1.00 34.59 888 GLU A O 1
ATOM 6892 N N . PRO A 1 889 ? 44.811 -17.040 0.464 1.00 41.44 889 PRO A N 1
ATOM 6893 C CA . PRO A 1 889 ? 44.685 -18.167 1.371 1.00 41.44 889 PRO A CA 1
ATOM 6894 C C . PRO A 1 889 ? 45.347 -17.823 2.707 1.00 41.44 889 PRO A C 1
ATOM 6896 O O . PRO A 1 889 ? 46.554 -17.593 2.784 1.00 41.44 889 PRO A O 1
ATOM 6899 N N . SER A 1 890 ? 44.557 -17.827 3.778 1.00 33.72 890 SER A N 1
ATOM 6900 C CA . SER A 1 890 ? 45.055 -17.776 5.146 1.00 33.72 890 SER A CA 1
ATOM 6901 C C . SER A 1 890 ? 45.833 -19.054 5.467 1.00 33.72 890 SER A C 1
ATOM 6903 O O . SER A 1 890 ? 45.274 -20.110 5.762 1.00 33.72 890 SER A O 1
ATOM 6905 N N . THR A 1 891 ? 47.157 -18.955 5.435 1.00 40.97 891 THR A N 1
ATOM 6906 C CA . THR A 1 891 ? 48.049 -19.923 6.073 1.00 40.97 891 THR A CA 1
ATOM 6907 C C . THR A 1 891 ? 47.924 -19.745 7.588 1.00 40.97 891 THR A C 1
ATOM 6909 O O . THR A 1 891 ? 48.568 -18.877 8.169 1.00 40.97 891 THR A O 1
ATOM 6912 N N . GLN A 1 892 ? 47.061 -20.528 8.238 1.00 41.44 892 GLN A N 1
ATOM 6913 C CA . GLN A 1 892 ? 47.162 -20.775 9.678 1.00 41.44 892 GLN A CA 1
ATOM 6914 C C . GLN A 1 892 ? 48.015 -22.026 9.885 1.00 41.44 892 GLN A C 1
ATOM 6916 O O . GLN A 1 892 ? 47.564 -23.152 9.671 1.00 41.44 892 GLN A O 1
ATOM 6921 N N . GLU A 1 893 ? 49.272 -21.789 10.257 1.00 41.66 893 GLU A N 1
ATOM 6922 C CA . GLU A 1 893 ? 50.127 -22.766 10.922 1.00 41.66 893 GLU A CA 1
ATOM 6923 C C . GLU A 1 893 ? 49.465 -23.215 12.228 1.00 41.66 893 GLU A C 1
ATOM 6925 O O . GLU A 1 893 ? 48.991 -22.405 13.025 1.00 41.66 893 GLU A O 1
ATOM 6930 N N . ILE A 1 894 ? 49.425 -24.533 12.396 1.00 46.25 894 ILE A N 1
ATOM 6931 C CA . ILE A 1 894 ? 49.166 -25.211 13.657 1.00 46.25 894 ILE A CA 1
ATOM 6932 C C . ILE A 1 894 ? 50.493 -25.225 14.418 1.00 46.25 894 ILE A C 1
ATOM 6934 O O . ILE A 1 894 ? 51.442 -25.836 13.930 1.00 46.25 894 ILE A O 1
ATOM 6938 N N . ASP A 1 895 ? 50.508 -24.595 15.590 1.00 39.22 895 ASP A N 1
ATOM 6939 C CA . ASP A 1 895 ? 51.230 -25.038 16.791 1.00 39.22 895 ASP A CA 1
ATOM 6940 C C . ASP A 1 895 ? 50.416 -24.655 18.038 1.00 39.22 895 ASP A C 1
ATOM 6942 O O . ASP A 1 895 ? 49.934 -23.496 18.105 1.00 39.22 895 ASP A O 1
#

Secondary structure (DSSP, 8-state):
-------------PPPPPPP----PPPPPPPPPP-----THHHHHHHHHH-HHHHHHHHHHHHHHHHHHHHHHTT--SSHHHHHHHHHHHHHHHHHHIIIIIHHHHHHHHHTS-EEESS--HHHHHHHHTT-SSEEEEEESS-GGGTS-HHHHHHHHHHHHHTT-EEEEEEE-TTSHHHHHHHHHHHTTSTT--HHHHHHHHHHHHHHHHHHHHHH-SSS--PPEEEEEE-S--SEEEEEETTEEEEEE--TTS-GGGSPEEEEETTSHHHHHHHHHHHHHHHHPEEGGGEEEEEEE-SS-EEEEEEEEEEETTEEEEE-HHHHHHHHH-TT-EEEETT----EEEEEPPTTSHHHHHHHHHHHHHHSS--SS-EEEEEEGGGGGS---PPEEESS--HHHHHHHHHH-SSEEEEEESS-HHHHTTHHHHHHHHHHHHHHT-EEEEEEE-TTSHHHHHHHHHHT-TTHHHHHHHHHHHHHHHHHHHHHTT--TTTEEEEEESS--SEEEEEETTEEEEEE--TTS-GGGS-EEEEETTSHHHHHHHHHHHHHHHHPEESTTEEEEEEEETTEEEEEEEEEEEEPPP-----S---------PPEEEEE-HHHHHHHHHTT------TT------EEEETTSTT-EEEEPPPB-TTSHHHHHHHHHHHHHHSS--SS-EEEEEE--TTGGG--------------PPPPPPS--------------------PPPP---EEEEEEEESSSTTHHHHHHHHHHHHHHTT-EEEEEPPPBTTTEEEEEEEE-----------HHHHHHHHHHHHHHHHHHHHHHHHHTTT-SSEEEEETTEEEEEETTEEEEEEPPHHHHHHHHH-GGGGG-HHHHHHHTT-----------------

Organism: NCBI:txid977794

Radius of gyration: 43.56 Å; chains: 1; bounding box: 126×112×120 Å

Foldseek 3Di:
DDDDDDDDDDDDDDDDDDDDDDDDDDDDDDDDDDDDDDDPVVVLVVCCVPPVLVNVVVVVVVVLVVVVVVCVVVPCPDDPVVVVSVVVVVVVVVVSCCVPPVVVVVVVVVVQDWDKDQFDDLVVLLVLLLVFQAEKEWAFQFDCNCVPPLVSSLVSNLNNQLSAYAYEYEHAACQEPLNVQLQVLQCVQVPPDDSQVRNVVRVVSLVVSVVVNVVVPPPGRTHHYFYFHFHDNDQWIWTDGDFWIWIDGDDSHDGSGSHITIIHGCPHPVSVVVVVVSVVRSVQTGTQVQWFWKWKDDPVDIDIHTFGWFDDLNWIKTAGPVVVVVCVVPVQIWMDTDPDPWTWRWDWDDCPHPVVVVVQVRSCVSNVDGGPGTITITHTPVCPPPPDPFWDKDFFAPLVVLLVLLLVFQEEKEWAFAQDCNQQVVPPSSLVSNVVCLVRHYAYEYEYAFCLAPQNVVVCVFLVDPCSSVRSVSSLVRLVVSQVVCVVVVRDDRRHFYWHFRDDFQWIWIDGPQWIWIFGDDTNHGSRNGMITIDGCPDSVNVVSVCSRVVRVVRTATSPQWWWKFWDQDPDTDIHTWRKDWDQPPPPDCPDDDDDDPPPRPTWMKTFDPVVVVVCVVVVNDPDPDPPPPRRFGWIDIPPPPPWIWGWDDFDDCPDPVNVVVQVVVCVVRVHGGPGTMTITHTDDPVVVPDDDPDDDDDDDDDDDDDDDDPDDPDDDDDDDDDDDDDDDDDDDPDDADKKKKKKWFQDPPLVVQLVVLVQVLCVQLQKHWPDKDDFDPNITMIITIIGHDDDDDDDDDCPPVVVVSVVSSVSSSVVSVVSNVVSCQVGQWIWIDTQQWIWTHHRNDIDIGRHDPVLSVVCVVVVVCRNGSVSSCVVRVPPPPDDDPPDDDPDDDD

pLDDT: mean 77.48, std 19.17, range [24.14, 98.5]

Sequence (895 aa):
MAVSEASQNSGTAAPLPPHRAQRQQRPEPPRLPARGRRRPGARLRELWTRRPNLFAFLLLGSLVLGLAVSSWSTGFHSGFWPNFLLNSAGDLIGGMIVLFLIEPIVRQAAAQQIRQHPRLDYAWFLRRVGEARKQIRILDTFSGLFSGDRDAAIRALRDAAIQGADIRVLLMSPNTDASALREFQLRQTIPGLWINDLIQANISDFRLLDAAILAVGNGLPHGRLELRLYTVAAPFALYGWDDRAMFAFLPPHAYSDHSTQLEITDQSQLGREALDQFEAIWADAAPIPQLLPVRVVDEQATRDLLVRFVHIDNATYLVSKRIDAAIHANPALRVRFGDQSTAFQPEAISADDPVARVLDREFYAKYARRPDAGFHLLRPEADMNAPTDRPREYDTLPVRTLMDLIGDAERVIRILDTSSTLIAEGGTPFVRTVEQALERGVKVQVLLLAPTTQAAQDRAAEIQDPAFEARIEENIRQLRRLARKALADGVAADRLEVRLYDRLPECSVHQVDDRIMVAFLPYQRRTSRVKHLEIGHDASLGQFAQLQFESKWAAARPLEGMKYADLRNGQDVKRLLLRIWEAAGPVVAPDGGGARGERSGSASLYLASNRIEGILAAAGVGPGPGEDSHVPQVRLIVEGLPGQEYCLSEPIFPDAPEGILAAEAFAAVFGAAPDAPIRRLDPVDGQDAQRPRRDGYEATTTVYFAPLPSPRQWMQGRVPADASGSPRSDAAEPTAAQSASVSIYLCEEAAHEQVERAVDEALKHAGLDVVERSDPVIGSWFRRMTAGRAAETAVHALENRVVTAQDAQITALLLQSLPAVIASLQPYKDAVVRIQAVLIVKIDWVVAVHQLSAAQQYALDHKPQLATSPHEIVSALALAADGPLRDEPSTQEID